Protein AF-0000000077434697 (afdb_homodimer)

Organism: Phakopsora pachyrhizi (NCBI:txid170000)

Secondary structure (DSSP, 8-state):
-EEEEEEEEEE-SS-EEEEEEEEEE------STT--S----PPEEEEEEEEEESS-GGGGTT-HHHHHHTTHHHHHHHHHHS-HHHHTT-BEEEEE-HHHHTT-HHHHHHHHHHHHHHHHHH--SBPPSS-SEEEPPHHHHHHHHHHHHHHHTT-SSS---TT----PPEEEEE-SSEEEEEE--SS-PPPSSTTEEEEEETTEEEEEEEEEEET-SHHHHHHHHHHHHHHHHHHHHT--GGGGGGGPPEE-TTSPTT-EEEEEEETTTTSS-EEEEEEE--S--HHHHHHHHHHHHTTTS--SSSSB-STT-B---HHHHSSSS-EEEEEHHHHHHGGGT--SEE-HHHHHHHHHHHHH---TTS--GGG-HHHHHHHS---TTSS--------HHHHHHHHHS-TTHHHHHHHHHIIIIIIS---TT--EEE-SEETTEEPSSHHHHHHHHHHH---S--/-EEEEEEEEEE-SS-EEEEEEEEEE----S-STT--S----PPEEEEEEEEEESS-GGGGTT-HHHHHHTTHHHHHHHHHHS-HHHHTT-BEEEEE-HHHHTT-HHHHHHHHHHHHHHHHHH--SBPPSS-SEEEPPHHHHHHHHHHHHHHHTT-SSS---TT----PPEEEEE-SSEEEEEE--SS-PPPSSTTEEEEEETTEEEEEEEEEEET-SHHHHHHHHHHHHHHHHHHHHT--GGGGGGGPPEE-TTSPTT-EEEEEEETTTTSS-EEEEEEE--S--HHHHHHHHHHHHTTTS--SSSSB-STT-B---HHHHSSSS-EEEEEHHHHHHGGGT--SEE-HHHHHHHHHHHHH---TTS--GGG-HHHHHHHS---TTSS--------HHHHHHHHHS-TTHHHHHHHHHIIIIIIS---TT--EEE-SEETTEEPSSHHHHHHHHHHH---S--

Foldseek 3Di:
DDKAWEKEWEFEQAWIKIKIWIWDFDPPPPDDPPPPDPALRFTHTDDIDMDMFDDGLLVQQVNQLVSLVSCVVVLVVNPVVDDPVRALVYEAAYEYELSLVLSDDVRSVSNQVSNVVCCVPPGRHDQDPPCRGYYDDQQLQLVLLQCQQCVLVVLPSHPPDPDDNRAGAWEWEAAQFKIKTKHQFDPDDDDDDPQFDWDQHNNDITTMGMDIGGQLHLNSLVQQLVQLQLVVVCVVVVHAPVCSQVVPDGEHLLFAAQDKDWDWHANPRSDHDTDIYIYHHHNHFLVVLLVSLLVSQAQVADQPDPDAQGPNHHDDQCCRGPNAHAYEYEDVVQVLQVLLPQAFKDFLLLLSVSLRQLSRAADPVRHGPSLPPVSVCVSRVDDPPDPPPCSVDNPSVSNCCSSVVDRSSSNSSSNVSCCQCVRSNDDRGDMHTYDQDRPPHGRTSRVSVRSVVCVVCVPPPD/DDKAWEKEWEFEQAWIKIKIWIWDFDPPPPDDVCPPDDALRFTHTDDIDMDMDDDGLLVQQVNQLVSLVSCVVVQVVNPVVDDPVRALVYEYAYEYELSLVLSDDVRSVSNQVSNVVCCVPPGRHDQDPPCRGYYDDLQLQLVLLQCQQCVLVVLPSHPPDPDDNRAGAWEWEAAQFKIKTKHQFDPDDDDDDPQFDWDQHSNDITTMGMDIGGQLHLNSLVQQLVQLQLVVVCVVVVHAPVCSQVVPDGEHLLFAAQDKDWDWHANPPSDHDTDIYIYHNHHHFLVVLLVSLLVSQAQVADQPDPDAQGPNHHDDQCCRGPNAHAYEYEDVVCVLVVLLPQAFKDFLLLLSVSLRQLSRAADPVRHGPSLPVVSVCVSNVDDPPDPPPCPVDNPSVSNCCSSVVDRSSSNSSSNVSCCQCVRSNDDRGDMHTYDQDRPPHGRTSRVSVRSVVCVVCVPPPD

Structure (mmCIF, N/CA/C/O backbone):
data_AF-0000000077434697-model_v1
#
loop_
_entity.id
_entity.type
_entity.pdbx_description
1 polymer guanosine-diphosphatase
#
loop_
_atom_site.group_PDB
_atom_site.id
_atom_site.type_symbol
_atom_site.label_atom_id
_atom_site.label_alt_id
_atom_site.label_comp_id
_atom_site.label_asym_id
_atom_site.label_entity_id
_atom_site.label_seq_id
_atom_site.pdbx_PDB_ins_code
_atom_site.Cartn_x
_atom_site.Cartn_y
_atom_site.Cartn_z
_atom_site.occupancy
_atom_site.B_iso_or_equiv
_atom_site.auth_seq_id
_atom_site.auth_comp_id
_atom_site.auth_asym_id
_atom_site.auth_atom_id
_atom_site.pdbx_PDB_model_num
ATOM 1 N N . PRO A 1 1 ? -2.486 50.625 30.953 1 56.28 1 PRO A N 1
ATOM 2 C CA . PRO A 1 1 ? -2 49.906 29.781 1 56.28 1 PRO A CA 1
ATOM 3 C C . PRO A 1 1 ? -2.637 50.375 28.484 1 56.28 1 PRO A C 1
ATOM 5 O O . PRO A 1 1 ? -3.82 50.719 28.453 1 56.28 1 PRO A O 1
ATOM 8 N N . THR A 1 2 ? -1.823 50.688 27.531 1 79.75 2 THR A N 1
ATOM 9 C CA . THR A 1 2 ? -2.326 51.031 26.203 1 79.75 2 THR A CA 1
ATOM 10 C C . THR A 1 2 ? -2.742 49.781 25.453 1 79.75 2 THR A C 1
ATOM 12 O O . THR A 1 2 ? -2.127 48.719 25.609 1 79.75 2 THR A O 1
ATOM 15 N N . HIS A 1 3 ? -4.027 49.844 24.891 1 88.19 3 HIS A N 1
ATOM 16 C CA . HIS A 1 3 ? -4.539 48.719 24.141 1 88.19 3 HIS A CA 1
ATOM 17 C C . HIS A 1 3 ? -4.34 48.906 22.641 1 88.19 3 HIS A C 1
ATOM 19 O O . HIS A 1 3 ? -4.395 50.031 22.141 1 88.19 3 HIS A O 1
ATOM 25 N N . ARG A 1 4 ? -3.992 47.781 22.016 1 90.44 4 ARG A N 1
ATOM 26 C CA . ARG A 1 4 ? -3.869 47.781 20.562 1 90.44 4 ARG A CA 1
ATOM 27 C C . ARG A 1 4 ? -4.613 46.594 19.953 1 90.44 4 ARG A C 1
ATOM 29 O O . ARG A 1 4 ? -4.656 45.5 20.547 1 90.44 4 ARG A O 1
ATOM 36 N N . TYR A 1 5 ? -5.195 46.875 18.781 1 94.62 5 TYR A N 1
ATOM 37 C CA . TYR A 1 5 ? -5.895 45.812 18.062 1 94.62 5 TYR A CA 1
ATOM 38 C C . TYR A 1 5 ? -5.074 45.344 16.859 1 94.62 5 TYR A C 1
ATOM 40 O O . TYR A 1 5 ? -4.262 46.125 16.328 1 94.62 5 TYR A O 1
ATOM 48 N N . ALA A 1 6 ? -5.238 44.188 16.516 1 96.12 6 ALA A N 1
ATOM 49 C CA . ALA A 1 6 ? -4.648 43.625 15.312 1 96.12 6 ALA A CA 1
ATOM 50 C C . ALA A 1 6 ? -5.547 42.531 14.719 1 96.12 6 ALA A C 1
ATOM 52 O O . ALA A 1 6 ? -6.148 41.75 15.445 1 96.12 6 ALA A O 1
ATOM 53 N N . LEU A 1 7 ? -5.664 42.531 13.383 1 97.62 7 LEU A N 1
ATOM 54 C CA . LEU A 1 7 ? -6.5 41.562 12.672 1 97.62 7 LEU A CA 1
ATOM 55 C C . LEU A 1 7 ? -5.648 40.625 11.812 1 97.62 7 LEU A C 1
ATOM 57 O O . LEU A 1 7 ? -4.719 41.062 11.133 1 97.62 7 LEU A O 1
ATOM 61 N N . MET A 1 8 ? -5.922 39.312 11.906 1 97.56 8 MET A N 1
ATOM 62 C CA . MET A 1 8 ? -5.273 38.312 11.062 1 97.56 8 MET A CA 1
ATOM 63 C C . MET A 1 8 ? -6.309 37.406 10.406 1 97.56 8 MET A C 1
ATOM 65 O O . MET A 1 8 ? -7.172 36.844 11.086 1 97.56 8 MET A O 1
ATOM 69 N N . ILE A 1 9 ? -6.301 37.312 9.062 1 97.06 9 ILE A N 1
ATOM 70 C CA . ILE A 1 9 ? -7.168 36.375 8.336 1 97.06 9 ILE A CA 1
ATOM 71 C C . ILE A 1 9 ? -6.359 35.188 7.844 1 97.06 9 ILE A C 1
ATOM 73 O O . ILE A 1 9 ? -5.375 35.344 7.117 1 97.06 9 ILE A O 1
ATOM 77 N N . ASP A 1 10 ? -6.711 34.062 8.32 1 95 10 ASP A N 1
ATOM 78 C CA . ASP A 1 10 ? -6.207 32.781 7.848 1 95 10 ASP A CA 1
ATOM 79 C C . ASP A 1 10 ? -7.043 32.25 6.68 1 95 10 ASP A C 1
ATOM 81 O O . ASP A 1 10 ? -8.164 31.781 6.871 1 95 10 ASP A O 1
ATOM 85 N N . ALA A 1 11 ? -6.5 32.375 5.496 1 93.12 11 ALA A N 1
ATOM 86 C CA . ALA A 1 11 ? -7.215 31.906 4.309 1 93.12 11 ALA A CA 1
ATOM 87 C C . ALA A 1 11 ? -6.742 30.516 3.898 1 93.12 11 ALA A C 1
ATOM 89 O O . ALA A 1 11 ? -5.766 30.375 3.154 1 93.12 11 ALA A O 1
ATOM 90 N N . GLY A 1 12 ? -7.48 29.516 4.246 1 82.56 12 GLY A N 1
ATOM 91 C CA . GLY A 1 12 ? -7.105 28.141 4.012 1 82.56 12 GLY A CA 1
ATOM 92 C C . GLY A 1 12 ? -7.867 27.5 2.859 1 82.56 12 GLY A C 1
ATOM 93 O O . GLY A 1 12 ? -8.594 28.188 2.139 1 82.56 12 GLY A O 1
ATOM 94 N N . SER A 1 13 ? -7.605 26.156 2.676 1 81.62 13 SER A N 1
ATOM 95 C CA . SER A 1 13 ? -8.219 25.406 1.594 1 81.62 13 SER A CA 1
ATOM 96 C C . SER A 1 13 ? -9.672 25.078 1.907 1 81.62 13 SER A C 1
ATOM 98 O O . SER A 1 13 ? -10.516 25.031 1.006 1 81.62 13 SER A O 1
ATOM 100 N N . THR A 1 14 ? -9.914 24.891 3.215 1 82.44 14 THR A N 1
ATOM 101 C CA . THR A 1 14 ? -11.25 24.422 3.582 1 82.44 14 THR A CA 1
ATOM 102 C C . THR A 1 14 ? -12.109 25.578 4.07 1 82.44 14 THR A C 1
ATOM 104 O O . THR A 1 14 ? -13.336 25.453 4.168 1 82.44 14 THR A O 1
ATOM 107 N N . GLY A 1 15 ? -11.453 26.734 4.438 1 88.69 15 GLY A N 1
ATOM 108 C CA . GLY A 1 15 ? -12.148 27.922 4.945 1 88.69 15 GLY A CA 1
ATOM 109 C C . GLY A 1 15 ? -11.219 29.078 5.254 1 88.69 15 GLY A C 1
ATOM 110 O O . GLY A 1 15 ? -10 28.938 5.172 1 88.69 15 GLY A O 1
ATOM 111 N N . SER A 1 16 ? -11.875 30.188 5.477 1 94.25 16 SER A N 1
ATOM 112 C CA . SER A 1 16 ? -11.164 31.375 5.938 1 94.25 16 SER A CA 1
ATOM 113 C C . SER A 1 16 ? -11.609 31.781 7.34 1 94.25 16 SER A C 1
ATOM 115 O O . SER A 1 16 ? -12.773 31.594 7.699 1 94.25 16 SER A O 1
ATOM 117 N N . ARG A 1 17 ? -10.625 32.25 8.07 1 95 17 ARG A N 1
ATOM 118 C CA . ARG A 1 17 ? -10.883 32.625 9.461 1 95 17 ARG A CA 1
ATOM 119 C C . ARG A 1 17 ? -10.289 34 9.766 1 95 17 ARG A C 1
ATOM 121 O O . ARG A 1 17 ? -9.211 34.344 9.266 1 95 17 ARG A O 1
ATOM 128 N N . ILE A 1 18 ? -11.055 34.75 10.617 1 96.94 18 ILE A N 1
ATOM 129 C CA . ILE A 1 18 ? -10.469 36.031 11.078 1 96.94 18 ILE A CA 1
ATOM 130 C C . ILE A 1 18 ? -10.305 35.969 12.594 1 96.94 18 ILE A C 1
ATOM 132 O O . ILE A 1 18 ? -11.148 35.438 13.305 1 96.94 18 ILE A O 1
ATOM 136 N N . HIS A 1 19 ? -9.211 36.469 13.023 1 97.5 19 HIS A N 1
ATOM 137 C CA . HIS A 1 19 ? -8.914 36.688 14.43 1 97.5 19 HIS A CA 1
ATOM 138 C C . HIS A 1 19 ? -8.805 38.188 14.711 1 97.5 19 HIS A C 1
ATOM 140 O O . HIS A 1 19 ? -7.957 38.875 14.141 1 97.5 19 HIS A O 1
ATOM 146 N N . VAL A 1 20 ? -9.68 38.656 15.555 1 97.44 20 VAL A N 1
ATOM 147 C CA . VAL A 1 20 ? -9.609 40.031 16.062 1 97.44 20 VAL A CA 1
ATOM 148 C C . VAL A 1 20 ? -8.977 40.031 17.453 1 97.44 20 VAL A C 1
ATOM 150 O O . VAL A 1 20 ? -9.617 39.656 18.438 1 97.44 20 VAL A O 1
ATOM 153 N N . TYR A 1 21 ? -7.75 40.5 17.453 1 96.69 21 TYR A N 1
ATOM 154 C CA . TYR A 1 21 ? -7.02 40.469 18.719 1 96.69 21 TYR A CA 1
ATOM 155 C C . TYR A 1 21 ? -6.984 41.844 19.359 1 96.69 21 TYR A C 1
ATOM 157 O O . TYR A 1 21 ? -6.891 42.875 18.672 1 96.69 21 TYR A O 1
ATOM 165 N N . ARG A 1 22 ? -7.062 41.875 20.719 1 95.31 22 ARG A N 1
ATOM 166 C CA . ARG A 1 22 ? -6.754 43.031 21.531 1 95.31 22 ARG A CA 1
ATOM 167 C C . ARG A 1 22 ? -5.59 42.75 22.469 1 95.31 22 ARG A C 1
ATOM 169 O O . ARG A 1 22 ? -5.613 41.781 23.219 1 95.31 22 ARG A O 1
ATOM 176 N N . PHE A 1 23 ? -4.59 43.594 22.375 1 92.88 23 PHE A N 1
ATOM 177 C CA . PHE A 1 23 ? -3.393 43.438 23.188 1 92.88 23 PHE A CA 1
ATOM 178 C C . PHE A 1 23 ? -3.238 44.594 24.156 1 92.88 23 PHE A C 1
ATOM 180 O O . PHE A 1 23 ? -3.711 45.688 23.891 1 92.88 23 PHE A O 1
ATOM 187 N N . SER A 1 24 ? -2.586 44.281 25.297 1 90.06 24 SER A N 1
ATOM 188 C CA . SER A 1 24 ? -2.162 45.312 26.219 1 90.06 24 SER A CA 1
ATOM 189 C C . SER A 1 24 ? -0.641 45.406 26.312 1 90.06 24 SER A C 1
ATOM 191 O O . SER A 1 24 ? 0.047 44.375 26.188 1 90.06 24 SER A O 1
ATOM 193 N N . PHE A 1 25 ? -0.183 46.656 26.391 1 80 25 PHE A N 1
ATOM 194 C CA . PHE A 1 25 ? 1.247 46.906 26.516 1 80 25 PHE A CA 1
ATOM 195 C C . PHE A 1 25 ? 1.562 47.594 27.844 1 80 25 PHE A C 1
ATOM 197 O O . PHE A 1 25 ? 0.788 48.438 28.312 1 80 25 PHE A O 1
ATOM 204 N N . CYS A 1 26 ? 2.367 47.062 28.734 1 67.62 26 CYS A N 1
ATOM 205 C CA . CYS A 1 26 ? 2.764 47.719 29.984 1 67.62 26 CYS A CA 1
ATOM 206 C C . CYS A 1 26 ? 3.723 48.875 29.703 1 67.62 26 CYS A C 1
ATOM 208 O O . CYS A 1 26 ? 4.656 48.719 28.922 1 67.62 26 CYS A O 1
ATOM 210 N N . ASP A 1 27 ? 3.279 50.125 29.75 1 53.78 27 ASP A N 1
ATOM 211 C CA . ASP A 1 27 ? 4.102 51.312 29.609 1 53.78 27 ASP A CA 1
ATOM 212 C C . ASP A 1 27 ? 5.312 51.25 30.547 1 53.78 27 ASP A C 1
ATOM 214 O O . ASP A 1 27 ? 5.16 51.125 31.766 1 53.78 27 ASP A O 1
ATOM 218 N N . SER A 1 28 ? 6.316 50.688 30.172 1 48.25 28 SER A N 1
ATOM 219 C CA . SER A 1 28 ? 7.523 50.844 30.984 1 48.25 28 SER A CA 1
ATOM 220 C C . SER A 1 28 ? 7.789 52.312 31.312 1 48.25 28 SER A C 1
ATOM 222 O O . SER A 1 28 ? 8.922 52.688 31.609 1 48.25 28 SER A O 1
ATOM 224 N N . HIS A 1 29 ? 6.969 53.281 31.172 1 43.44 29 HIS A N 1
ATOM 225 C CA . HIS A 1 29 ? 7.539 54.562 31.609 1 43.44 29 HIS A CA 1
ATOM 226 C C . HIS A 1 29 ? 7.895 54.5 33.094 1 43.44 29 HIS A C 1
ATOM 228 O O . HIS A 1 29 ? 7.676 55.5 33.812 1 43.44 29 HIS A O 1
ATOM 234 N N . LEU A 1 30 ? 8.094 53.469 33.844 1 42.25 30 LEU A N 1
ATOM 235 C CA . LEU A 1 30 ? 8.641 53.625 35.188 1 42.25 30 LEU A CA 1
ATOM 236 C C . LEU A 1 30 ? 9.992 54.312 35.156 1 42.25 30 LEU A C 1
ATOM 238 O O . LEU A 1 30 ? 10.734 54.188 34.156 1 42.25 30 LEU A O 1
ATOM 242 N N . PRO A 1 31 ? 10.422 55.438 36.125 1 40.5 31 PRO A N 1
ATOM 243 C CA . PRO A 1 31 ? 11.648 56.219 36.25 1 40.5 31 PRO A CA 1
ATOM 244 C C . PRO A 1 31 ? 12.906 55.375 35.969 1 40.5 31 PRO A C 1
ATOM 246 O O . PRO A 1 31 ? 12.867 54.156 36.062 1 40.5 31 PRO A O 1
ATOM 249 N N . THR A 1 32 ? 14.203 56.125 35.562 1 40.12 32 THR A N 1
ATOM 250 C CA . THR A 1 32 ? 15.555 55.781 35.125 1 40.12 32 THR A CA 1
ATOM 251 C C . THR A 1 32 ? 16.141 54.688 36.031 1 40.12 32 THR A C 1
ATOM 253 O O . THR A 1 32 ? 17.062 53.969 35.625 1 40.12 32 THR A O 1
ATOM 256 N N . SER A 1 33 ? 16.203 54.938 37.375 1 40.47 33 SER A N 1
ATOM 257 C CA . SER A 1 33 ? 17.125 54.25 38.281 1 40.47 33 SER A CA 1
ATOM 258 C C . SER A 1 33 ? 16.906 52.75 38.281 1 40.47 33 SER A C 1
ATOM 260 O O . SER A 1 33 ? 17.766 52 38.719 1 40.47 33 SER A O 1
ATOM 262 N N . GLN A 1 34 ? 15.82 52.281 38.688 1 36.34 34 GLN A N 1
ATOM 263 C CA . GLN A 1 34 ? 15.617 50.844 38.688 1 36.34 34 GLN A CA 1
ATOM 264 C C . GLN A 1 34 ? 15.25 50.344 37.281 1 36.34 34 GLN A C 1
ATOM 266 O O . GLN A 1 34 ? 14.109 49.938 37.062 1 36.34 34 GLN A O 1
ATOM 271 N N . LYS A 1 35 ? 15.734 50.906 36.312 1 41.31 35 LYS A N 1
ATOM 272 C CA . LYS A 1 35 ? 15.797 50.438 34.938 1 41.31 35 LYS A CA 1
ATOM 273 C C . LYS A 1 35 ? 16.203 48.969 34.844 1 41.31 35 LYS A C 1
ATOM 275 O O . LYS A 1 35 ? 17.391 48.688 34.688 1 41.31 35 LYS A O 1
ATOM 280 N N . SER A 1 36 ? 15.867 48.281 35.875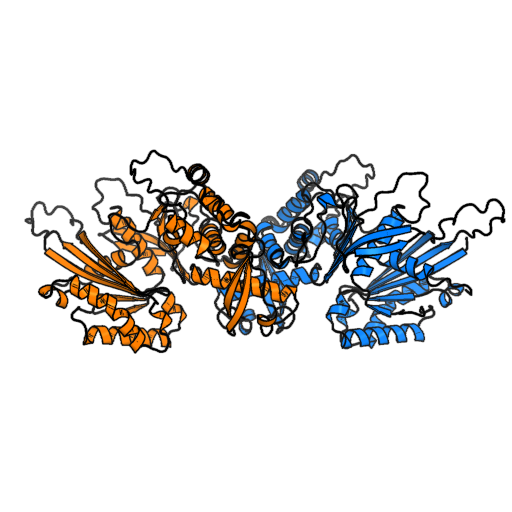 1 34.03 36 SER A N 1
ATOM 281 C CA . SER A 1 36 ? 16.172 46.875 35.562 1 34.03 36 SER A CA 1
ATOM 282 C C . SER A 1 36 ? 15.953 46.562 34.094 1 34.03 36 SER A C 1
ATOM 284 O O . SER A 1 36 ? 15.258 47.312 33.406 1 34.03 36 SER A O 1
ATOM 286 N N . LYS A 1 37 ? 16.234 45.156 33.781 1 36.75 37 LYS A N 1
ATOM 287 C CA . LYS A 1 37 ? 16.359 44.469 32.5 1 36.75 37 LYS A CA 1
ATOM 288 C C . LYS A 1 37 ? 15.164 44.75 31.578 1 36.75 37 LYS A C 1
ATOM 290 O O . LYS A 1 37 ? 14.078 45.094 32.062 1 36.75 37 LYS A O 1
ATOM 295 N N . ALA A 1 38 ? 15.477 44.906 30.328 1 38.25 38 ALA A N 1
ATOM 296 C CA . ALA A 1 38 ? 14.656 44.688 29.125 1 38.25 38 ALA A CA 1
ATOM 297 C C . ALA A 1 38 ? 13.305 44.094 29.5 1 38.25 38 ALA A C 1
ATOM 299 O O . ALA A 1 38 ? 13.195 42.875 29.734 1 38.25 38 ALA A O 1
ATOM 300 N N . ILE A 1 39 ? 12.562 44.5 30.5 1 43.19 39 ILE A N 1
ATOM 301 C CA . ILE A 1 39 ? 11.211 44 30.719 1 43.19 39 ILE A CA 1
ATOM 302 C C . ILE A 1 39 ? 10.586 43.594 29.391 1 43.19 39 ILE A C 1
ATOM 304 O O . ILE A 1 39 ? 10.727 44.312 28.391 1 43.19 39 ILE A O 1
ATOM 308 N N . ASP A 1 40 ? 10.07 42.344 29.359 1 52.66 40 ASP A N 1
ATOM 309 C CA . ASP A 1 40 ? 9.539 41.438 28.344 1 52.66 40 ASP A CA 1
ATOM 310 C C . ASP A 1 40 ? 8.453 42.125 27.516 1 52.66 40 ASP A C 1
ATOM 312 O O . ASP A 1 40 ? 7.383 42.438 28.031 1 52.66 40 ASP A O 1
ATOM 316 N N . ASN A 1 41 ? 8.766 43.125 26.75 1 63.25 41 ASN A N 1
ATOM 317 C CA . ASN A 1 41 ? 8.062 43.969 25.797 1 63.25 41 ASN A CA 1
ATOM 318 C C . ASN A 1 41 ? 7.133 43.156 24.891 1 63.25 41 ASN A C 1
ATOM 320 O O . ASN A 1 41 ? 6.797 43.625 23.797 1 63.25 41 ASN A O 1
ATOM 324 N N . LEU A 1 42 ? 6.816 42 25.234 1 77.44 42 LEU A N 1
ATOM 325 C CA . LEU A 1 42 ? 5.824 41.312 24.406 1 77.44 42 LEU A CA 1
ATOM 326 C C . LEU A 1 42 ? 4.41 41.75 24.797 1 77.44 42 LEU A C 1
ATOM 328 O O . LEU A 1 42 ? 4.109 41.875 25.984 1 77.44 42 LEU A O 1
ATOM 332 N N . PRO A 1 43 ? 3.648 42.031 23.812 1 84.06 43 PRO A N 1
ATOM 333 C CA . PRO A 1 43 ? 2.256 42.375 24.109 1 84.06 43 PRO A CA 1
ATOM 334 C C . PRO A 1 43 ? 1.526 41.219 24.828 1 84.06 43 PRO A C 1
ATOM 336 O O . PRO A 1 43 ? 1.82 40.062 24.578 1 84.06 43 PRO A O 1
ATOM 339 N N . THR A 1 44 ? 0.729 41.594 25.719 1 87.88 44 THR A N 1
ATOM 340 C CA . THR A 1 44 ? -0.124 40.625 26.391 1 87.88 44 THR A CA 1
ATOM 341 C C . THR A 1 44 ? -1.485 40.531 25.703 1 87.88 44 THR A C 1
ATOM 343 O O . THR A 1 44 ? -2.154 41.562 25.5 1 87.88 44 THR A O 1
ATOM 346 N N . LEU A 1 45 ? -1.89 39.344 25.344 1 92.25 45 LEU A N 1
ATOM 347 C CA . LEU A 1 45 ? -3.188 39.156 24.703 1 92.25 45 LEU A CA 1
ATOM 348 C C . LEU A 1 45 ? -4.32 39.312 25.719 1 92.25 45 LEU A C 1
ATOM 350 O O . LEU A 1 45 ? -4.344 38.625 26.75 1 92.25 45 LEU A O 1
ATOM 354 N N . ASP A 1 46 ? -5.246 40.188 25.391 1 92.44 46 ASP A N 1
ATOM 355 C CA . ASP A 1 46 ? -6.375 40.438 26.281 1 92.44 46 ASP A CA 1
ATOM 356 C C . ASP A 1 46 ? -7.621 39.688 25.828 1 92.44 46 ASP A C 1
ATOM 358 O O . ASP A 1 46 ? -8.367 39.156 26.656 1 92.44 46 ASP A O 1
ATOM 362 N N . HIS A 1 47 ? -7.812 39.781 24.547 1 92.5 47 HIS A N 1
ATOM 363 C CA . HIS A 1 47 ? -9.07 39.25 24.016 1 92.5 47 HIS A CA 1
ATOM 364 C C . HIS A 1 47 ? -8.906 38.781 22.578 1 92.5 47 HIS A C 1
ATOM 366 O O . HIS A 1 47 ? -8.086 39.344 21.828 1 92.5 47 HIS A O 1
ATOM 372 N N . GLU A 1 48 ? -9.695 37.812 22.188 1 94.81 48 GLU A N 1
ATOM 373 C CA . GLU A 1 48 ? -9.773 37.344 20.812 1 94.81 48 GLU A CA 1
ATOM 374 C C . GLU A 1 48 ? -11.227 37.156 20.375 1 94.81 48 GLU A C 1
ATOM 376 O O . GLU A 1 48 ? -12.016 36.531 21.109 1 94.81 48 GLU A O 1
ATOM 381 N N . LEU A 1 49 ? -11.609 37.75 19.266 1 94.12 49 LEU A N 1
ATOM 382 C CA . LEU A 1 49 ? -12.82 37.344 18.531 1 94.12 49 LEU A CA 1
ATOM 383 C C . LEU A 1 49 ? -12.469 36.5 17.328 1 94.12 49 LEU A C 1
ATOM 385 O O . LEU A 1 49 ? -11.5 36.781 16.609 1 94.12 49 LEU A O 1
ATOM 389 N N . PHE A 1 50 ? -13.234 35.469 17.141 1 93.44 50 PHE A N 1
ATOM 390 C CA . PHE A 1 50 ? -12.938 34.469 16.109 1 93.44 50 PHE A CA 1
ATOM 391 C C . PHE A 1 50 ? -14.164 34.219 15.25 1 93.44 50 PHE A C 1
ATOM 393 O O . PHE A 1 50 ? -15.242 33.938 15.766 1 93.44 50 PHE A O 1
ATOM 400 N N . PHE A 1 51 ? -14.062 34.312 13.93 1 93.38 51 PHE A N 1
ATOM 401 C CA . PHE A 1 51 ? -15.133 34 12.984 1 93.38 51 PHE A CA 1
ATOM 402 C C . PHE A 1 51 ? -14.594 33.188 11.805 1 93.38 51 PHE A C 1
ATOM 404 O O . PHE A 1 51 ? -13.438 33.375 11.406 1 93.38 51 PHE A O 1
ATOM 411 N N . LYS A 1 52 ? -15.391 32.344 11.266 1 91.81 52 LYS A N 1
ATOM 412 C CA . LYS A 1 52 ? -14.984 31.469 10.164 1 91.81 52 LYS A CA 1
ATOM 413 C C . LYS A 1 52 ? -16.031 31.469 9.055 1 91.81 52 LYS A C 1
ATOM 415 O O . LYS A 1 52 ? -17.219 31.641 9.312 1 91.81 52 LYS A O 1
ATOM 420 N N . THR A 1 53 ? -15.562 31.312 7.848 1 91.62 53 THR A N 1
ATOM 421 C CA . THR A 1 53 ? -16.422 31.141 6.684 1 91.62 53 THR A CA 1
ATOM 422 C C . THR A 1 53 ? -15.922 29.984 5.812 1 91.62 53 THR A C 1
ATOM 424 O O . THR A 1 53 ? -14.766 29.578 5.926 1 91.62 53 THR A O 1
ATOM 427 N N . GLN A 1 54 ? -16.781 29.375 5.078 1 90.44 54 GLN A N 1
ATOM 428 C CA . GLN A 1 54 ? -16.5 28.328 4.098 1 90.44 54 GLN A CA 1
ATOM 429 C C . GLN A 1 54 ? -17.203 28.609 2.777 1 90.44 54 GLN A C 1
ATOM 431 O O . GLN A 1 54 ? -18.281 29.203 2.762 1 90.44 54 GLN A O 1
ATOM 436 N N . PRO A 1 55 ? -16.562 28.359 1.625 1 89.44 55 PRO A N 1
ATOM 437 C CA . PRO A 1 55 ? -15.305 27.625 1.462 1 89.44 55 PRO A CA 1
ATOM 438 C C . PRO A 1 55 ? -14.078 28.531 1.534 1 89.44 55 PRO A C 1
ATOM 440 O O . PRO A 1 55 ? -14.203 29.719 1.823 1 89.44 55 PRO A O 1
ATOM 443 N N . GLY A 1 56 ? -12.906 28.047 1.346 1 89.31 56 GLY A N 1
ATOM 444 C CA . GLY A 1 56 ? -11.664 28.812 1.383 1 89.31 56 GLY A CA 1
ATOM 445 C C . GLY A 1 56 ? -11.383 29.562 0.094 1 89.31 56 GLY A C 1
ATOM 446 O O . GLY A 1 56 ? -12.07 29.359 -0.909 1 89.31 56 GLY A O 1
ATOM 447 N N . LEU A 1 57 ? -10.406 30.391 0.182 1 90.69 57 LEU A N 1
ATOM 448 C CA . LEU A 1 57 ? -10.07 31.266 -0.939 1 90.69 57 LEU A CA 1
ATOM 449 C C . LEU A 1 57 ? -9.703 30.453 -2.174 1 90.69 57 LEU A C 1
ATOM 451 O O . LEU A 1 57 ? -9.93 30.891 -3.303 1 90.69 57 LEU A O 1
ATOM 455 N N . SER A 1 58 ? -9.125 29.266 -1.911 1 86.75 58 SER A N 1
ATOM 456 C CA . SER A 1 58 ? -8.656 28.453 -3.025 1 86.75 58 SER A CA 1
ATOM 457 C C . SER A 1 58 ? -9.82 27.938 -3.869 1 86.75 58 SER A C 1
ATOM 459 O O . SER A 1 58 ? -9.625 27.531 -5.016 1 86.75 58 SER A O 1
ATOM 461 N N . SER A 1 59 ? -10.977 27.906 -3.32 1 88.19 59 SER A N 1
ATOM 462 C CA . SER A 1 59 ? -12.164 27.438 -4.031 1 88.19 59 SER A CA 1
ATOM 463 C C . SER A 1 59 ? -12.586 28.438 -5.109 1 88.19 59 SER A C 1
ATOM 465 O O . SER A 1 59 ? -13.477 28.141 -5.91 1 88.19 59 SER A O 1
ATOM 467 N N . TYR A 1 60 ? -11.953 29.578 -5.238 1 92.31 60 TYR A N 1
ATOM 468 C CA . TYR A 1 60 ? -12.367 30.641 -6.141 1 92.31 60 TYR A CA 1
ATOM 469 C C . TYR A 1 60 ? -11.344 30.859 -7.246 1 92.31 60 TYR A C 1
ATOM 471 O O . TYR A 1 60 ? -11.188 31.984 -7.746 1 92.31 60 TYR A O 1
ATOM 479 N N . ALA A 1 61 ? -10.617 29.844 -7.555 1 87.62 61 ALA A N 1
ATOM 480 C CA . ALA A 1 61 ? -9.664 29.922 -8.656 1 87.62 61 ALA A CA 1
ATOM 481 C C . ALA A 1 61 ? -10.312 30.5 -9.906 1 87.62 61 ALA A C 1
ATOM 483 O O . ALA A 1 61 ? -11.383 30.031 -10.328 1 87.62 61 ALA A O 1
ATOM 484 N N . GLY A 1 62 ? -9.727 31.531 -10.484 1 91.56 62 GLY A N 1
ATOM 485 C CA . GLY A 1 62 ? -10.242 32.156 -11.695 1 91.56 62 GLY A CA 1
ATOM 486 C C . GLY A 1 62 ? -11.328 33.188 -11.414 1 91.56 62 GLY A C 1
ATOM 487 O O . GLY A 1 62 ? -11.859 33.781 -12.344 1 91.56 62 GLY A O 1
ATOM 488 N N . ARG A 1 63 ? -11.695 33.312 -10.203 1 95.12 63 ARG A N 1
ATOM 489 C CA . ARG A 1 63 ? -12.734 34.25 -9.812 1 95.12 63 ARG A CA 1
ATOM 490 C C . ARG A 1 63 ? -12.266 35.156 -8.672 1 95.12 63 ARG A C 1
ATOM 492 O O . ARG A 1 63 ? -12.844 35.125 -7.578 1 95.12 63 ARG A O 1
ATOM 499 N N . PRO A 1 64 ? -11.312 36.031 -8.961 1 96.38 64 PRO A N 1
ATOM 500 C CA . PRO A 1 64 ? -10.648 36.781 -7.902 1 96.38 64 PRO A CA 1
ATOM 501 C C . PRO A 1 64 ? -11.594 37.75 -7.195 1 96.38 64 PRO A C 1
ATOM 503 O O . PRO A 1 64 ? -11.477 37.969 -5.984 1 96.38 64 PRO A O 1
ATOM 506 N N . LYS A 1 65 ? -12.5 38.344 -7.844 1 97.19 65 LYS A N 1
ATOM 507 C CA . LYS A 1 65 ? -13.43 39.281 -7.211 1 97.19 65 LYS A CA 1
ATOM 508 C C . LYS A 1 65 ? -14.344 38.562 -6.227 1 97.19 65 LYS A C 1
ATOM 510 O O . LYS A 1 65 ? -14.617 39.062 -5.137 1 97.19 65 LYS A O 1
ATOM 515 N N . GLU A 1 66 ? -14.758 37.406 -6.664 1 97.31 66 GLU A N 1
ATOM 516 C CA . GLU A 1 66 ? -15.57 36.594 -5.766 1 97.31 66 GLU A CA 1
ATOM 517 C C . GLU A 1 66 ? -14.773 36.156 -4.551 1 97.31 66 GLU A C 1
ATOM 519 O O . GLU A 1 66 ? -15.312 36.031 -3.447 1 97.31 66 GLU A O 1
ATOM 524 N N . ALA A 1 67 ? -13.562 35.844 -4.797 1 96.06 67 ALA A N 1
ATOM 525 C CA . ALA A 1 67 ? -12.672 35.438 -3.703 1 96.06 67 ALA A CA 1
ATOM 526 C C . ALA A 1 67 ? -12.602 36.531 -2.639 1 96.06 67 ALA A C 1
ATOM 528 O O . ALA A 1 67 ? -12.789 36.281 -1.45 1 96.06 67 ALA A O 1
ATOM 529 N N . ALA A 1 68 ? -12.414 37.75 -3.078 1 97.31 68 ALA A N 1
ATOM 530 C CA . ALA A 1 68 ? -12.328 38.875 -2.15 1 97.31 68 ALA A CA 1
ATOM 531 C C . ALA A 1 68 ? -13.648 39.062 -1.401 1 97.31 68 ALA A C 1
ATOM 533 O O . ALA A 1 68 ? -13.656 39.219 -0.177 1 97.31 68 ALA A O 1
ATOM 534 N N . GLU A 1 69 ? -14.68 38.969 -2.109 1 97.44 69 GLU A N 1
ATOM 535 C CA . GLU A 1 69 ? -16 39.188 -1.518 1 97.44 69 GLU A CA 1
ATOM 536 C C . GLU A 1 69 ? -16.375 38.062 -0.544 1 97.44 69 GLU A C 1
ATOM 538 O O . GLU A 1 69 ? -17.172 38.281 0.367 1 97.44 69 GLU A O 1
ATOM 543 N N . SER A 1 70 ? -15.805 36.938 -0.736 1 96.69 70 SER A N 1
ATOM 544 C CA . SER A 1 70 ? -16.078 35.812 0.152 1 96.69 70 SER A CA 1
ATOM 545 C C . SER A 1 70 ? -15.617 36.094 1.574 1 96.69 70 SER A C 1
ATOM 547 O O . SER A 1 70 ? -16.047 35.438 2.521 1 96.69 70 SER A O 1
ATOM 549 N N . LEU A 1 71 ? -14.789 37.188 1.757 1 97.62 71 LEU A N 1
ATOM 550 C CA . LEU A 1 71 ? -14.234 37.5 3.066 1 97.62 71 LEU A CA 1
ATOM 551 C C . LEU A 1 71 ? -15.102 38.531 3.775 1 97.62 71 LEU A C 1
ATOM 553 O O . LEU A 1 71 ? -14.844 38.875 4.934 1 97.62 71 LEU A O 1
ATOM 557 N N . ARG A 1 72 ? -16.125 39 3.16 1 97.56 72 ARG A N 1
ATOM 558 C CA . ARG A 1 72 ? -16.938 40.094 3.666 1 97.56 72 ARG A CA 1
ATOM 559 C C . ARG A 1 72 ? -17.5 39.781 5.043 1 97.56 72 ARG A C 1
ATOM 561 O O . ARG A 1 72 ? -17.469 40.594 5.949 1 97.56 72 ARG A O 1
ATOM 568 N N . PRO A 1 73 ? -18.031 38.562 5.191 1 97.06 73 PRO A N 1
ATOM 569 C CA . PRO A 1 73 ? -18.562 38.25 6.527 1 97.06 73 PRO A CA 1
ATOM 570 C C . PRO A 1 73 ? -17.5 38.375 7.617 1 97.06 73 PRO A C 1
ATOM 572 O O . PRO A 1 73 ? -17.812 38.781 8.742 1 97.06 73 PRO A O 1
ATOM 575 N N . LEU A 1 74 ? -16.312 38.031 7.328 1 97.94 74 LEU A N 1
ATOM 576 C CA . LEU A 1 74 ? -15.227 38.125 8.289 1 97.94 74 LEU A CA 1
ATOM 577 C C . LEU A 1 74 ? -14.914 39.562 8.625 1 97.94 74 LEU A C 1
ATOM 579 O O . LEU A 1 74 ? -14.711 39.906 9.797 1 97.94 74 LEU A O 1
ATOM 583 N N . LEU A 1 75 ? -14.906 40.469 7.625 1 98 75 LEU A N 1
ATOM 584 C CA . LEU A 1 75 ? -14.57 41.875 7.84 1 98 75 LEU A CA 1
ATOM 585 C C . LEU A 1 75 ? -15.703 42.594 8.57 1 98 75 LEU A C 1
ATOM 587 O O . LEU A 1 75 ? -15.453 43.5 9.352 1 98 75 LEU A O 1
ATOM 591 N N . ARG A 1 76 ? -16.922 42.125 8.367 1 97.38 76 ARG A N 1
ATOM 592 C CA . ARG A 1 76 ? -18.031 42.719 9.117 1 97.38 76 ARG A CA 1
ATOM 593 C C . ARG A 1 76 ? -17.906 42.375 10.609 1 97.38 76 ARG A C 1
ATOM 595 O O . ARG A 1 76 ? -18.172 43.25 11.453 1 97.38 76 ARG A O 1
ATOM 602 N N . ALA A 1 77 ? -17.5 41.188 10.836 1 96.12 77 ALA A N 1
ATOM 603 C CA . ALA A 1 77 ? -17.266 40.812 12.219 1 96.12 77 ALA A CA 1
ATOM 604 C C . ALA A 1 77 ? -16.141 41.656 12.836 1 96.12 77 ALA A C 1
ATOM 606 O O . ALA A 1 77 ? -16.203 42.031 14.008 1 96.12 77 ALA A O 1
ATOM 607 N N . ALA A 1 78 ? -15.172 41.938 12.078 1 97.5 78 ALA A N 1
ATOM 608 C CA . ALA A 1 78 ? -14.047 42.75 12.539 1 97.5 78 ALA A CA 1
ATOM 609 C C . ALA A 1 78 ? -14.5 44.156 12.867 1 97.5 78 ALA A C 1
ATOM 611 O O . ALA A 1 78 ? -14.039 44.75 13.852 1 97.5 78 ALA A O 1
ATOM 612 N N . ILE A 1 79 ? -15.344 44.719 12.062 1 97.5 79 ILE A N 1
ATOM 613 C CA . ILE A 1 79 ? -15.883 46.062 12.273 1 97.5 79 ILE A CA 1
ATOM 614 C C . ILE A 1 79 ? -16.625 46.094 13.609 1 97.5 79 ILE A C 1
ATOM 616 O O . ILE A 1 79 ? -16.484 47.094 14.359 1 97.5 79 ILE A O 1
ATOM 620 N N . ASP A 1 80 ? -17.25 45.031 13.898 1 95.69 80 ASP A N 1
ATOM 621 C CA . ASP A 1 80 ? -18.016 44.969 15.148 1 95.69 80 ASP A CA 1
ATOM 622 C C . ASP A 1 80 ? -17.078 44.812 16.344 1 95.69 80 ASP A C 1
ATOM 624 O O . ASP A 1 80 ? -17.422 45.219 17.469 1 95.69 80 ASP A O 1
ATOM 628 N N . GLY A 1 81 ? -15.961 44.312 16.141 1 95.12 81 GLY A N 1
ATOM 629 C CA . GLY A 1 81 ? -15.07 43.969 17.234 1 95.12 81 GLY A CA 1
ATOM 630 C C . GLY A 1 81 ? -14.055 45.031 17.547 1 95.12 81 GLY A C 1
ATOM 631 O O . GLY A 1 81 ? -13.461 45.031 18.625 1 95.12 81 GLY A O 1
ATOM 632 N N . VAL A 1 82 ? -13.859 45.969 16.656 1 96.94 82 VAL A N 1
ATOM 633 C CA . VAL A 1 82 ? -12.883 47.031 16.844 1 96.94 82 VAL A CA 1
ATOM 634 C C . VAL A 1 82 ? -13.594 48.375 16.969 1 96.94 82 VAL A C 1
ATOM 636 O O . VAL A 1 82 ? -14.336 48.781 16.062 1 96.94 82 VAL A O 1
ATOM 639 N N . PRO A 1 83 ? -13.305 49.094 18 1 96.19 83 PRO A N 1
ATOM 640 C CA . PRO A 1 83 ? -13.922 50.406 18.141 1 96.19 83 PRO A CA 1
ATOM 641 C C . PRO A 1 83 ? -13.609 51.344 16.953 1 96.19 83 PRO A C 1
ATOM 643 O O . PRO A 1 83 ? -12.492 51.312 16.438 1 96.19 83 PRO A O 1
ATOM 646 N N . PRO A 1 84 ? -14.609 52.156 16.578 1 96.38 84 PRO A N 1
ATOM 647 C CA . PRO A 1 84 ? -14.461 53 15.406 1 96.38 84 PRO A CA 1
ATOM 648 C C . PRO A 1 84 ? -13.211 53.875 15.461 1 96.38 84 PRO A C 1
ATOM 650 O O . PRO A 1 84 ? -12.516 54.031 14.453 1 96.38 84 PRO A O 1
ATOM 653 N N . GLN A 1 85 ? -12.875 54.375 16.578 1 94.25 85 GLN A N 1
ATOM 654 C CA . GLN A 1 85 ? -11.766 55.312 16.719 1 94.25 85 GLN A CA 1
ATOM 655 C C . GLN A 1 85 ? -10.422 54.594 16.578 1 94.25 85 GLN A C 1
ATOM 657 O O . GLN A 1 85 ? -9.391 55.25 16.344 1 94.25 85 GLN A O 1
ATOM 662 N N . GLU A 1 86 ? -10.453 53.281 16.641 1 94.38 86 GLU A N 1
ATOM 663 C CA . GLU A 1 86 ? -9.203 52.531 16.609 1 94.38 86 GLU A CA 1
ATOM 664 C C . GLU A 1 86 ? -8.992 51.844 15.258 1 94.38 86 GLU A C 1
ATOM 666 O O . GLU A 1 86 ? -7.91 51.344 14.969 1 94.38 86 GLU A O 1
ATOM 671 N N . ARG A 1 87 ? -9.953 51.812 14.391 1 96.25 87 ARG A N 1
ATOM 672 C CA . ARG A 1 87 ? -9.961 51 13.18 1 96.25 87 ARG A CA 1
ATOM 673 C C . ARG A 1 87 ? -8.859 51.438 12.219 1 96.25 87 ARG A C 1
ATOM 675 O O . ARG A 1 87 ? -8.148 50.594 11.648 1 96.25 87 ARG A O 1
ATOM 682 N N . ALA A 1 88 ? -8.664 52.688 12.109 1 93.5 88 ALA A N 1
ATOM 683 C CA . ALA A 1 88 ? -7.684 53.219 11.156 1 93.5 88 ALA A CA 1
ATOM 684 C C . ALA A 1 88 ? -6.266 52.812 11.57 1 93.5 88 ALA A C 1
ATOM 686 O O . ALA A 1 88 ? -5.371 52.719 10.719 1 93.5 88 ALA A O 1
ATOM 687 N N . CYS A 1 89 ? -6.078 52.562 12.867 1 92.31 89 CYS A N 1
ATOM 688 C CA . CYS A 1 89 ? -4.754 52.219 13.383 1 92.31 89 CYS A CA 1
ATOM 689 C C . CYS A 1 89 ? -4.602 50.719 13.555 1 92.31 89 CYS A C 1
ATOM 691 O O . CYS A 1 89 ? -3.521 50.25 13.891 1 92.31 89 CYS A O 1
ATOM 693 N N . THR A 1 90 ? -5.609 50 13.289 1 94.75 90 THR A N 1
ATOM 694 C CA . THR A 1 90 ? -5.586 48.531 13.469 1 94.75 90 THR A CA 1
ATOM 695 C C . THR A 1 90 ? -5.062 47.844 12.219 1 94.75 90 THR A C 1
ATOM 697 O O . THR A 1 90 ? -5.688 47.906 11.156 1 94.75 90 THR A O 1
ATOM 700 N N . PRO A 1 91 ? -3.936 47.188 12.344 1 95.31 91 PRO A N 1
ATOM 701 C CA . PRO A 1 91 ? -3.422 46.5 11.172 1 95.31 91 PRO A CA 1
ATOM 702 C C . PRO A 1 91 ? -4.223 45.219 10.844 1 95.31 91 PRO A C 1
ATOM 704 O O . PRO A 1 91 ? -4.699 44.531 11.758 1 95.31 91 PRO A O 1
ATOM 707 N N . ILE A 1 92 ? -4.355 44.938 9.531 1 96.38 92 ILE A N 1
ATOM 708 C CA . ILE A 1 92 ? -4.969 43.719 9.062 1 96.38 92 ILE A CA 1
ATOM 709 C C . ILE A 1 92 ? -4.043 43.031 8.062 1 96.38 92 ILE A C 1
ATOM 711 O O . ILE A 1 92 ? -3.443 43.688 7.211 1 96.38 92 ILE A O 1
ATOM 715 N N . SER A 1 93 ? -3.859 41.781 8.258 1 96.81 93 SER A N 1
ATOM 716 C CA . SER A 1 93 ? -3.102 40.969 7.316 1 96.81 93 SER A CA 1
ATOM 717 C C . SER A 1 93 ? -3.881 39.719 6.918 1 96.81 93 SER A C 1
ATOM 719 O O . SER A 1 93 ? -4.633 39.156 7.723 1 96.81 93 SER A O 1
ATOM 721 N N . VAL A 1 94 ? -3.789 39.344 5.637 1 96.94 94 VAL A N 1
ATOM 722 C CA . VAL A 1 94 ? -4.348 38.094 5.121 1 96.94 94 VAL A CA 1
ATOM 723 C C . VAL A 1 94 ? -3.215 37.156 4.695 1 96.94 94 VAL A C 1
ATOM 725 O O . VAL A 1 94 ? -2.406 37.5 3.834 1 96.94 94 VAL A O 1
ATOM 728 N N . LYS A 1 95 ? -3.166 36.125 5.367 1 95.5 95 LYS A N 1
ATOM 729 C CA . LYS A 1 95 ? -2.186 35.125 4.98 1 95.5 95 LYS A CA 1
ATOM 730 C C . LYS A 1 95 ? -2.871 33.844 4.477 1 95.5 95 LYS A C 1
ATOM 732 O O . LYS A 1 95 ? -3.658 33.219 5.199 1 95.5 95 LYS A O 1
ATOM 737 N N . ALA A 1 96 ? -2.594 33.531 3.232 1 93.44 96 ALA A N 1
ATOM 738 C CA . ALA A 1 96 ? -3.119 32.281 2.635 1 93.44 96 ALA A CA 1
ATOM 739 C C . ALA A 1 96 ? -2.168 31.125 2.857 1 93.44 96 ALA A C 1
ATOM 741 O O . ALA A 1 96 ? -0.952 31.312 2.93 1 93.44 96 ALA A O 1
ATOM 742 N N . THR A 1 97 ? -2.762 29.938 2.992 1 91 97 THR A N 1
ATOM 743 C CA . THR A 1 97 ? -1.961 28.75 3.316 1 91 97 THR A CA 1
ATOM 744 C C . THR A 1 97 ? -1.901 27.797 2.129 1 91 97 THR A C 1
ATOM 746 O O . THR A 1 97 ? -2.041 28.219 0.979 1 91 97 THR A O 1
ATOM 749 N N . ALA A 1 98 ? -1.475 26.531 2.385 1 81.75 98 ALA A N 1
ATOM 750 C CA . ALA A 1 98 ? -1.093 25.547 1.387 1 81.75 98 ALA A CA 1
ATOM 751 C C . ALA A 1 98 ? -2.188 25.359 0.338 1 81.75 98 ALA A C 1
ATOM 753 O O . ALA A 1 98 ? -1.901 25.062 -0.822 1 81.75 98 ALA A O 1
ATOM 754 N N . GLY A 1 99 ? -3.473 25.672 0.669 1 80.25 99 GLY A N 1
ATOM 755 C CA . GLY A 1 99 ? -4.551 25.531 -0.299 1 80.25 99 GLY A CA 1
ATOM 756 C C . GLY A 1 99 ? -4.371 26.422 -1.514 1 80.25 99 GLY A C 1
ATOM 757 O O . GLY A 1 99 ? -4.586 25.984 -2.646 1 80.25 99 GLY A O 1
ATOM 758 N N . LEU A 1 100 ? -3.99 27.578 -1.305 1 85.06 100 LEU A N 1
ATOM 759 C CA . LEU A 1 100 ? -3.793 28.516 -2.398 1 85.06 100 LEU A CA 1
ATOM 760 C C . LEU A 1 100 ? -2.502 28.219 -3.152 1 85.06 100 LEU A C 1
ATOM 762 O O . LEU A 1 100 ? -2.408 28.469 -4.355 1 85.06 100 LEU A O 1
ATOM 766 N N . ARG A 1 101 ? -1.526 27.641 -2.434 1 81 101 ARG A N 1
ATOM 767 C CA . ARG A 1 101 ? -0.261 27.281 -3.062 1 81 101 ARG A CA 1
ATOM 768 C C . ARG A 1 101 ? -0.471 26.234 -4.148 1 81 101 ARG A C 1
ATOM 770 O O . ARG A 1 101 ? 0.244 26.219 -5.152 1 81 101 ARG A O 1
ATOM 777 N N . LEU A 1 102 ? -1.416 25.422 -3.996 1 78.06 102 LEU A N 1
ATOM 778 C CA . LEU A 1 102 ? -1.658 24.312 -4.895 1 78.06 102 LEU A CA 1
ATOM 779 C C . LEU A 1 102 ? -2.344 24.766 -6.176 1 78.06 102 LEU A C 1
ATOM 781 O O . LEU A 1 102 ? -2.383 24.031 -7.164 1 78.06 102 LEU A O 1
ATOM 785 N N . LEU A 1 103 ? -2.977 26.047 -6.254 1 80.06 103 LEU A N 1
ATOM 786 C CA . LEU A 1 103 ? -3.664 26.578 -7.426 1 80.06 103 LEU A CA 1
ATOM 787 C C . LEU A 1 103 ? -2.668 26.984 -8.508 1 80.06 103 LEU A C 1
ATOM 789 O O . LEU A 1 103 ? -3.018 27.047 -9.688 1 80.06 103 LEU A O 1
ATOM 793 N N . GLY A 1 104 ? -1.467 27.203 -8.172 1 80.62 104 GLY A N 1
ATOM 794 C CA . GLY A 1 104 ? -0.486 27.766 -9.086 1 80.62 104 GLY A CA 1
ATOM 795 C C . GLY A 1 104 ? -0.243 29.234 -8.875 1 80.62 104 GLY A C 1
ATOM 796 O O . GLY A 1 104 ? -1.07 29.922 -8.273 1 80.62 104 GLY A O 1
ATOM 797 N N . ASP A 1 105 ? 0.76 29.719 -9.445 1 86.94 105 ASP A N 1
ATOM 798 C CA . ASP A 1 105 ? 1.241 31.062 -9.164 1 86.94 105 ASP A CA 1
ATOM 799 C C . ASP A 1 105 ? 0.305 32.125 -9.75 1 86.94 105 ASP A C 1
ATOM 801 O O . ASP A 1 105 ? -0.036 33.094 -9.078 1 86.94 105 ASP A O 1
ATOM 805 N N . ARG A 1 106 ? -0.152 31.859 -10.938 1 89.12 106 ARG A N 1
ATOM 806 C CA . ARG A 1 106 ? -0.972 32.875 -11.602 1 89.12 106 ARG A CA 1
ATOM 807 C C . ARG A 1 106 ? -2.309 33.062 -10.891 1 89.12 106 ARG A C 1
ATOM 809 O O . ARG A 1 106 ? -2.678 34.156 -10.523 1 89.12 106 ARG A O 1
ATOM 816 N N . GLU A 1 107 ? -2.939 31.953 -10.664 1 90.56 107 GLU A N 1
ATOM 817 C CA . GLU A 1 107 ? -4.258 32 -10.039 1 90.56 107 GLU A CA 1
ATOM 818 C C . GLU A 1 107 ? -4.168 32.531 -8.609 1 90.56 107 GLU A C 1
ATOM 820 O O . GLU A 1 107 ? -5.02 33.312 -8.18 1 90.56 107 GLU A O 1
ATOM 825 N N . SER A 1 108 ? -3.215 32.156 -7.941 1 92.62 108 SER A N 1
ATOM 826 C CA . SER A 1 108 ? -3.041 32.625 -6.566 1 92.62 108 SER A CA 1
ATOM 827 C C . SER A 1 108 ? -2.746 34.125 -6.508 1 92.62 108 SER A C 1
ATOM 829 O O . SER A 1 108 ? -3.303 34.844 -5.672 1 92.62 108 SER A O 1
ATOM 831 N N . ASP A 1 109 ? -1.926 34.531 -7.43 1 93.94 109 ASP A N 1
ATOM 832 C CA . ASP A 1 109 ? -1.54 35.938 -7.453 1 93.94 109 ASP A CA 1
ATOM 833 C C . ASP A 1 109 ? -2.742 36.844 -7.754 1 93.94 109 ASP A C 1
ATOM 835 O O . ASP A 1 109 ? -2.873 37.938 -7.18 1 93.94 109 ASP A O 1
ATOM 839 N N . GLU A 1 110 ? -3.523 36.375 -8.609 1 95.62 110 GLU A N 1
ATOM 840 C CA . GLU A 1 110 ? -4.711 37.156 -8.961 1 95.62 110 GLU A CA 1
ATOM 841 C C . GLU A 1 110 ? -5.637 37.312 -7.754 1 95.62 110 GLU A C 1
ATOM 843 O O . GLU A 1 110 ? -6.18 38.406 -7.52 1 95.62 110 GLU A O 1
ATOM 848 N N . ILE A 1 111 ? -5.785 36.344 -7.059 1 96 111 ILE A N 1
ATOM 849 C CA . ILE A 1 111 ? -6.652 36.344 -5.887 1 96 111 ILE A CA 1
ATOM 850 C C . ILE A 1 111 ? -6.066 37.281 -4.82 1 96 111 ILE A C 1
ATOM 852 O O . ILE A 1 111 ? -6.773 38.094 -4.258 1 96 111 ILE A O 1
ATOM 856 N N . LEU A 1 112 ? -4.793 37.188 -4.602 1 96.94 112 LEU A N 1
ATOM 857 C CA . LEU A 1 112 ? -4.137 38 -3.566 1 96.94 112 LEU A CA 1
ATOM 858 C C . LEU A 1 112 ? -4.203 39.469 -3.891 1 96.94 112 LEU A C 1
ATOM 860 O O . LEU A 1 112 ? -4.48 40.281 -3.012 1 96.94 112 LEU A O 1
ATOM 864 N N . LYS A 1 113 ? -3.986 39.75 -5.129 1 96.75 113 LYS A N 1
ATOM 865 C CA . LYS A 1 113 ? -4.027 41.156 -5.559 1 96.75 113 LYS A CA 1
ATOM 866 C C . LYS A 1 113 ? -5.43 41.719 -5.395 1 96.75 113 LYS A C 1
ATOM 868 O O . LYS A 1 113 ? -5.586 42.875 -4.945 1 96.75 113 LYS A O 1
ATOM 873 N N . GLU A 1 114 ? -6.348 40.938 -5.805 1 97.69 114 GLU A N 1
ATOM 874 C CA . GLU A 1 114 ? -7.73 41.375 -5.68 1 97.69 114 GLU A CA 1
ATOM 875 C C . GLU A 1 114 ? -8.109 41.594 -4.219 1 97.69 114 GLU A C 1
ATOM 877 O O . GLU A 1 114 ? -8.766 42.594 -3.879 1 97.69 114 GLU A O 1
ATOM 882 N N . VAL A 1 115 ? -7.727 40.719 -3.4 1 97.94 115 VAL A N 1
ATOM 883 C CA . VAL A 1 115 ? -8.023 40.812 -1.976 1 97.94 115 VAL A CA 1
ATOM 884 C C . VAL A 1 115 ? -7.359 42.062 -1.385 1 97.94 115 VAL A C 1
ATOM 886 O O . VAL A 1 115 ? -7.973 42.781 -0.601 1 97.94 115 VAL A O 1
ATOM 889 N N . GLU A 1 116 ? -6.145 42.25 -1.713 1 98 116 GLU A N 1
ATOM 890 C CA . GLU A 1 116 ? -5.414 43.406 -1.201 1 98 116 GLU A CA 1
ATOM 891 C C . GLU A 1 116 ? -6.098 44.719 -1.599 1 98 116 GLU A C 1
ATOM 893 O O . GLU A 1 116 ? -6.277 45.625 -0.767 1 98 116 GLU A O 1
ATOM 898 N N . GLY A 1 117 ? -6.379 44.812 -2.854 1 97.88 117 GLY A N 1
ATOM 899 C CA . GLY A 1 117 ? -7.086 46 -3.318 1 97.88 117 GLY A CA 1
ATOM 900 C C . GLY A 1 117 ? -8.438 46.188 -2.65 1 97.88 117 GLY A C 1
ATOM 901 O O . GLY A 1 117 ? -8.805 47.312 -2.291 1 97.88 117 GLY A O 1
ATOM 902 N N . TRP A 1 118 ? -9.133 45.125 -2.566 1 98.38 118 TRP A N 1
ATOM 903 C CA . TRP A 1 118 ? -10.445 45.125 -1.931 1 98.38 118 TRP A CA 1
ATOM 904 C C . TRP A 1 118 ? -10.344 45.594 -0.482 1 98.38 118 TRP A C 1
ATOM 906 O O . TRP A 1 118 ? -11.18 46.375 -0.019 1 98.38 118 TRP A O 1
ATOM 916 N N . LEU A 1 119 ? -9.375 45.219 0.21 1 98.19 119 LEU A N 1
ATOM 917 C CA . LEU A 1 119 ? -9.156 45.625 1.589 1 98.19 119 LEU A CA 1
ATOM 918 C C . LEU A 1 119 ? -8.812 47.125 1.66 1 98.19 119 LEU A C 1
ATOM 920 O O . LEU A 1 119 ? -9.336 47.844 2.514 1 98.19 119 LEU A O 1
ATOM 924 N N . ARG A 1 120 ? -7.957 47.5 0.831 1 97.06 120 ARG A N 1
ATOM 925 C CA . ARG A 1 120 ? -7.48 48.875 0.811 1 97.06 120 ARG A CA 1
ATOM 926 C C . ARG A 1 120 ? -8.625 49.844 0.513 1 97.06 120 ARG A C 1
ATOM 928 O O . ARG A 1 120 ? -8.727 50.906 1.137 1 97.06 120 ARG A O 1
ATOM 935 N N . ASP A 1 121 ? -9.469 49.438 -0.328 1 97.56 121 ASP A N 1
ATOM 936 C CA . ASP A 1 121 ? -10.453 50.375 -0.884 1 97.56 121 ASP A CA 1
ATOM 937 C C . ASP A 1 121 ? -11.734 50.375 -0.057 1 97.56 121 ASP A C 1
ATOM 939 O O . ASP A 1 121 ? -12.438 51.375 0.006 1 97.56 121 ASP A O 1
ATOM 943 N N . ARG A 1 122 ? -12 49.281 0.548 1 97.38 122 ARG A N 1
ATOM 944 C CA . ARG A 1 122 ? -13.367 49.156 1.035 1 97.38 122 ARG A CA 1
ATOM 945 C C . ARG A 1 122 ? -13.406 49.062 2.559 1 97.38 122 ARG A C 1
ATOM 947 O O . ARG A 1 122 ? -14.469 49.219 3.168 1 97.38 122 ARG A O 1
ATOM 954 N N . TRP A 1 123 ? -12.32 48.938 3.176 1 98.25 123 TRP A N 1
ATOM 955 C CA . TRP A 1 123 ? -12.352 48.688 4.609 1 98.25 123 TRP A CA 1
ATOM 956 C C . TRP A 1 123 ? -11.438 49.625 5.363 1 98.25 123 TRP A C 1
ATOM 958 O O . TRP A 1 123 ? -10.422 50.094 4.82 1 98.25 123 TRP A O 1
ATOM 968 N N . PRO A 1 124 ? -11.742 49.906 6.609 1 97.5 124 PRO A N 1
ATOM 969 C CA . PRO A 1 124 ? -11.086 51 7.316 1 97.5 124 PRO A CA 1
ATOM 970 C C . PRO A 1 124 ? -9.82 50.562 8.047 1 97.5 124 PRO A C 1
ATOM 972 O O . PRO A 1 124 ? -9.242 51.344 8.812 1 97.5 124 PRO A O 1
ATOM 975 N N . PHE A 1 125 ? -9.359 49.438 7.906 1 97.06 125 PHE A N 1
ATOM 976 C CA . PHE A 1 125 ? -8.211 48.906 8.641 1 97.06 125 PHE A CA 1
ATOM 977 C C . PHE A 1 125 ? -6.91 49.219 7.895 1 97.06 125 PHE A C 1
ATOM 979 O O . PHE A 1 125 ? -6.914 49.375 6.672 1 97.06 125 PHE A O 1
ATOM 986 N N . ARG A 1 126 ? -5.859 49.219 8.625 1 94.75 126 ARG A N 1
ATOM 987 C CA . ARG A 1 126 ? -4.562 49.562 8.055 1 94.75 126 ARG A CA 1
ATOM 988 C C . ARG A 1 126 ? -3.863 48.344 7.469 1 94.75 126 ARG A C 1
ATOM 990 O O . ARG A 1 126 ? -3.756 47.312 8.125 1 94.75 126 ARG A O 1
ATOM 997 N N . LEU A 1 127 ? -3.412 48.5 6.262 1 95.44 127 LEU A N 1
ATOM 998 C CA . LEU A 1 127 ? -2.59 47.438 5.668 1 95.44 127 LEU A CA 1
ATOM 999 C C . LEU A 1 127 ? -1.115 47.656 5.996 1 95.44 127 LEU A C 1
ATOM 1001 O O . LEU A 1 127 ? -0.588 48.75 5.816 1 95.44 127 LEU A O 1
ATOM 1005 N N . PRO A 1 128 ? -0.515 46.625 6.562 1 92.75 128 PRO A N 1
ATOM 1006 C CA . PRO A 1 128 ? 0.932 46.75 6.758 1 92.75 128 PRO A CA 1
ATOM 1007 C C . PRO A 1 128 ? 1.679 47.062 5.465 1 92.75 128 PRO A C 1
ATOM 1009 O O . PRO A 1 128 ? 1.193 46.75 4.375 1 92.75 128 PRO A O 1
ATOM 1012 N N . ASP A 1 129 ? 2.818 47.562 5.621 1 88.12 129 ASP A N 1
ATOM 1013 C CA . ASP A 1 129 ? 3.596 48.031 4.469 1 88.12 129 ASP A CA 1
ATOM 1014 C C . ASP A 1 129 ? 4.145 46.844 3.68 1 88.12 129 ASP A C 1
ATOM 1016 O O . ASP A 1 129 ? 4.223 46.875 2.449 1 88.12 129 ASP A O 1
ATOM 1020 N N . LYS A 1 130 ? 4.414 45.875 4.492 1 88.75 130 LYS A N 1
ATOM 1021 C CA . LYS A 1 130 ? 5.059 44.719 3.838 1 88.75 130 LYS A CA 1
ATOM 1022 C C . LYS A 1 130 ? 4.113 43.531 3.762 1 88.75 130 LYS A C 1
ATOM 1024 O O . LYS A 1 130 ? 3.682 43 4.793 1 88.75 130 LYS A O 1
ATOM 1029 N N . SER A 1 131 ? 3.814 43.125 2.621 1 90.56 131 SER A N 1
ATOM 1030 C CA . SER A 1 131 ? 3.094 41.906 2.291 1 90.56 131 SER A CA 1
ATOM 1031 C C . SER A 1 131 ? 1.838 41.75 3.145 1 90.56 131 SER A C 1
ATOM 1033 O O . SER A 1 131 ? 1.649 40.719 3.805 1 90.56 131 SER A O 1
ATOM 1035 N N . PRO A 1 132 ? 0.963 42.719 3.102 1 94.69 132 PRO A N 1
ATOM 1036 C CA . PRO A 1 132 ? -0.259 42.625 3.902 1 94.69 132 PRO A CA 1
ATOM 1037 C C . PRO A 1 132 ? -1.118 41.406 3.521 1 94.69 132 PRO A C 1
ATOM 1039 O O . PRO A 1 132 ? -1.825 40.844 4.367 1 94.69 132 PRO A O 1
ATOM 1042 N N . VAL A 1 133 ? -1.104 41.062 2.215 1 96.25 133 VAL A N 1
ATOM 1043 C CA . VAL A 1 133 ? -1.807 39.875 1.693 1 96.25 133 VAL A CA 1
ATOM 1044 C C . VAL A 1 133 ? -0.825 38.969 0.958 1 96.25 133 VAL A C 1
ATOM 1046 O O . VAL A 1 133 ? -0.247 39.375 -0.058 1 96.25 133 VAL A O 1
ATOM 1049 N N . ALA A 1 134 ? -0.636 37.812 1.525 1 94.81 134 ALA A N 1
ATOM 1050 C CA . ALA A 1 134 ? 0.402 36.969 0.951 1 94.81 134 ALA A CA 1
ATOM 1051 C C . ALA A 1 134 ? 0.141 35.5 1.266 1 94.81 134 ALA A C 1
ATOM 1053 O O . ALA A 1 134 ? -0.712 35.188 2.096 1 94.81 134 ALA A O 1
ATOM 1054 N N . ILE A 1 135 ? 0.784 34.625 0.509 1 92.94 135 ILE A N 1
ATOM 1055 C CA . ILE A 1 135 ? 0.829 33.219 0.859 1 92.94 135 ILE A CA 1
ATOM 1056 C C . ILE A 1 135 ? 1.903 32.969 1.919 1 92.94 135 ILE A C 1
ATOM 1058 O O . ILE A 1 135 ? 3.045 33.406 1.762 1 92.94 135 ILE A O 1
ATOM 1062 N N . MET A 1 136 ? 1.467 32.438 3.01 1 91.88 136 MET A N 1
ATOM 1063 C CA . MET A 1 136 ? 2.412 32.156 4.078 1 91.88 136 MET A CA 1
ATOM 1064 C C . MET A 1 136 ? 3.203 30.875 3.766 1 91.88 136 MET A C 1
ATOM 1066 O O . MET A 1 136 ? 2.637 29.891 3.309 1 91.88 136 MET A O 1
ATOM 1070 N N . ASP A 1 137 ? 4.496 30.969 3.93 1 89.56 137 ASP A N 1
ATOM 1071 C CA . ASP A 1 137 ? 5.34 29.781 3.779 1 89.56 137 ASP A CA 1
ATOM 1072 C C . ASP A 1 137 ? 5.008 28.734 4.836 1 89.56 137 ASP A C 1
ATOM 1074 O O . ASP A 1 137 ? 4.762 29.078 5.996 1 89.56 137 ASP A O 1
ATOM 1078 N N . GLY A 1 138 ? 5.02 27.516 4.441 1 88.88 138 GLY A N 1
ATOM 1079 C CA . GLY A 1 138 ? 4.711 26.438 5.363 1 88.88 138 GLY A CA 1
ATOM 1080 C C . GLY A 1 138 ? 5.586 26.438 6.602 1 88.88 138 GLY A C 1
ATOM 1081 O O . GLY A 1 138 ? 5.117 26.125 7.699 1 88.88 138 GLY A O 1
ATOM 1082 N N . ALA A 1 139 ? 6.797 26.797 6.422 1 89.94 139 ALA A N 1
ATOM 1083 C CA . ALA A 1 139 ? 7.727 26.875 7.543 1 89.94 139 ALA A CA 1
ATOM 1084 C C . ALA A 1 139 ? 7.258 27.906 8.562 1 89.94 139 ALA A C 1
ATOM 1086 O O . ALA A 1 139 ? 7.27 27.656 9.773 1 89.94 139 ALA A O 1
ATOM 1087 N N . ASP A 1 140 ? 6.852 29 8.07 1 91.88 140 ASP A N 1
ATOM 1088 C CA . ASP A 1 140 ? 6.383 30.062 8.961 1 91.88 140 ASP A CA 1
ATOM 1089 C C . ASP A 1 140 ? 5.094 29.656 9.664 1 91.88 140 ASP A C 1
ATOM 1091 O O . ASP A 1 140 ? 4.91 29.953 10.852 1 91.88 140 ASP A O 1
ATOM 1095 N N . GLU A 1 141 ? 4.27 29 8.891 1 91.75 141 GLU A N 1
ATOM 1096 C CA . GLU A 1 141 ? 3.02 28.516 9.469 1 91.75 141 GLU A CA 1
ATOM 1097 C C . GLU A 1 141 ? 3.279 27.641 10.695 1 91.75 141 GLU A C 1
ATOM 1099 O O . GLU A 1 141 ? 2.678 27.844 11.75 1 91.75 141 GLU A O 1
ATOM 1104 N N . GLY A 1 142 ? 4.109 26.75 10.539 1 95.62 142 GLY A N 1
ATOM 1105 C CA . GLY A 1 142 ? 4.449 25.859 11.633 1 95.62 142 GLY A CA 1
ATOM 1106 C C . GLY A 1 142 ? 5.086 26.578 12.812 1 95.62 142 GLY A C 1
ATOM 1107 O O . GLY A 1 142 ? 4.707 26.344 13.961 1 95.62 142 GLY A O 1
ATOM 1108 N N . VAL A 1 143 ? 5.992 27.469 12.562 1 96.12 143 VAL A N 1
ATOM 1109 C CA . VAL A 1 143 ? 6.738 28.156 13.602 1 96.12 143 VAL A CA 1
ATOM 1110 C C . VAL A 1 143 ? 5.801 29.078 14.391 1 96.12 143 VAL A C 1
ATOM 1112 O O . VAL A 1 143 ? 5.852 29.125 15.617 1 96.12 143 VAL A O 1
ATOM 1115 N N . TYR A 1 144 ? 4.941 29.797 13.711 1 95.94 144 TYR A N 1
ATOM 1116 C CA . TYR A 1 144 ? 4.023 30.688 14.406 1 95.94 144 TYR A CA 1
ATOM 1117 C C . TYR A 1 144 ? 3.025 29.906 15.25 1 95.94 144 TYR A C 1
ATOM 1119 O O . TYR A 1 144 ? 2.605 30.359 16.312 1 95.94 144 TYR A O 1
ATOM 1127 N N . ALA A 1 145 ? 2.645 28.734 14.766 1 97.31 145 ALA A N 1
ATOM 1128 C CA . ALA A 1 145 ? 1.82 27.875 15.602 1 97.31 145 ALA A CA 1
ATOM 1129 C C . ALA A 1 145 ? 2.568 27.469 16.875 1 97.31 145 ALA A C 1
ATOM 1131 O O . ALA A 1 145 ? 1.985 27.422 17.953 1 97.31 145 ALA A O 1
ATOM 1132 N N . TRP A 1 146 ? 3.844 27.188 16.719 1 97.69 146 TRP A N 1
ATOM 1133 C CA . TRP A 1 146 ? 4.703 26.859 17.844 1 97.69 146 TRP A CA 1
ATOM 1134 C C . TRP A 1 146 ? 4.785 28.031 18.812 1 97.69 146 TRP A C 1
ATOM 1136 O O . TRP A 1 146 ? 4.676 27.844 20.031 1 97.69 146 TRP A O 1
ATOM 1146 N N . VAL A 1 147 ? 4.918 29.234 18.312 1 95.25 147 VAL A N 1
ATOM 1147 C CA . VAL A 1 147 ? 4.957 30.438 19.125 1 95.25 147 VAL A CA 1
ATOM 1148 C C . VAL A 1 147 ? 3.648 30.578 19.906 1 95.25 147 VAL A C 1
ATOM 1150 O O . VAL A 1 147 ? 3.656 30.844 21.109 1 95.25 147 VAL A O 1
ATOM 1153 N N . THR A 1 148 ? 2.562 30.391 19.188 1 96.31 148 THR A N 1
ATOM 1154 C CA . THR A 1 148 ? 1.251 30.516 19.797 1 96.31 148 THR A CA 1
ATOM 1155 C C . THR A 1 148 ? 1.126 29.609 21.016 1 96.31 148 THR A C 1
ATOM 1157 O O . THR A 1 148 ? 0.804 30.062 22.125 1 96.31 148 THR A O 1
ATOM 1160 N N . VAL A 1 149 ? 1.431 28.359 20.828 1 96.75 149 VAL A N 1
ATOM 1161 C CA . VAL A 1 149 ? 1.267 27.375 21.875 1 96.75 149 VAL A CA 1
ATOM 1162 C C . VAL A 1 149 ? 2.203 27.703 23.047 1 96.75 149 VAL A C 1
ATOM 1164 O O . VAL A 1 149 ? 1.773 27.781 24.203 1 96.75 149 VAL A O 1
ATOM 1167 N N . ASN A 1 150 ? 3.434 27.969 22.766 1 95 150 ASN A N 1
ATOM 1168 C CA . ASN A 1 150 ? 4.418 28.172 23.828 1 95 150 ASN A CA 1
ATOM 1169 C C . ASN A 1 150 ? 4.262 29.531 24.5 1 95 150 ASN A C 1
ATOM 1171 O O . ASN A 1 150 ? 4.566 29.688 25.672 1 95 150 ASN A O 1
ATOM 1175 N N . TYR A 1 151 ? 3.777 30.484 23.734 1 92.38 151 TYR A N 1
ATOM 1176 C CA . TYR A 1 151 ? 3.404 31.766 24.312 1 92.38 151 TYR A CA 1
ATOM 1177 C C . TYR A 1 151 ? 2.27 31.594 25.312 1 92.38 151 TYR A C 1
ATOM 1179 O O . TYR A 1 151 ? 2.348 32.094 26.438 1 92.38 151 TYR A O 1
ATOM 1187 N N . LEU A 1 152 ? 1.251 30.922 24.953 1 92.94 152 LEU A N 1
ATOM 1188 C CA . LEU A 1 152 ? 0.072 30.75 25.797 1 92.94 152 LEU A CA 1
ATOM 1189 C C . LEU A 1 152 ? 0.388 29.875 27 1 92.94 152 LEU A C 1
ATOM 1191 O O . LEU A 1 152 ? -0.216 30.047 28.062 1 92.94 152 LEU A O 1
ATOM 1195 N N . LEU A 1 153 ? 1.373 29 26.828 1 92.19 153 LEU A N 1
ATOM 1196 C CA . LEU A 1 153 ? 1.818 28.156 27.922 1 92.19 153 LEU A CA 1
ATOM 1197 C C . LEU A 1 153 ? 2.832 28.875 28.797 1 92.19 153 LEU A C 1
ATOM 1199 O O . LEU A 1 153 ? 3.277 28.344 29.812 1 92.19 153 LEU A O 1
ATOM 1203 N N . LYS A 1 154 ? 3.283 30.078 28.375 1 88.56 154 LYS A N 1
ATOM 1204 C CA . LYS A 1 154 ? 4.246 30.922 29.078 1 88.56 154 LYS A CA 1
ATOM 1205 C C . LYS A 1 154 ? 5.621 30.266 29.125 1 88.56 154 LYS A C 1
ATOM 1207 O O . LYS A 1 154 ? 6.324 30.359 30.141 1 88.56 154 LYS A O 1
ATOM 1212 N N . GLN A 1 155 ? 5.84 29.531 28.062 1 89.5 155 GLN A N 1
ATOM 1213 C CA . GLN A 1 155 ? 7.141 28.875 27.984 1 89.5 155 GLN A CA 1
ATOM 1214 C C . GLN A 1 155 ? 8.156 29.75 27.25 1 89.5 155 GLN A C 1
ATOM 1216 O O . GLN A 1 155 ? 9.359 29.5 27.328 1 89.5 155 GLN A O 1
ATOM 1221 N N . ILE A 1 156 ? 7.617 30.75 26.547 1 86.94 156 ILE A N 1
ATOM 1222 C CA . ILE A 1 156 ? 8.516 31.672 25.859 1 86.94 156 ILE A CA 1
ATOM 1223 C C . ILE A 1 156 ? 8.125 33.125 26.203 1 86.94 156 ILE A C 1
ATOM 1225 O O . ILE A 1 156 ? 6.98 33.375 26.562 1 86.94 156 ILE A O 1
ATOM 1229 N N . GLY A 1 157 ? 8.984 34.062 26 1 72.81 157 GLY A N 1
ATOM 1230 C CA . GLY A 1 157 ? 8.727 35.5 26.172 1 72.81 157 GLY A CA 1
ATOM 1231 C C . GLY A 1 157 ? 8.953 35.969 27.594 1 72.81 157 GLY A C 1
ATOM 1232 O O . GLY A 1 157 ? 9.18 37.156 27.828 1 72.81 157 GLY A O 1
ATOM 1233 N N . SER A 1 158 ? 8.547 35.094 28.562 1 61.56 158 SER A N 1
ATOM 1234 C CA . SER A 1 158 ? 8.719 35.594 29.938 1 61.56 158 SER A CA 1
ATOM 1235 C C . SER A 1 158 ? 10.18 35.5 30.359 1 61.56 158 SER A C 1
ATOM 1237 O O . SER A 1 158 ? 10.938 34.656 29.875 1 61.56 158 SER A O 1
ATOM 1239 N N . THR A 1 159 ? 10.664 36.688 30.875 1 54.84 159 THR A N 1
ATOM 1240 C CA . THR A 1 159 ? 12.008 36.688 31.453 1 54.84 159 THR A CA 1
ATOM 1241 C C . THR A 1 159 ? 12.219 35.438 32.344 1 54.84 159 THR A C 1
ATOM 1243 O O . THR A 1 159 ? 11.422 35.188 33.25 1 54.84 159 THR A O 1
ATOM 1246 N N . PRO A 1 160 ? 13.031 34.531 31.719 1 52.56 160 PRO A N 1
ATOM 1247 C CA . PRO A 1 160 ? 13.25 33.344 32.562 1 52.56 160 PRO A CA 1
ATOM 1248 C C . PRO A 1 160 ? 13.562 33.719 34 1 52.56 160 PRO A C 1
ATOM 1250 O O . PRO A 1 160 ? 14.258 34.719 34.281 1 52.56 160 PRO A O 1
ATOM 1253 N N . SER A 1 161 ? 12.641 33.594 34.875 1 45.34 161 SER A N 1
ATOM 1254 C CA . SER A 1 161 ? 13.281 33.625 36.188 1 45.34 161 SER A CA 1
ATOM 1255 C C . SER A 1 161 ? 14.586 32.844 36.188 1 45.34 161 SER A C 1
ATOM 1257 O O . SER A 1 161 ? 14.828 32.031 35.312 1 45.34 161 SER A O 1
ATOM 1259 N N . LYS A 1 162 ? 15.289 32.938 37.219 1 43.34 162 LYS A N 1
ATOM 1260 C CA . LYS A 1 162 ? 16.547 32.281 37.562 1 43.34 162 LYS A CA 1
ATOM 1261 C C . LYS A 1 162 ? 16.5 30.797 37.25 1 43.34 162 LYS A C 1
ATOM 1263 O O . LYS A 1 162 ? 15.742 30.062 37.875 1 43.34 162 LYS A O 1
ATOM 1268 N N . GLY A 1 163 ? 17.203 30.312 36.125 1 50.41 163 GLY A N 1
ATOM 1269 C CA . GLY A 1 163 ? 17.906 29.047 35.969 1 50.41 163 GLY A CA 1
ATOM 1270 C C . GLY A 1 163 ? 17.125 28.031 35.156 1 50.41 163 GLY A C 1
ATOM 1271 O O . GLY A 1 163 ? 17.672 27.016 34.75 1 50.41 163 GLY A O 1
ATOM 1272 N N . ASN A 1 164 ? 15.766 27.875 35.281 1 53.91 164 ASN A N 1
ATOM 1273 C CA . ASN A 1 164 ? 15.102 26.703 34.688 1 53.91 164 ASN A CA 1
ATOM 1274 C C . ASN A 1 164 ? 14.625 26.984 33.25 1 53.91 164 ASN A C 1
ATOM 1276 O O . ASN A 1 164 ? 13.875 27.938 33.031 1 53.91 164 ASN A O 1
ATOM 1280 N N . HIS A 1 165 ? 15.438 26.609 32.312 1 61.06 165 HIS A N 1
ATOM 1281 C CA . HIS A 1 165 ? 15 26.703 30.922 1 61.06 165 HIS A CA 1
ATOM 1282 C C . HIS A 1 165 ? 13.703 25.922 30.703 1 61.06 165 HIS A C 1
ATOM 1284 O O . HIS A 1 165 ? 13.68 24.703 30.844 1 61.06 165 HIS A O 1
ATOM 1290 N N . PRO A 1 166 ? 12.625 26.656 30.5 1 72.88 166 PRO A N 1
ATOM 1291 C CA . PRO A 1 166 ? 11.359 25.938 30.328 1 72.88 166 PRO A CA 1
ATOM 1292 C C . PRO A 1 166 ? 11.367 25.031 29.109 1 72.88 166 PRO A C 1
ATOM 1294 O O . PRO A 1 166 ? 12.039 25.328 28.109 1 72.88 166 PRO A O 1
ATOM 1297 N N . VAL A 1 167 ? 10.906 23.844 29.312 1 85.81 167 VAL A N 1
ATOM 1298 C CA . VAL A 1 167 ? 10.758 22.891 28.219 1 85.81 167 VAL A CA 1
ATOM 1299 C C . VAL A 1 167 ? 9.594 23.281 27.328 1 85.81 167 VAL A C 1
ATOM 1301 O O . VAL A 1 167 ? 8.453 23.375 27.797 1 85.81 167 VAL A O 1
ATOM 1304 N N . THR A 1 168 ? 9.898 23.703 26.109 1 94.31 168 THR A N 1
ATOM 1305 C CA . THR A 1 168 ? 8.852 24.094 25.156 1 94.31 168 THR A CA 1
ATOM 1306 C C . THR A 1 168 ? 8.086 22.875 24.656 1 94.31 168 THR A C 1
ATOM 1308 O O . THR A 1 168 ? 8.555 21.75 24.781 1 94.31 168 THR A O 1
ATOM 1311 N N . ALA A 1 169 ? 6.949 23.141 24.203 1 97.06 169 ALA A N 1
ATOM 1312 C CA . ALA A 1 169 ? 6.125 22.109 23.594 1 97.06 169 ALA A CA 1
ATOM 1313 C C . ALA A 1 169 ? 6.477 21.922 22.125 1 97.06 169 ALA A C 1
ATOM 1315 O O . ALA A 1 169 ? 6.891 22.875 21.453 1 97.06 169 ALA A O 1
ATOM 1316 N N . ALA A 1 170 ? 6.395 20.703 21.672 1 97.94 170 ALA A N 1
ATOM 1317 C CA . ALA A 1 170 ? 6.34 20.453 20.234 1 97.94 170 ALA A CA 1
ATOM 1318 C C . ALA A 1 170 ? 4.934 20.672 19.688 1 97.94 170 ALA A C 1
ATOM 1320 O O . ALA A 1 170 ? 3.945 20.469 20.391 1 97.94 170 ALA A O 1
ATOM 1321 N N . VAL A 1 171 ? 4.879 21.141 18.453 1 98.25 171 VAL A N 1
ATOM 1322 C CA . VAL A 1 171 ? 3.576 21.406 17.844 1 98.25 171 VAL A CA 1
ATOM 1323 C C . VAL A 1 171 ? 3.455 20.672 16.516 1 98.25 171 VAL A C 1
ATOM 1325 O O . VAL A 1 171 ? 4.355 20.734 15.68 1 98.25 171 VAL A O 1
ATOM 1328 N N . MET A 1 172 ? 2.385 19.969 16.375 1 98.19 172 MET A N 1
ATOM 1329 C CA . MET A 1 172 ? 1.991 19.328 15.117 1 98.19 172 MET A CA 1
ATOM 1330 C C . MET A 1 172 ? 0.661 19.891 14.617 1 98.19 172 MET A C 1
ATOM 1332 O O . MET A 1 172 ? -0.319 19.922 15.367 1 98.19 172 MET A O 1
ATOM 1336 N N . ASP A 1 173 ? 0.674 20.344 13.438 1 96.81 173 ASP A N 1
ATOM 1337 C CA . ASP A 1 173 ? -0.52 20.938 12.844 1 96.81 173 ASP A CA 1
ATOM 1338 C C . ASP A 1 173 ? -0.945 20.188 11.586 1 96.81 173 ASP A C 1
ATOM 1340 O O . ASP A 1 173 ? -0.167 20.062 10.641 1 96.81 173 ASP A O 1
ATOM 1344 N N . LEU A 1 174 ? -2.201 19.688 11.578 1 96.88 174 LEU A N 1
ATOM 1345 C CA . LEU A 1 174 ? -2.711 18.953 10.43 1 96.88 174 LEU A CA 1
ATOM 1346 C C . LEU A 1 174 ? -3.793 19.734 9.703 1 96.88 174 LEU A C 1
ATOM 1348 O O . LEU A 1 174 ? -4.926 19.844 10.188 1 96.88 174 LEU A O 1
ATOM 1352 N N . GLY A 1 175 ? -3.445 20.328 8.562 1 92.88 175 GLY A N 1
ATOM 1353 C CA . GLY A 1 175 ? -4.414 21 7.715 1 92.88 175 GLY A CA 1
ATOM 1354 C C . GLY A 1 175 ? -4.988 20.094 6.641 1 92.88 175 GLY A C 1
ATOM 1355 O O . GLY A 1 175 ? -4.906 18.859 6.738 1 92.88 175 GLY A O 1
ATOM 1356 N N . GLY A 1 176 ? -5.613 20.719 5.688 1 90.94 176 GLY A N 1
ATOM 1357 C CA . GLY A 1 176 ? -6.176 19.953 4.586 1 90.94 176 GLY A CA 1
ATOM 1358 C C . GLY A 1 176 ? -5.145 19.562 3.543 1 90.94 176 GLY A C 1
ATOM 1359 O O . GLY A 1 176 ? -5.203 18.469 2.982 1 90.94 176 GLY A O 1
ATOM 1360 N N . ALA A 1 177 ? -4.199 20.5 3.359 1 90.19 177 ALA A N 1
ATOM 1361 C CA . ALA A 1 177 ? -3.275 20.281 2.248 1 90.19 177 ALA A CA 1
ATOM 1362 C C . ALA A 1 177 ? -1.884 19.922 2.756 1 90.19 177 ALA A C 1
ATOM 1364 O O . ALA A 1 177 ? -1.088 19.328 2.025 1 90.19 177 ALA A O 1
ATOM 1365 N N . SER A 1 178 ? -1.572 20.281 3.996 1 93.25 178 SER A N 1
ATOM 1366 C CA . SER A 1 178 ? -0.236 20.047 4.535 1 93.25 178 SER A CA 1
ATOM 1367 C C . SER A 1 178 ? -0.287 19.734 6.027 1 93.25 178 SER A C 1
ATOM 1369 O O . SER A 1 178 ? -1.328 19.906 6.664 1 93.25 178 SER A O 1
ATOM 1371 N N . THR A 1 179 ? 0.758 19.188 6.5 1 96.19 179 THR A N 1
ATOM 1372 C CA . THR A 1 179 ? 0.974 19 7.93 1 96.19 179 THR A CA 1
ATOM 1373 C C . THR A 1 179 ? 2.332 19.562 8.352 1 96.19 179 THR A C 1
ATOM 1375 O O . THR A 1 179 ? 3.281 19.547 7.562 1 96.19 179 THR A O 1
ATOM 1378 N N . GLN A 1 180 ? 2.414 20.172 9.492 1 96.69 180 GLN A N 1
ATOM 1379 C CA . GLN A 1 180 ? 3.641 20.766 10 1 96.69 180 GLN A CA 1
ATOM 1380 C C . GLN A 1 180 ? 4.07 20.109 11.312 1 96.69 180 GLN A C 1
ATOM 1382 O O . GLN A 1 180 ? 3.232 19.641 12.086 1 96.69 180 GLN A O 1
ATOM 1387 N N . ILE A 1 181 ? 5.355 20.094 11.531 1 98 181 ILE A N 1
ATOM 1388 C CA . ILE A 1 181 ? 5.922 19.734 12.828 1 98 181 ILE A CA 1
ATOM 1389 C C . ILE A 1 181 ? 7 20.734 13.219 1 98 181 ILE A C 1
ATOM 1391 O O . ILE A 1 181 ? 7.801 21.156 12.383 1 98 181 ILE A O 1
ATOM 1395 N N . VAL A 1 182 ? 6.965 21.219 14.438 1 98 182 VAL A N 1
ATOM 1396 C CA . VAL A 1 182 ? 7.957 22.156 14.969 1 98 182 VAL A CA 1
ATOM 1397 C C . VAL A 1 182 ? 8.305 21.781 16.406 1 98 182 VAL A C 1
ATOM 1399 O O . VAL A 1 182 ? 7.414 21.531 17.219 1 98 182 VAL A O 1
ATOM 1402 N N . PHE A 1 183 ? 9.57 21.703 16.719 1 97.25 183 PHE A N 1
ATOM 1403 C CA . PHE A 1 183 ? 10.016 21.484 18.094 1 97.25 183 PHE A CA 1
ATOM 1404 C C . PHE A 1 183 ? 11.43 22 18.297 1 97.25 183 PHE A C 1
ATOM 1406 O O . PHE A 1 183 ? 12.156 22.234 17.312 1 97.25 183 PHE A O 1
ATOM 1413 N N . GLU A 1 184 ? 11.75 22.312 19.469 1 95.5 184 GLU A N 1
ATOM 1414 C CA . GLU A 1 184 ? 13.102 22.703 19.875 1 95.5 184 GLU A CA 1
ATOM 1415 C C . GLU A 1 184 ? 13.906 21.5 20.359 1 95.5 184 GLU A C 1
ATOM 1417 O O . GLU A 1 184 ? 13.688 21 21.453 1 95.5 184 GLU A O 1
ATOM 1422 N N . PRO A 1 185 ? 14.844 21.031 19.469 1 94.69 185 PRO A N 1
ATOM 1423 C CA . PRO A 1 185 ? 15.602 19.828 19.828 1 94.69 185 PRO A CA 1
ATOM 1424 C C . PRO A 1 185 ? 16.531 20.062 21.031 1 94.69 185 PRO A C 1
ATOM 1426 O O . PRO A 1 185 ? 17.047 21.172 21.203 1 94.69 185 PRO A O 1
ATOM 1429 N N . THR A 1 186 ? 16.625 19.031 21.797 1 89.81 186 THR A N 1
ATOM 1430 C CA . THR A 1 186 ? 17.578 19.047 22.906 1 89.81 186 THR A CA 1
ATOM 1431 C C . THR A 1 186 ? 18.625 17.953 22.734 1 89.81 186 THR A C 1
ATOM 1433 O O . THR A 1 186 ? 18.297 16.812 22.406 1 89.81 186 THR A O 1
ATOM 1436 N N . GLY A 1 187 ? 19.812 18.297 22.875 1 86.44 187 GLY A N 1
ATOM 1437 C CA . GLY A 1 187 ? 20.891 17.312 22.906 1 86.44 187 GLY A CA 1
ATOM 1438 C C . GLY A 1 187 ? 21.312 16.844 21.531 1 86.44 187 GLY A C 1
ATOM 1439 O O . GLY A 1 187 ? 22.078 15.891 21.391 1 86.44 187 GLY A O 1
ATOM 1440 N N . VAL A 1 188 ? 20.703 17.344 20.469 1 89.12 188 VAL A N 1
ATOM 1441 C CA . VAL A 1 188 ? 21.047 16.953 19.109 1 89.12 188 VAL A CA 1
ATOM 1442 C C . VAL A 1 188 ? 21.359 18.188 18.266 1 89.12 188 VAL A C 1
ATOM 1444 O O . VAL A 1 188 ? 20.719 19.234 18.438 1 89.12 188 VAL A O 1
ATOM 1447 N N . ARG A 1 189 ? 22.328 18.031 17.438 1 88.12 189 ARG A N 1
ATOM 1448 C CA . ARG A 1 189 ? 22.625 19.109 16.484 1 88.12 189 ARG A CA 1
ATOM 1449 C C . ARG A 1 189 ? 21.875 18.891 15.172 1 88.12 189 ARG A C 1
ATOM 1451 O O . ARG A 1 189 ? 21.906 17.797 14.602 1 88.12 189 ARG A O 1
ATOM 1458 N N . LEU A 1 190 ? 21.203 19.906 14.75 1 91.94 190 LEU A N 1
ATOM 1459 C CA . LEU A 1 190 ? 20.422 19.828 13.523 1 91.94 190 LEU A CA 1
ATOM 1460 C C . LEU A 1 190 ? 21.312 19.938 12.297 1 91.94 190 LEU A C 1
ATOM 1462 O O . LEU A 1 190 ? 22.281 20.703 12.297 1 91.94 190 LEU A O 1
ATOM 1466 N N . GLU A 1 191 ? 20.969 19.188 11.305 1 89.38 191 GLU A N 1
ATOM 1467 C CA . GLU A 1 191 ? 21.641 19.344 10.016 1 89.38 191 GLU A CA 1
ATOM 1468 C C . GLU A 1 191 ? 21.328 20.703 9.391 1 89.38 191 GLU A C 1
ATOM 1470 O O . GLU A 1 191 ? 20.234 21.234 9.578 1 89.38 191 GLU A O 1
ATOM 1475 N N . PRO A 1 192 ? 22.344 21.203 8.742 1 83.69 192 PRO A N 1
ATOM 1476 C CA . PRO A 1 192 ? 22.062 22.469 8.062 1 83.69 192 PRO A CA 1
ATOM 1477 C C . PRO A 1 192 ? 20.984 22.328 6.98 1 83.69 192 PRO A C 1
ATOM 1479 O O . PRO A 1 192 ? 20.844 21.266 6.379 1 83.69 192 PRO A O 1
ATOM 1482 N N . GLY A 1 193 ? 20.203 23.312 6.859 1 82.38 193 GLY A N 1
ATOM 1483 C CA . GLY A 1 193 ? 19.172 23.312 5.836 1 82.38 193 GLY A CA 1
ATOM 1484 C C . GLY A 1 193 ? 17.938 24.094 6.23 1 82.38 193 GLY A C 1
ATOM 1485 O O . GLY A 1 193 ? 17.906 24.75 7.27 1 82.38 193 GLY A O 1
ATOM 1486 N N . SER A 1 194 ? 16.969 24 5.438 1 74.31 194 SER A N 1
ATOM 1487 C CA . SER A 1 194 ? 15.766 24.797 5.598 1 74.31 194 SER A CA 1
ATOM 1488 C C . SER A 1 194 ? 14.938 24.312 6.781 1 74.31 194 SER A C 1
ATOM 1490 O O . SER A 1 194 ? 14.047 25.031 7.258 1 74.31 194 SER A O 1
ATOM 1492 N N . ASP A 1 195 ? 15.242 23.172 7.281 1 85.88 195 ASP A N 1
ATOM 1493 C CA . ASP A 1 195 ? 14.477 22.625 8.398 1 85.88 195 ASP A CA 1
ATOM 1494 C C . ASP A 1 195 ? 15.008 23.141 9.734 1 85.88 195 ASP A C 1
ATOM 1496 O O . ASP A 1 195 ? 14.367 22.984 10.773 1 85.88 195 ASP A O 1
ATOM 1500 N N . ASN A 1 196 ? 16.172 23.719 9.656 1 86.81 196 ASN A N 1
ATOM 1501 C CA . ASN A 1 196 ? 16.766 24.422 10.789 1 86.81 196 ASN A CA 1
ATOM 1502 C C . ASN A 1 196 ? 16.344 25.891 10.82 1 86.81 196 ASN A C 1
ATOM 1504 O O . ASN A 1 196 ? 16.797 26.672 9.984 1 86.81 196 ASN A O 1
ATOM 1508 N N . TYR A 1 197 ? 15.516 26.266 11.828 1 91.12 197 TYR A N 1
ATOM 1509 C CA . TYR A 1 197 ? 14.898 27.594 11.891 1 91.12 197 TYR A CA 1
ATOM 1510 C C . TYR A 1 197 ? 15.359 28.344 13.133 1 91.12 197 TYR A C 1
ATOM 1512 O O . TYR A 1 197 ? 15.156 27.875 14.258 1 91.12 197 TYR A O 1
ATOM 1520 N N . GLN A 1 198 ? 15.93 29.484 12.93 1 90.38 198 GLN A N 1
ATOM 1521 C CA . GLN A 1 198 ? 16.297 30.359 14.031 1 90.38 198 GLN A CA 1
ATOM 1522 C C . GLN A 1 198 ? 15.227 31.422 14.281 1 90.38 198 GLN A C 1
ATOM 1524 O O . GLN A 1 198 ? 14.969 32.281 13.43 1 90.38 198 GLN A O 1
ATOM 1529 N N . LEU A 1 199 ? 14.648 31.328 15.406 1 89.25 199 LEU A N 1
ATOM 1530 C CA . LEU A 1 199 ? 13.578 32.25 15.773 1 89.25 199 LEU A CA 1
ATOM 1531 C C . LEU A 1 199 ? 14.023 33.188 16.906 1 89.25 199 LEU A C 1
ATOM 1533 O O . LEU A 1 199 ? 14.391 32.719 17.984 1 89.25 199 LEU A O 1
ATOM 1537 N N . SER A 1 200 ? 14.055 34.406 16.641 1 84.56 200 SER A N 1
ATOM 1538 C CA . SER A 1 200 ? 14.234 35.375 17.703 1 84.56 200 SER A CA 1
ATOM 1539 C C . SER A 1 200 ? 12.891 35.844 18.266 1 84.56 200 SER A C 1
ATOM 1541 O O . SER A 1 200 ? 12.07 36.406 17.531 1 84.56 200 SER A O 1
ATOM 1543 N N . PHE A 1 201 ? 12.648 35.531 19.469 1 81.25 201 PHE A N 1
ATOM 1544 C CA . PHE A 1 201 ? 11.383 35.875 20.094 1 81.25 201 PHE A CA 1
ATOM 1545 C C . PHE A 1 201 ? 11.594 36.219 21.562 1 81.25 201 PHE A C 1
ATOM 1547 O O . PHE A 1 201 ? 12.195 35.438 22.312 1 81.25 201 PHE A O 1
ATOM 1554 N N . GLY A 1 202 ? 11.023 37.312 22.109 1 74.56 202 GLY A N 1
ATOM 1555 C CA . GLY A 1 202 ? 11.164 37.719 23.5 1 74.56 202 GLY A CA 1
ATOM 1556 C C . GLY A 1 202 ? 12.609 37.875 23.922 1 74.56 202 GLY A C 1
ATOM 1557 O O . GLY A 1 202 ? 12.992 37.406 25 1 74.56 202 GLY A O 1
ATOM 1558 N N . ASN A 1 203 ? 13.461 38.281 23.062 1 73.94 203 ASN A N 1
ATOM 1559 C CA . ASN A 1 203 ? 14.867 38.562 23.312 1 73.94 203 ASN A CA 1
ATOM 1560 C C . ASN A 1 203 ? 15.68 37.281 23.438 1 73.94 203 ASN A C 1
ATOM 1562 O O . ASN A 1 203 ? 16.734 37.281 24.062 1 73.94 203 ASN A O 1
ATOM 1566 N N . ARG A 1 204 ? 15.07 36.25 23.047 1 82.56 204 ARG A N 1
ATOM 1567 C CA . ARG A 1 204 ? 15.766 34.969 23.016 1 82.56 204 ARG A CA 1
ATOM 1568 C C . ARG A 1 204 ? 15.758 34.375 21.609 1 82.56 204 ARG A C 1
ATOM 1570 O O . ARG A 1 204 ? 14.828 34.625 20.828 1 82.56 204 ARG A O 1
ATOM 1577 N N . THR A 1 205 ? 16.781 33.656 21.453 1 87.38 205 THR A N 1
ATOM 1578 C CA . THR A 1 205 ? 16.859 32.969 20.188 1 87.38 205 THR A CA 1
ATOM 1579 C C . THR A 1 205 ? 16.578 31.469 20.375 1 87.38 205 THR A C 1
ATOM 1581 O O . THR A 1 205 ? 17.156 30.844 21.266 1 87.38 205 THR A O 1
ATOM 1584 N N . HIS A 1 206 ? 15.688 30.969 19.625 1 90.62 206 HIS A N 1
ATOM 1585 C CA . HIS A 1 206 ? 15.328 29.562 19.625 1 90.62 206 HIS A CA 1
ATOM 1586 C C . HIS A 1 206 ? 15.75 28.875 18.328 1 90.62 206 HIS A C 1
ATOM 1588 O O . HIS A 1 206 ? 15.5 29.391 17.234 1 90.62 206 HIS A O 1
ATOM 1594 N N . THR A 1 207 ? 16.422 27.75 18.516 1 93.31 207 THR A N 1
ATOM 1595 C CA . THR A 1 207 ? 16.719 26.906 17.359 1 93.31 207 THR A CA 1
ATOM 1596 C C . THR A 1 207 ? 15.688 25.797 17.234 1 93.31 207 THR A C 1
ATOM 1598 O O . THR A 1 207 ? 15.625 24.891 18.078 1 93.31 207 THR A O 1
ATOM 1601 N N . LEU A 1 208 ? 14.961 25.906 16.125 1 96.25 208 LEU A N 1
ATOM 1602 C CA . LEU A 1 208 ? 13.844 24.984 15.961 1 96.25 208 LEU A CA 1
ATOM 1603 C C . LEU A 1 208 ? 14.062 24.062 14.766 1 96.25 208 LEU A C 1
ATOM 1605 O O . LEU A 1 208 ? 14.609 24.484 13.742 1 96.25 208 LEU A O 1
ATOM 1609 N N . TYR A 1 209 ? 13.68 22.828 14.938 1 97.12 209 TYR A N 1
ATOM 1610 C CA . TYR A 1 209 ? 13.383 22.031 13.758 1 97.12 209 TYR A CA 1
ATOM 1611 C C . TYR A 1 209 ? 11.969 22.297 13.258 1 97.12 209 TYR A C 1
ATOM 1613 O O . TYR A 1 209 ? 11.008 22.281 14.031 1 97.12 209 TYR A O 1
ATOM 1621 N N . GLN A 1 210 ? 11.836 22.594 12.055 1 96.88 210 GLN A N 1
ATOM 1622 C CA . GLN A 1 210 ? 10.523 22.844 11.461 1 96.88 210 GLN A CA 1
ATOM 1623 C C . GLN A 1 210 ? 10.445 22.266 10.047 1 96.88 210 GLN A C 1
ATOM 1625 O O . GLN A 1 210 ? 11.414 22.328 9.289 1 96.88 210 GLN A O 1
ATOM 1630 N N . HIS A 1 211 ? 9.312 21.625 9.773 1 96.5 211 HIS A N 1
ATOM 1631 C CA . HIS A 1 211 ? 9.07 21.25 8.391 1 96.5 211 HIS A CA 1
ATOM 1632 C C . HIS A 1 211 ? 7.574 21.234 8.078 1 96.5 211 HIS A C 1
ATOM 1634 O O . HIS A 1 211 ? 6.77 20.797 8.906 1 96.5 211 HIS A O 1
ATOM 1640 N N . SER A 1 212 ? 7.246 21.75 6.938 1 95 212 SER A N 1
ATOM 1641 C CA . SER A 1 212 ? 5.898 21.656 6.387 1 95 212 SER A CA 1
ATOM 1642 C C . SER A 1 212 ? 5.832 20.625 5.266 1 95 212 SER A C 1
ATOM 1644 O O . SER A 1 212 ? 6.441 20.797 4.211 1 95 212 SER A O 1
ATOM 1646 N N . HIS A 1 213 ? 5.129 19.594 5.5 1 93.75 213 HIS A N 1
ATOM 1647 C CA . HIS A 1 213 ? 4.965 18.547 4.492 1 93.75 213 HIS A CA 1
ATOM 1648 C C . HIS A 1 213 ? 3.76 18.828 3.6 1 93.75 213 HIS A C 1
ATOM 1650 O O . HIS A 1 213 ? 2.641 18.406 3.914 1 93.75 213 HIS A O 1
ATOM 1656 N N . LEU A 1 214 ? 4.074 19.5 2.527 1 90.69 214 LEU A N 1
ATOM 1657 C CA . LEU A 1 214 ? 3.02 19.766 1.559 1 90.69 214 LEU A CA 1
ATOM 1658 C C . LEU A 1 214 ? 2.498 18.469 0.948 1 90.69 214 LEU A C 1
ATOM 1660 O O . LEU A 1 214 ? 3.281 17.594 0.604 1 90.69 214 LEU A O 1
ATOM 1664 N N . GLY A 1 215 ? 1.181 18.312 0.843 1 89.56 215 GLY A N 1
ATOM 1665 C CA . GLY A 1 215 ? 0.571 17.125 0.256 1 89.56 215 GLY A CA 1
ATOM 1666 C C . GLY A 1 215 ? 0.211 16.062 1.282 1 89.56 215 GLY A C 1
ATOM 1667 O O . GLY A 1 215 ? -0.356 15.023 0.938 1 89.56 215 GLY A O 1
ATOM 1668 N N . TYR A 1 216 ? 0.448 16.359 2.5 1 94.31 216 TYR A N 1
ATOM 1669 C CA . TYR A 1 216 ? 0.2 15.383 3.549 1 94.31 216 TYR A CA 1
ATOM 1670 C C . TYR A 1 216 ? -0.834 15.898 4.543 1 94.31 216 TYR A C 1
ATOM 1672 O O . TYR A 1 216 ? -0.869 15.461 5.695 1 94.31 216 TYR A O 1
ATOM 1680 N N . GLY A 1 217 ? -1.633 16.859 4.094 1 94.81 217 GLY A N 1
ATOM 1681 C CA . GLY A 1 217 ? -2.812 17.219 4.859 1 94.81 217 GLY A CA 1
ATOM 1682 C C . GLY A 1 217 ? -3.918 16.188 4.781 1 94.81 217 GLY A C 1
ATOM 1683 O O . GLY A 1 217 ? -3.832 15.234 4 1 94.81 217 GLY A O 1
ATOM 1684 N N . LEU A 1 218 ? -4.918 16.359 5.52 1 96.44 218 LEU A N 1
ATOM 1685 C CA . LEU A 1 218 ? -5.965 15.359 5.66 1 96.44 218 LEU A CA 1
ATOM 1686 C C . LEU A 1 218 ? -6.73 15.188 4.352 1 96.44 218 LEU A C 1
ATOM 1688 O O . LEU A 1 218 ? -7.023 14.062 3.945 1 96.44 218 LEU A O 1
ATOM 1692 N N . MET A 1 219 ? -7.074 16.281 3.67 1 92.25 219 MET A N 1
ATOM 1693 C CA . MET A 1 219 ? -7.82 16.188 2.418 1 92.25 219 MET A CA 1
ATOM 1694 C C . MET A 1 219 ? -6.957 15.578 1.316 1 92.25 219 MET A C 1
ATOM 1696 O O . MET A 1 219 ? -7.453 14.812 0.489 1 92.25 219 MET A O 1
ATOM 1700 N N . GLU A 1 220 ? -5.723 15.938 1.343 1 91.56 220 GLU A N 1
ATOM 1701 C CA . GLU A 1 220 ? -4.797 15.352 0.379 1 91.56 220 GLU A CA 1
ATOM 1702 C C . GLU A 1 220 ? -4.629 13.852 0.62 1 91.56 220 GLU A C 1
ATOM 1704 O O . GLU A 1 220 ? -4.484 13.078 -0.329 1 91.56 220 GLU A O 1
ATOM 1709 N N . ALA A 1 221 ? -4.578 13.445 1.829 1 94.5 221 ALA A N 1
ATOM 1710 C CA . ALA A 1 221 ? -4.488 12.031 2.176 1 94.5 221 ALA A CA 1
ATOM 1711 C C . ALA A 1 221 ? -5.695 11.258 1.648 1 94.5 221 ALA A C 1
ATOM 1713 O O . ALA A 1 221 ? -5.555 10.141 1.154 1 94.5 221 ALA A O 1
ATOM 1714 N N . ARG A 1 222 ? -6.891 11.859 1.796 1 95.38 222 ARG A N 1
ATOM 1715 C CA . ARG A 1 222 ? -8.094 11.242 1.25 1 95.38 222 ARG A CA 1
ATOM 1716 C C . ARG A 1 222 ? -7.953 11 -0.25 1 95.38 222 ARG A C 1
ATOM 1718 O O . ARG A 1 222 ? -8.203 9.898 -0.734 1 95.38 222 ARG A O 1
ATOM 1725 N N . LYS A 1 223 ? -7.512 12.047 -0.907 1 92.94 223 LYS A N 1
ATOM 1726 C CA . LYS A 1 223 ? -7.328 11.93 -2.352 1 92.94 223 LYS A CA 1
ATOM 1727 C C . LYS A 1 223 ? -6.332 10.828 -2.693 1 92.94 223 LYS A C 1
ATOM 1729 O O . LYS A 1 223 ? -6.574 10.023 -3.594 1 92.94 223 LYS A O 1
ATOM 1734 N N . ALA A 1 224 ? -5.277 10.852 -1.98 1 93.62 224 ALA A N 1
ATOM 1735 C CA . ALA A 1 224 ? -4.199 9.898 -2.238 1 93.62 224 ALA A CA 1
ATOM 1736 C C . ALA A 1 224 ? -4.688 8.461 -2.084 1 93.62 224 ALA A C 1
ATOM 1738 O O . ALA A 1 224 ? -4.402 7.609 -2.928 1 93.62 224 ALA A O 1
ATOM 1739 N N . VAL A 1 225 ? -5.387 8.18 -1.051 1 95 225 VAL A N 1
ATOM 1740 C CA . VAL A 1 225 ? -5.844 6.824 -0.752 1 95 225 VAL A CA 1
ATOM 1741 C C . VAL A 1 225 ? -6.863 6.383 -1.799 1 95 225 VAL A C 1
ATOM 1743 O O . VAL A 1 225 ? -6.793 5.266 -2.312 1 95 225 VAL A O 1
ATOM 1746 N N . HIS A 1 226 ? -7.84 7.246 -2.145 1 94.75 226 HIS A N 1
ATOM 1747 C CA . HIS A 1 226 ? -8.828 6.918 -3.17 1 94.75 226 HIS A CA 1
ATOM 1748 C C . HIS A 1 226 ? -8.156 6.637 -4.508 1 94.75 226 HIS A C 1
ATOM 1750 O O . HIS A 1 226 ? -8.547 5.719 -5.227 1 94.75 226 HIS A O 1
ATOM 1756 N N . GLN A 1 227 ? -7.199 7.43 -4.789 1 93 227 GLN A N 1
ATOM 1757 C CA . GLN A 1 227 ? -6.48 7.25 -6.047 1 93 227 GLN A CA 1
ATOM 1758 C C . GLN A 1 227 ? -5.688 5.945 -6.043 1 93 227 GLN A C 1
ATOM 1760 O O . GLN A 1 227 ? -5.633 5.246 -7.055 1 93 227 GLN A O 1
ATOM 1765 N N . LEU A 1 228 ? -5.055 5.672 -4.945 1 92.88 228 LEU A N 1
ATOM 1766 C CA . LEU A 1 228 ? -4.273 4.441 -4.836 1 92.88 228 LEU A CA 1
ATOM 1767 C C . LEU A 1 228 ? -5.168 3.217 -5.004 1 92.88 228 LEU A C 1
ATOM 1769 O O . LEU A 1 228 ? -4.797 2.262 -5.691 1 92.88 228 LEU A O 1
ATOM 1773 N N . VAL A 1 229 ? -6.316 3.219 -4.336 1 93 229 VAL A N 1
ATOM 1774 C CA . VAL A 1 229 ? -7.285 2.133 -4.461 1 93 229 VAL A CA 1
ATOM 1775 C C . VAL A 1 229 ? -7.684 1.96 -5.926 1 93 229 VAL A C 1
ATOM 1777 O O . VAL A 1 229 ? -7.773 0.834 -6.422 1 93 229 VAL A O 1
ATOM 1780 N N . SER A 1 230 ? -7.918 3.031 -6.602 1 91.44 230 SER A N 1
ATOM 1781 C CA . SER A 1 230 ? -8.289 3.004 -8.008 1 91.44 230 SER A CA 1
ATOM 1782 C C . SER A 1 230 ? -7.164 2.43 -8.867 1 91.44 230 SER A C 1
ATOM 1784 O O . SER A 1 230 ? -7.41 1.612 -9.758 1 91.44 230 SER A O 1
ATOM 1786 N N . TYR A 1 231 ? -5.984 2.891 -8.578 1 89.69 231 TYR A N 1
ATOM 1787 C CA . TYR A 1 231 ? -4.832 2.416 -9.336 1 89.69 231 TYR A CA 1
ATOM 1788 C C . TYR A 1 231 ? -4.652 0.911 -9.172 1 89.69 231 TYR A C 1
ATOM 1790 O O . TYR A 1 231 ? -4.387 0.201 -10.141 1 89.69 231 TYR A O 1
ATOM 1798 N N . SER A 1 232 ? -4.707 0.456 -7.918 1 89.56 232 SER A N 1
ATOM 1799 C CA . SER A 1 232 ? -4.57 -0.972 -7.652 1 89.56 232 SER A CA 1
ATOM 1800 C C . SER A 1 232 ? -5.637 -1.778 -8.383 1 89.56 232 SER A C 1
ATOM 1802 O O . SER A 1 232 ? -5.375 -2.893 -8.844 1 89.56 232 SER A O 1
ATOM 1804 N N . ASP A 1 233 ? -6.832 -1.22 -8.469 1 89.69 233 ASP A N 1
ATOM 1805 C CA . ASP A 1 233 ? -7.918 -1.898 -9.172 1 89.69 233 ASP A CA 1
ATOM 1806 C C . ASP A 1 233 ? -7.648 -1.955 -10.672 1 89.69 233 ASP A C 1
ATOM 1808 O O . ASP A 1 233 ? -7.996 -2.936 -11.336 1 89.69 233 ASP A O 1
ATOM 1812 N N . LEU A 1 234 ? -7.105 -0.909 -11.227 1 86.94 234 LEU A N 1
ATOM 1813 C CA . LEU A 1 234 ? -6.734 -0.897 -12.641 1 86.94 234 LEU A CA 1
ATOM 1814 C C . LEU A 1 234 ? -5.762 -2.031 -12.953 1 86.94 234 LEU A C 1
ATOM 1816 O O . LEU A 1 234 ? -5.887 -2.689 -13.992 1 86.94 234 LEU A O 1
ATOM 1820 N N . TRP A 1 235 ? -4.828 -2.148 -12.078 1 84.19 235 TRP A N 1
ATOM 1821 C CA . TRP A 1 235 ? -3.834 -3.197 -12.273 1 84.19 235 TRP A CA 1
ATOM 1822 C C . TRP A 1 235 ? -4.477 -4.578 -12.203 1 84.19 235 TRP A C 1
ATOM 1824 O O . TRP A 1 235 ? -4.207 -5.438 -13.047 1 84.19 235 TRP A O 1
ATOM 1834 N N . ARG A 1 236 ? -5.273 -4.777 -11.242 1 84.75 236 ARG A N 1
ATOM 1835 C CA . ARG A 1 236 ? -5.93 -6.066 -11.047 1 84.75 236 ARG A CA 1
ATOM 1836 C C . ARG A 1 236 ? -6.762 -6.445 -12.266 1 84.75 236 ARG A C 1
ATOM 1838 O O . ARG A 1 236 ? -6.73 -7.598 -12.703 1 84.75 236 ARG A O 1
ATOM 1845 N N . ARG A 1 237 ? -7.473 -5.5 -12.781 1 85.88 237 ARG A N 1
ATOM 1846 C CA . ARG A 1 237 ? -8.398 -5.746 -13.883 1 85.88 237 ARG A CA 1
ATOM 1847 C C . ARG A 1 237 ? -7.688 -5.656 -15.227 1 85.88 237 ARG A C 1
ATOM 1849 O O . ARG A 1 237 ? -8.281 -5.957 -16.266 1 85.88 237 ARG A O 1
ATOM 1856 N N . LYS A 1 238 ? -6.457 -5.242 -15.211 1 82.12 238 LYS A N 1
ATOM 1857 C CA . LYS A 1 238 ? -5.68 -5.055 -16.438 1 82.12 238 LYS A CA 1
ATOM 1858 C C . LYS A 1 238 ? -6.383 -4.102 -17.391 1 82.12 238 LYS A C 1
ATOM 1860 O O . LYS A 1 238 ? -6.578 -4.422 -18.562 1 82.12 238 LYS A O 1
ATOM 1865 N N . THR A 1 239 ? -6.812 -2.986 -16.812 1 83.75 239 THR A N 1
ATOM 1866 C CA . THR A 1 239 ? -7.488 -1.961 -17.594 1 83.75 239 THR A CA 1
ATOM 1867 C C . THR A 1 239 ? -6.75 -0.629 -17.5 1 83.75 239 THR A C 1
ATOM 1869 O O . THR A 1 239 ? -5.594 -0.584 -17.078 1 83.75 239 THR A O 1
ATOM 1872 N N . VAL A 1 240 ? -7.375 0.457 -18.125 1 83.19 240 VAL A N 1
ATOM 1873 C CA . VAL A 1 240 ? -6.73 1.763 -18.203 1 83.19 240 VAL A CA 1
ATOM 1874 C C . VAL A 1 240 ? -7.574 2.803 -17.469 1 83.19 240 VAL A C 1
ATOM 1876 O O . VAL A 1 240 ? -8.758 2.576 -17.203 1 83.19 240 VAL A O 1
ATOM 1879 N N . TRP A 1 241 ? -7.008 3.947 -17.172 1 84.88 241 TRP A N 1
ATOM 1880 C CA . TRP A 1 241 ? -7.648 5.004 -16.391 1 84.88 241 TRP A CA 1
ATOM 1881 C C . TRP A 1 241 ? -8.93 5.477 -17.078 1 84.88 241 TRP A C 1
ATOM 1883 O O . TRP A 1 241 ? -9.906 5.828 -16.406 1 84.88 241 TRP A O 1
ATOM 1893 N N . SER A 1 242 ? -8.938 5.504 -18.391 1 84.38 242 SER A N 1
ATOM 1894 C CA . SER A 1 242 ? -10.094 6.02 -19.125 1 84.38 242 SER A CA 1
ATOM 1895 C C . SER A 1 242 ? -11.328 5.152 -18.891 1 84.38 242 SER A C 1
ATOM 1897 O O . SER A 1 242 ? -12.453 5.605 -19.094 1 84.38 242 SER A O 1
ATOM 1899 N N . SER A 1 243 ? -11.133 3.951 -18.422 1 86.31 243 SER A N 1
ATOM 1900 C CA . SER A 1 243 ? -12.25 3.025 -18.25 1 86.31 243 SER A CA 1
ATOM 1901 C C . SER A 1 243 ? -12.609 2.859 -16.781 1 86.31 243 SER A C 1
ATOM 1903 O O . SER A 1 243 ? -13.469 2.045 -16.438 1 86.31 243 SER A O 1
ATOM 1905 N N . ILE A 1 244 ? -12.008 3.625 -15.922 1 87.75 244 ILE A N 1
ATOM 1906 C CA . ILE A 1 244 ? -12.094 3.367 -14.492 1 87.75 244 ILE A CA 1
ATOM 1907 C C . ILE A 1 244 ? -13.523 3.609 -14.008 1 87.75 244 ILE A C 1
ATOM 1909 O O . ILE A 1 244 ? -14.023 2.898 -13.133 1 87.75 244 ILE A O 1
ATOM 1913 N N . SER A 1 245 ? -14.234 4.59 -14.609 1 88.5 245 SER A N 1
ATOM 1914 C CA . SER A 1 245 ? -15.578 4.934 -14.18 1 88.5 245 SER A CA 1
ATOM 1915 C C . SER A 1 245 ? -16.562 3.812 -14.484 1 88.5 245 SER A C 1
ATOM 1917 O O . SER A 1 245 ? -17.562 3.637 -13.773 1 88.5 245 SER A O 1
ATOM 1919 N N . ASP A 1 246 ? -16.219 3.037 -15.461 1 89.5 246 ASP A N 1
ATOM 1920 C CA . ASP A 1 246 ? -17.078 1.941 -15.883 1 89.5 246 ASP A CA 1
ATOM 1921 C C . ASP A 1 246 ? -16.922 0.731 -14.969 1 89.5 246 ASP A C 1
ATOM 1923 O O . ASP A 1 246 ? -17.734 -0.198 -15.016 1 89.5 246 ASP A O 1
ATOM 1927 N N . GLN A 1 247 ? -15.953 0.806 -14.188 1 84.88 247 GLN A N 1
ATOM 1928 C CA . GLN A 1 247 ? -15.656 -0.331 -13.32 1 84.88 247 GLN A CA 1
ATOM 1929 C C . GLN A 1 247 ? -16.25 -0.134 -11.93 1 84.88 247 GLN A C 1
ATOM 1931 O O . GLN A 1 247 ? -16.047 -0.961 -11.039 1 84.88 247 GLN A O 1
ATOM 1936 N N . SER A 1 248 ? -17.016 0.774 -11.719 1 86.62 248 SER A N 1
ATOM 1937 C CA . SER A 1 248 ? -17.625 1.101 -10.43 1 86.62 248 SER A CA 1
ATOM 1938 C C . SER A 1 248 ? -18.75 0.126 -10.086 1 86.62 248 SER A C 1
ATOM 1940 O O . SER A 1 248 ? -19.438 -0.368 -10.977 1 86.62 248 SER A O 1
ATOM 1942 N N . PRO A 1 249 ? -18.891 -0.12 -8.805 1 92.81 249 PRO A N 1
ATOM 1943 C CA . PRO A 1 249 ? -18.141 0.413 -7.664 1 92.81 249 PRO A CA 1
ATOM 1944 C C . PRO A 1 249 ? -16.828 -0.334 -7.418 1 92.81 249 PRO A C 1
ATOM 1946 O O . PRO A 1 249 ? -16.719 -1.511 -7.773 1 92.81 249 PRO A O 1
ATOM 1949 N N . ILE A 1 250 ? -15.875 0.315 -6.961 1 93.56 250 ILE A N 1
ATOM 1950 C CA . ILE A 1 250 ? -14.594 -0.245 -6.547 1 93.56 250 ILE A CA 1
ATOM 1951 C C . ILE A 1 250 ? -14.555 -0.384 -5.027 1 93.56 250 ILE A C 1
ATOM 1953 O O . ILE A 1 250 ? -14.938 0.54 -4.305 1 93.56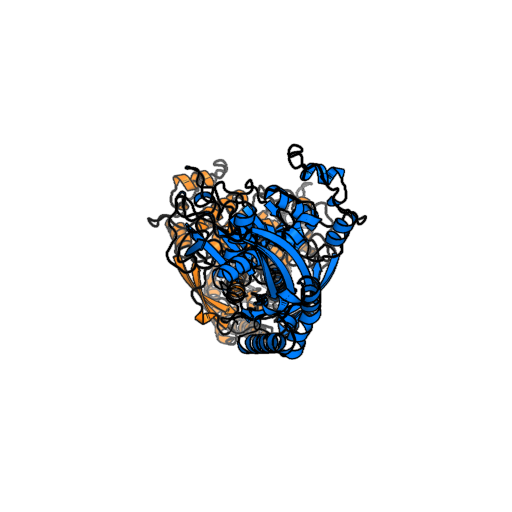 250 ILE A O 1
ATOM 1957 N N . GLY A 1 251 ? -14.227 -1.541 -4.582 1 93.38 251 GLY A N 1
ATOM 1958 C CA . GLY A 1 251 ? -14.086 -1.723 -3.146 1 93.38 251 GLY A CA 1
ATOM 1959 C C . GLY A 1 251 ? -13.008 -0.848 -2.537 1 93.38 251 GLY A C 1
ATOM 1960 O O . GLY A 1 251 ? -11.93 -0.697 -3.109 1 93.38 251 GLY A O 1
ATOM 1961 N N . ASN A 1 252 ? -13.305 -0.223 -1.422 1 94.94 252 ASN A N 1
ATOM 1962 C CA . ASN A 1 252 ? -12.383 0.643 -0.695 1 94.94 252 ASN A CA 1
ATOM 1963 C C . ASN A 1 252 ? -12.398 0.353 0.803 1 94.94 252 ASN A C 1
ATOM 1965 O O . ASN A 1 252 ? -13.375 0.679 1.488 1 94.94 252 ASN A O 1
ATOM 1969 N N . PRO A 1 253 ? -11.344 -0.212 1.301 1 93.75 253 PRO A N 1
ATOM 1970 C CA . PRO A 1 253 ? -11.344 -0.613 2.709 1 93.75 253 PRO A CA 1
ATOM 1971 C C . PRO A 1 253 ? -11.266 0.578 3.662 1 93.75 253 PRO A C 1
ATOM 1973 O O . PRO A 1 253 ? -11.414 0.414 4.875 1 93.75 253 PRO A O 1
ATOM 1976 N N . CYS A 1 254 ? -11.102 1.779 3.168 1 96.31 254 CYS A N 1
ATOM 1977 C CA . CYS A 1 254 ? -10.961 2.959 4.016 1 96.31 254 CYS A CA 1
ATOM 1978 C C . CYS A 1 254 ? -12.289 3.701 4.137 1 96.31 254 CYS A C 1
ATOM 1980 O O . CYS A 1 254 ? -12.383 4.695 4.859 1 96.31 254 CYS A O 1
ATOM 1982 N N . LEU A 1 255 ? -13.258 3.238 3.4 1 95.06 255 LEU A N 1
ATOM 1983 C CA . LEU A 1 255 ? -14.617 3.754 3.553 1 95.06 255 LEU A CA 1
ATOM 1984 C C . LEU A 1 255 ? -15.406 2.912 4.547 1 95.06 255 LEU A C 1
ATOM 1986 O O . LEU A 1 255 ? -15.164 1.71 4.68 1 95.06 255 LEU A O 1
ATOM 1990 N N . GLN A 1 256 ? -16.344 3.543 5.184 1 91.38 256 GLN A N 1
ATOM 1991 C CA . GLN A 1 256 ? -17.188 2.822 6.133 1 91.38 256 GLN A CA 1
ATOM 1992 C C . GLN A 1 256 ? -17.922 1.68 5.445 1 91.38 256 GLN A C 1
ATOM 1994 O O . GLN A 1 256 ? -18.344 1.806 4.293 1 91.38 256 GLN A O 1
ATOM 1999 N N . ARG A 1 257 ? -18.125 0.69 6.223 1 87.31 257 ARG A N 1
ATOM 2000 C CA . ARG A 1 257 ? -18.75 -0.524 5.707 1 87.31 257 ARG A CA 1
ATOM 2001 C C . ARG A 1 257 ? -20.109 -0.224 5.109 1 87.31 257 ARG A C 1
ATOM 2003 O O . ARG A 1 257 ? -20.922 0.471 5.723 1 87.31 257 ARG A O 1
ATOM 2010 N N . GLN A 1 258 ? -20.359 -0.615 3.879 1 87.25 258 GLN A N 1
ATOM 2011 C CA . GLN A 1 258 ? -21.609 -0.596 3.148 1 87.25 258 GLN A CA 1
ATOM 2012 C C . GLN A 1 258 ? -21.984 0.823 2.727 1 87.25 258 GLN A C 1
ATOM 2014 O O . GLN A 1 258 ? -23.125 1.084 2.338 1 87.25 258 GLN A O 1
ATOM 2019 N N . ILE A 1 259 ? -21.062 1.747 2.893 1 91 259 ILE A N 1
ATOM 2020 C CA . ILE A 1 259 ? -21.297 3.109 2.424 1 91 259 ILE A CA 1
ATOM 2021 C C . ILE A 1 259 ? -20.688 3.283 1.03 1 91 259 ILE A C 1
ATOM 2023 O O . ILE A 1 259 ? -19.578 2.822 0.767 1 91 259 ILE A O 1
ATOM 2027 N N . SER A 1 260 ? -21.453 3.816 0.175 1 93.38 260 SER A N 1
ATOM 2028 C CA . SER A 1 260 ? -20.969 4.16 -1.159 1 93.38 260 SER A CA 1
ATOM 2029 C C . SER A 1 260 ? -20.734 5.66 -1.291 1 93.38 260 SER A C 1
ATOM 2031 O O . SER A 1 260 ? -21.453 6.461 -0.688 1 93.38 260 SER A O 1
ATOM 2033 N N . LYS A 1 261 ? -19.766 6.031 -2.033 1 94.81 261 LYS A N 1
ATOM 2034 C CA . LYS A 1 261 ? -19.438 7.441 -2.238 1 94.81 261 LYS A CA 1
ATOM 2035 C C . LYS A 1 261 ? -18.812 7.668 -3.613 1 94.81 261 LYS A C 1
ATOM 2037 O O . LYS A 1 261 ? -17.953 6.902 -4.047 1 94.81 261 LYS A O 1
ATOM 2042 N N . ASN A 1 262 ? -19.359 8.656 -4.289 1 96.06 262 ASN A N 1
ATOM 2043 C CA . ASN A 1 262 ? -18.719 9.117 -5.516 1 96.06 262 ASN A CA 1
ATOM 2044 C C . ASN A 1 262 ? -17.594 10.102 -5.227 1 96.06 262 ASN A C 1
ATOM 2046 O O . ASN A 1 262 ? -17.781 11.07 -4.488 1 96.06 262 ASN A O 1
ATOM 2050 N N . VAL A 1 263 ? -16.438 9.781 -5.746 1 94.94 263 VAL A N 1
ATOM 2051 C CA . VAL A 1 263 ? -15.281 10.648 -5.543 1 94.94 263 VAL A CA 1
ATOM 2052 C C . VAL A 1 263 ? -14.648 10.992 -6.887 1 94.94 263 VAL A C 1
ATOM 2054 O O . VAL A 1 263 ? -14.461 10.117 -7.734 1 94.94 263 VAL A O 1
ATOM 2057 N N . THR A 1 264 ? -14.359 12.25 -7.059 1 92.25 264 THR A N 1
ATOM 2058 C CA . THR A 1 264 ? -13.602 12.664 -8.234 1 92.25 264 THR A CA 1
ATOM 2059 C C . THR A 1 264 ? -12.102 12.578 -7.973 1 92.25 264 THR A C 1
ATOM 2061 O O . THR A 1 264 ? -11.602 13.172 -7.02 1 92.25 264 THR A O 1
ATOM 2064 N N . ILE A 1 265 ? -11.414 11.75 -8.836 1 90.19 265 ILE A N 1
ATOM 2065 C CA . ILE A 1 265 ? -9.977 11.547 -8.648 1 90.19 265 ILE A CA 1
ATOM 2066 C C . ILE A 1 265 ? -9.227 11.984 -9.898 1 90.19 265 ILE A C 1
ATOM 2068 O O . ILE A 1 265 ? -9.812 12.102 -10.977 1 90.19 265 ILE A O 1
ATOM 2072 N N . SER A 1 266 ? -7.965 12.234 -9.719 1 85.5 266 SER A N 1
ATOM 2073 C CA . SER A 1 266 ? -7.066 12.5 -10.836 1 85.5 266 SER A CA 1
ATOM 2074 C C . SER A 1 266 ? -6.297 11.25 -11.242 1 85.5 266 SER A C 1
ATOM 2076 O O . SER A 1 266 ? -5.77 10.531 -10.383 1 85.5 266 SER A O 1
ATOM 2078 N N . THR A 1 267 ? -6.207 10.75 -12.539 1 76.56 267 THR A N 1
ATOM 2079 C CA . THR A 1 267 ? -5.66 9.492 -13.031 1 76.56 267 THR A CA 1
ATOM 2080 C C . THR A 1 267 ? -4.137 9.492 -12.953 1 76.56 267 THR A C 1
ATOM 2082 O O . THR A 1 267 ? -3.51 8.43 -12.914 1 76.56 267 THR A O 1
ATOM 2085 N N . ASP A 1 268 ? -3.445 10.508 -13.039 1 72.38 268 ASP A N 1
ATOM 2086 C CA . ASP A 1 268 ? -1.989 10.594 -13.078 1 72.38 268 ASP A CA 1
ATOM 2087 C C . ASP A 1 268 ? -1.451 11.445 -11.93 1 72.38 268 ASP A C 1
ATOM 2089 O O . ASP A 1 268 ? -0.692 12.391 -12.156 1 72.38 268 ASP A O 1
ATOM 2093 N N . GLY A 1 269 ? -1.833 10.875 -10.812 1 65.75 269 GLY A N 1
ATOM 2094 C CA . GLY A 1 269 ? -1.373 11.68 -9.695 1 65.75 269 GLY A CA 1
ATOM 2095 C C . GLY A 1 269 ? -2.096 13.008 -9.586 1 65.75 269 GLY A C 1
ATOM 2096 O O . GLY A 1 269 ? -3.326 13.055 -9.523 1 65.75 269 GLY A O 1
ATOM 2097 N N . SER A 1 270 ? -1.326 14.133 -9.695 1 63.69 270 SER A N 1
ATOM 2098 C CA . SER A 1 270 ? -1.905 15.461 -9.508 1 63.69 270 SER A CA 1
ATOM 2099 C C . SER A 1 270 ? -2.186 16.125 -10.844 1 63.69 270 SER A C 1
ATOM 2101 O O . SER A 1 270 ? -2.91 17.125 -10.906 1 63.69 270 SER A O 1
ATOM 2103 N N . GLY A 1 271 ? -1.826 15.5 -11.852 1 64.88 271 GLY A N 1
ATOM 2104 C CA . GLY A 1 271 ? -1.966 16.266 -13.078 1 64.88 271 GLY A CA 1
ATOM 2105 C C . GLY A 1 271 ? -2.752 15.539 -14.148 1 64.88 271 GLY A C 1
ATOM 2106 O O . GLY A 1 271 ? -2.805 15.977 -15.305 1 64.88 271 GLY A O 1
ATOM 2107 N N . GLY A 1 272 ? -3.375 14.562 -13.797 1 75.06 272 GLY A N 1
ATOM 2108 C CA . GLY A 1 272 ? -4.074 13.828 -14.836 1 75.06 272 GLY A CA 1
ATOM 2109 C C . GLY A 1 272 ? -5.512 14.281 -15.023 1 75.06 272 GLY A C 1
ATOM 2110 O O . GLY A 1 272 ? -5.891 15.359 -14.578 1 75.06 272 GLY A O 1
ATOM 2111 N N . GLU A 1 273 ? -6.238 13.492 -15.859 1 83.88 273 GLU A N 1
ATOM 2112 C CA . GLU A 1 273 ? -7.652 13.75 -16.109 1 83.88 273 GLU A CA 1
ATOM 2113 C C . GLU A 1 273 ? -8.5 13.422 -14.875 1 83.88 273 GLU A C 1
ATOM 2115 O O . GLU A 1 273 ? -8.148 12.531 -14.102 1 83.88 273 GLU A O 1
ATOM 2120 N N . LEU A 1 274 ? -9.523 14.211 -14.695 1 87.94 274 LEU A N 1
ATOM 2121 C CA . LEU A 1 274 ? -10.438 13.953 -13.578 1 87.94 274 LEU A CA 1
ATOM 2122 C C . LEU A 1 274 ? -11.469 12.898 -13.953 1 87.94 274 LEU A C 1
ATOM 2124 O O . LEU A 1 274 ? -11.977 12.891 -15.078 1 87.94 274 LEU A O 1
ATOM 2128 N N . ARG A 1 275 ? -11.633 11.945 -13.117 1 91.19 275 ARG A N 1
ATOM 2129 C CA . ARG A 1 275 ? -12.641 10.898 -13.273 1 91.19 275 ARG A CA 1
ATOM 2130 C C . ARG A 1 275 ? -13.414 10.68 -11.977 1 91.19 275 ARG A C 1
ATOM 2132 O O . ARG A 1 275 ? -12.836 10.75 -10.883 1 91.19 275 ARG A O 1
ATOM 2139 N N . THR A 1 276 ? -14.688 10.453 -12.164 1 93.94 276 THR A N 1
ATOM 2140 C CA . THR A 1 276 ? -15.484 10.141 -10.984 1 93.94 276 THR A CA 1
ATOM 2141 C C . THR A 1 276 ? -15.617 8.625 -10.805 1 93.94 276 THR A C 1
ATOM 2143 O O . THR A 1 276 ? -15.969 7.914 -11.742 1 93.94 276 THR A O 1
ATOM 2146 N N . VAL A 1 277 ? -15.305 8.164 -9.656 1 94.5 277 VAL A N 1
ATOM 2147 C CA . VAL A 1 277 ? -15.344 6.742 -9.328 1 94.5 277 VAL A CA 1
ATOM 2148 C C . VAL A 1 277 ? -16.266 6.512 -8.133 1 94.5 277 VAL A C 1
ATOM 2150 O O . VAL A 1 277 ? -16.25 7.285 -7.172 1 94.5 277 VAL A O 1
ATOM 2153 N N . GLU A 1 278 ? -17.125 5.574 -8.219 1 96.19 278 GLU A N 1
ATOM 2154 C CA . GLU A 1 278 ? -17.922 5.152 -7.07 1 96.19 278 GLU A CA 1
ATOM 2155 C C . GLU A 1 278 ? -17.172 4.125 -6.227 1 96.19 278 GLU A C 1
ATOM 2157 O O . GLU A 1 278 ? -16.766 3.076 -6.734 1 96.19 278 GLU A O 1
ATOM 2162 N N . PHE A 1 279 ? -16.969 4.434 -5.004 1 95.56 279 PHE A N 1
ATOM 2163 C CA . PHE A 1 279 ? -16.344 3.506 -4.07 1 95.56 279 PHE A CA 1
ATOM 2164 C C . PHE A 1 279 ? -17.391 2.891 -3.143 1 95.56 279 PHE A C 1
ATOM 2166 O O . PHE A 1 279 ? -18.406 3.518 -2.836 1 95.56 279 PHE A O 1
ATOM 2173 N N . LEU A 1 280 ? -17.203 1.7 -2.795 1 95.06 280 LEU A N 1
ATOM 2174 C CA . LEU A 1 280 ? -18.031 0.995 -1.814 1 95.06 280 LEU A CA 1
ATOM 2175 C C . LEU A 1 280 ? -17.172 0.482 -0.661 1 95.06 280 LEU A C 1
ATOM 2177 O O . LEU A 1 280 ? -16.156 -0.17 -0.882 1 95.06 280 LEU A O 1
ATOM 2181 N N . GLY A 1 281 ? -17.516 0.885 0.539 1 91.88 281 GLY A N 1
ATOM 2182 C CA . GLY A 1 281 ? -16.859 0.288 1.694 1 91.88 281 GLY A CA 1
ATOM 2183 C C . GLY A 1 281 ? -17.234 -1.17 1.897 1 91.88 281 GLY A C 1
ATOM 2184 O O . GLY A 1 281 ? -18.297 -1.479 2.414 1 91.88 281 GLY A O 1
ATOM 2185 N N . ASP A 1 282 ? -16.422 -2.09 1.263 1 79.12 282 ASP A N 1
ATOM 2186 C CA . ASP A 1 282 ? -16.656 -3.523 1.402 1 79.12 282 ASP A CA 1
ATOM 2187 C C . ASP A 1 282 ? -15.633 -4.168 2.328 1 79.12 282 ASP A C 1
ATOM 2189 O O . ASP A 1 282 ? -14.594 -4.648 1.872 1 79.12 282 ASP A O 1
ATOM 2193 N N . GLY A 1 283 ? -15.891 -4.176 3.629 1 72.75 283 GLY A N 1
ATOM 2194 C CA . GLY A 1 283 ? -14.961 -4.832 4.535 1 72.75 283 GLY A CA 1
ATOM 2195 C C . GLY A 1 283 ? -13.883 -3.908 5.055 1 72.75 283 GLY A C 1
ATOM 2196 O O . GLY A 1 283 ? -12.695 -4.246 5.012 1 72.75 283 GLY A O 1
ATOM 2197 N N . SER A 1 284 ? -14.25 -2.891 5.473 1 70.06 284 SER A N 1
ATOM 2198 C CA . SER A 1 284 ? -13.359 -1.889 6.051 1 70.06 284 SER A CA 1
ATOM 2199 C C . SER A 1 284 ? -12.625 -2.439 7.27 1 70.06 284 SER A C 1
ATOM 2201 O O . SER A 1 284 ? -13.211 -3.152 8.086 1 70.06 284 SER A O 1
ATOM 2203 N N . SER A 1 285 ? -11.406 -2.314 7.281 1 88.06 285 SER A N 1
ATOM 2204 C CA . SER A 1 285 ? -10.617 -2.623 8.469 1 88.06 285 SER A CA 1
ATOM 2205 C C . SER A 1 285 ? -9.469 -1.64 8.641 1 88.06 285 SER A C 1
ATOM 2207 O O . SER A 1 285 ? -8.906 -1.15 7.66 1 88.06 285 SER A O 1
ATOM 2209 N N . PHE A 1 286 ? -9.273 -1.342 9.906 1 94.94 286 PHE A N 1
ATOM 2210 C CA . PHE A 1 286 ? -8.172 -0.457 10.266 1 94.94 286 PHE A CA 1
ATOM 2211 C C . PHE A 1 286 ? -6.859 -0.956 9.664 1 94.94 286 PHE A C 1
ATOM 2213 O O . PHE A 1 286 ? -6.086 -0.172 9.117 1 94.94 286 PHE A O 1
ATOM 2220 N N . GLU A 1 287 ? -6.641 -2.215 9.688 1 93.12 287 GLU A N 1
ATOM 2221 C CA . GLU A 1 287 ? -5.406 -2.805 9.18 1 93.12 287 GLU A CA 1
ATOM 2222 C C . GLU A 1 287 ? -5.281 -2.611 7.668 1 93.12 287 GLU A C 1
ATOM 2224 O O . GLU A 1 287 ? -4.223 -2.215 7.176 1 93.12 287 GLU A O 1
ATOM 2229 N N . ASP A 1 288 ? -6.367 -2.883 6.949 1 92.62 288 ASP A N 1
ATOM 2230 C CA . ASP A 1 288 ? -6.355 -2.764 5.496 1 92.62 288 ASP A CA 1
ATOM 2231 C C . ASP A 1 288 ? -6.16 -1.311 5.066 1 92.62 288 ASP A C 1
ATOM 2233 O O . ASP A 1 288 ? -5.387 -1.026 4.148 1 92.62 288 ASP A O 1
ATOM 2237 N N . CYS A 1 289 ? -6.879 -0.442 5.711 1 96 289 CYS A N 1
ATOM 2238 C CA . CYS A 1 289 ? -6.758 0.974 5.383 1 96 289 CYS A CA 1
ATOM 2239 C C . CYS A 1 289 ? -5.367 1.494 5.727 1 96 289 CYS A C 1
ATOM 2241 O O . CYS A 1 289 ? -4.793 2.287 4.98 1 96 289 CYS A O 1
ATOM 2243 N N . SER A 1 290 ? -4.84 1.083 6.887 1 96 290 SER A N 1
ATOM 2244 C CA . SER A 1 290 ? -3.516 1.514 7.32 1 96 290 SER A CA 1
ATOM 2245 C C . SER A 1 290 ? -2.447 1.129 6.305 1 96 290 SER A C 1
ATOM 2247 O O . SER A 1 290 ? -1.495 1.879 6.082 1 96 290 SER A O 1
ATOM 2249 N N . ARG A 1 291 ? -2.572 0.022 5.648 1 93.19 291 ARG A N 1
ATOM 2250 C CA . ARG A 1 291 ? -1.62 -0.41 4.633 1 93.19 291 ARG A CA 1
ATOM 2251 C C . ARG A 1 291 ? -1.585 0.57 3.463 1 93.19 291 ARG A C 1
ATOM 2253 O O . ARG A 1 291 ? -0.511 0.912 2.965 1 93.19 291 ARG A O 1
ATOM 2260 N N . LEU A 1 292 ? -2.771 0.962 3.025 1 94.69 292 LEU A N 1
ATOM 2261 C CA . LEU A 1 292 ? -2.867 1.92 1.93 1 94.69 292 LEU A CA 1
ATOM 2262 C C . LEU A 1 292 ? -2.258 3.262 2.326 1 94.69 292 LEU A C 1
ATOM 2264 O O . LEU A 1 292 ? -1.48 3.844 1.567 1 94.69 292 LEU A O 1
ATOM 2268 N N . VAL A 1 293 ? -2.568 3.67 3.531 1 96.44 293 VAL A N 1
ATOM 2269 C CA . VAL A 1 293 ? -2.096 4.953 4.043 1 96.44 293 VAL A CA 1
ATOM 2270 C C . VAL A 1 293 ? -0.57 4.949 4.117 1 96.44 293 VAL A C 1
ATOM 2272 O O . VAL A 1 293 ? 0.08 5.914 3.715 1 96.44 293 VAL A O 1
ATOM 2275 N N . GLU A 1 294 ? -0.026 3.922 4.629 1 95 294 GLU A N 1
ATOM 2276 C CA . GLU A 1 294 ? 1.418 3.859 4.832 1 95 294 GLU A CA 1
ATOM 2277 C C . GLU A 1 294 ? 2.162 3.875 3.5 1 95 294 GLU A C 1
ATOM 2279 O O . GLU A 1 294 ? 3.26 4.43 3.402 1 95 294 GLU A O 1
ATOM 2284 N N . VAL A 1 295 ? 1.576 3.283 2.447 1 93.5 295 VAL A N 1
ATOM 2285 C CA . VAL A 1 295 ? 2.18 3.352 1.121 1 93.5 295 VAL A CA 1
ATOM 2286 C C . VAL A 1 295 ? 2.246 4.805 0.657 1 93.5 295 VAL A C 1
ATOM 2288 O O . VAL A 1 295 ? 3.264 5.246 0.12 1 93.5 295 VAL A O 1
ATOM 2291 N N . MET A 1 296 ? 1.26 5.551 0.973 1 93.06 296 MET A N 1
ATOM 2292 C CA . MET A 1 296 ? 1.177 6.922 0.475 1 93.06 296 MET A CA 1
ATOM 2293 C C . MET A 1 296 ? 2.033 7.859 1.319 1 93.06 296 MET A C 1
ATOM 2295 O O . MET A 1 296 ? 2.4 8.945 0.868 1 93.06 296 MET A O 1
ATOM 2299 N N . ILE A 1 297 ? 2.281 7.492 2.6 1 93.56 297 ILE A N 1
ATOM 2300 C CA . ILE A 1 297 ? 3.182 8.281 3.432 1 93.56 297 ILE A CA 1
ATOM 2301 C C . ILE A 1 297 ? 4.598 8.219 2.863 1 93.56 297 ILE A C 1
ATOM 2303 O O . ILE A 1 297 ? 5.383 9.156 3.031 1 93.56 297 ILE A O 1
ATOM 2307 N N . SER A 1 298 ? 4.973 7.195 2.025 1 87.25 298 SER A N 1
ATOM 2308 C CA . SER A 1 298 ? 6.141 7.125 1.151 1 87.25 298 SER A CA 1
ATOM 2309 C C . SER A 1 298 ? 7.438 7.145 1.955 1 87.25 298 SER A C 1
ATOM 2311 O O . SER A 1 298 ? 8.336 7.941 1.678 1 87.25 298 SER A O 1
ATOM 2313 N N . LYS A 1 299 ? 7.535 6.406 2.977 1 86.88 299 LYS A N 1
ATOM 2314 C CA . LYS A 1 299 ? 8.773 6.289 3.738 1 86.88 299 LYS A CA 1
ATOM 2315 C C . LYS A 1 299 ? 9.859 5.59 2.924 1 86.88 299 LYS A C 1
ATOM 2317 O O . LYS A 1 299 ? 11.031 5.609 3.299 1 86.88 299 LYS A O 1
ATOM 2322 N N . GLN A 1 300 ? 9.523 5.043 1.781 1 80.38 300 GLN A N 1
ATOM 2323 C CA . GLN A 1 300 ? 10.453 4.32 0.92 1 80.38 300 GLN A CA 1
ATOM 2324 C C . GLN A 1 300 ? 11.273 5.285 0.07 1 80.38 300 GLN A C 1
ATOM 2326 O O . GLN A 1 300 ? 12.227 4.871 -0.602 1 80.38 300 GLN A O 1
ATOM 2331 N N . THR A 1 301 ? 10.93 6.512 0.137 1 85.69 301 THR A N 1
ATOM 2332 C CA . THR A 1 301 ? 11.664 7.523 -0.611 1 85.69 301 THR A CA 1
ATOM 2333 C C . THR A 1 301 ? 13.117 7.594 -0.144 1 85.69 301 THR A C 1
ATOM 2335 O O . THR A 1 301 ? 13.398 7.41 1.042 1 85.69 301 THR A O 1
ATOM 2338 N N . ILE A 1 302 ? 13.969 7.898 -1.062 1 88.44 302 ILE A N 1
ATOM 2339 C CA . ILE A 1 302 ? 15.391 7.977 -0.762 1 88.44 302 ILE A CA 1
ATOM 2340 C C . ILE A 1 302 ? 15.641 9.031 0.313 1 88.44 302 ILE A C 1
ATOM 2342 O O . ILE A 1 302 ? 15.156 10.164 0.203 1 88.44 302 ILE A O 1
ATOM 2346 N N . CYS A 1 303 ? 16.297 8.57 1.379 1 88.38 303 CYS A N 1
ATOM 2347 C CA . CYS A 1 303 ? 16.672 9.438 2.494 1 88.38 303 CYS A CA 1
ATOM 2348 C C . CYS A 1 303 ? 18.125 9.867 2.395 1 88.38 303 CYS A C 1
ATOM 2350 O O . CYS A 1 303 ? 19.016 9.164 2.867 1 88.38 303 CYS A O 1
ATOM 2352 N N . LYS A 1 304 ? 18.359 11.039 1.855 1 86.75 304 LYS A N 1
ATOM 2353 C CA . LYS A 1 304 ? 19.719 11.508 1.599 1 86.75 304 LYS A CA 1
ATOM 2354 C C . LYS A 1 304 ? 20.406 11.898 2.896 1 86.75 304 LYS A C 1
ATOM 2356 O O . LYS A 1 304 ? 21.594 11.578 3.096 1 86.75 304 LYS A O 1
ATOM 2361 N N . ILE A 1 305 ? 19.688 12.633 3.717 1 89.69 305 ILE A N 1
ATOM 2362 C CA . ILE A 1 305 ? 20.188 13.016 5.031 1 89.69 305 ILE A CA 1
ATOM 2363 C C . ILE A 1 305 ? 19.422 12.273 6.117 1 89.69 305 ILE A C 1
ATOM 2365 O O . ILE A 1 305 ? 18.219 12.508 6.32 1 89.69 305 ILE A O 1
ATOM 2369 N N . LYS A 1 306 ? 20.094 11.367 6.75 1 87.62 306 LYS A N 1
ATOM 2370 C CA . LYS A 1 306 ? 19.453 10.547 7.773 1 87.62 306 LYS A CA 1
ATOM 2371 C C . LYS A 1 306 ? 19.562 11.195 9.156 1 87.62 306 LYS A C 1
ATOM 2373 O O . LYS A 1 306 ? 20.547 11.883 9.438 1 87.62 306 LYS A O 1
ATOM 2378 N N . PRO A 1 307 ? 18.578 11.062 10.016 1 91.56 307 PRO A N 1
ATOM 2379 C CA . PRO A 1 307 ? 17.359 10.273 9.844 1 91.56 307 PRO A CA 1
ATOM 2380 C C . PRO A 1 307 ? 16.266 11.031 9.094 1 91.56 307 PRO A C 1
ATOM 2382 O O . PRO A 1 307 ? 16.297 12.266 9.047 1 91.56 307 PRO A O 1
ATOM 2385 N N . CYS A 1 308 ? 15.312 10.227 8.523 1 91.19 308 CYS A N 1
ATOM 2386 C CA . CYS A 1 308 ? 14.18 10.836 7.836 1 91.19 308 CYS A CA 1
ATOM 2387 C C . CYS A 1 308 ? 12.867 10.461 8.516 1 91.19 308 CYS A C 1
ATOM 2389 O O . CYS A 1 308 ? 12.719 9.352 9.016 1 91.19 308 CYS A O 1
ATOM 2391 N N . ALA A 1 309 ? 11.93 11.391 8.578 1 91.94 309 ALA A N 1
ATOM 2392 C CA . ALA A 1 309 ? 10.555 11.078 8.953 1 91.94 309 ALA A CA 1
ATOM 2393 C C . ALA A 1 309 ? 9.844 10.289 7.855 1 91.94 309 ALA A C 1
ATOM 2395 O O . ALA A 1 309 ? 9.664 9.078 7.965 1 91.94 309 ALA A O 1
ATOM 2396 N N . PHE A 1 310 ? 9.422 10.961 6.781 1 92.06 310 PHE A N 1
ATOM 2397 C CA . PHE A 1 310 ? 8.82 10.383 5.582 1 92.06 310 PHE A CA 1
ATOM 2398 C C . PHE A 1 310 ? 9.023 11.305 4.383 1 92.06 310 PHE A C 1
ATOM 2400 O O . PHE A 1 310 ? 9.508 12.43 4.531 1 92.06 310 PHE A O 1
ATOM 2407 N N . ALA A 1 311 ? 8.875 10.758 3.197 1 90.69 311 ALA A N 1
ATOM 2408 C CA . ALA A 1 311 ? 9.023 11.484 1.937 1 90.69 311 ALA A CA 1
ATOM 2409 C C . ALA A 1 311 ? 10.453 11.977 1.753 1 90.69 311 ALA A C 1
ATOM 2411 O O . ALA A 1 311 ? 10.688 13.023 1.138 1 90.69 311 ALA A O 1
ATOM 2412 N N . GLY A 1 312 ? 11.406 11.367 2.471 1 89.62 312 GLY A N 1
ATOM 2413 C CA . GLY A 1 312 ? 12.812 11.68 2.314 1 89.62 312 GLY A CA 1
ATOM 2414 C C . GLY A 1 312 ? 13.234 12.938 3.053 1 89.62 312 GLY A C 1
ATOM 2415 O O . GLY A 1 312 ? 14.281 13.516 2.758 1 89.62 312 GLY A O 1
ATOM 2416 N N . VAL A 1 313 ? 12.438 13.352 3.967 1 93.25 313 VAL A N 1
ATOM 2417 C CA . VAL A 1 313 ? 12.695 14.602 4.668 1 93.25 313 VAL A CA 1
ATOM 2418 C C . VAL A 1 313 ? 13.43 14.32 5.977 1 93.25 313 VAL A C 1
ATOM 2420 O O . VAL A 1 313 ? 12.969 13.516 6.793 1 93.25 313 VAL A O 1
ATOM 2423 N N . TYR A 1 314 ? 14.484 15.008 6.121 1 94.5 314 TYR A N 1
ATOM 2424 C CA . TYR A 1 314 ? 15.258 14.906 7.355 1 94.5 314 TYR A CA 1
ATOM 2425 C C . TYR A 1 314 ? 14.414 15.32 8.562 1 94.5 314 TYR A C 1
ATOM 2427 O O . TYR A 1 314 ? 13.711 16.328 8.516 1 94.5 314 TYR A O 1
ATOM 2435 N N . GLN A 1 315 ? 14.445 14.562 9.562 1 95.31 315 GLN A N 1
ATOM 2436 C CA . GLN A 1 315 ? 13.898 14.859 10.875 1 95.31 315 GLN A CA 1
ATOM 2437 C C . GLN A 1 315 ? 14.672 14.141 11.977 1 95.31 315 GLN A C 1
ATOM 2439 O O . GLN A 1 315 ? 14.789 12.914 11.961 1 95.31 315 GLN A O 1
ATOM 2444 N N . PRO A 1 316 ? 15.281 14.961 12.914 1 95 316 PRO A N 1
ATOM 2445 C CA . PRO A 1 316 ? 15.867 14.234 14.039 1 95 316 PRO A CA 1
ATOM 2446 C C . PRO A 1 316 ? 14.852 13.336 14.75 1 95 316 PRO A C 1
ATOM 2448 O O . PRO A 1 316 ? 13.68 13.703 14.883 1 95 316 PRO A O 1
ATOM 2451 N N . ARG A 1 317 ? 15.328 12.156 15.18 1 93.12 317 ARG A N 1
ATOM 2452 C CA . ARG A 1 317 ? 14.438 11.242 15.883 1 93.12 317 ARG A CA 1
ATOM 2453 C C . ARG A 1 317 ? 13.812 11.914 17.109 1 93.12 317 ARG A C 1
ATOM 2455 O O . ARG A 1 317 ? 14.531 12.391 17.984 1 93.12 317 ARG A O 1
ATOM 2462 N N . LEU A 1 318 ? 12.531 11.922 17.156 1 94.06 318 LEU A N 1
ATOM 2463 C CA . LEU A 1 318 ? 11.828 12.586 18.25 1 94.06 318 LEU A CA 1
ATOM 2464 C C . LEU A 1 318 ? 12.227 11.977 19.594 1 94.06 318 LEU A C 1
ATOM 2466 O O . LEU A 1 318 ? 12.352 12.695 20.594 1 94.06 318 LEU A O 1
ATOM 2470 N N . SER A 1 319 ? 12.43 10.672 19.594 1 93.19 319 SER A N 1
ATOM 2471 C CA . SER A 1 319 ? 12.773 9.969 20.828 1 93.19 319 SER A CA 1
ATOM 2472 C C . SER A 1 319 ? 14.102 10.445 21.375 1 93.19 319 SER A C 1
ATOM 2474 O O . SER A 1 319 ? 14.344 10.352 22.594 1 93.19 319 SER A O 1
ATOM 2476 N N . GLU A 1 320 ? 14.906 11.016 20.547 1 94.25 320 GLU A N 1
ATOM 2477 C CA . GLU A 1 320 ? 16.219 11.492 20.953 1 94.25 320 GLU A CA 1
ATOM 2478 C C . GLU A 1 320 ? 16.234 13.008 21.109 1 94.25 320 GLU A C 1
ATOM 2480 O O . GLU A 1 320 ? 16.719 13.523 22.125 1 94.25 320 GLU A O 1
ATOM 2485 N N . ALA A 1 321 ? 15.648 13.656 20.156 1 94.81 321 ALA A N 1
ATOM 2486 C CA . ALA A 1 321 ? 15.773 15.109 20.078 1 94.81 321 ALA A CA 1
ATOM 2487 C C . ALA A 1 321 ? 14.703 15.797 20.922 1 94.81 321 ALA A C 1
ATOM 2489 O O . ALA A 1 321 ? 14.828 16.984 21.25 1 94.81 321 ALA A O 1
ATOM 2490 N N . PHE A 1 322 ? 13.695 15.102 21.234 1 95.56 322 PHE A N 1
ATOM 2491 C CA . PHE A 1 322 ? 12.57 15.625 22 1 95.56 322 PHE A CA 1
ATOM 2492 C C . PHE A 1 322 ? 11.93 14.523 22.844 1 95.56 322 PHE A C 1
ATOM 2494 O O . PHE A 1 322 ? 10.75 14.211 22.672 1 95.56 322 PHE A O 1
ATOM 2501 N N . PRO A 1 323 ? 12.562 14.055 23.797 1 91.25 323 PRO A N 1
ATOM 2502 C CA . PRO A 1 323 ? 12.164 12.828 24.484 1 91.25 323 PRO A CA 1
ATOM 2503 C C . PRO A 1 323 ? 11.008 13.055 25.469 1 91.25 323 PRO A C 1
ATOM 2505 O O . PRO A 1 323 ? 10.234 12.133 25.734 1 91.25 323 PRO A O 1
ATOM 2508 N N . SER A 1 324 ? 10.883 14.336 26.078 1 89.06 324 SER A N 1
ATOM 2509 C CA . SER A 1 324 ? 9.953 14.383 27.203 1 89.06 324 SER A CA 1
ATOM 2510 C C . SER A 1 324 ? 9.039 15.602 27.109 1 89.06 324 SER A C 1
ATOM 2512 O O . SER A 1 324 ? 8.078 15.719 27.875 1 89.06 324 SER A O 1
ATOM 2514 N N . GLY A 1 325 ? 9.242 16.578 26.359 1 92.5 325 GLY A N 1
ATOM 2515 C CA . GLY A 1 325 ? 8.383 17.75 26.281 1 92.5 325 GLY A CA 1
ATOM 2516 C C . GLY A 1 325 ? 6.988 17.422 25.781 1 92.5 325 GLY A C 1
ATOM 2517 O O . GLY A 1 325 ? 6.77 16.391 25.156 1 92.5 325 GLY A O 1
ATOM 2518 N N . PRO A 1 326 ? 6 18.219 26.141 1 95.75 326 PRO A N 1
ATOM 2519 C CA . PRO A 1 326 ? 4.637 17.969 25.656 1 95.75 326 PRO A CA 1
ATOM 2520 C C . PRO A 1 326 ? 4.496 18.125 24.156 1 95.75 326 PRO A C 1
ATOM 2522 O O . PRO A 1 326 ? 5.168 18.969 23.547 1 95.75 326 PRO A O 1
ATOM 2525 N N . ILE A 1 327 ? 3.691 17.328 23.562 1 97.44 327 ILE A N 1
ATOM 2526 C CA . ILE A 1 327 ? 3.395 17.406 22.141 1 97.44 327 ILE A CA 1
ATOM 2527 C C . ILE A 1 327 ? 1.945 17.844 21.938 1 97.44 327 ILE A C 1
ATOM 2529 O O . ILE A 1 327 ? 1.019 17.172 22.391 1 97.44 327 ILE A O 1
ATOM 2533 N N . TYR A 1 328 ? 1.76 18.984 21.312 1 97.5 328 TYR A N 1
ATOM 2534 C CA . TYR A 1 328 ? 0.431 19.484 20.984 1 97.5 328 TYR A CA 1
ATOM 2535 C C . TYR A 1 328 ? 0.089 19.203 19.516 1 97.5 328 TYR A C 1
ATOM 2537 O O . TYR A 1 328 ? 0.867 19.531 18.625 1 97.5 328 TYR A O 1
ATOM 2545 N N . ALA A 1 329 ? -1.019 18.578 19.297 1 97.56 329 ALA A N 1
ATOM 2546 C CA . ALA A 1 329 ? -1.551 18.328 17.969 1 97.56 329 ALA A CA 1
ATOM 2547 C C . ALA A 1 329 ? -2.793 19.172 17.688 1 97.56 329 ALA A C 1
ATOM 2549 O O . ALA A 1 329 ? -3.787 19.078 18.406 1 97.56 329 ALA A O 1
ATOM 2550 N N . LEU A 1 330 ? -2.758 19.922 16.656 1 96.75 330 LEU A N 1
ATOM 2551 C CA . LEU A 1 330 ? -3.76 20.969 16.438 1 96.75 330 LEU A CA 1
ATOM 2552 C C . LEU A 1 330 ? -4.586 20.672 15.188 1 96.75 330 LEU A C 1
ATOM 2554 O O . LEU A 1 330 ? -4.262 19.75 14.422 1 96.75 330 LEU A O 1
ATOM 2558 N N . SER A 1 331 ? -5.668 21.453 14.961 1 94.19 331 SER A N 1
ATOM 2559 C CA . SER A 1 331 ? -6.488 21.484 13.75 1 94.19 331 SER A CA 1
ATOM 2560 C C . SER A 1 331 ? -7.188 20.156 13.523 1 94.19 331 SER A C 1
ATOM 2562 O O . SER A 1 331 ? -7.883 19.656 14.414 1 94.19 331 SER A O 1
ATOM 2564 N N . TYR A 1 332 ? -6.941 19.453 12.438 1 95.81 332 TYR A N 1
ATOM 2565 C CA . TYR A 1 332 ? -7.727 18.266 12.109 1 95.81 332 TYR A CA 1
ATOM 2566 C C . TYR A 1 332 ? -7.441 17.125 13.094 1 95.81 332 TYR A C 1
ATOM 2568 O O . TYR A 1 332 ? -8.234 16.188 13.211 1 95.81 332 TYR A O 1
ATOM 2576 N N . PHE A 1 333 ? -6.27 17.156 13.789 1 97.69 333 PHE A N 1
ATOM 2577 C CA . PHE A 1 333 ? -6.102 16.203 14.875 1 97.69 333 PHE A CA 1
ATOM 2578 C C . PHE A 1 333 ? -7.227 16.344 15.898 1 97.69 333 PHE A C 1
ATOM 2580 O O . PHE A 1 333 ? -7.867 15.344 16.25 1 97.69 333 PHE A O 1
ATOM 2587 N N . TYR A 1 334 ? -7.445 17.547 16.312 1 95.38 334 TYR A N 1
ATOM 2588 C CA . TYR A 1 334 ? -8.508 17.812 17.266 1 95.38 334 TYR A CA 1
ATOM 2589 C C . TYR A 1 334 ? -9.875 17.531 16.656 1 95.38 334 TYR A C 1
ATOM 2591 O O . TYR A 1 334 ? -10.703 16.844 17.266 1 95.38 334 TYR A O 1
ATOM 2599 N N . ASP A 1 335 ? -10.102 18.016 15.492 1 93.25 335 ASP A N 1
ATOM 2600 C CA . ASP A 1 335 ? -11.422 17.984 14.875 1 93.25 335 ASP A CA 1
ATOM 2601 C C . ASP A 1 335 ? -11.906 16.562 14.656 1 93.25 335 ASP A C 1
ATOM 2603 O O . ASP A 1 335 ? -13.109 16.297 14.695 1 93.25 335 ASP A O 1
ATOM 2607 N N . ARG A 1 336 ? -10.992 15.641 14.422 1 95.5 336 ARG A N 1
ATOM 2608 C CA . ARG A 1 336 ? -11.375 14.266 14.109 1 95.5 336 ARG A CA 1
ATOM 2609 C C . ARG A 1 336 ? -11.352 13.391 15.352 1 95.5 336 ARG A C 1
ATOM 2611 O O . ARG A 1 336 ? -12.125 12.438 15.461 1 95.5 336 ARG A O 1
ATOM 2618 N N . LEU A 1 337 ? -10.555 13.742 16.297 1 94.56 337 LEU A N 1
ATOM 2619 C CA . LEU A 1 337 ? -10.352 12.852 17.438 1 94.56 337 LEU A CA 1
ATOM 2620 C C . LEU A 1 337 ? -11.25 13.25 18.609 1 94.56 337 LEU A C 1
ATOM 2622 O O . LEU A 1 337 ? -11.852 12.391 19.25 1 94.56 337 LEU A O 1
ATOM 2626 N N . ASN A 1 338 ? -11.398 14.516 18.812 1 91.88 338 ASN A N 1
ATOM 2627 C CA . ASN A 1 338 ? -12.117 15.008 19.984 1 91.88 338 ASN A CA 1
ATOM 2628 C C . ASN A 1 338 ? -13.578 14.57 19.969 1 91.88 338 ASN A C 1
ATOM 2630 O O . ASN A 1 338 ? -14.102 14.109 20.969 1 91.88 338 ASN A O 1
ATOM 2634 N N . PRO A 1 339 ? -14.266 14.672 18.828 1 90.06 339 PRO A N 1
ATOM 2635 C CA . PRO A 1 339 ? -15.672 14.258 18.812 1 90.06 339 PRO A CA 1
ATOM 2636 C C . PRO A 1 339 ? -15.859 12.773 19.094 1 90.06 339 PRO A C 1
ATOM 2638 O O . PRO A 1 339 ? -16.953 12.344 19.469 1 90.06 339 PRO A O 1
ATOM 2641 N N . LEU A 1 340 ? -14.812 12.047 18.859 1 90.25 340 LEU A N 1
ATOM 2642 C CA . LEU A 1 340 ? -14.914 10.602 19.031 1 90.25 340 LEU A CA 1
ATOM 2643 C C . LEU A 1 340 ? -14.492 10.188 20.438 1 90.25 340 LEU A C 1
ATOM 2645 O O . LEU A 1 340 ? -14.469 9 20.766 1 90.25 340 LEU A O 1
ATOM 2649 N N . GLY A 1 341 ? -14.07 11.164 21.25 1 84.12 341 GLY A N 1
ATOM 2650 C CA . GLY A 1 341 ? -13.875 10.883 22.656 1 84.12 341 GLY A CA 1
ATOM 2651 C C . GLY A 1 341 ? -12.422 10.953 23.078 1 84.12 341 GLY A C 1
ATOM 2652 O O . GLY A 1 341 ? -12.109 10.82 24.266 1 84.12 341 GLY A O 1
ATOM 2653 N N . LEU A 1 342 ? -11.531 11.141 22.109 1 85.81 342 LEU A N 1
ATOM 2654 C CA . LEU A 1 342 ? -10.141 11.336 22.484 1 85.81 342 LEU A CA 1
ATOM 2655 C C . LEU A 1 342 ? -9.875 12.805 22.828 1 85.81 342 LEU A C 1
ATOM 2657 O O . LEU A 1 342 ? -9.531 13.594 21.938 1 85.81 342 LEU A O 1
ATOM 2661 N N . ARG A 1 343 ? -10.094 13.375 23.875 1 72.25 343 ARG A N 1
ATOM 2662 C CA . ARG A 1 343 ? -10.258 14.797 24.141 1 72.25 343 ARG A CA 1
ATOM 2663 C C . ARG A 1 343 ? -8.953 15.406 24.656 1 72.25 343 ARG A C 1
ATOM 2665 O O . ARG A 1 343 ? -8.641 16.562 24.359 1 72.25 343 ARG A O 1
ATOM 2672 N N . SER A 1 344 ? -8.289 14.891 25.578 1 79.19 344 SER A N 1
ATOM 2673 C CA . SER A 1 344 ? -7.188 15.688 26.109 1 79.19 344 SER A CA 1
ATOM 2674 C C . SER A 1 344 ? -5.844 15.023 25.828 1 79.19 344 SER A C 1
ATOM 2676 O O . SER A 1 344 ? -5.117 15.422 24.922 1 79.19 344 SER A O 1
ATOM 2678 N N . ARG A 1 345 ? -5.57 14.219 26.469 1 91.94 345 ARG A N 1
ATOM 2679 C CA . ARG A 1 345 ? -4.32 13.477 26.344 1 91.94 345 ARG A CA 1
ATOM 2680 C C . ARG A 1 345 ? -4.586 12.031 25.938 1 91.94 345 ARG A C 1
ATOM 2682 O O . ARG A 1 345 ? -5.52 11.398 26.453 1 91.94 345 ARG A O 1
ATOM 2689 N N . PHE A 1 346 ? -3.871 11.602 24.953 1 93.25 346 PHE A N 1
ATOM 2690 C CA . PHE A 1 346 ? -4.043 10.219 24.516 1 93.25 346 PHE A CA 1
ATOM 2691 C C . PHE A 1 346 ? -2.713 9.625 24.062 1 93.25 346 PHE A C 1
ATOM 2693 O O . PHE A 1 346 ? -1.746 10.352 23.844 1 93.25 346 PHE A O 1
ATOM 2700 N N . THR A 1 347 ? -2.672 8.336 24.047 1 94.81 347 THR A N 1
ATOM 2701 C CA . THR A 1 347 ? -1.541 7.605 23.484 1 94.81 347 THR A CA 1
ATOM 2702 C C . THR A 1 347 ? -1.892 7.031 22.125 1 94.81 347 THR A C 1
ATOM 2704 O O . THR A 1 347 ? -3.066 6.953 21.766 1 94.81 347 THR A O 1
ATOM 2707 N N . LEU A 1 348 ? -0.926 6.613 21.375 1 95.75 348 LEU A N 1
ATOM 2708 C CA . LEU A 1 348 ? -1.167 6.043 20.062 1 95.75 348 LEU A CA 1
ATOM 2709 C C . LEU A 1 348 ? -1.838 4.68 20.172 1 95.75 348 LEU A C 1
ATOM 2711 O O . LEU A 1 348 ? -2.547 4.254 19.25 1 95.75 348 LEU A O 1
ATOM 2715 N N . LYS A 1 349 ? -1.623 4.027 21.266 1 94.5 349 LYS A N 1
ATOM 2716 C CA . LYS A 1 349 ? -2.342 2.779 21.516 1 94.5 349 LYS A CA 1
ATOM 2717 C C . LYS A 1 349 ? -3.848 3.018 21.594 1 94.5 349 LYS A C 1
ATOM 2719 O O . LYS A 1 349 ? -4.629 2.246 21.031 1 94.5 349 LYS A O 1
ATOM 2724 N N . GLN A 1 350 ? -4.211 4.051 22.266 1 92.38 350 GLN A N 1
ATOM 2725 C CA . GLN A 1 350 ? -5.621 4.41 22.375 1 92.38 350 GLN A CA 1
ATOM 2726 C C . GLN A 1 350 ? -6.191 4.816 21.016 1 92.38 350 GLN A C 1
ATOM 2728 O O . GLN A 1 350 ? -7.324 4.469 20.672 1 92.38 350 GLN A O 1
ATOM 2733 N N . LEU A 1 351 ? -5.41 5.535 20.281 1 95.75 351 LEU A N 1
ATOM 2734 C CA . LEU A 1 351 ? -5.848 5.953 18.953 1 95.75 351 LEU A CA 1
ATOM 2735 C C . LEU A 1 351 ? -6.055 4.746 18.047 1 95.75 351 LEU A C 1
ATOM 2737 O O . LEU A 1 351 ? -7.023 4.695 17.281 1 95.75 351 LEU A O 1
ATOM 2741 N N . ALA A 1 352 ? -5.145 3.818 18.109 1 95.88 352 ALA A N 1
ATOM 2742 C CA . ALA A 1 352 ? -5.273 2.602 17.312 1 95.88 352 ALA A CA 1
ATOM 2743 C C . ALA A 1 352 ? -6.559 1.854 17.656 1 95.88 352 ALA A C 1
ATOM 2745 O O . ALA A 1 352 ? -7.273 1.391 16.766 1 95.88 352 ALA A O 1
ATOM 2746 N N . ARG A 1 353 ? -6.871 1.712 18.906 1 92.94 353 ARG A N 1
ATOM 2747 C CA . ARG A 1 353 ? -8.086 1.031 19.344 1 92.94 353 ARG A CA 1
ATOM 2748 C C . ARG A 1 353 ? -9.328 1.756 18.844 1 92.94 353 ARG A C 1
ATOM 2750 O O . ARG A 1 353 ? -10.289 1.119 18.422 1 92.94 353 ARG A O 1
ATOM 2757 N N . LEU A 1 354 ? -9.281 3.057 18.969 1 92.75 354 LEU A N 1
ATOM 2758 C CA . LEU A 1 354 ? -10.391 3.861 18.469 1 92.75 354 LEU A CA 1
ATOM 2759 C C . LEU A 1 354 ? -10.594 3.639 16.969 1 92.75 354 LEU A C 1
ATOM 2761 O O . LEU A 1 354 ? -11.719 3.436 16.516 1 92.75 354 LEU A O 1
ATOM 2765 N N . ALA A 1 355 ? -9.469 3.709 16.219 1 95.44 355 ALA A N 1
ATOM 2766 C CA . ALA A 1 355 ? -9.539 3.525 14.773 1 95.44 355 ALA A CA 1
ATOM 2767 C C . ALA A 1 355 ? -10.086 2.145 14.422 1 95.44 355 ALA A C 1
ATOM 2769 O O . ALA A 1 355 ? -10.891 2.006 13.492 1 95.44 355 ALA A O 1
ATOM 2770 N N . GLU A 1 356 ? -9.648 1.15 15.164 1 94.56 356 GLU A N 1
ATOM 2771 C CA . GLU A 1 356 ? -10.133 -0.209 14.938 1 94.56 356 GLU A CA 1
ATOM 2772 C C . GLU A 1 356 ? -11.648 -0.294 15.109 1 94.56 356 GLU A C 1
ATOM 2774 O O . GLU A 1 356 ? -12.336 -0.919 14.305 1 94.56 356 GLU A O 1
ATOM 2779 N N . ARG A 1 357 ? -12.148 0.305 16.109 1 91.38 357 ARG A N 1
ATOM 2780 C CA . ARG A 1 357 ? -13.578 0.271 16.406 1 91.38 357 ARG A CA 1
ATOM 2781 C C . ARG A 1 357 ? -14.375 1.023 15.336 1 91.38 357 ARG A C 1
ATOM 2783 O O . ARG A 1 357 ? -15.43 0.561 14.898 1 91.38 357 ARG A O 1
ATOM 2790 N N . VAL A 1 358 ? -13.867 2.164 15.008 1 93 358 VAL A N 1
ATOM 2791 C CA . VAL A 1 358 ? -14.57 2.986 14.023 1 93 358 VAL A CA 1
ATOM 2792 C C . VAL A 1 358 ? -14.555 2.289 12.664 1 93 358 VAL A C 1
ATOM 2794 O O . VAL A 1 358 ? -15.578 2.24 11.977 1 93 358 VAL A O 1
ATOM 2797 N N . CYS A 1 359 ? -13.445 1.686 12.266 1 94.25 359 CYS A N 1
ATOM 2798 C CA . CYS A 1 359 ? -13.312 1.054 10.961 1 94.25 359 CYS A CA 1
ATOM 2799 C C . CYS A 1 359 ? -14.133 -0.225 10.883 1 94.25 359 CYS A C 1
ATOM 2801 O O . CYS A 1 359 ? -14.562 -0.631 9.805 1 94.25 359 CYS A O 1
ATOM 2803 N N . LYS A 1 360 ? -14.367 -0.836 12 1 91.06 360 LYS A N 1
ATOM 2804 C CA . LYS A 1 360 ? -15.195 -2.037 12.047 1 91.06 360 LYS A CA 1
ATOM 2805 C C . LYS A 1 360 ? -16.641 -1.724 11.656 1 91.06 360 LYS A C 1
ATOM 2807 O O . LYS A 1 360 ? -17.359 -2.594 11.156 1 91.06 360 LYS A O 1
ATOM 2812 N N . GLY A 1 361 ? -17.062 -0.487 11.875 1 89.06 361 GLY A N 1
ATOM 2813 C CA . GLY A 1 361 ? -18.406 -0.075 11.523 1 89.06 361 GLY A CA 1
ATOM 2814 C C . GLY A 1 361 ? -19.453 -0.462 12.555 1 89.06 361 GLY A C 1
ATOM 2815 O O . GLY A 1 361 ? -19.109 -1.043 13.594 1 89.06 361 GLY A O 1
ATOM 2816 N N . PRO A 1 362 ? -20.625 -0.086 12.273 1 87.94 362 PRO A N 1
ATOM 2817 C CA . PRO A 1 362 ? -21.719 -0.42 13.203 1 87.94 362 PRO A CA 1
ATOM 2818 C C . PRO A 1 362 ? -22.094 -1.899 13.156 1 87.94 362 PRO A C 1
ATOM 2820 O O . PRO A 1 362 ? -21.828 -2.578 12.164 1 87.94 362 PRO A O 1
ATOM 2823 N N . LYS A 1 363 ? -22.656 -2.318 14.195 1 85.88 363 LYS A N 1
ATOM 2824 C CA . LYS A 1 363 ? -23.219 -3.668 14.234 1 85.88 363 LYS A CA 1
ATOM 2825 C C . LYS A 1 363 ? -24.406 -3.801 13.297 1 85.88 363 LYS A C 1
ATOM 2827 O O . LYS A 1 363 ? -24.812 -2.828 12.656 1 85.88 363 LYS A O 1
ATOM 2832 N N . SER A 1 364 ? -24.828 -5.02 13.195 1 84.06 364 SER A N 1
ATOM 2833 C CA . SER A 1 364 ? -25.938 -5.316 12.289 1 84.06 364 SER A CA 1
ATOM 2834 C C . SER A 1 364 ? -27.172 -4.496 12.633 1 84.06 364 SER A C 1
ATOM 2836 O O . SER A 1 364 ? -28 -4.211 11.766 1 84.06 364 SER A O 1
ATOM 2838 N N . ASP A 1 365 ? -27.312 -4.055 13.875 1 84.5 365 ASP A N 1
ATOM 2839 C CA . ASP A 1 365 ? -28.469 -3.283 14.305 1 84.5 365 ASP A CA 1
ATOM 2840 C C . ASP A 1 365 ? -28.25 -1.788 14.086 1 84.5 365 ASP A C 1
ATOM 2842 O O . ASP A 1 365 ? -29.094 -0.969 14.477 1 84.5 365 ASP A O 1
ATOM 2846 N N . GLY A 1 366 ? -27.094 -1.505 13.562 1 82.75 366 GLY A N 1
ATOM 2847 C CA . GLY A 1 366 ? -26.812 -0.118 13.234 1 82.75 366 GLY A CA 1
ATOM 2848 C C . GLY A 1 366 ? -26.109 0.636 14.352 1 82.75 366 GLY A C 1
ATOM 2849 O O . GLY A 1 366 ? -25.734 1.797 14.18 1 82.75 366 GLY A O 1
ATOM 2850 N N . LYS A 1 367 ? -25.938 -0.062 15.43 1 85.56 367 LYS A N 1
ATOM 2851 C CA . LYS A 1 367 ? -25.344 0.602 16.594 1 85.56 367 LYS A CA 1
ATOM 2852 C C . LYS A 1 367 ? -23.828 0.464 16.578 1 85.56 367 LYS A C 1
ATOM 2854 O O . LYS A 1 367 ? -23.297 -0.589 16.219 1 85.56 367 LYS A O 1
ATOM 2859 N N . TRP A 1 368 ? -23.156 1.585 16.922 1 88 368 TRP A N 1
ATOM 2860 C CA . TRP A 1 368 ? -21.703 1.586 17.016 1 88 368 TRP A CA 1
ATOM 2861 C C . TRP A 1 368 ? -21.234 1.093 18.375 1 88 368 TRP A C 1
ATOM 2863 O O . TRP A 1 368 ? -21.859 1.395 19.406 1 88 368 TRP A O 1
ATOM 2873 N N . GLU A 1 369 ? -20.125 0.399 18.375 1 82.38 369 GLU A N 1
ATOM 2874 C CA . GLU A 1 369 ? -19.531 -0.021 19.641 1 82.38 369 GLU A CA 1
ATOM 2875 C C . GLU A 1 369 ? -19.203 1.181 20.516 1 82.38 369 GLU A C 1
ATOM 2877 O O . GLU A 1 369 ? -19.312 1.109 21.75 1 82.38 369 GLU A O 1
ATOM 2882 N N . LEU A 1 370 ? -18.859 2.229 19.891 1 80 370 LEU A N 1
ATOM 2883 C CA . LEU A 1 370 ? -18.453 3.447 20.594 1 80 370 LEU A CA 1
ATOM 2884 C C . LEU A 1 370 ? -19.656 4.109 21.25 1 80 370 LEU A C 1
ATOM 2886 O O . LEU A 1 370 ? -19.484 4.957 22.141 1 80 370 LEU A O 1
ATOM 2890 N N . SER A 1 371 ? -20.766 3.74 20.719 1 73.75 371 SER A N 1
ATOM 2891 C CA . SER A 1 371 ? -21.969 4.344 21.281 1 73.75 371 SER A CA 1
ATOM 2892 C C . SER A 1 371 ? -22.344 3.723 22.625 1 73.75 371 SER A C 1
ATOM 2894 O O . SER A 1 371 ? -23.141 4.277 23.375 1 73.75 371 SER A O 1
ATOM 2896 N N . ASP A 1 372 ? -21.734 2.559 22.734 1 70.31 372 ASP A N 1
ATOM 2897 C CA . ASP A 1 372 ? -21.938 1.967 24.047 1 70.31 372 ASP A CA 1
ATOM 2898 C C . ASP A 1 372 ? -21.016 2.613 25.094 1 70.31 372 ASP A C 1
ATOM 2900 O O . ASP A 1 372 ? -19.797 2.449 25.031 1 70.31 372 ASP A O 1
ATOM 2904 N N . ARG A 1 373 ? -21.641 3.439 25.891 1 58.12 373 ARG A N 1
ATOM 2905 C CA . ARG A 1 373 ? -20.938 4.285 26.859 1 58.12 373 ARG A CA 1
ATOM 2906 C C . ARG A 1 373 ? -19.984 3.467 27.719 1 58.12 373 ARG A C 1
ATOM 2908 O O . ARG A 1 373 ? -18.875 3.912 28.016 1 58.12 373 ARG A O 1
ATOM 2915 N N . LYS A 1 374 ? -20.562 2.373 28.25 1 57.69 374 LYS A N 1
ATOM 2916 C CA . LYS A 1 374 ? -19.766 1.541 29.156 1 57.69 374 LYS A CA 1
ATOM 2917 C C . LYS A 1 374 ? -18.469 1.075 28.484 1 57.69 374 LYS A C 1
ATOM 2919 O O . LYS A 1 374 ? -17.406 1.134 29.078 1 57.69 374 LYS A O 1
ATOM 2924 N N . SER A 1 375 ? -18.562 0.666 27.219 1 56.94 375 SER A N 1
ATOM 2925 C CA . SER A 1 375 ? -17.422 0.148 26.469 1 56.94 375 SER A CA 1
ATOM 2926 C C . SER A 1 375 ? -16.422 1.257 26.156 1 56.94 375 SER A C 1
ATOM 2928 O O . SER A 1 375 ? -15.211 1.066 26.281 1 56.94 375 SER A O 1
ATOM 2930 N N . PHE A 1 376 ? -17 2.326 25.844 1 58.91 376 PHE A N 1
ATOM 2931 C CA . PHE A 1 376 ? -16.156 3.457 25.453 1 58.91 376 PHE A CA 1
ATOM 2932 C C . PHE A 1 376 ? -15.367 3.986 26.641 1 58.91 376 PHE A C 1
ATOM 2934 O O . PHE A 1 376 ? -14.172 4.262 26.531 1 58.91 376 PHE A O 1
ATOM 2941 N N . LEU A 1 377 ? -16.031 4.105 27.766 1 58.59 377 LEU A N 1
ATOM 2942 C CA . LEU A 1 377 ? -15.391 4.613 28.984 1 58.59 377 LEU A CA 1
ATOM 2943 C C . LEU A 1 377 ? -14.266 3.682 29.422 1 58.59 377 LEU A C 1
ATOM 2945 O O . LEU A 1 377 ? -13.266 4.133 29.984 1 58.59 377 LEU A O 1
ATOM 2949 N N . GLU A 1 378 ? -14.461 2.438 29.219 1 57.22 378 GLU A N 1
ATOM 2950 C CA . GLU A 1 378 ? -13.438 1.478 29.625 1 57.22 378 GLU A CA 1
ATOM 2951 C C . GLU A 1 378 ? -12.164 1.654 28.797 1 57.22 378 GLU A C 1
ATOM 2953 O O . GLU A 1 378 ? -11.055 1.513 29.312 1 57.22 378 GLU A O 1
ATOM 2958 N N . ASP A 1 379 ? -12.359 1.922 27.578 1 58.06 379 ASP A N 1
ATOM 2959 C CA . ASP A 1 379 ? -11.211 1.968 26.672 1 58.06 379 ASP A CA 1
ATOM 2960 C C . ASP A 1 379 ? -10.492 3.312 26.766 1 58.06 379 ASP A C 1
ATOM 2962 O O . ASP A 1 379 ? -9.289 3.395 26.531 1 58.06 379 ASP A O 1
ATOM 2966 N N . PHE A 1 380 ? -11.25 4.293 27.125 1 59.84 380 PHE A N 1
ATOM 2967 C CA . PHE A 1 380 ? -10.688 5.637 27.047 1 59.84 380 PHE A CA 1
ATOM 2968 C C . PHE A 1 380 ? -10.648 6.289 28.422 1 59.84 380 PHE A C 1
ATOM 2970 O O . PHE A 1 380 ? -10.625 7.52 28.531 1 59.84 380 PHE A O 1
ATOM 2977 N N . ARG A 1 381 ? -10.789 5.387 29.609 1 51.84 381 ARG A N 1
ATOM 2978 C CA . ARG A 1 381 ? -10.68 5.902 30.969 1 51.84 381 ARG A CA 1
ATOM 2979 C C . ARG A 1 381 ? -9.414 6.73 31.141 1 51.84 381 ARG A C 1
ATOM 2981 O O . ARG A 1 381 ? -8.305 6.203 31.062 1 51.84 381 ARG A O 1
ATOM 2988 N N . GLY A 1 382 ? -9.234 7.691 30.438 1 45.91 382 GLY A N 1
ATOM 2989 C CA . GLY A 1 382 ? -8.148 8.508 30.938 1 45.91 382 GLY A CA 1
ATOM 2990 C C . GLY A 1 382 ? -8.117 8.594 32.469 1 45.91 382 GLY A C 1
ATOM 2991 O O . GLY A 1 382 ? -9.094 8.227 33.125 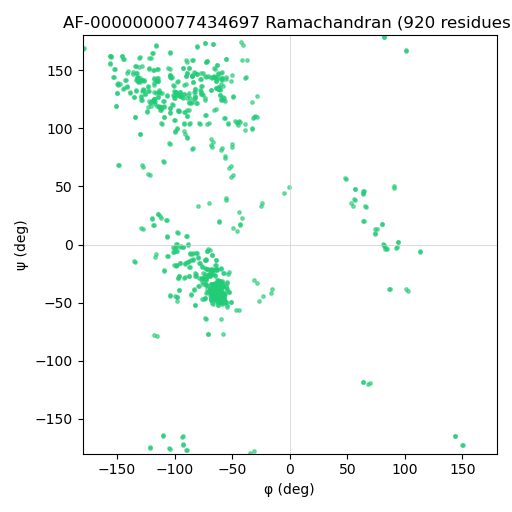1 45.91 382 GLY A O 1
ATOM 2992 N N . ASP A 1 383 ? -6.926 8.633 33.062 1 40.78 383 ASP A N 1
ATOM 2993 C CA . ASP A 1 383 ? -6.73 8.867 34.5 1 40.78 383 ASP A CA 1
ATOM 2994 C C . ASP A 1 383 ? -7.805 9.797 35.062 1 40.78 383 ASP A C 1
ATOM 2996 O O . ASP A 1 383 ? -8.008 10.898 34.531 1 40.78 383 ASP A O 1
ATOM 3000 N N . GLU A 1 384 ? -8.805 9.32 35.688 1 37.28 384 GLU A N 1
ATOM 3001 C CA . GLU A 1 384 ? -9.727 10.078 36.562 1 37.28 384 GLU A CA 1
ATOM 3002 C C . GLU A 1 384 ? -9.031 11.266 37.188 1 37.28 384 GLU A C 1
ATOM 3004 O O . GLU A 1 384 ? -9.672 12.086 37.844 1 37.28 384 GLU A O 1
ATOM 3009 N N . SER A 1 385 ? -7.723 11.117 37.469 1 34.91 385 SER A N 1
ATOM 3010 C CA . SER A 1 385 ? -7.172 12.039 38.438 1 34.91 385 SER A CA 1
ATOM 3011 C C . SER A 1 385 ? -7.266 13.484 37.938 1 34.91 385 SER A C 1
ATOM 3013 O O . SER A 1 385 ? -6.965 14.422 38.688 1 34.91 385 SER A O 1
ATOM 3015 N N . ASN A 1 386 ? -6.801 13.867 36.719 1 33.81 386 ASN A N 1
ATOM 3016 C CA . ASN A 1 386 ? -6.801 15.328 36.656 1 33.81 386 ASN A CA 1
ATOM 3017 C C . ASN A 1 386 ? -8.211 15.891 36.75 1 33.81 386 ASN A C 1
ATOM 3019 O O . ASN A 1 386 ? -9.156 15.297 36.219 1 33.81 386 ASN A O 1
ATOM 3023 N N . GLY A 1 387 ? -8.594 16.656 37.75 1 32.09 387 GLY A N 1
ATOM 3024 C CA . GLY A 1 387 ? -9.688 17.469 38.281 1 32.09 387 GLY A CA 1
ATOM 3025 C C . GLY A 1 387 ? -10.594 18.016 37.188 1 32.09 387 GLY A C 1
ATOM 3026 O O . GLY A 1 387 ? -11.547 18.734 37.469 1 32.09 387 GLY A O 1
ATOM 3027 N N . ASP A 1 388 ? -9.961 18.578 36.188 1 33.66 388 ASP A N 1
ATOM 3028 C CA . ASP A 1 388 ? -11.031 19.203 35.406 1 33.66 388 ASP A CA 1
ATOM 3029 C C . ASP A 1 388 ? -12.086 18.172 35 1 33.66 388 ASP A C 1
ATOM 3031 O O . ASP A 1 388 ? -11.789 17.219 34.281 1 33.66 388 ASP A O 1
ATOM 3035 N N . GLY A 1 389 ? -12.922 17.734 35.875 1 35.78 389 GLY A N 1
ATOM 3036 C CA . GLY A 1 389 ? -14.227 17.109 35.938 1 35.78 389 GLY A CA 1
ATOM 3037 C C . GLY A 1 389 ? -15.016 17.203 34.625 1 35.78 389 GLY A C 1
ATOM 3038 O O . GLY A 1 389 ? -16.172 16.797 34.562 1 35.78 389 GLY A O 1
ATOM 3039 N N . ASP A 1 390 ? -14.922 18.344 33.938 1 33.91 390 ASP A N 1
ATOM 3040 C CA . ASP A 1 390 ? -15.859 18.297 32.812 1 33.91 390 ASP A CA 1
ATOM 3041 C C . ASP A 1 390 ? -15.609 17.062 31.953 1 33.91 390 ASP A C 1
ATOM 3043 O O . ASP A 1 390 ? -14.781 17.094 31.031 1 33.91 390 ASP A O 1
ATOM 3047 N N . ARG A 1 391 ? -15.305 15.992 32.5 1 42.38 391 ARG A N 1
ATOM 3048 C CA . ARG A 1 391 ? -15.625 14.766 31.781 1 42.38 391 ARG A CA 1
ATOM 3049 C C . ARG A 1 391 ? -16.781 14.984 30.812 1 42.38 391 ARG A C 1
ATOM 3051 O O . ARG A 1 391 ? -17.938 14.805 31.172 1 42.38 391 ARG A O 1
ATOM 3058 N N . GLY A 1 392 ? -16.875 16.078 30.297 1 43.97 392 GLY A N 1
ATOM 3059 C CA . GLY A 1 392 ? -18.016 16.266 29.422 1 43.97 392 GLY A CA 1
ATOM 3060 C C . GLY A 1 392 ? -18.328 15.039 28.578 1 43.97 392 GLY A C 1
ATOM 3061 O O . GLY A 1 392 ? -17.422 14.336 28.141 1 43.97 392 GLY A O 1
ATOM 3062 N N . LEU A 1 393 ? -19.328 14.414 29.016 1 55.97 393 LEU A N 1
ATOM 3063 C CA . LEU A 1 393 ? -20.016 13.359 28.297 1 55.97 393 LEU A CA 1
ATOM 3064 C C . LEU A 1 393 ? -19.922 13.57 26.797 1 55.97 393 LEU A C 1
ATOM 3066 O O . LEU A 1 393 ? -20.031 14.703 26.312 1 55.97 393 LEU A O 1
ATOM 3070 N N . ILE A 1 394 ? -19.094 12.594 26.188 1 68.06 394 ILE A N 1
ATOM 3071 C CA . ILE A 1 394 ? -19.188 12.602 24.719 1 68.06 394 ILE A CA 1
ATOM 3072 C C . ILE A 1 394 ? -20.594 13.039 24.297 1 68.06 394 ILE A C 1
ATOM 3074 O O . ILE A 1 394 ? -21.578 12.562 24.859 1 68.06 394 ILE A O 1
ATOM 3078 N N . ASP A 1 395 ? -20.625 14.148 23.781 1 76.94 395 ASP A N 1
ATOM 3079 C CA . ASP A 1 395 ? -21.875 14.516 23.141 1 76.94 395 ASP A CA 1
ATOM 3080 C C . ASP A 1 395 ? -22.312 13.469 22.125 1 76.94 395 ASP A C 1
ATOM 3082 O O . ASP A 1 395 ? -21.703 13.344 21.062 1 76.94 395 ASP A O 1
ATOM 3086 N N . LEU A 1 396 ? -23.281 12.703 22.547 1 80.12 396 LEU A N 1
ATOM 3087 C CA . LEU A 1 396 ? -23.703 11.57 21.719 1 80.12 396 LEU A CA 1
ATOM 3088 C C . LEU A 1 396 ? -24.156 12.047 20.344 1 80.12 396 LEU A C 1
ATOM 3090 O O . LEU A 1 396 ? -23.969 11.336 19.344 1 80.12 396 LEU A O 1
ATOM 3094 N N . ASP A 1 397 ? -24.688 13.211 20.297 1 83.69 397 ASP A N 1
ATOM 3095 C CA . ASP A 1 397 ? -25.094 13.742 19 1 83.69 397 ASP A CA 1
ATOM 3096 C C . ASP A 1 397 ? -23.891 14.039 18.109 1 83.69 397 ASP A C 1
ATOM 3098 O O . ASP A 1 397 ? -23.906 13.75 16.922 1 83.69 397 ASP A O 1
ATOM 3102 N N . VAL A 1 398 ? -22.891 14.602 18.766 1 85.5 398 VAL A N 1
ATOM 3103 C CA . VAL A 1 398 ? -21.672 14.914 18.047 1 85.5 398 VAL A CA 1
ATOM 3104 C C . VAL A 1 398 ? -20.984 13.617 17.594 1 85.5 398 VAL A C 1
ATOM 3106 O O . VAL A 1 398 ? -20.5 13.523 16.469 1 85.5 398 VAL A O 1
ATOM 3109 N N . LEU A 1 399 ? -21 12.703 18.469 1 87.62 399 LEU A N 1
ATOM 3110 C CA . LEU A 1 399 ? -20.438 11.391 18.172 1 87.62 399 LEU A CA 1
ATOM 3111 C C . LEU A 1 399 ? -21.172 10.75 16.984 1 87.62 399 LEU A C 1
ATOM 3113 O O . LEU A 1 399 ? -20.547 10.234 16.062 1 87.62 399 LEU A O 1
ATOM 3117 N N . ASP A 1 400 ? -22.469 10.773 17.031 1 87 400 ASP A N 1
ATOM 3118 C CA . ASP A 1 400 ? -23.281 10.188 15.977 1 87 400 ASP A CA 1
ATOM 3119 C C . ASP A 1 400 ? -23.047 10.875 14.633 1 87 400 ASP A C 1
ATOM 3121 O O . ASP A 1 400 ? -22.953 10.219 13.594 1 87 400 ASP A O 1
ATOM 3125 N N . ASP A 1 401 ? -22.922 12.141 14.695 1 88.94 401 ASP A N 1
ATOM 3126 C CA . ASP A 1 401 ? -22.656 12.906 13.484 1 88.94 401 ASP A CA 1
ATOM 3127 C C . ASP A 1 401 ? -21.312 12.531 12.883 1 88.94 401 ASP A C 1
ATOM 3129 O O . ASP A 1 401 ? -21.172 12.43 11.664 1 88.94 401 ASP A O 1
ATOM 3133 N N . GLU A 1 402 ? -20.328 12.406 13.766 1 89.56 402 GLU A N 1
ATOM 3134 C CA . GLU A 1 402 ? -18.984 12.07 13.312 1 89.56 402 GLU A CA 1
ATOM 3135 C C . GLU A 1 402 ? -18.938 10.664 12.719 1 89.56 402 GLU A C 1
ATOM 3137 O O . GLU A 1 402 ? -18.25 10.43 11.719 1 89.56 402 GLU A O 1
ATOM 3142 N N . LEU A 1 403 ? -19.672 9.789 13.266 1 89 403 LEU A N 1
ATOM 3143 C CA . LEU A 1 403 ? -19.625 8.391 12.859 1 89 403 LEU A CA 1
ATOM 3144 C C . LEU A 1 403 ? -20.5 8.156 11.633 1 89 403 LEU A C 1
ATOM 3146 O O . LEU A 1 403 ? -20.125 7.395 10.734 1 89 403 LEU A O 1
ATOM 3150 N N . ASN A 1 404 ? -21.641 8.789 11.586 1 89.31 404 ASN A N 1
ATOM 3151 C CA . ASN A 1 404 ? -22.594 8.508 10.516 1 89.31 404 ASN A CA 1
ATOM 3152 C C . ASN A 1 404 ? -22.5 9.531 9.391 1 89.31 404 ASN A C 1
ATOM 3154 O O . ASN A 1 404 ? -22.938 9.273 8.266 1 89.31 404 ASN A O 1
ATOM 3158 N N . GLY A 1 405 ? -21.906 10.609 9.727 1 90.25 405 GLY A N 1
ATOM 3159 C CA . GLY A 1 405 ? -21.875 11.68 8.742 1 90.25 405 GLY A CA 1
ATOM 3160 C C . GLY A 1 405 ? -20.562 11.734 7.973 1 90.25 405 GLY A C 1
ATOM 3161 O O . GLY A 1 405 ? -20.406 12.555 7.07 1 90.25 405 GLY A O 1
ATOM 3162 N N . ARG A 1 406 ? -19.688 10.844 8.281 1 92.56 406 ARG A N 1
ATOM 3163 C CA . ARG A 1 406 ? -18.375 10.922 7.664 1 92.56 406 ARG A CA 1
ATOM 3164 C C . ARG A 1 406 ? -17.969 9.578 7.066 1 92.56 406 ARG A C 1
ATOM 3166 O O . ARG A 1 406 ? -17.328 8.758 7.73 1 92.56 406 ARG A O 1
ATOM 3173 N N . PRO A 1 407 ? -18.203 9.383 5.773 1 93.69 407 PRO A N 1
ATOM 3174 C CA . PRO A 1 407 ? -17.891 8.102 5.133 1 93.69 407 PRO A CA 1
ATOM 3175 C C . PRO A 1 407 ? -16.406 7.746 5.238 1 93.69 407 PRO A C 1
ATOM 3177 O O . PRO A 1 407 ? -16.047 6.57 5.18 1 93.69 407 PRO A O 1
ATOM 3180 N N . GLU A 1 408 ? -15.547 8.758 5.477 1 95.88 408 GLU A N 1
ATOM 3181 C CA . GLU A 1 408 ? -14.102 8.539 5.469 1 95.88 408 GLU A CA 1
ATOM 3182 C C . GLU A 1 408 ? -13.531 8.555 6.883 1 95.88 408 GLU A C 1
ATOM 3184 O O . GLU A 1 408 ? -12.328 8.773 7.07 1 95.88 408 GLU A O 1
ATOM 3189 N N . ALA A 1 409 ? -14.391 8.312 7.891 1 95.25 409 ALA A N 1
ATOM 3190 C CA . ALA A 1 409 ? -13.914 8.336 9.273 1 95.25 409 ALA A CA 1
ATOM 3191 C C . ALA A 1 409 ? -12.781 7.336 9.469 1 95.25 409 ALA A C 1
ATOM 3193 O O . ALA A 1 409 ? -11.766 7.652 10.102 1 95.25 409 ALA A O 1
ATOM 3194 N N . CYS A 1 410 ? -12.961 6.141 8.883 1 96.06 410 CYS A N 1
ATOM 3195 C CA . CYS A 1 410 ? -11.906 5.137 8.969 1 96.06 410 CYS A CA 1
ATOM 3196 C C . CYS A 1 410 ? -10.625 5.629 8.305 1 96.06 410 CYS A C 1
ATOM 3198 O O . CYS A 1 410 ? -9.539 5.469 8.859 1 96.06 410 CYS A O 1
ATOM 3200 N N . LEU A 1 411 ? -10.742 6.238 7.152 1 97.62 411 LEU A N 1
ATOM 3201 C CA . LEU A 1 411 ? -9.602 6.773 6.422 1 97.62 411 LEU A CA 1
ATOM 3202 C C . LEU A 1 411 ? -8.898 7.855 7.234 1 97.62 411 LEU A C 1
ATOM 3204 O O . LEU A 1 411 ? -7.676 7.824 7.387 1 97.62 411 LEU A O 1
ATOM 3208 N N . ASP A 1 412 ? -9.672 8.742 7.797 1 98 412 ASP A N 1
ATOM 3209 C CA . ASP A 1 412 ? -9.117 9.859 8.555 1 98 412 ASP A CA 1
ATOM 3210 C C . ASP A 1 412 ? -8.312 9.359 9.75 1 98 412 ASP A C 1
ATOM 3212 O O . ASP A 1 412 ? -7.18 9.797 9.977 1 98 412 ASP A O 1
ATOM 3216 N N . LEU A 1 413 ? -8.906 8.453 10.492 1 97.81 413 LEU A N 1
ATOM 3217 C CA . LEU A 1 413 ? -8.258 7.953 11.703 1 97.81 413 LEU A CA 1
ATOM 3218 C C . LEU A 1 413 ? -7.02 7.137 11.359 1 97.81 413 LEU A C 1
ATOM 3220 O O . LEU A 1 413 ? -6 7.223 12.047 1 97.81 413 LEU A O 1
ATOM 3224 N N . SER A 1 414 ? -7.125 6.355 10.266 1 98 414 SER A N 1
ATOM 3225 C CA . SER A 1 414 ? -5.973 5.566 9.844 1 98 414 SER A CA 1
ATOM 3226 C C . SER A 1 414 ? -4.82 6.461 9.398 1 98 414 SER A C 1
ATOM 3228 O O . SER A 1 414 ? -3.658 6.172 9.688 1 98 414 SER A O 1
ATOM 3230 N N . PHE A 1 415 ? -5.168 7.516 8.766 1 98.56 415 PHE A N 1
ATOM 3231 C CA . PHE A 1 415 ? -4.141 8.453 8.32 1 98.56 415 PHE A CA 1
ATOM 3232 C C . PH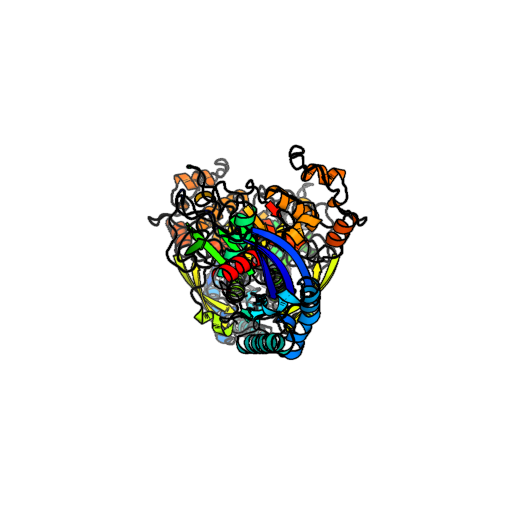E A 1 415 ? -3.498 9.148 9.516 1 98.56 415 PHE A C 1
ATOM 3234 O O . PHE A 1 415 ? -2.273 9.266 9.586 1 98.56 415 PHE A O 1
ATOM 3241 N N . ILE A 1 416 ? -4.277 9.633 10.398 1 98.69 416 ILE A N 1
ATOM 3242 C CA . ILE A 1 416 ? -3.758 10.312 11.586 1 98.69 416 ILE A CA 1
ATOM 3243 C C . ILE A 1 416 ? -2.836 9.375 12.359 1 98.69 416 ILE A C 1
ATOM 3245 O O . ILE A 1 416 ? -1.729 9.758 12.742 1 98.69 416 ILE A O 1
ATOM 3249 N N . TYR A 1 417 ? -3.287 8.172 12.547 1 98.31 417 TYR A N 1
ATOM 3250 C CA . TYR A 1 417 ? -2.457 7.188 13.227 1 98.31 417 TYR A CA 1
ATOM 3251 C C . TYR A 1 417 ? -1.158 6.949 12.469 1 98.31 417 TYR A C 1
ATOM 3253 O O . TYR A 1 417 ? -0.074 6.965 13.055 1 98.31 417 TYR A O 1
ATOM 3261 N N . GLY A 1 418 ? -1.306 6.707 11.172 1 97.69 418 GLY A N 1
ATOM 3262 C CA . GLY A 1 418 ? -0.133 6.461 10.352 1 97.69 418 GLY A CA 1
ATOM 3263 C C . GLY A 1 418 ? 0.853 7.613 10.352 1 97.69 418 GLY A C 1
ATOM 3264 O O . GLY A 1 418 ? 2.066 7.398 10.398 1 97.69 418 GLY A O 1
ATOM 3265 N N . LEU A 1 419 ? 0.361 8.797 10.25 1 98.12 419 LEU A N 1
ATOM 3266 C CA . LEU A 1 419 ? 1.201 9.992 10.25 1 98.12 419 LEU A CA 1
ATOM 3267 C C . LEU A 1 419 ? 1.994 10.094 11.547 1 98.12 419 LEU A C 1
ATOM 3269 O O . LEU A 1 419 ? 3.201 10.344 11.523 1 98.12 419 LEU A O 1
ATOM 3273 N N . LEU A 1 420 ? 1.352 9.859 12.672 1 98 420 LEU A N 1
ATOM 3274 C CA . LEU A 1 420 ? 1.975 10.023 13.984 1 98 420 LEU A CA 1
ATOM 3275 C C . LEU A 1 420 ? 2.924 8.867 14.281 1 98 420 LEU A C 1
ATOM 3277 O O . LEU A 1 420 ? 4.07 9.086 14.68 1 98 420 LEU A O 1
ATOM 3281 N N . ARG A 1 421 ? 2.451 7.641 14.031 1 96.69 421 ARG A N 1
ATOM 3282 C CA . ARG A 1 421 ? 3.207 6.449 14.406 1 96.69 421 ARG A CA 1
ATOM 3283 C C . ARG A 1 421 ? 4.273 6.125 13.367 1 96.69 421 ARG A C 1
ATOM 3285 O O . ARG A 1 421 ? 5.434 5.902 13.711 1 96.69 421 ARG A O 1
ATOM 3292 N N . PHE A 1 422 ? 3.805 6.059 12.164 1 95.06 422 PHE A N 1
ATOM 3293 C CA . PHE A 1 422 ? 4.664 5.613 11.07 1 95.06 422 PHE A CA 1
ATOM 3294 C C . PHE A 1 422 ? 5.457 6.781 10.5 1 95.06 422 PHE A C 1
ATOM 3296 O O . PHE A 1 422 ? 6.664 6.664 10.266 1 95.06 422 PHE A O 1
ATOM 3303 N N . GLY A 1 423 ? 4.879 7.902 10.297 1 95.75 423 GLY A N 1
ATOM 3304 C CA . GLY A 1 423 ? 5.516 9.078 9.727 1 95.75 423 GLY A CA 1
ATOM 3305 C C . GLY A 1 423 ? 6.484 9.75 10.68 1 95.75 423 GLY A C 1
ATOM 3306 O O . GLY A 1 423 ? 7.703 9.664 10.492 1 95.75 423 GLY A O 1
ATOM 3307 N N . TYR A 1 424 ? 5.953 10.258 11.781 1 96.31 424 TYR A N 1
ATOM 3308 C CA . TYR A 1 424 ? 6.75 11.031 12.734 1 96.31 424 TYR A CA 1
ATOM 3309 C C . TYR A 1 424 ? 7.473 10.109 13.703 1 96.31 424 TYR A C 1
ATOM 3311 O O . TYR A 1 424 ? 8.328 10.555 14.477 1 96.31 424 TYR A O 1
ATOM 3319 N N . GLU A 1 425 ? 7.09 8.852 13.727 1 94.69 425 GLU A N 1
ATOM 3320 C CA . GLU A 1 425 ? 7.723 7.816 14.547 1 94.69 425 GLU A CA 1
ATOM 3321 C C . GLU A 1 425 ? 7.562 8.117 16.031 1 94.69 425 GLU A C 1
ATOM 3323 O O . GLU A 1 425 ? 8.523 8.016 16.797 1 94.69 425 GLU A O 1
ATOM 3328 N N . ILE A 1 426 ? 6.402 8.484 16.359 1 96.5 426 ILE A N 1
ATOM 3329 C CA . ILE A 1 426 ? 6.078 8.664 17.781 1 96.5 426 ILE A CA 1
ATOM 3330 C C . ILE A 1 426 ? 5.859 7.305 18.438 1 96.5 426 ILE A C 1
ATOM 3332 O O . ILE A 1 426 ? 5.184 6.441 17.875 1 96.5 426 ILE A O 1
ATOM 3336 N N . ASP A 1 427 ? 6.402 7.199 19.547 1 94.81 427 ASP A N 1
ATOM 3337 C CA . ASP A 1 427 ? 6.25 5.949 20.281 1 94.81 427 ASP A CA 1
ATOM 3338 C C . ASP A 1 427 ? 4.797 5.719 20.688 1 94.81 427 ASP A C 1
ATOM 3340 O O . ASP A 1 427 ? 4.078 6.668 21 1 94.81 427 ASP A O 1
ATOM 3344 N N . GLU A 1 428 ? 4.379 4.492 20.828 1 93.19 428 GLU A N 1
ATOM 3345 C CA . GLU A 1 428 ? 2.984 4.137 21.062 1 93.19 428 GLU A CA 1
ATOM 3346 C C . GLU A 1 428 ? 2.521 4.586 22.453 1 93.19 428 GLU A C 1
ATOM 3348 O O . GLU A 1 428 ? 1.331 4.824 22.656 1 93.19 428 GLU A O 1
ATOM 3353 N N . ASN A 1 429 ? 3.482 4.797 23.375 1 92.12 429 ASN A N 1
ATOM 3354 C CA . ASN A 1 429 ? 3.115 5.16 24.75 1 92.12 429 ASN A CA 1
ATOM 3355 C C . ASN A 1 429 ? 3.289 6.656 25 1 92.12 429 ASN A C 1
ATOM 3357 O O . ASN A 1 429 ? 2.938 7.16 26.062 1 92.12 429 ASN A O 1
ATOM 3361 N N . ARG A 1 430 ? 3.832 7.309 24.047 1 93.81 430 ARG A N 1
ATOM 3362 C CA . ARG A 1 430 ? 4.023 8.75 24.172 1 93.81 430 ARG A CA 1
ATOM 3363 C C . ARG A 1 430 ? 2.686 9.484 24.156 1 93.81 430 ARG A C 1
ATOM 3365 O O . ARG A 1 430 ? 1.833 9.203 23.297 1 93.81 430 ARG A O 1
ATOM 3372 N N . GLU A 1 431 ? 2.506 10.391 25.078 1 94.5 431 GLU A N 1
ATOM 3373 C CA . GLU A 1 431 ? 1.245 11.117 25.156 1 94.5 431 GLU A CA 1
ATOM 3374 C C . GLU A 1 431 ? 1.235 12.312 24.203 1 94.5 431 GLU A C 1
ATOM 3376 O O . GLU A 1 431 ? 2.244 13.008 24.062 1 94.5 431 GLU A O 1
ATOM 3381 N N . ILE A 1 432 ? 0.116 12.516 23.578 1 96.44 432 ILE A N 1
ATOM 3382 C CA . ILE A 1 432 ? -0.128 13.648 22.688 1 96.44 432 ILE A CA 1
ATOM 3383 C C . ILE A 1 432 ? -1.345 14.43 23.172 1 96.44 432 ILE A C 1
ATOM 3385 O O . ILE A 1 432 ? -2.328 13.844 23.625 1 96.44 432 ILE A O 1
ATOM 3389 N N . ILE A 1 433 ? -1.256 15.719 23.188 1 96.06 433 ILE A N 1
ATOM 3390 C CA . ILE A 1 433 ? -2.342 16.594 23.625 1 96.06 433 ILE A CA 1
ATOM 3391 C C . ILE A 1 433 ? -3.047 17.188 22.406 1 96.06 433 ILE A C 1
ATOM 3393 O O . ILE A 1 433 ? -2.414 17.828 21.562 1 96.06 433 ILE A O 1
ATOM 3397 N N . VAL A 1 434 ? -4.312 16.906 22.297 1 95.25 434 VAL A N 1
ATOM 3398 C CA . VAL A 1 434 ? -5.109 17.578 21.266 1 95.25 434 VAL A CA 1
ATOM 3399 C C . VAL A 1 434 ? -5.895 18.734 21.906 1 95.25 434 VAL A C 1
ATOM 3401 O O . VAL A 1 434 ? -6.5 18.562 22.969 1 95.25 434 VAL A O 1
ATOM 3404 N N . SER A 1 435 ? -5.801 19.875 21.25 1 92.31 435 SER A N 1
ATOM 3405 C CA . SER A 1 435 ? -6.496 21.031 21.781 1 92.31 435 SER A CA 1
ATOM 3406 C C . SER A 1 435 ? -6.852 22.016 20.672 1 92.31 435 SER A C 1
ATOM 3408 O O . SER A 1 435 ? -6.098 22.172 19.703 1 92.31 435 SER A O 1
ATOM 3410 N N . LYS A 1 436 ? -7.973 22.594 20.859 1 92.88 436 LYS A N 1
ATOM 3411 C CA . LYS A 1 436 ? -8.398 23.656 19.953 1 92.88 436 LYS A CA 1
ATOM 3412 C C . LYS A 1 436 ? -8.086 25.031 20.531 1 92.88 436 LYS A C 1
ATOM 3414 O O . LYS A 1 436 ? -7.887 26 19.797 1 92.88 436 LYS A O 1
ATOM 3419 N N . LYS A 1 437 ? -8.062 25.125 21.844 1 93.25 437 LYS A N 1
ATOM 3420 C CA . LYS A 1 437 ? -7.848 26.391 22.531 1 93.25 437 LYS A CA 1
ATOM 3421 C C . LYS A 1 437 ? -6.965 26.203 23.766 1 93.25 437 LYS A C 1
ATOM 3423 O O . LYS A 1 437 ? -6.934 25.109 24.344 1 93.25 437 LYS A O 1
ATOM 3428 N N . ILE A 1 438 ? -6.246 27.125 24.062 1 91.94 438 ILE A N 1
ATOM 3429 C CA . ILE A 1 438 ? -5.602 27.281 25.359 1 91.94 438 ILE A CA 1
ATOM 3430 C C . ILE A 1 438 ? -6.039 28.594 26 1 91.94 438 ILE A C 1
ATOM 3432 O O . ILE A 1 438 ? -5.891 29.656 25.406 1 91.94 438 ILE A O 1
ATOM 3436 N N . ASN A 1 439 ? -6.656 28.531 27.125 1 88.62 439 ASN A N 1
ATOM 3437 C CA . ASN A 1 439 ? -7.16 29.688 27.844 1 88.62 439 ASN A CA 1
ATOM 3438 C C . ASN A 1 439 ? -8.109 30.516 26.969 1 88.62 439 ASN A C 1
ATOM 3440 O O . ASN A 1 439 ? -7.969 31.734 26.875 1 88.62 439 ASN A O 1
ATOM 3444 N N . GLY A 1 440 ? -8.938 29.797 26.188 1 89.88 440 GLY A N 1
ATOM 3445 C CA . GLY A 1 440 ? -9.977 30.438 25.391 1 89.88 440 GLY A CA 1
ATOM 3446 C C . GLY A 1 440 ? -9.469 30.969 24.062 1 89.88 440 GLY A C 1
ATOM 3447 O O . GLY A 1 440 ? -10.242 31.484 23.25 1 89.88 440 GLY A O 1
ATOM 3448 N N . VAL A 1 441 ? -8.188 30.828 23.859 1 92.19 441 VAL A N 1
ATOM 3449 C CA . VAL A 1 441 ? -7.59 31.359 22.625 1 92.19 441 VAL A CA 1
ATOM 3450 C C . VAL A 1 441 ? -7.422 30.234 21.609 1 92.19 441 VAL A C 1
ATOM 3452 O O . VAL A 1 441 ? -6.918 29.156 21.938 1 92.19 441 VAL A O 1
ATOM 3455 N N . GLU A 1 442 ? -7.883 30.531 20.375 1 93.31 442 GLU A N 1
ATOM 3456 C CA . GLU A 1 442 ? -7.77 29.547 19.297 1 93.31 442 GLU A CA 1
ATOM 3457 C C . GLU A 1 442 ? -6.309 29.219 19.016 1 93.31 442 GLU A C 1
ATOM 3459 O O . GLU A 1 442 ? -5.465 30.125 18.938 1 93.31 442 GLU A O 1
ATOM 3464 N N . LEU A 1 443 ? -6.062 27.953 18.875 1 94 443 LEU A N 1
ATOM 3465 C CA . LEU A 1 443 ? -4.703 27.531 18.547 1 94 443 LEU A CA 1
ATOM 3466 C C . LEU A 1 443 ? -4.488 27.531 17.031 1 94 443 LEU A C 1
ATOM 3468 O O . LEU A 1 443 ? -5.438 27.375 16.266 1 94 443 LEU A O 1
ATOM 3472 N N . GLY A 1 444 ? -3.27 27.734 16.609 1 93.88 444 GLY A N 1
ATOM 3473 C CA . GLY A 1 444 ? -2.836 27.891 15.234 1 93.88 444 GLY A CA 1
ATOM 3474 C C . GLY A 1 444 ? -1.721 28.906 15.07 1 93.88 444 GLY A C 1
ATOM 3475 O O . GLY A 1 444 ? -1.084 29.297 16.047 1 93.88 444 GLY A O 1
ATOM 3476 N N . TRP A 1 445 ? -1.523 29.297 13.883 1 95.75 445 TRP A N 1
ATOM 3477 C CA . TRP A 1 445 ? -0.367 30.141 13.594 1 95.75 445 TRP A CA 1
ATOM 3478 C C . TRP A 1 445 ? -0.715 31.609 13.766 1 95.75 445 TRP A C 1
ATOM 3480 O O . TRP A 1 445 ? 0.176 32.469 13.867 1 95.75 445 TRP A O 1
ATOM 3490 N N . THR A 1 446 ? -1.936 32 13.836 1 96.06 446 THR A N 1
ATOM 3491 C CA . THR A 1 446 ? -2.375 33.375 13.656 1 96.06 446 THR A CA 1
ATOM 3492 C C . THR A 1 446 ? -1.898 34.25 14.812 1 96.06 446 THR A C 1
ATOM 3494 O O . THR A 1 446 ? -1.432 35.375 14.602 1 96.06 446 THR A O 1
ATOM 3497 N N . LEU A 1 447 ? -2.047 33.781 16.047 1 95.44 447 LEU A N 1
ATOM 3498 C CA . LEU A 1 447 ? -1.607 34.594 17.172 1 95.44 447 LEU A CA 1
ATOM 3499 C C . LEU A 1 447 ? -0.108 34.844 17.109 1 95.44 447 LEU A C 1
ATOM 3501 O O . LEU A 1 447 ? 0.331 36 17.266 1 95.44 447 LEU A O 1
ATOM 3505 N N . GLY A 1 448 ? 0.627 33.812 16.828 1 94.06 448 GLY A N 1
ATOM 3506 C CA . GLY A 1 448 ? 2.064 34 16.703 1 94.06 448 GLY A CA 1
ATOM 3507 C C . GLY A 1 448 ? 2.451 34.969 15.602 1 94.06 448 GLY A C 1
ATOM 3508 O O . GLY A 1 448 ? 3.32 35.812 15.797 1 94.06 448 GLY A O 1
ATOM 3509 N N . ALA A 1 449 ? 1.84 34.875 14.523 1 93.75 449 ALA A N 1
ATOM 3510 C CA . ALA A 1 449 ? 2.1 35.781 13.406 1 93.75 449 ALA A CA 1
ATOM 3511 C C . ALA A 1 449 ? 1.723 37.219 13.75 1 93.75 449 ALA A C 1
ATOM 3513 O O . ALA A 1 449 ? 2.387 38.156 13.32 1 93.75 449 ALA A O 1
ATOM 3514 N N . THR A 1 450 ? 0.655 37.344 14.508 1 94.38 450 THR A N 1
ATOM 3515 C CA . THR A 1 450 ? 0.185 38.656 14.867 1 94.38 450 THR A CA 1
ATOM 3516 C C . THR A 1 450 ? 1.157 39.344 15.836 1 94.38 450 THR A C 1
ATOM 3518 O O . THR A 1 450 ? 1.422 40.531 15.727 1 94.38 450 THR A O 1
ATOM 3521 N N . ILE A 1 451 ? 1.624 38.562 16.734 1 90.5 451 ILE A N 1
ATOM 3522 C CA . ILE A 1 451 ? 2.613 39.094 17.656 1 90.5 451 ILE A CA 1
ATOM 3523 C C . ILE A 1 451 ? 3.85 39.562 16.891 1 90.5 451 ILE A C 1
ATOM 3525 O O . ILE A 1 451 ? 4.387 40.625 17.141 1 90.5 451 ILE A O 1
ATOM 3529 N N . ASP A 1 452 ? 4.254 38.75 15.984 1 86.56 452 ASP A N 1
ATOM 3530 C CA . ASP A 1 452 ? 5.387 39.094 15.133 1 86.56 452 ASP A CA 1
ATOM 3531 C C . ASP A 1 452 ? 5.102 40.375 14.352 1 86.56 452 ASP A C 1
ATOM 3533 O O . ASP A 1 452 ? 5.98 41.219 14.203 1 86.56 452 ASP A O 1
ATOM 3537 N N . LEU A 1 453 ? 3.93 40.5 13.812 1 86.88 453 LEU A N 1
ATOM 3538 C CA . LEU A 1 453 ? 3.488 41.656 13.062 1 86.88 453 LEU A CA 1
ATOM 3539 C C . LEU A 1 453 ? 3.562 42.938 13.922 1 86.88 453 LEU A C 1
ATOM 3541 O O . LEU A 1 453 ? 4.023 43.969 13.461 1 86.88 453 LEU A O 1
ATOM 3545 N N . LEU A 1 454 ? 3.146 42.812 15.148 1 86.31 454 LEU A N 1
ATOM 3546 C CA . LEU A 1 454 ? 3.125 43.969 16.062 1 86.31 454 LEU A CA 1
ATOM 3547 C C . LEU A 1 454 ? 4.539 44.344 16.469 1 86.31 454 LEU A C 1
ATOM 3549 O O . LEU A 1 454 ? 4.824 45.531 16.672 1 86.31 454 LEU A O 1
ATOM 3553 N N . GLU A 1 455 ? 5.316 43.344 16.594 1 79 455 GLU A N 1
ATOM 3554 C CA . GLU A 1 455 ? 6.703 43.625 16.953 1 79 455 GLU A CA 1
ATOM 3555 C C . GLU A 1 455 ? 7.438 44.344 15.836 1 79 455 GLU A C 1
ATOM 3557 O O . GLU A 1 455 ? 8.289 45.188 16.094 1 79 455 GLU A O 1
ATOM 3562 N N . LYS A 1 456 ? 7.113 44.031 14.734 1 76.38 456 LYS A N 1
ATOM 3563 C CA . LYS A 1 456 ? 7.816 44.594 13.586 1 76.38 456 LYS A CA 1
ATOM 3564 C C . LYS A 1 456 ? 7.195 45.906 13.156 1 76.38 456 LYS A C 1
ATOM 3566 O O . LYS A 1 456 ? 7.824 46.688 12.445 1 76.38 456 LYS A O 1
ATOM 3571 N N . ASN A 1 457 ? 5.969 46.062 13.414 1 71.75 457 ASN A N 1
ATOM 3572 C CA . ASN A 1 457 ? 5.281 47.312 13.055 1 71.75 457 ASN A CA 1
ATOM 3573 C C . ASN A 1 457 ? 4.941 48.125 14.289 1 71.75 457 ASN A C 1
ATOM 3575 O O . ASN A 1 457 ? 3.777 48.219 14.695 1 71.75 457 ASN A O 1
ATOM 3579 N N . LYS A 1 458 ? 6.004 48.75 14.984 1 64.62 458 LYS A N 1
ATOM 3580 C CA . LYS A 1 458 ? 5.77 49.625 16.141 1 64.62 458 LYS A CA 1
ATOM 3581 C C . LYS A 1 458 ? 5.07 50.906 15.719 1 64.62 458 LYS A C 1
ATOM 3583 O O . LYS A 1 458 ? 5.559 51.625 14.852 1 64.62 458 LYS A O 1
ATOM 3588 N N . VAL A 1 459 ? 3.711 50.781 15.625 1 57 459 VAL A N 1
ATOM 3589 C CA . VAL A 1 459 ? 2.949 51.969 15.188 1 57 459 VAL A CA 1
ATOM 3590 C C . VAL A 1 459 ? 3.203 53.125 16.141 1 57 459 VAL A C 1
ATOM 3592 O O . VAL A 1 459 ? 2.854 53.062 17.312 1 57 459 VAL A O 1
ATOM 3595 N N . GLU A 1 460 ? 4.273 53.906 16.031 1 53.47 460 GLU A N 1
ATOM 3596 C CA . GLU A 1 460 ? 4.555 55.094 16.812 1 53.47 460 GLU A CA 1
ATOM 3597 C C . GLU A 1 460 ? 3.404 56.094 16.734 1 53.47 460 GLU A C 1
ATOM 3599 O O . GLU A 1 460 ? 3.176 56.875 17.672 1 53.47 460 GLU A O 1
ATOM 3604 N N . ASN A 1 461 ? 2.664 56.219 15.641 1 53.25 461 ASN A N 1
ATOM 3605 C CA . ASN A 1 461 ? 1.813 57.406 15.445 1 53.25 461 ASN A CA 1
ATOM 3606 C C . ASN A 1 461 ? 0.333 57.031 15.516 1 53.25 461 ASN A C 1
ATOM 3608 O O . ASN A 1 461 ? -0.506 57.719 14.922 1 53.25 461 ASN A O 1
ATOM 3612 N N . CYS A 1 462 ? 0.066 55.969 16.141 1 60.66 462 CYS A N 1
ATOM 3613 C CA . CYS A 1 462 ? -1.355 55.75 16.391 1 60.66 462 CYS A CA 1
ATOM 3614 C C . CYS A 1 462 ? -1.659 55.781 17.891 1 60.66 462 CYS A C 1
ATOM 3616 O O . CYS A 1 462 ? -0.864 55.281 18.688 1 60.66 462 CYS A O 1
ATOM 3618 N N . PRO B 1 1 ? 4.305 -56.188 -20.047 1 56.75 1 PRO B N 1
ATOM 3619 C CA . PRO B 1 1 ? 3.676 -54.875 -20.094 1 56.75 1 PRO B CA 1
ATOM 3620 C C . PRO B 1 1 ? 3.982 -54.125 -21.391 1 56.75 1 PRO B C 1
ATOM 3622 O O . PRO B 1 1 ? 5.094 -54.219 -21.922 1 56.75 1 PRO B O 1
ATOM 3625 N N . THR B 1 2 ? 2.949 -53.688 -22.062 1 79.69 2 THR B N 1
ATOM 3626 C CA . THR B 1 2 ? 3.137 -52.875 -23.234 1 79.69 2 THR B CA 1
ATOM 3627 C C . THR B 1 2 ? 3.506 -51.438 -22.828 1 79.69 2 THR B C 1
ATOM 3629 O O . THR B 1 2 ? 3.045 -50.938 -21.812 1 79.69 2 THR B O 1
ATOM 3632 N N . HIS B 1 3 ? 4.641 -50.938 -23.516 1 88.19 3 HIS B N 1
ATOM 3633 C CA . HIS B 1 3 ? 5.094 -49.562 -23.219 1 88.19 3 HIS B CA 1
ATOM 3634 C C . HIS B 1 3 ? 4.574 -48.562 -24.25 1 88.19 3 HIS B C 1
ATOM 3636 O O . HIS B 1 3 ? 4.426 -48.906 -25.422 1 88.19 3 HIS B O 1
ATOM 3642 N N . ARG B 1 4 ? 4.195 -47.438 -23.719 1 90.38 4 ARG B N 1
ATOM 3643 C CA . ARG B 1 4 ? 3.775 -46.344 -24.594 1 90.38 4 ARG B CA 1
ATOM 3644 C C . ARG B 1 4 ? 4.484 -45.031 -24.219 1 90.38 4 ARG B C 1
ATOM 3646 O O . ARG B 1 4 ? 4.738 -44.781 -23.031 1 90.38 4 ARG B O 1
ATOM 3653 N N . TYR B 1 5 ? 4.801 -44.281 -25.281 1 94.56 5 TYR B N 1
ATOM 3654 C CA . TYR B 1 5 ? 5.426 -42.969 -25.062 1 94.56 5 TYR B CA 1
ATOM 3655 C C . TYR B 1 5 ? 4.422 -41.844 -25.281 1 94.56 5 TYR B C 1
ATOM 3657 O O . TYR B 1 5 ? 3.447 -42 -26.016 1 94.56 5 TYR B O 1
ATOM 3665 N N . ALA B 1 6 ? 4.613 -40.812 -24.625 1 96.06 6 ALA B N 1
ATOM 3666 C CA . ALA B 1 6 ? 3.842 -39.594 -24.812 1 96.06 6 ALA B CA 1
ATOM 3667 C C . ALA B 1 6 ? 4.695 -38.344 -24.547 1 96.06 6 ALA B C 1
ATOM 3669 O O . ALA B 1 6 ? 5.512 -38.344 -23.625 1 96.06 6 ALA B O 1
ATOM 3670 N N . LEU B 1 7 ? 4.547 -37.312 -25.391 1 97.62 7 LEU B N 1
ATOM 3671 C CA . LEU B 1 7 ? 5.305 -36.062 -25.281 1 97.62 7 LEU B CA 1
ATOM 3672 C C . LEU B 1 7 ? 4.387 -34.906 -24.922 1 97.62 7 LEU B C 1
ATOM 3674 O O . LEU B 1 7 ? 3.301 -34.781 -25.484 1 97.62 7 LEU B O 1
ATOM 3678 N N . MET B 1 8 ? 4.793 -34.125 -23.922 1 97.5 8 MET B N 1
ATOM 3679 C CA . MET B 1 8 ? 4.086 -32.906 -23.562 1 97.5 8 MET B CA 1
ATOM 3680 C C . MET B 1 8 ? 5.043 -31.719 -23.484 1 97.5 8 MET B C 1
ATOM 3682 O O . MET B 1 8 ? 6.078 -31.781 -22.828 1 97.5 8 MET B O 1
ATOM 3686 N N . ILE B 1 9 ? 4.77 -30.625 -24.25 1 97.06 9 ILE B N 1
ATOM 3687 C CA . ILE B 1 9 ? 5.551 -29.391 -24.172 1 97.06 9 ILE B CA 1
ATOM 3688 C C . ILE B 1 9 ? 4.777 -28.328 -23.391 1 97.06 9 ILE B C 1
ATOM 3690 O O . ILE B 1 9 ? 3.65 -27.984 -23.766 1 97.06 9 ILE B O 1
ATOM 3694 N N . ASP B 1 10 ? 5.324 -27.938 -22.328 1 95 10 ASP B N 1
ATOM 3695 C CA . ASP B 1 10 ? 4.863 -26.797 -21.547 1 95 10 ASP B CA 1
ATOM 3696 C C . ASP B 1 10 ? 5.48 -25.484 -22.047 1 95 10 ASP B C 1
ATOM 3698 O O . ASP B 1 10 ? 6.66 -25.219 -21.797 1 95 10 ASP B O 1
ATOM 3702 N N . ALA B 1 11 ? 4.703 -24.719 -22.734 1 93.19 11 ALA B N 1
ATOM 3703 C CA . ALA B 1 11 ? 5.199 -23.438 -23.266 1 93.19 11 ALA B CA 1
ATOM 3704 C C . ALA B 1 11 ? 4.789 -22.281 -22.359 1 93.19 11 ALA B C 1
ATOM 3706 O O . ALA B 1 11 ? 3.695 -21.734 -22.516 1 93.19 11 ALA B O 1
ATOM 3707 N N . GLY B 1 12 ? 5.668 -21.844 -21.547 1 82.69 12 GLY B N 1
ATOM 3708 C CA . GLY B 1 12 ? 5.391 -20.812 -20.562 1 82.69 12 GLY B CA 1
ATOM 3709 C C . GLY B 1 12 ? 5.953 -19.453 -20.953 1 82.69 12 GLY B C 1
ATOM 3710 O O . GLY B 1 12 ? 6.457 -19.281 -22.062 1 82.69 12 GLY B O 1
ATOM 3711 N N . SER B 1 13 ? 5.785 -18.469 -20 1 81.44 13 SER B N 1
ATOM 3712 C CA . SER B 1 13 ? 6.238 -17.109 -20.203 1 81.44 13 SER B CA 1
ATOM 3713 C C . SER B 1 13 ? 7.754 -17 -20.062 1 81.44 13 SER B C 1
ATOM 3715 O O . SER B 1 13 ? 8.398 -16.219 -20.781 1 81.44 13 SER B O 1
ATOM 3717 N N . THR B 1 14 ? 8.273 -17.828 -19.156 1 82.94 14 THR B N 1
ATOM 3718 C CA . THR B 1 14 ? 9.688 -17.688 -18.844 1 82.94 14 THR B CA 1
ATOM 3719 C C . THR B 1 14 ? 10.523 -18.719 -19.609 1 82.94 14 THR B C 1
ATOM 3721 O O . THR B 1 14 ? 11.742 -18.594 -19.703 1 82.94 14 THR B O 1
ATOM 3724 N N . GLY B 1 15 ? 9.844 -19.797 -20.125 1 88.94 15 GLY B N 1
ATOM 3725 C CA . GLY B 1 15 ? 10.508 -20.875 -20.859 1 88.94 15 GLY B CA 1
ATOM 3726 C C . GLY B 1 15 ? 9.555 -21.938 -21.344 1 88.94 15 GLY B C 1
ATOM 3727 O O . GLY B 1 15 ? 8.367 -21.906 -21.031 1 88.94 15 GLY B O 1
ATOM 3728 N N . SER B 1 16 ? 10.133 -22.766 -22.219 1 94.31 16 SER B N 1
ATOM 3729 C CA . SER B 1 16 ? 9.422 -23.938 -22.688 1 94.31 16 SER B CA 1
ATOM 3730 C C . SER B 1 16 ? 10.109 -25.219 -22.219 1 94.31 16 SER B C 1
ATOM 3732 O O . SER B 1 16 ? 11.336 -25.266 -22.109 1 94.31 16 SER B O 1
ATOM 3734 N N . ARG B 1 17 ? 9.266 -26.188 -21.906 1 95.06 17 ARG B N 1
ATOM 3735 C CA . ARG B 1 17 ? 9.766 -27.453 -21.406 1 95.06 17 ARG B CA 1
ATOM 3736 C C . ARG B 1 17 ? 9.117 -28.625 -22.125 1 95.06 17 ARG B C 1
ATOM 3738 O O . ARG B 1 17 ? 7.934 -28.578 -22.469 1 95.06 17 ARG B O 1
ATOM 3745 N N . ILE B 1 18 ? 9.961 -29.688 -22.328 1 96.94 18 ILE B N 1
ATOM 3746 C CA . ILE B 1 18 ? 9.375 -30.906 -22.891 1 96.94 18 ILE B CA 1
ATOM 3747 C C . ILE B 1 18 ? 9.531 -32.031 -21.891 1 96.94 18 ILE B C 1
ATOM 3749 O O . ILE B 1 18 ? 10.555 -32.156 -21.203 1 96.94 18 ILE B O 1
ATOM 3753 N N . HIS B 1 19 ? 8.5 -32.781 -21.75 1 97.44 19 HIS B N 1
ATOM 3754 C CA . HIS B 1 19 ? 8.484 -34.031 -21 1 97.44 19 HIS B CA 1
ATOM 3755 C C . HIS B 1 19 ? 8.289 -35.219 -21.938 1 97.44 19 HIS B C 1
ATOM 3757 O O . HIS B 1 19 ? 7.273 -35.312 -22.625 1 97.44 19 HIS B O 1
ATOM 3763 N N . VAL B 1 20 ? 9.273 -36.094 -21.953 1 97.38 20 VAL B N 1
ATOM 3764 C CA . VAL B 1 20 ? 9.18 -37.344 -22.656 1 97.38 20 VAL B CA 1
ATOM 3765 C C . VAL B 1 20 ? 8.852 -38.469 -21.672 1 97.38 20 VAL B C 1
ATOM 3767 O O . VAL B 1 20 ? 9.719 -38.906 -20.922 1 97.38 20 VAL B O 1
ATOM 3770 N N . TYR B 1 21 ? 7.605 -38.906 -21.781 1 96.56 21 TYR B N 1
ATOM 3771 C CA . TYR B 1 21 ? 7.156 -39.906 -20.828 1 96.56 21 TYR B CA 1
ATOM 3772 C C . TYR B 1 21 ? 7.125 -41.312 -21.469 1 96.56 21 TYR B C 1
ATOM 3774 O O . TYR B 1 21 ? 6.785 -41.438 -22.641 1 96.56 21 TYR B O 1
ATOM 3782 N N . ARG B 1 22 ? 7.484 -42.312 -20.656 1 95.25 22 ARG B N 1
ATOM 3783 C CA . ARG B 1 22 ? 7.238 -43.719 -20.984 1 95.25 22 ARG B CA 1
ATOM 3784 C C . ARG B 1 22 ? 6.332 -44.375 -19.953 1 95.25 22 ARG B C 1
ATOM 3786 O O . ARG B 1 22 ? 6.602 -44.312 -18.75 1 95.25 22 ARG B O 1
ATOM 3793 N N . PHE B 1 23 ? 5.254 -44.938 -20.438 1 92.75 23 PHE B N 1
ATOM 3794 C CA . PHE B 1 23 ? 4.273 -45.562 -19.562 1 92.75 23 PHE B CA 1
ATOM 3795 C C . PHE B 1 23 ? 4.211 -47.062 -19.812 1 92.75 23 PHE B C 1
ATOM 3797 O O . PHE B 1 23 ? 4.504 -47.531 -20.922 1 92.75 23 PHE B O 1
ATOM 3804 N N . SER B 1 24 ? 3.857 -47.781 -18.719 1 90.06 24 SER B N 1
ATOM 3805 C CA . SER B 1 24 ? 3.537 -49.188 -18.859 1 90.06 24 SER B CA 1
ATOM 3806 C C . SER B 1 24 ? 2.066 -49.469 -18.547 1 90.06 24 SER B C 1
ATOM 3808 O O . SER B 1 24 ? 1.471 -48.781 -17.703 1 90.06 24 SER B O 1
ATOM 3810 N N . PHE B 1 25 ? 1.508 -50.375 -19.375 1 80 25 PHE B N 1
ATOM 3811 C CA . PHE B 1 25 ? 0.117 -50.781 -19.188 1 80 25 PHE B CA 1
ATOM 3812 C C . PHE B 1 25 ? 0.023 -52.25 -18.812 1 80 25 PHE B C 1
ATOM 3814 O O . PHE B 1 25 ? 0.791 -53.062 -19.328 1 80 25 PHE B O 1
ATOM 3821 N N . CYS B 1 26 ? -0.516 -52.656 -17.656 1 67.88 26 CYS B N 1
ATOM 3822 C CA . CYS B 1 26 ? -0.706 -54.062 -17.312 1 67.88 26 CYS B CA 1
ATOM 3823 C C . CYS B 1 26 ? -1.806 -54.688 -18.156 1 67.88 26 CYS B C 1
ATOM 3825 O O . CYS B 1 26 ? -2.867 -54.094 -18.344 1 67.88 26 CYS B O 1
ATOM 3827 N N . ASP B 1 27 ? -1.496 -55.469 -19.125 1 53.91 27 ASP B N 1
ATOM 3828 C CA . ASP B 1 27 ? -2.441 -56.219 -19.938 1 53.91 27 ASP B CA 1
ATOM 3829 C C . ASP B 1 27 ? -3.424 -57 -19.078 1 53.91 27 ASP B C 1
ATOM 3831 O O . ASP B 1 27 ? -3.016 -57.844 -18.25 1 53.91 27 ASP B O 1
ATOM 3835 N N . SER B 1 28 ? -4.438 -56.438 -18.625 1 48.28 28 SER B N 1
ATOM 3836 C CA . SER B 1 28 ? -5.477 -57.25 -18 1 48.28 28 SER B CA 1
ATOM 3837 C C . SER B 1 28 ? -5.809 -58.5 -18.844 1 48.28 28 SER B C 1
ATOM 3839 O O . SER B 1 28 ? -6.867 -59.094 -18.672 1 48.28 28 SER B O 1
ATOM 3841 N N . HIS B 1 29 ? -5.156 -58.938 -19.812 1 43.47 29 HIS B N 1
ATOM 3842 C CA . HIS B 1 29 ? -5.742 -60.156 -20.359 1 43.47 29 HIS B CA 1
ATOM 3843 C C . HIS B 1 29 ? -5.77 -61.281 -19.328 1 43.47 29 HIS B C 1
ATOM 3845 O O . HIS B 1 29 ? -5.566 -62.438 -19.656 1 43.47 29 HIS B O 1
ATOM 3851 N N . LEU B 1 30 ? -5.68 -61.125 -18.047 1 42.25 30 LEU B N 1
ATOM 3852 C CA . LEU B 1 30 ? -5.945 -62.281 -17.188 1 42.25 30 LEU B CA 1
ATOM 3853 C C . LEU B 1 30 ? -7.367 -62.812 -17.391 1 42.25 30 LEU B C 1
ATOM 3855 O O . LEU B 1 30 ? -8.266 -62.031 -17.719 1 42.25 30 LEU B O 1
ATOM 3859 N N . PRO B 1 31 ? -7.746 -64.312 -17.469 1 41.81 31 PRO B N 1
ATOM 3860 C CA . PRO B 1 31 ? -9.039 -65 -17.688 1 41.81 31 PRO B CA 1
ATOM 3861 C C . PRO B 1 31 ? -10.172 -64.312 -16.906 1 41.81 31 PRO B C 1
ATOM 3863 O O . PRO B 1 31 ? -9.922 -63.594 -15.938 1 41.81 31 PRO B O 1
ATOM 3866 N N . THR B 1 32 ? -11.633 -64.562 -17.406 1 40.62 32 THR B N 1
ATOM 3867 C CA . THR B 1 32 ? -12.969 -64.125 -17.078 1 40.62 32 THR B CA 1
ATOM 3868 C C . THR B 1 32 ? -13.195 -64.125 -15.57 1 40.62 32 THR B C 1
ATOM 3870 O O . THR B 1 32 ? -14.094 -63.469 -15.062 1 40.62 32 THR B O 1
ATOM 3873 N N . SER B 1 33 ? -12.969 -65.312 -14.945 1 41.53 33 SER B N 1
ATOM 3874 C CA . SER B 1 33 ? -13.602 -65.688 -13.672 1 41.53 33 SER B CA 1
ATOM 3875 C C . SER B 1 33 ? -13.25 -64.625 -12.594 1 41.53 33 SER B C 1
ATOM 3877 O O . SER B 1 33 ? -13.938 -64.562 -11.578 1 41.53 33 SER B O 1
ATOM 3879 N N . GLN B 1 34 ? -12.133 -64.688 -12.125 1 33.84 34 GLN B N 1
ATOM 3880 C CA . GLN B 1 34 ? -11.945 -63.656 -11.102 1 33.84 34 GLN B CA 1
ATOM 3881 C C . GLN B 1 34 ? -11.891 -62.281 -11.711 1 33.84 34 GLN B C 1
ATOM 3883 O O . GLN B 1 34 ? -10.828 -61.656 -11.742 1 33.84 34 GLN B O 1
ATOM 3888 N N . LYS B 1 35 ? -12.648 -62.031 -12.734 1 43.94 35 LYS B N 1
ATOM 3889 C CA . LYS B 1 35 ? -12.93 -60.656 -13.172 1 43.94 35 LYS B CA 1
ATOM 3890 C C . LYS B 1 35 ? -13.172 -59.75 -11.977 1 43.94 35 LYS B C 1
ATOM 3892 O O . LYS B 1 35 ? -14.312 -59.469 -11.609 1 43.94 35 LYS B O 1
ATOM 3897 N N . SER B 1 36 ? -12.57 -60.312 -10.812 1 34.81 36 SER B N 1
ATOM 3898 C CA . SER B 1 36 ? -12.906 -59.188 -9.961 1 34.81 36 SER B CA 1
ATOM 3899 C C . SER B 1 36 ? -12.93 -57.875 -10.75 1 34.81 36 SER B C 1
ATOM 3901 O O . SER B 1 36 ? -12.352 -57.781 -11.836 1 34.81 36 SER B O 1
ATOM 3903 N N . LYS B 1 37 ? -13.227 -56.688 -9.898 1 41.78 37 LYS B N 1
ATOM 3904 C CA . LYS B 1 37 ? -13.523 -55.312 -10.234 1 41.78 37 LYS B CA 1
ATOM 3905 C C . LYS B 1 37 ? -12.484 -54.75 -11.203 1 41.78 37 LYS B C 1
ATOM 3907 O O . LYS B 1 37 ? -11.336 -55.188 -11.227 1 41.78 37 LYS B O 1
ATOM 3912 N N . ALA B 1 38 ? -12.867 -53.938 -12.047 1 40.06 38 ALA B N 1
ATOM 3913 C CA . ALA B 1 38 ? -12.328 -52.812 -12.805 1 40.06 38 ALA B CA 1
ATOM 3914 C C . ALA B 1 38 ? -10.867 -52.562 -12.43 1 40.06 38 ALA B C 1
ATOM 3916 O O . ALA B 1 38 ? -10.586 -51.906 -11.414 1 40.06 38 ALA B O 1
ATOM 3917 N N . ILE B 1 39 ? -9.906 -53.406 -12.359 1 43.69 39 ILE B N 1
ATOM 3918 C CA . ILE B 1 39 ? -8.492 -53.125 -12.156 1 43.69 39 ILE B CA 1
ATOM 3919 C C . ILE B 1 39 ? -8.133 -51.781 -12.82 1 43.69 39 ILE B C 1
ATOM 3921 O O . ILE B 1 39 ? -8.555 -51.531 -13.945 1 43.69 39 ILE B O 1
ATOM 3925 N N . ASP B 1 40 ? -7.602 -50.844 -12.023 1 52.84 40 ASP B N 1
ATOM 3926 C CA . ASP B 1 40 ? -7.238 -49.438 -12.102 1 52.84 40 ASP B CA 1
ATOM 3927 C C . ASP B 1 40 ? -6.375 -49.156 -13.328 1 52.84 40 ASP B C 1
ATOM 3929 O O . ASP B 1 40 ? -5.242 -49.625 -13.414 1 52.84 40 ASP B O 1
ATOM 3933 N N . ASN B 1 41 ? -6.867 -49.25 -14.539 1 63.38 41 ASN B N 1
ATOM 3934 C CA . ASN B 1 41 ? -6.434 -49.031 -15.914 1 63.38 41 ASN B CA 1
ATOM 3935 C C . ASN B 1 41 ? -5.633 -47.75 -16.062 1 63.38 41 ASN B C 1
ATOM 3937 O O . ASN B 1 41 ? -5.574 -47.156 -17.156 1 63.38 41 ASN B O 1
ATOM 3941 N N . LEU B 1 42 ? -5.121 -47.188 -15.078 1 77.69 42 LEU B N 1
ATOM 3942 C CA . LEU B 1 42 ? -4.258 -46.031 -15.273 1 77.69 42 LEU B CA 1
ATOM 3943 C C . LEU B 1 42 ? -2.844 -46.469 -15.641 1 77.69 42 LEU B C 1
ATOM 3945 O O . LEU B 1 42 ? -2.32 -47.438 -15.094 1 77.69 42 LEU B O 1
ATOM 3949 N N . PRO B 1 43 ? -2.32 -45.812 -16.656 1 84 43 PRO B N 1
ATOM 3950 C CA . PRO B 1 43 ? -0.931 -46.125 -17 1 84 43 PRO B CA 1
ATOM 3951 C C . PRO B 1 43 ? 0.037 -45.875 -15.859 1 84 43 PRO B C 1
ATOM 3953 O O . PRO B 1 43 ? -0.184 -44.969 -15.055 1 84 43 PRO B O 1
ATOM 3956 N N . THR B 1 44 ? 0.962 -46.719 -15.75 1 87.56 44 THR B N 1
ATOM 3957 C CA . THR B 1 44 ? 2.029 -46.531 -14.773 1 87.56 44 THR B CA 1
ATOM 3958 C C . THR B 1 44 ? 3.219 -45.812 -15.414 1 87.56 44 THR B C 1
ATOM 3960 O O . THR B 1 44 ? 3.723 -46.25 -16.453 1 87.56 44 THR B O 1
ATOM 3963 N N . LEU B 1 45 ? 3.66 -44.719 -14.812 1 92.06 45 LEU B N 1
ATOM 3964 C CA . LEU B 1 45 ? 4.805 -43.969 -15.336 1 92.06 45 LEU B CA 1
ATOM 3965 C C . LEU B 1 45 ? 6.105 -44.719 -15.078 1 92.06 45 LEU B C 1
ATOM 3967 O O . LEU B 1 45 ? 6.41 -45.062 -13.93 1 92.06 45 LEU B O 1
ATOM 3971 N N . ASP B 1 46 ? 6.855 -44.969 -16.141 1 92.31 46 ASP B N 1
ATOM 3972 C CA . ASP B 1 46 ? 8.117 -45.719 -16.031 1 92.31 46 ASP B CA 1
ATOM 3973 C C . ASP B 1 46 ? 9.305 -44.75 -15.984 1 92.31 46 ASP B C 1
ATOM 3975 O O . ASP B 1 46 ? 10.25 -44.969 -15.227 1 92.31 46 ASP B O 1
ATOM 3979 N N . HIS B 1 47 ? 9.219 -43.812 -16.875 1 92.38 47 HIS B N 1
ATOM 3980 C CA . HIS B 1 47 ? 10.375 -42.938 -17.062 1 92.38 47 HIS B CA 1
ATOM 3981 C C . HIS B 1 47 ? 9.969 -41.562 -17.578 1 92.38 47 HIS B C 1
ATOM 3983 O O . HIS B 1 47 ? 8.961 -41.438 -18.281 1 92.38 47 HIS B O 1
ATOM 3989 N N . GLU B 1 48 ? 10.742 -40.594 -17.234 1 94.62 48 GLU B N 1
ATOM 3990 C CA . GLU B 1 48 ? 10.578 -39.219 -17.75 1 94.62 48 GLU B CA 1
ATOM 3991 C C . GLU B 1 48 ? 11.922 -38.625 -18.156 1 94.62 48 GLU B C 1
ATOM 3993 O O . GLU B 1 48 ? 12.898 -38.719 -17.422 1 94.62 48 GLU B O 1
ATOM 3998 N N . LEU B 1 49 ? 12.016 -38.125 -19.375 1 94 49 LEU B N 1
ATOM 3999 C CA . LEU B 1 49 ? 13.07 -37.188 -19.781 1 94 49 LEU B CA 1
ATOM 4000 C C . LEU B 1 49 ? 12.562 -35.75 -19.797 1 94 49 LEU B C 1
ATOM 4002 O O . LEU B 1 49 ? 11.445 -35.5 -20.25 1 94 49 LEU B O 1
ATOM 4006 N N . PHE B 1 50 ? 13.367 -34.875 -19.281 1 93.31 50 PHE B N 1
ATOM 4007 C CA . PHE B 1 50 ? 12.953 -33.5 -19.109 1 93.31 50 PHE B CA 1
ATOM 4008 C C . PHE B 1 50 ? 14 -32.531 -19.703 1 93.31 50 PHE B C 1
ATOM 4010 O O . PHE B 1 50 ? 15.188 -32.656 -19.391 1 93.31 50 PHE B O 1
ATOM 4017 N N . PHE B 1 51 ? 13.617 -31.625 -20.562 1 93.38 51 PHE B N 1
ATOM 4018 C CA . PHE B 1 51 ? 14.492 -30.609 -21.141 1 93.38 51 PHE B CA 1
ATOM 4019 C C . PHE B 1 51 ? 13.805 -29.25 -21.141 1 93.38 51 PHE B C 1
ATOM 4021 O O . PHE B 1 51 ? 12.578 -29.156 -21.281 1 93.38 51 PHE B O 1
ATOM 4028 N N . LYS B 1 52 ? 14.555 -28.203 -20.984 1 91.88 52 LYS B N 1
ATOM 4029 C CA . LYS B 1 52 ? 14.016 -26.844 -20.922 1 91.88 52 LYS B CA 1
ATOM 4030 C C . LYS B 1 52 ? 14.805 -25.891 -21.828 1 91.88 52 LYS B C 1
ATOM 4032 O O . LYS B 1 52 ? 16 -26.078 -22.031 1 91.88 52 LYS B O 1
ATOM 4037 N N . THR B 1 53 ? 14.102 -24.922 -22.359 1 91.75 53 THR B N 1
ATOM 4038 C CA . THR B 1 53 ? 14.719 -23.844 -23.125 1 91.75 53 THR B CA 1
ATOM 4039 C C . THR B 1 53 ? 14.156 -22.5 -22.688 1 91.75 53 THR B C 1
ATOM 4041 O O . THR B 1 53 ? 13.094 -22.422 -22.062 1 91.75 53 THR B O 1
ATOM 4044 N N . GLN B 1 54 ? 14.898 -21.469 -22.844 1 90.56 54 GLN B N 1
ATOM 4045 C CA . GLN B 1 54 ? 14.523 -20.078 -22.594 1 90.56 54 GLN B CA 1
ATOM 4046 C C . GLN B 1 54 ? 14.914 -19.188 -23.766 1 90.56 54 GLN B C 1
ATOM 4048 O O . GLN B 1 54 ? 15.906 -19.453 -24.453 1 90.56 54 GLN B O 1
ATOM 4053 N N . PRO B 1 55 ? 14.078 -18.203 -24.141 1 89.44 55 PRO B N 1
ATOM 4054 C CA . PRO B 1 55 ? 12.891 -17.734 -23.422 1 89.44 55 PRO B CA 1
ATOM 4055 C C . PRO B 1 55 ? 11.625 -18.484 -23.812 1 89.44 55 PRO B C 1
ATOM 4057 O O . PRO B 1 55 ? 11.688 -19.453 -24.578 1 89.44 55 PRO B O 1
ATOM 4060 N N . GLY B 1 56 ? 10.484 -18.156 -23.328 1 89.44 56 GLY B N 1
ATOM 4061 C CA . GLY B 1 56 ? 9.211 -18.797 -23.625 1 89.44 56 GLY B CA 1
ATOM 4062 C C . GLY B 1 56 ? 8.602 -18.328 -24.938 1 89.44 56 GLY B C 1
ATOM 4063 O O . GLY B 1 56 ? 9.086 -17.359 -25.547 1 89.44 56 GLY B O 1
ATOM 4064 N N . LEU B 1 57 ? 7.582 -19.016 -25.312 1 90.88 57 LEU B N 1
ATOM 4065 C CA . LEU B 1 57 ? 6.945 -18.75 -26.594 1 90.88 57 LEU B CA 1
ATOM 4066 C C . LEU B 1 57 ? 6.41 -17.328 -26.672 1 90.88 57 LEU B C 1
ATOM 4068 O O . LEU B 1 57 ? 6.359 -16.719 -27.75 1 90.88 57 LEU B O 1
ATOM 4072 N N . SER B 1 58 ? 6.012 -16.828 -25.5 1 86.88 58 SER B N 1
ATOM 4073 C CA . SER B 1 58 ? 5.402 -15.5 -25.469 1 86.88 58 SER B CA 1
ATOM 4074 C C . SER B 1 58 ? 6.41 -14.422 -25.844 1 86.88 58 SER B C 1
ATOM 4076 O O . SER B 1 58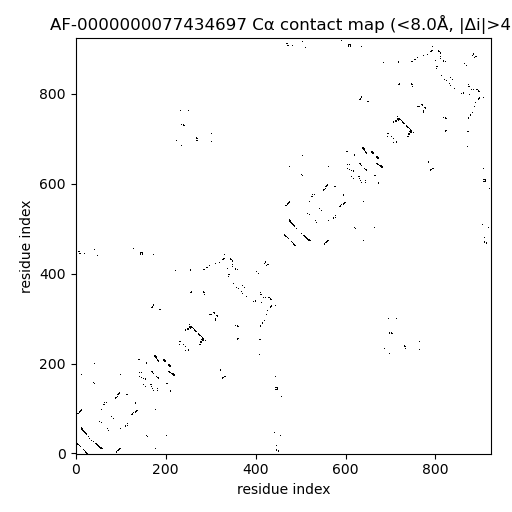 ? 6.027 -13.305 -26.203 1 86.88 58 SER B O 1
ATOM 4078 N N . SER B 1 59 ? 7.66 -14.703 -25.703 1 88.19 59 SER B N 1
ATOM 4079 C CA . SER B 1 59 ? 8.719 -13.75 -26.031 1 88.19 59 SER B CA 1
ATOM 4080 C C . SER B 1 59 ? 8.805 -13.531 -27.547 1 88.19 59 SER B C 1
ATOM 4082 O O . SER B 1 59 ? 9.531 -12.648 -28 1 88.19 59 SER B O 1
ATOM 4084 N N . TYR B 1 60 ? 8.055 -14.234 -28.375 1 92.25 60 TYR B N 1
ATOM 4085 C CA . TYR B 1 60 ? 8.172 -14.195 -29.828 1 92.25 60 TYR B CA 1
ATOM 4086 C C . TYR B 1 60 ? 6.918 -13.594 -30.453 1 92.25 60 TYR B C 1
ATOM 4088 O O . TYR B 1 60 ? 6.547 -13.953 -31.578 1 92.25 60 TYR B O 1
ATOM 4096 N N . ALA B 1 61 ? 6.246 -12.773 -29.703 1 87.75 61 ALA B N 1
ATOM 4097 C CA . ALA B 1 61 ? 5.078 -12.086 -30.25 1 87.75 61 ALA B CA 1
ATOM 4098 C C . ALA B 1 61 ? 5.395 -11.438 -31.594 1 87.75 61 ALA B C 1
ATOM 4100 O O . ALA B 1 61 ? 6.391 -10.719 -31.719 1 87.75 61 ALA B O 1
ATOM 4101 N N . GLY B 1 62 ? 4.594 -11.711 -32.594 1 91.56 62 GLY B N 1
ATOM 4102 C CA . GLY B 1 62 ? 4.777 -11.156 -33.938 1 91.56 62 GLY B CA 1
ATOM 4103 C C . GLY B 1 62 ? 5.789 -11.914 -34.781 1 91.56 62 GLY B C 1
ATOM 4104 O O . GLY B 1 62 ? 6.051 -11.555 -35.906 1 91.56 62 GLY B O 1
ATOM 4105 N N . ARG B 1 63 ? 6.398 -12.891 -34.188 1 95 63 ARG B N 1
ATOM 4106 C CA . ARG B 1 63 ? 7.402 -13.688 -34.875 1 95 63 ARG B CA 1
ATOM 4107 C C . ARG B 1 63 ? 7.098 -15.18 -34.781 1 95 63 ARG B C 1
ATOM 4109 O O . ARG B 1 63 ? 7.891 -15.938 -34.219 1 95 63 ARG B O 1
ATOM 4116 N N . PRO B 1 64 ? 6.016 -15.625 -35.406 1 96.44 64 PRO B N 1
ATOM 4117 C CA . PRO B 1 64 ? 5.516 -16.984 -35.219 1 96.44 64 PRO B CA 1
ATOM 4118 C C . PRO B 1 64 ? 6.488 -18.047 -35.719 1 96.44 64 PRO B C 1
ATOM 4120 O O . PRO B 1 64 ? 6.609 -19.109 -35.094 1 96.44 64 PRO B O 1
ATOM 4123 N N . LYS B 1 65 ? 7.176 -17.844 -36.75 1 97.25 65 LYS B N 1
ATOM 4124 C CA . LYS B 1 65 ? 8.125 -18.828 -37.25 1 97.25 65 LYS B CA 1
ATOM 4125 C C . LYS B 1 65 ? 9.289 -19.016 -36.281 1 97.25 65 LYS B C 1
ATOM 4127 O O . LYS B 1 65 ? 9.727 -20.156 -36.062 1 97.25 65 LYS B O 1
ATOM 4132 N N . GLU B 1 66 ? 9.719 -17.922 -35.781 1 97.31 66 GLU B N 1
ATOM 4133 C CA . GLU B 1 66 ? 10.781 -18.016 -34.781 1 97.31 66 GLU B CA 1
ATOM 4134 C C . GLU B 1 66 ? 10.297 -18.719 -33.5 1 97.31 66 GLU B C 1
ATOM 4136 O O . GLU B 1 66 ? 11.062 -19.422 -32.844 1 97.31 66 GLU B O 1
ATOM 4141 N N . ALA B 1 67 ? 9.102 -18.438 -33.188 1 96.12 67 ALA B N 1
ATOM 4142 C CA . ALA B 1 67 ? 8.5 -19.109 -32.031 1 96.12 67 ALA B CA 1
ATOM 4143 C C . ALA B 1 67 ? 8.547 -20.625 -32.188 1 96.12 67 ALA B C 1
ATOM 4145 O O . ALA B 1 67 ? 9.016 -21.344 -31.281 1 96.12 67 ALA B O 1
ATOM 4146 N N . ALA B 1 68 ? 8.156 -21.094 -33.312 1 97.31 68 ALA B N 1
ATOM 4147 C CA . ALA B 1 68 ? 8.156 -22.531 -33.594 1 97.31 68 ALA B CA 1
ATOM 4148 C C . ALA B 1 68 ? 9.57 -23.094 -33.562 1 97.31 68 ALA B C 1
ATOM 4150 O O . ALA B 1 68 ? 9.82 -24.109 -32.906 1 97.31 68 ALA B O 1
ATOM 4151 N N . GLU B 1 69 ? 10.445 -22.375 -34.125 1 97.44 69 GLU B N 1
ATOM 4152 C CA . GLU B 1 69 ? 11.828 -22.844 -34.219 1 97.44 69 GLU B CA 1
ATOM 4153 C C . GLU B 1 69 ? 12.5 -22.844 -32.844 1 97.44 69 GLU B C 1
ATOM 4155 O O . GLU B 1 69 ? 13.453 -23.594 -32.625 1 97.44 69 GLU B O 1
ATOM 4160 N N . SER B 1 70 ? 12.008 -22.016 -31.984 1 96.69 70 SER B N 1
ATOM 4161 C CA . SER B 1 70 ? 12.578 -21.938 -30.641 1 96.69 70 SER B CA 1
ATOM 4162 C C . SER B 1 70 ? 12.391 -23.25 -29.891 1 96.69 70 SER B C 1
ATOM 4164 O O . SER B 1 70 ? 13.078 -23.516 -28.891 1 96.69 70 SER B O 1
ATOM 4166 N N . LEU B 1 71 ? 11.516 -24.156 -30.422 1 97.69 71 LEU B N 1
ATOM 4167 C CA . LEU B 1 71 ? 11.219 -25.422 -29.734 1 97.69 71 LEU B CA 1
ATOM 4168 C C . LEU B 1 71 ? 12.109 -26.531 -30.266 1 97.69 71 LEU B C 1
ATOM 4170 O O . LEU B 1 71 ? 12.07 -27.656 -29.766 1 97.69 71 LEU B O 1
ATOM 4174 N N . ARG B 1 72 ? 12.93 -26.266 -31.203 1 97.62 72 ARG B N 1
ATOM 4175 C CA . ARG B 1 72 ? 13.711 -27.281 -31.906 1 97.62 72 ARG B CA 1
ATOM 4176 C C . ARG B 1 72 ? 14.594 -28.062 -30.922 1 97.62 72 ARG B C 1
ATOM 4178 O O . ARG B 1 72 ? 14.664 -29.281 -30.984 1 97.62 72 ARG B O 1
ATOM 4185 N N . PRO B 1 73 ? 15.266 -27.328 -30 1 97.12 73 PRO B N 1
ATOM 4186 C CA . PRO B 1 73 ? 16.078 -28.109 -29.078 1 97.12 73 PRO B CA 1
ATOM 4187 C C . PRO B 1 73 ? 15.266 -29.109 -28.266 1 97.12 73 PRO B C 1
ATOM 4189 O O . PRO B 1 73 ? 15.758 -30.203 -27.938 1 97.12 73 PRO B O 1
ATOM 4192 N N . LEU B 1 74 ? 14.086 -28.781 -27.938 1 98 74 LEU B N 1
ATOM 4193 C CA . LEU B 1 74 ? 13.219 -29.672 -27.172 1 98 74 LEU B CA 1
ATOM 4194 C C . LEU B 1 74 ? 12.844 -30.891 -28 1 98 74 LEU B C 1
ATOM 4196 O O . LEU B 1 74 ? 12.852 -32.031 -27.5 1 98 74 LEU B O 1
ATOM 4200 N N . LEU B 1 75 ? 12.539 -30.719 -29.297 1 98 75 LEU B N 1
ATOM 4201 C CA . LEU B 1 75 ? 12.125 -31.812 -30.156 1 98 75 LEU B CA 1
ATOM 4202 C C . LEU B 1 75 ? 13.305 -32.719 -30.484 1 98 75 LEU B C 1
ATOM 4204 O O . LEU B 1 75 ? 13.141 -33.938 -30.656 1 98 75 LEU B O 1
ATOM 4208 N N . ARG B 1 76 ? 14.484 -32.156 -30.531 1 97.38 76 ARG B N 1
ATOM 4209 C CA . ARG B 1 76 ? 15.672 -33 -30.719 1 97.38 76 ARG B CA 1
ATOM 4210 C C . ARG B 1 76 ? 15.891 -33.906 -29.531 1 97.38 76 ARG B C 1
ATOM 4212 O O . ARG B 1 76 ? 16.25 -35.094 -29.719 1 97.38 76 ARG B O 1
ATOM 4219 N N . ALA B 1 77 ? 15.656 -33.344 -28.406 1 96.19 77 ALA B N 1
ATOM 4220 C CA . ALA B 1 77 ? 15.75 -34.188 -27.219 1 96.19 77 ALA B CA 1
ATOM 4221 C C . ALA B 1 77 ? 14.703 -35.312 -27.25 1 96.19 77 ALA B C 1
ATOM 4223 O O . ALA B 1 77 ? 14.977 -36.438 -26.828 1 96.19 77 ALA B O 1
ATOM 4224 N N . ALA B 1 78 ? 13.57 -35.031 -27.719 1 97.5 78 ALA B N 1
ATOM 4225 C CA . ALA B 1 78 ? 12.5 -36 -27.828 1 97.5 78 ALA B CA 1
ATOM 4226 C C . ALA B 1 78 ? 12.867 -37.125 -28.797 1 97.5 78 ALA B C 1
ATOM 4228 O O . ALA B 1 78 ? 12.57 -38.281 -28.547 1 97.5 78 ALA B O 1
ATOM 4229 N N . ILE B 1 79 ? 13.477 -36.75 -29.891 1 97.5 79 ILE B N 1
ATOM 4230 C CA . ILE B 1 79 ? 13.922 -37.719 -30.875 1 97.5 79 ILE B CA 1
ATOM 4231 C C . ILE B 1 79 ? 14.906 -38.719 -30.25 1 97.5 79 ILE B C 1
ATOM 4233 O O . ILE B 1 79 ? 14.844 -39.906 -30.5 1 97.5 79 ILE B O 1
ATOM 4237 N N . ASP B 1 80 ? 15.688 -38.188 -29.391 1 95.75 80 ASP B N 1
ATOM 4238 C CA . ASP B 1 80 ? 16.688 -39 -28.719 1 95.75 80 ASP B CA 1
ATOM 4239 C C . ASP B 1 80 ? 16.047 -39.906 -27.672 1 95.75 80 ASP B C 1
ATOM 4241 O O . ASP B 1 80 ? 16.578 -40.969 -27.359 1 95.75 80 ASP B O 1
ATOM 4245 N N . GLY B 1 81 ? 14.969 -39.531 -27.188 1 95.19 81 GLY B N 1
ATOM 4246 C CA . GLY B 1 81 ? 14.359 -40.219 -26.062 1 95.19 81 GLY B CA 1
ATOM 4247 C C . GLY B 1 81 ? 13.328 -41.25 -26.484 1 95.19 81 GLY B C 1
ATOM 4248 O O . GLY B 1 81 ? 12.977 -42.125 -25.688 1 95.19 81 GLY B O 1
ATOM 4249 N N . VAL B 1 82 ? 12.859 -41.219 -27.688 1 96.88 82 VAL B N 1
ATOM 4250 C CA . VAL B 1 82 ? 11.844 -42.125 -28.172 1 96.88 82 VAL B CA 1
ATOM 4251 C C . VAL B 1 82 ? 12.438 -43.031 -29.266 1 96.88 82 VAL B C 1
ATOM 4253 O O . VAL B 1 82 ? 12.93 -42.531 -30.281 1 96.88 82 VAL B O 1
ATOM 4256 N N . PRO B 1 83 ? 12.297 -44.281 -29.125 1 96.12 83 PRO B N 1
ATOM 4257 C CA . PRO B 1 83 ? 12.805 -45.188 -30.156 1 96.12 83 PRO B CA 1
ATOM 4258 C C . PRO B 1 83 ? 12.164 -44.906 -31.531 1 96.12 83 PRO B C 1
ATOM 4260 O O . PRO B 1 83 ? 10.969 -44.625 -31.609 1 96.12 83 PRO B O 1
ATOM 4263 N N . PRO B 1 84 ? 12.984 -45.062 -32.562 1 96.38 84 PRO B N 1
ATOM 4264 C CA . PRO B 1 84 ? 12.516 -44.719 -33.938 1 96.38 84 PRO B CA 1
ATOM 4265 C C . PRO B 1 84 ? 11.227 -45.469 -34.281 1 96.38 84 PRO B C 1
ATOM 4267 O O . PRO B 1 84 ? 10.32 -44.844 -34.875 1 96.38 84 PRO B O 1
ATOM 4270 N N . GLN B 1 85 ? 11.086 -46.656 -33.906 1 94.25 85 GLN B N 1
ATOM 4271 C CA . GLN B 1 85 ? 9.953 -47.5 -34.312 1 94.25 85 GLN B CA 1
ATOM 4272 C C . GLN B 1 85 ? 8.68 -47.062 -33.562 1 94.25 85 GLN B C 1
ATOM 4274 O O . GLN B 1 85 ? 7.574 -47.406 -34 1 94.25 85 GLN B O 1
ATOM 4279 N N . GLU B 1 86 ? 8.844 -46.25 -32.531 1 94.38 86 GLU B N 1
ATOM 4280 C CA . GLU B 1 86 ? 7.691 -45.875 -31.719 1 94.38 86 GLU B CA 1
ATOM 4281 C C . GLU B 1 86 ? 7.273 -44.406 -32 1 94.38 86 GLU B C 1
ATOM 4283 O O . GLU B 1 86 ? 6.203 -43.969 -31.578 1 94.38 86 GLU B O 1
ATOM 4288 N N . ARG B 1 87 ? 8.031 -43.625 -32.719 1 96.25 87 ARG B N 1
ATOM 4289 C CA . ARG B 1 87 ? 7.863 -42.188 -32.844 1 96.25 87 ARG B CA 1
ATOM 4290 C C . ARG B 1 87 ? 6.547 -41.844 -33.531 1 96.25 87 ARG B C 1
ATOM 4292 O O . ARG B 1 87 ? 5.824 -40.938 -33.094 1 96.25 87 ARG B O 1
ATOM 4299 N N . ALA B 1 88 ? 6.215 -42.594 -34.5 1 93.56 88 ALA B N 1
ATOM 4300 C CA . ALA B 1 88 ? 5.016 -42.312 -35.281 1 93.56 88 ALA B CA 1
ATOM 4301 C C . ALA B 1 88 ? 3.756 -42.531 -34.469 1 93.56 88 ALA B C 1
ATOM 4303 O O . ALA B 1 88 ? 2.719 -41.906 -34.719 1 93.56 88 ALA B O 1
ATOM 4304 N N . CYS B 1 89 ? 3.865 -43.344 -33.406 1 92.38 89 CYS B N 1
ATOM 4305 C CA . CYS B 1 89 ? 2.721 -43.656 -32.562 1 92.38 89 CYS B CA 1
ATOM 4306 C C . CYS B 1 89 ? 2.754 -42.844 -31.281 1 92.38 89 CYS B C 1
ATOM 4308 O O . CYS B 1 89 ? 1.82 -42.906 -30.484 1 92.38 89 CYS B O 1
ATOM 4310 N N . THR B 1 90 ? 3.75 -42.062 -31.109 1 94.75 90 THR B N 1
ATOM 4311 C CA . THR B 1 90 ? 3.904 -41.281 -29.891 1 94.75 90 THR B CA 1
ATOM 4312 C C . THR B 1 90 ? 3.197 -39.938 -30.031 1 94.75 90 THR B C 1
ATOM 4314 O O . THR B 1 90 ? 3.574 -39.094 -30.859 1 94.75 90 THR B O 1
ATOM 4317 N N . PRO B 1 91 ? 2.182 -39.719 -29.219 1 95.31 91 PRO B N 1
ATOM 4318 C CA . PRO B 1 91 ? 1.507 -38.406 -29.297 1 95.31 91 PRO B CA 1
ATOM 4319 C C . PRO B 1 91 ? 2.342 -37.281 -28.703 1 95.31 91 PRO B C 1
ATOM 4321 O O . PRO B 1 91 ? 3.062 -37.5 -27.719 1 95.31 91 PRO B O 1
ATOM 4324 N N . ILE B 1 92 ? 2.236 -36.094 -29.344 1 96.38 92 ILE B N 1
ATOM 4325 C CA . ILE B 1 92 ? 2.855 -34.875 -28.828 1 96.38 92 ILE B CA 1
ATOM 4326 C C . ILE B 1 92 ? 1.812 -33.781 -28.719 1 96.38 92 ILE B C 1
ATOM 4328 O O . ILE B 1 92 ? 0.993 -33.594 -29.625 1 96.38 92 ILE B O 1
ATOM 4332 N N . SER B 1 93 ? 1.791 -33.125 -27.641 1 96.81 93 SER B N 1
ATOM 4333 C CA . SER B 1 93 ? 0.938 -31.969 -27.438 1 96.81 93 SER B CA 1
ATOM 4334 C C . SER B 1 93 ? 1.733 -30.781 -26.891 1 96.81 93 SER B C 1
ATOM 4336 O O . SER B 1 93 ? 2.688 -30.969 -26.141 1 96.81 93 SER B O 1
ATOM 4338 N N . VAL B 1 94 ? 1.423 -29.578 -27.391 1 96.94 94 VAL B N 1
ATOM 4339 C CA . VAL B 1 94 ? 1.977 -28.328 -26.875 1 96.94 94 VAL B CA 1
ATOM 4340 C C . VAL B 1 94 ? 0.878 -27.516 -26.188 1 96.94 94 VAL B C 1
ATOM 4342 O O . VAL B 1 94 ? -0.123 -27.156 -26.812 1 96.94 94 VAL B O 1
ATOM 4345 N N . LYS B 1 95 ? 1.065 -27.359 -24.969 1 95.44 95 LYS B N 1
ATOM 4346 C CA . LYS B 1 95 ? 0.129 -26.516 -24.234 1 95.44 95 LYS B CA 1
ATOM 4347 C C . LYS B 1 95 ? 0.813 -25.25 -23.719 1 95.44 95 LYS B C 1
ATOM 4349 O O . LYS B 1 95 ? 1.795 -25.328 -22.984 1 95.44 95 LYS B O 1
ATOM 4354 N N . ALA B 1 96 ? 0.321 -24.109 -24.188 1 93.44 96 ALA B N 1
ATOM 4355 C CA . ALA B 1 96 ? 0.829 -22.812 -23.734 1 93.44 96 ALA B CA 1
ATOM 4356 C C . ALA B 1 96 ? 0.063 -22.328 -22.516 1 93.44 96 ALA B C 1
ATOM 4358 O O . ALA B 1 96 ? -1.125 -22.625 -22.359 1 93.44 96 ALA B O 1
ATOM 4359 N N . THR B 1 97 ? 0.776 -21.609 -21.656 1 91.06 97 THR B N 1
ATOM 4360 C CA . THR B 1 97 ? 0.181 -21.172 -20.391 1 91.06 97 THR B CA 1
ATOM 4361 C C . THR B 1 97 ? -0.036 -19.656 -20.391 1 91.06 97 THR B C 1
ATOM 4363 O O . THR B 1 97 ? -0.185 -19.047 -21.438 1 91.06 97 THR B O 1
ATOM 4366 N N . ALA B 1 98 ? -0.265 -19.078 -19.188 1 81.56 98 ALA B N 1
ATOM 4367 C CA . ALA B 1 98 ? -0.75 -17.719 -18.969 1 81.56 98 ALA B CA 1
ATOM 4368 C C . ALA B 1 98 ? 0.111 -16.703 -19.703 1 81.56 98 ALA B C 1
ATOM 4370 O O . ALA B 1 98 ? -0.382 -15.656 -20.141 1 81.56 98 ALA B O 1
ATOM 4371 N N . GLY B 1 99 ? 1.402 -17.016 -19.984 1 80.25 99 GLY B N 1
ATOM 4372 C CA . GLY B 1 99 ? 2.26 -16.078 -20.703 1 80.25 99 GLY B CA 1
ATOM 4373 C C . GLY B 1 99 ? 1.751 -15.758 -22.094 1 80.25 99 GLY B C 1
ATOM 4374 O O . GLY B 1 99 ? 1.768 -14.602 -22.516 1 80.25 99 GLY B O 1
ATOM 4375 N N . LEU B 1 100 ? 1.316 -16.703 -22.766 1 85.25 100 LEU B N 1
ATOM 4376 C CA . LEU B 1 100 ? 0.806 -16.5 -24.109 1 85.25 100 LEU B CA 1
ATOM 4377 C C . LEU B 1 100 ? -0.578 -15.867 -24.078 1 85.25 100 LEU B C 1
ATOM 4379 O O . LEU B 1 100 ? -0.942 -15.117 -25 1 85.25 100 LEU B O 1
ATOM 4383 N N . ARG B 1 101 ? -1.33 -16.141 -23 1 81.19 101 ARG B N 1
ATOM 4384 C CA . ARG B 1 101 ? -2.656 -15.547 -22.844 1 81.19 101 ARG B CA 1
ATOM 4385 C C . ARG B 1 101 ? -2.574 -14.031 -22.766 1 81.19 101 ARG B C 1
ATOM 4387 O O . ARG B 1 101 ? -3.475 -13.328 -23.234 1 81.19 101 ARG B O 1
ATOM 4394 N N . LEU B 1 102 ? -1.552 -13.547 -22.266 1 78.25 102 LEU B N 1
ATOM 4395 C CA . LEU B 1 102 ? -1.393 -12.117 -22.016 1 78.25 102 LEU B CA 1
ATOM 4396 C C . LEU B 1 102 ? -1.035 -11.375 -23.297 1 78.25 102 LEU B C 1
ATOM 4398 O O . LEU B 1 102 ? -1.13 -10.148 -23.359 1 78.25 102 LEU B O 1
ATOM 4402 N N . LEU B 1 103 ? -0.559 -12.07 -24.453 1 80.19 103 LEU B N 1
ATOM 4403 C CA . LEU B 1 103 ? -0.181 -11.453 -25.719 1 80.19 103 LEU B CA 1
ATOM 4404 C C . LEU B 1 103 ? -1.414 -10.984 -26.484 1 80.19 103 LEU B C 1
ATOM 4406 O O . LEU B 1 103 ? -1.323 -10.086 -27.328 1 80.19 103 LEU B O 1
ATOM 4410 N N . GLY B 1 104 ? -2.539 -11.492 -26.203 1 80.5 104 GLY B N 1
ATOM 4411 C CA . GLY B 1 104 ? -3.736 -11.25 -26.984 1 80.5 104 GLY B CA 1
ATOM 4412 C C . GLY B 1 104 ? -4.074 -12.391 -27.922 1 80.5 104 GLY B C 1
ATOM 4413 O O . GLY B 1 104 ? -3.209 -13.211 -28.25 1 80.5 104 GLY B O 1
ATOM 4414 N N . ASP B 1 105 ? -5.215 -12.367 -28.438 1 86.94 105 ASP B N 1
ATOM 4415 C CA . ASP B 1 105 ? -5.758 -13.5 -29.188 1 86.94 105 ASP B CA 1
ATOM 4416 C C . ASP B 1 105 ? -5.07 -13.641 -30.547 1 86.94 105 ASP B C 1
ATOM 4418 O O . ASP B 1 105 ? -4.691 -14.742 -30.938 1 86.94 105 ASP B O 1
ATOM 4422 N N . ARG B 1 106 ? -4.852 -12.531 -31.188 1 89 106 ARG B N 1
ATOM 4423 C CA . ARG B 1 106 ? -4.289 -12.594 -32.531 1 89 106 ARG B CA 1
ATOM 4424 C C . ARG B 1 106 ? -2.859 -13.125 -32.5 1 89 106 ARG B C 1
ATOM 4426 O O . ARG B 1 106 ? -2.533 -14.086 -33.188 1 89 106 ARG B O 1
ATOM 4433 N N . GLU B 1 107 ? -2.09 -12.516 -31.656 1 90.69 107 GLU B N 1
ATOM 4434 C CA . GLU B 1 107 ? -0.681 -12.898 -31.578 1 90.69 107 GLU B CA 1
ATOM 4435 C C . GLU B 1 107 ? -0.522 -14.328 -31.078 1 90.69 107 GLU B C 1
ATOM 4437 O O . GLU B 1 107 ? 0.318 -15.078 -31.578 1 90.69 107 GLU B O 1
ATOM 4442 N N . SER B 1 108 ? -1.284 -14.703 -30.188 1 92.69 108 SER B N 1
ATOM 4443 C CA . SER B 1 108 ? -1.21 -16.047 -29.641 1 92.69 108 SER B CA 1
ATOM 4444 C C . SER B 1 108 ? -1.631 -17.094 -30.688 1 92.69 108 SER B C 1
ATOM 4446 O O . SER B 1 108 ? -0.984 -18.125 -30.828 1 92.69 108 SER B O 1
ATOM 4448 N N . ASP B 1 109 ? -2.654 -16.75 -31.406 1 93.94 109 ASP B N 1
ATOM 4449 C CA . ASP B 1 109 ? -3.172 -17.672 -32.406 1 93.94 109 ASP B CA 1
ATOM 4450 C C . ASP B 1 109 ? -2.15 -17.906 -33.531 1 93.94 109 ASP B C 1
ATOM 4452 O O . ASP B 1 109 ? -2.006 -19.031 -34 1 93.94 109 ASP B O 1
ATOM 4456 N N . GLU B 1 110 ? -1.524 -16.875 -33.875 1 95.62 110 GLU B N 1
ATOM 4457 C CA . GLU B 1 110 ? -0.515 -17 -34.906 1 95.62 110 GLU B CA 1
ATOM 4458 C C . GLU B 1 110 ? 0.621 -17.922 -34.469 1 95.62 110 GLU B C 1
ATOM 4460 O O . GLU B 1 110 ? 1.091 -18.75 -35.281 1 95.62 110 GLU B O 1
ATOM 4465 N N . ILE B 1 111 ? 1.002 -17.797 -33.344 1 96.06 111 ILE B N 1
ATOM 4466 C CA . ILE B 1 111 ? 2.09 -18.609 -32.812 1 96.06 111 ILE B CA 1
ATOM 4467 C C . ILE B 1 111 ? 1.649 -20.078 -32.719 1 96.06 111 ILE B C 1
ATOM 4469 O O . ILE B 1 111 ? 2.375 -20.969 -33.156 1 96.06 111 ILE B O 1
ATOM 4473 N N . LEU B 1 112 ? 0.469 -20.312 -32.25 1 96.94 112 LEU B N 1
ATOM 4474 C CA . LEU B 1 112 ? -0.034 -21.672 -32.094 1 96.94 112 LEU B CA 1
ATOM 4475 C C . LEU B 1 112 ? -0.179 -22.391 -33.438 1 96.94 112 LEU B C 1
ATOM 4477 O O . LEU B 1 112 ? 0.193 -23.547 -33.562 1 96.94 112 LEU B O 1
ATOM 4481 N N . LYS B 1 113 ? -0.682 -21.641 -34.375 1 96.75 113 LYS B N 1
ATOM 4482 C CA . LYS B 1 113 ? -0.865 -22.219 -35.688 1 96.75 113 LYS B CA 1
ATOM 4483 C C . LYS B 1 113 ? 0.476 -22.578 -36.312 1 96.75 113 LYS B C 1
ATOM 4485 O O . LYS B 1 113 ? 0.611 -23.641 -36.938 1 96.75 113 LYS B O 1
ATOM 4490 N N . GLU B 1 114 ? 1.363 -21.672 -36.156 1 97.69 114 GLU B N 1
ATOM 4491 C CA . GLU B 1 114 ? 2.691 -21.922 -36.719 1 97.69 114 GLU B CA 1
ATOM 4492 C C . GLU B 1 114 ? 3.346 -23.125 -36.062 1 97.69 114 GLU B C 1
ATOM 4494 O O . GLU B 1 114 ? 3.961 -23.953 -36.75 1 97.69 114 GLU B O 1
ATOM 4499 N N . VAL B 1 115 ? 3.229 -23.219 -34.812 1 98 115 VAL B N 1
ATOM 4500 C CA . VAL B 1 115 ? 3.812 -24.328 -34.062 1 98 115 VAL B CA 1
ATOM 4501 C C . VAL B 1 115 ? 3.168 -25.641 -34.5 1 98 115 VAL B C 1
ATOM 4503 O O . VAL B 1 115 ? 3.859 -26.641 -34.688 1 98 115 VAL B O 1
ATOM 4506 N N . GLU B 1 116 ? 1.891 -25.641 -34.594 1 98.06 116 GLU B N 1
ATOM 4507 C CA . GLU B 1 116 ? 1.177 -26.844 -35 1 98.06 116 GLU B CA 1
ATOM 4508 C C . GLU B 1 116 ? 1.633 -27.312 -36.375 1 98.06 116 GLU B C 1
ATOM 4510 O O . GLU B 1 116 ? 1.896 -28.5 -36.594 1 98.06 116 GLU B O 1
ATOM 4515 N N . GLY B 1 117 ? 1.629 -26.406 -37.312 1 97.94 117 GLY B N 1
ATOM 4516 C CA . GLY B 1 117 ? 2.107 -26.734 -38.625 1 97.94 117 GLY B CA 1
ATOM 4517 C C . GLY B 1 117 ? 3.541 -27.234 -38.656 1 97.94 117 GLY B C 1
ATOM 4518 O O . GLY B 1 117 ? 3.865 -28.203 -39.344 1 97.94 117 GLY B O 1
ATOM 4519 N N . TRP B 1 118 ? 4.348 -26.531 -37.906 1 98.44 118 TRP B N 1
ATOM 4520 C CA . TRP B 1 118 ? 5.758 -26.891 -37.812 1 98.44 118 TRP B CA 1
ATOM 4521 C C . TRP B 1 118 ? 5.918 -28.297 -37.25 1 98.44 118 TRP B C 1
ATOM 4523 O O . TRP B 1 118 ? 6.746 -29.078 -37.719 1 98.44 118 TRP B O 1
ATOM 4533 N N . LEU B 1 119 ? 5.156 -28.688 -36.312 1 98.25 119 LEU B N 1
ATOM 4534 C CA . LEU B 1 119 ? 5.18 -30.016 -35.75 1 98.25 119 LEU B CA 1
ATOM 4535 C C . LEU B 1 119 ? 4.723 -31.062 -36.75 1 98.25 119 LEU B C 1
ATOM 4537 O O . LEU B 1 119 ? 5.336 -32.125 -36.875 1 98.25 119 LEU B O 1
ATOM 4541 N N . ARG B 1 120 ? 3.682 -30.766 -37.375 1 97.06 120 ARG B N 1
ATOM 4542 C CA . ARG B 1 120 ? 3.082 -31.688 -38.344 1 97.06 120 ARG B CA 1
ATOM 4543 C C . ARG B 1 120 ? 4.035 -31.969 -39.5 1 97.06 120 ARG B C 1
ATOM 4545 O O . ARG B 1 120 ? 4.16 -33.125 -39.938 1 97.06 120 ARG B O 1
ATOM 4552 N N . ASP B 1 121 ? 4.719 -30.984 -39.906 1 97.56 121 ASP B N 1
ATOM 4553 C CA . ASP B 1 121 ? 5.465 -31.062 -41.156 1 97.56 121 ASP B CA 1
ATOM 4554 C C . ASP B 1 121 ? 6.887 -31.562 -40.906 1 97.56 121 ASP B C 1
ATOM 4556 O O . ASP B 1 121 ? 7.48 -32.188 -41.781 1 97.56 121 ASP B O 1
ATOM 4560 N N . ARG B 1 122 ? 7.383 -31.312 -39.75 1 97.44 122 ARG B N 1
ATOM 4561 C CA . ARG B 1 122 ? 8.828 -31.453 -39.656 1 97.44 122 ARG B CA 1
ATOM 4562 C C . ARG B 1 122 ? 9.188 -32.562 -38.656 1 97.44 122 ARG B C 1
ATOM 4564 O O . ARG B 1 122 ? 10.336 -33 -38.594 1 97.44 122 ARG B O 1
ATOM 4571 N N . TRP B 1 123 ? 8.266 -33.031 -37.938 1 98.25 123 TRP B N 1
ATOM 4572 C CA . TRP B 1 123 ? 8.625 -33.969 -36.875 1 98.25 123 TRP B CA 1
ATOM 4573 C C . TRP B 1 123 ? 7.793 -35.25 -36.938 1 98.25 123 TRP B C 1
ATOM 4575 O O . TRP B 1 123 ? 6.648 -35.219 -37.406 1 98.25 123 TRP B O 1
ATOM 4585 N N . PRO B 1 124 ? 8.336 -36.312 -36.438 1 97.5 124 PRO B N 1
ATOM 4586 C CA . PRO B 1 124 ? 7.738 -37.625 -36.688 1 97.5 124 PRO B CA 1
ATOM 4587 C C . PRO B 1 124 ? 6.703 -38.031 -35.656 1 97.5 124 PRO B C 1
ATOM 4589 O O . PRO B 1 124 ? 6.227 -39.188 -35.656 1 97.5 124 PRO B O 1
ATOM 4592 N N . PHE B 1 125 ? 6.324 -37.25 -34.781 1 97.12 125 PHE B N 1
ATOM 4593 C CA . PHE B 1 125 ? 5.41 -37.594 -33.688 1 97.12 125 PHE B CA 1
ATOM 4594 C C . PHE B 1 125 ? 3.965 -37.344 -34.125 1 97.12 125 PHE B C 1
ATOM 4596 O O . PHE B 1 125 ? 3.697 -36.531 -35 1 97.12 125 PHE B O 1
ATOM 4603 N N . ARG B 1 126 ? 3.092 -38 -33.438 1 94.75 126 ARG B N 1
ATOM 4604 C CA . ARG B 1 126 ? 1.678 -37.938 -33.781 1 94.75 126 ARG B CA 1
ATOM 4605 C C . ARG B 1 126 ? 0.994 -36.781 -33.094 1 94.75 126 ARG B C 1
ATOM 4607 O O . ARG B 1 126 ? 1.127 -36.625 -31.875 1 94.75 126 ARG B O 1
ATOM 4614 N N . LEU B 1 127 ? 0.293 -35.969 -33.844 1 95.44 127 LEU B N 1
ATOM 4615 C CA . LEU B 1 127 ? -0.528 -34.938 -33.25 1 95.44 127 LEU B CA 1
ATOM 4616 C C . LEU B 1 127 ? -1.917 -35.469 -32.906 1 95.44 127 LEU B C 1
ATOM 4618 O O . LEU B 1 127 ? -2.576 -36.094 -33.75 1 95.44 127 LEU B O 1
ATOM 4622 N N . PRO B 1 128 ? -2.283 -35.281 -31.656 1 92.81 128 PRO B N 1
ATOM 4623 C CA . PRO B 1 128 ? -3.664 -35.656 -31.328 1 92.81 128 PRO B CA 1
ATOM 4624 C C . PRO B 1 128 ? -4.688 -34.969 -32.219 1 92.81 128 PRO B C 1
ATOM 4626 O O . PRO B 1 128 ? -4.406 -33.875 -32.75 1 92.81 128 PRO B O 1
ATOM 4629 N N . ASP B 1 129 ? -5.812 -35.5 -32.281 1 88.31 129 ASP B N 1
ATOM 4630 C CA . ASP B 1 129 ? -6.848 -35 -33.156 1 88.31 129 ASP B CA 1
ATOM 4631 C C . ASP B 1 129 ? -7.434 -33.688 -32.656 1 88.31 129 ASP B C 1
ATOM 4633 O O . ASP B 1 129 ? -7.766 -32.812 -33.438 1 88.31 129 ASP B O 1
ATOM 4637 N N . LYS B 1 130 ? -7.441 -33.719 -31.328 1 88.88 130 LYS B N 1
ATOM 4638 C CA . LYS B 1 130 ? -8.094 -32.531 -30.75 1 88.88 130 LYS B CA 1
ATOM 4639 C C . LYS B 1 130 ? -7.07 -31.625 -30.078 1 88.88 130 LYS B C 1
ATOM 4641 O O . LYS B 1 130 ? -6.387 -32.031 -29.141 1 88.88 130 LYS B O 1
ATOM 4646 N N . SER B 1 131 ? -6.977 -30.469 -30.547 1 90.62 131 SER B N 1
ATOM 4647 C CA . SER B 1 131 ? -6.223 -29.359 -29.969 1 90.62 131 SER B CA 1
ATOM 4648 C C . SER B 1 131 ? -4.812 -29.781 -29.594 1 90.62 131 SER B C 1
ATOM 4650 O O . SER B 1 131 ? -4.391 -29.609 -28.438 1 90.62 131 SER B O 1
ATOM 4652 N N . PRO B 1 132 ? -4.062 -30.281 -30.516 1 94.75 132 PRO B N 1
ATOM 4653 C CA . PRO B 1 132 ? -2.699 -30.719 -30.203 1 94.75 132 PRO B CA 1
ATOM 4654 C C . PRO B 1 132 ? -1.825 -29.562 -29.703 1 94.75 132 PRO B C 1
ATOM 4656 O O . PRO B 1 132 ? -0.908 -29.781 -28.906 1 94.75 132 PRO B O 1
ATOM 4659 N N . VAL B 1 133 ? -2.068 -28.344 -30.234 1 96.25 133 VAL B N 1
ATOM 4660 C CA . VAL B 1 133 ? -1.383 -27.125 -29.812 1 96.25 133 VAL B CA 1
ATOM 4661 C C . VAL B 1 133 ? -2.406 -26.094 -29.375 1 96.25 133 VAL B C 1
ATOM 4663 O O . VAL B 1 133 ? -3.221 -25.625 -30.188 1 96.25 133 VAL B O 1
ATOM 4666 N N . ALA B 1 134 ? -2.361 -25.781 -28.094 1 94.81 134 ALA B N 1
ATOM 4667 C CA . ALA B 1 134 ? -3.408 -24.906 -27.594 1 94.81 134 ALA B CA 1
ATOM 4668 C C . ALA B 1 134 ? -2.947 -24.172 -26.344 1 94.81 134 ALA B C 1
ATOM 4670 O O . ALA B 1 134 ? -1.916 -24.516 -25.75 1 94.81 134 ALA B O 1
ATOM 4671 N N . ILE B 1 135 ? -3.648 -23.109 -26.016 1 92.94 135 ILE B N 1
ATOM 4672 C CA . ILE B 1 135 ? -3.482 -22.469 -24.719 1 92.94 135 ILE B CA 1
ATOM 4673 C C . ILE B 1 135 ? -4.285 -23.219 -23.656 1 92.94 135 ILE B C 1
ATOM 4675 O O . ILE B 1 135 ? -5.469 -23.5 -23.859 1 92.94 135 ILE B O 1
ATOM 4679 N N . MET B 1 136 ? -3.576 -23.656 -22.672 1 91.81 136 MET B N 1
ATOM 4680 C CA . MET B 1 136 ? -4.246 -24.359 -21.578 1 91.81 136 MET B CA 1
ATOM 4681 C C . MET B 1 136 ? -4.953 -23.391 -20.656 1 91.81 136 MET B C 1
ATOM 4683 O O . MET B 1 136 ? -4.395 -22.344 -20.297 1 91.81 136 MET B O 1
ATOM 4687 N N . ASP B 1 137 ? -6.191 -23.688 -20.344 1 89.31 137 ASP B N 1
ATOM 4688 C CA . ASP B 1 137 ? -6.926 -22.891 -19.359 1 89.31 137 ASP B CA 1
ATOM 4689 C C . ASP B 1 137 ? -6.277 -23 -17.984 1 89.31 137 ASP B C 1
ATOM 4691 O O . ASP B 1 137 ? -5.832 -24.062 -17.578 1 89.31 137 ASP B O 1
ATOM 4695 N N . GLY B 1 138 ? -6.25 -21.922 -17.297 1 88.75 138 GLY B N 1
ATOM 4696 C CA . GLY B 1 138 ? -5.648 -21.891 -15.977 1 88.75 138 GLY B CA 1
ATOM 4697 C C . GLY B 1 138 ? -6.246 -22.922 -15.039 1 88.75 138 GLY B C 1
ATOM 4698 O O . GLY B 1 138 ? -5.531 -23.516 -14.219 1 88.75 138 GLY B O 1
ATOM 4699 N N . ALA B 1 139 ? -7.496 -23.125 -15.172 1 89.88 139 ALA B N 1
ATOM 4700 C CA . ALA B 1 139 ? -8.18 -24.125 -14.352 1 89.88 139 ALA B CA 1
ATOM 4701 C C . ALA B 1 139 ? -7.617 -25.516 -14.602 1 89.88 139 ALA B C 1
ATOM 4703 O O . ALA B 1 139 ? -7.352 -26.266 -13.664 1 89.88 139 ALA B O 1
ATOM 4704 N N . ASP B 1 140 ? -7.426 -25.812 -15.812 1 91.94 140 ASP B N 1
ATOM 4705 C CA . ASP B 1 140 ? -6.895 -27.125 -16.156 1 91.94 140 ASP B CA 1
ATOM 4706 C C . ASP B 1 140 ? -5.449 -27.281 -15.688 1 91.94 140 ASP B C 1
ATOM 4708 O O . ASP B 1 140 ? -5.059 -28.344 -15.219 1 91.94 140 ASP B O 1
ATOM 4712 N N . GLU B 1 141 ? -4.75 -26.172 -15.852 1 91.75 141 GLU B N 1
ATOM 4713 C CA . GLU B 1 141 ? -3.363 -26.188 -15.383 1 91.75 141 GLU B CA 1
ATOM 4714 C C . GLU B 1 141 ? -3.275 -26.578 -13.914 1 91.75 141 GLU B C 1
ATOM 4716 O O . GLU B 1 141 ? -2.492 -27.453 -13.547 1 91.75 141 GLU B O 1
ATOM 4721 N N . GLY B 1 142 ? -4.023 -25.969 -13.164 1 95.62 142 GLY B N 1
ATOM 4722 C CA . GLY B 1 142 ? -4.039 -26.25 -11.734 1 95.62 142 GLY B CA 1
ATOM 4723 C C . GLY B 1 142 ? -4.488 -27.672 -11.422 1 95.62 142 GLY B C 1
ATOM 4724 O O . GLY B 1 142 ? -3.859 -28.359 -10.617 1 95.62 142 GLY B O 1
ATOM 4725 N N . VAL B 1 143 ? -5.504 -28.141 -12.055 1 96.06 143 VAL B N 1
ATOM 4726 C CA . VAL B 1 143 ? -6.082 -29.453 -11.789 1 96.06 143 VAL B CA 1
ATOM 4727 C C . VAL B 1 143 ? -5.098 -30.547 -12.195 1 96.06 143 VAL B C 1
ATOM 4729 O O . VAL B 1 143 ? -4.891 -31.516 -11.453 1 96.06 143 VAL B O 1
ATOM 4732 N N . TYR B 1 144 ? -4.48 -30.406 -13.328 1 95.88 144 TYR B N 1
ATOM 4733 C CA . TYR B 1 144 ? -3.527 -31.406 -13.773 1 95.88 144 TYR B CA 1
ATOM 4734 C C . TYR B 1 144 ? -2.307 -31.453 -12.867 1 95.88 144 TYR B C 1
ATOM 4736 O O . TYR B 1 144 ? -1.719 -32.5 -12.648 1 95.88 144 TYR B O 1
ATOM 4744 N N . ALA B 1 145 ? -1.919 -30.297 -12.359 1 97.31 145 ALA B N 1
ATOM 4745 C CA . ALA B 1 145 ? -0.856 -30.297 -11.359 1 97.31 145 ALA B CA 1
ATOM 4746 C C . ALA B 1 145 ? -1.28 -31.062 -10.109 1 97.31 145 ALA B C 1
ATOM 4748 O O . ALA B 1 145 ? -0.486 -31.812 -9.531 1 97.31 145 ALA B O 1
ATOM 4749 N N . TRP B 1 146 ? -2.533 -30.891 -9.727 1 97.69 146 TRP B N 1
ATOM 4750 C CA . TRP B 1 146 ? -3.104 -31.625 -8.602 1 97.69 146 TRP B CA 1
ATOM 4751 C C . TRP B 1 146 ? -3.096 -33.125 -8.875 1 97.69 146 TRP B C 1
ATOM 4753 O O . TRP B 1 146 ? -2.713 -33.906 -8.016 1 97.69 146 TRP B O 1
ATOM 4763 N N . VAL B 1 147 ? -3.439 -33.531 -10.07 1 95.19 147 VAL B N 1
ATOM 4764 C CA . VAL B 1 147 ? -3.428 -34.938 -10.469 1 95.19 147 VAL B CA 1
ATOM 4765 C C . VAL B 1 147 ? -2.006 -35.5 -10.375 1 95.19 147 VAL B C 1
ATOM 4767 O O . VAL B 1 147 ? -1.786 -36.562 -9.82 1 95.19 147 VAL B O 1
ATOM 4770 N N . THR B 1 148 ? -1.085 -34.719 -10.891 1 96.31 148 THR B N 1
ATOM 4771 C CA . THR B 1 148 ? 0.308 -35.125 -10.891 1 96.31 148 THR B CA 1
ATOM 4772 C C . THR B 1 148 ? 0.773 -35.469 -9.469 1 96.31 148 THR B C 1
ATOM 4774 O O . THR B 1 148 ? 1.271 -36.562 -9.203 1 96.31 148 THR B O 1
ATOM 4777 N N . VAL B 1 149 ? 0.56 -34.531 -8.594 1 96.75 149 VAL B N 1
ATOM 4778 C CA . VAL B 1 149 ? 1.038 -34.688 -7.219 1 96.75 149 VAL B CA 1
ATOM 4779 C C . VAL B 1 149 ? 0.338 -35.875 -6.555 1 96.75 149 VAL B C 1
ATOM 4781 O O . VAL B 1 149 ? 0.993 -36.75 -5.988 1 96.75 149 VAL B O 1
ATOM 4784 N N . ASN B 1 150 ? -0.941 -35.938 -6.672 1 95 150 ASN B N 1
ATOM 4785 C CA . ASN B 1 150 ? -1.692 -36.969 -5.957 1 95 150 ASN B CA 1
ATOM 4786 C C . ASN B 1 150 ? -1.536 -38.344 -6.613 1 95 150 ASN B C 1
ATOM 4788 O O . ASN B 1 150 ? -1.598 -39.375 -5.938 1 95 150 ASN B O 1
ATOM 4792 N N . TYR B 1 151 ? -1.316 -38.344 -7.91 1 92.19 151 TYR B N 1
ATOM 4793 C CA . TYR B 1 151 ? -0.959 -39.562 -8.602 1 92.19 151 TYR B CA 1
ATOM 4794 C C . TYR B 1 151 ? 0.37 -40.125 -8.094 1 92.19 151 TYR B C 1
ATOM 4796 O O . TYR B 1 151 ? 0.476 -41.312 -7.758 1 92.19 151 TYR B O 1
ATOM 4804 N N . LEU B 1 152 ? 1.348 -39.312 -8.016 1 92.81 152 LEU B N 1
ATOM 4805 C CA . LEU B 1 152 ? 2.688 -39.719 -7.613 1 92.81 152 LEU B CA 1
ATOM 4806 C C . LEU B 1 152 ? 2.719 -40.094 -6.137 1 92.81 152 LEU B C 1
ATOM 4808 O O . LEU B 1 152 ? 3.512 -40.938 -5.73 1 92.81 152 LEU B O 1
ATOM 4812 N N . LEU B 1 153 ? 1.803 -39.5 -5.383 1 92.12 153 LEU B N 1
ATOM 4813 C CA . LEU B 1 153 ? 1.684 -39.812 -3.965 1 92.12 153 LEU B CA 1
ATOM 4814 C C . LEU B 1 153 ? 0.809 -41.062 -3.766 1 92.12 153 LEU B C 1
ATOM 4816 O O . LEU B 1 153 ? 0.643 -41.531 -2.639 1 92.12 153 LEU B O 1
ATOM 4820 N N . LYS B 1 154 ? 0.166 -41.562 -4.84 1 88.56 154 LYS B N 1
ATOM 4821 C CA . LYS B 1 154 ? -0.708 -42.719 -4.848 1 88.56 154 LYS B CA 1
ATOM 4822 C C . LYS B 1 154 ? -1.968 -42.469 -4.023 1 88.56 154 LYS B C 1
ATOM 4824 O O . LYS B 1 154 ? -2.443 -43.375 -3.32 1 88.56 154 LYS B O 1
ATOM 4829 N N . GLN B 1 155 ? -2.334 -41.219 -4.09 1 89.5 155 GLN B N 1
ATOM 4830 C CA . GLN B 1 155 ? -3.551 -40.844 -3.365 1 89.5 155 GLN B CA 1
ATOM 4831 C C . GLN B 1 155 ? -4.777 -40.969 -4.266 1 89.5 155 GLN B C 1
ATOM 4833 O O . GLN B 1 155 ? -5.914 -40.969 -3.779 1 89.5 155 GLN B O 1
ATOM 4838 N N . ILE B 1 156 ? -4.5 -41.031 -5.574 1 87.12 156 ILE B N 1
ATOM 4839 C CA . ILE B 1 156 ? -5.609 -41.188 -6.504 1 87.12 156 ILE B CA 1
ATOM 4840 C C . ILE B 1 156 ? -5.301 -42.312 -7.477 1 87.12 156 ILE B C 1
ATOM 4842 O O . ILE B 1 156 ? -4.137 -42.656 -7.699 1 87.12 156 ILE B O 1
ATOM 4846 N N . GLY B 1 157 ? -6.27 -42.875 -8.141 1 72.56 157 GLY B N 1
ATOM 4847 C CA . GLY B 1 157 ? -6.121 -43.875 -9.164 1 72.56 157 GLY B CA 1
ATOM 4848 C C . GLY B 1 157 ? -6.066 -45.281 -8.609 1 72.56 157 GLY B C 1
ATOM 4849 O O . GLY B 1 157 ? -6.352 -46.25 -9.32 1 72.56 157 GLY B O 1
ATOM 4850 N N . SER B 1 158 ? -5.383 -45.438 -7.453 1 61.75 158 SER B N 1
ATOM 4851 C CA . SER B 1 158 ? -5.293 -46.781 -6.949 1 61.75 158 SER B CA 1
ATOM 4852 C C . SER B 1 158 ? -6.609 -47.25 -6.309 1 61.75 158 SER B C 1
ATOM 4854 O O . SER B 1 158 ? -7.371 -46.406 -5.816 1 61.75 158 SER B O 1
ATOM 4856 N N . THR B 1 159 ? -7.078 -48.438 -6.758 1 55.25 159 THR B N 1
ATOM 4857 C CA . THR B 1 159 ? -8.25 -49.031 -6.113 1 55.25 159 THR B CA 1
ATOM 4858 C C . THR B 1 159 ? -8.141 -48.906 -4.594 1 55.25 159 THR B C 1
ATOM 4860 O O . THR B 1 159 ? -7.145 -49.312 -4.008 1 55.25 159 THR B O 1
ATOM 4863 N N . PRO B 1 160 ? -8.984 -47.938 -4.117 1 52.62 160 PRO B N 1
ATOM 4864 C CA . PRO B 1 160 ? -8.898 -47.812 -2.658 1 52.62 160 PRO B CA 1
ATOM 4865 C C . PRO B 1 160 ? -8.922 -49.188 -1.96 1 52.62 160 PRO B C 1
ATOM 4867 O O . PRO B 1 160 ? -9.625 -50.094 -2.398 1 52.62 160 PRO B O 1
ATOM 4870 N N . SER B 1 161 ? -7.824 -49.625 -1.514 1 45.5 161 SER B N 1
ATOM 4871 C CA . SER B 1 161 ? -8.156 -50.719 -0.611 1 45.5 161 SER B CA 1
ATOM 4872 C C . SER B 1 161 ? -9.352 -50.375 0.269 1 45.5 161 SER B C 1
ATOM 4874 O O . SER B 1 161 ? -9.711 -49.219 0.401 1 45.5 161 SER B O 1
ATOM 4876 N N . LYS B 1 162 ? -9.797 -51.312 1.017 1 43.97 162 LYS B N 1
ATOM 4877 C CA . LYS B 1 162 ? -10.891 -51.281 1.983 1 43.97 162 LYS B CA 1
ATOM 4878 C C . LYS B 1 162 ? -10.773 -50.062 2.896 1 43.97 162 LYS B C 1
ATOM 4880 O O . LYS B 1 162 ? -9.82 -49.938 3.668 1 43.97 162 LYS B O 1
ATOM 4885 N N . GLY B 1 163 ? -11.664 -49 2.691 1 50.59 163 GLY B N 1
ATOM 4886 C CA . GLY B 1 163 ? -12.273 -48.125 3.697 1 50.59 163 GLY B CA 1
ATOM 4887 C C . GLY B 1 163 ? -11.602 -46.781 3.809 1 50.59 163 GLY B C 1
ATOM 4888 O O . GLY B 1 163 ? -12.141 -45.875 4.438 1 50.59 163 GLY B O 1
ATOM 4889 N N . ASN B 1 164 ? -10.25 -46.594 3.721 1 54 164 ASN B N 1
ATOM 4890 C CA . ASN B 1 164 ? -9.641 -45.312 4.102 1 54 164 ASN B CA 1
ATOM 4891 C C . ASN B 1 164 ? -9.523 -44.375 2.91 1 54 164 ASN B C 1
ATOM 4893 O O . ASN B 1 164 ? -8.938 -44.719 1.885 1 54 164 ASN B O 1
ATOM 4897 N N . HIS B 1 165 ? -10.477 -43.5 2.809 1 60.88 165 HIS B N 1
ATOM 4898 C CA . HIS B 1 165 ? -10.367 -42.469 1.789 1 60.88 165 HIS B CA 1
ATOM 4899 C C . HIS B 1 165 ? -9.078 -41.656 1.953 1 60.88 165 HIS B C 1
ATOM 4901 O O . HIS B 1 165 ? -8.891 -40.969 2.961 1 60.88 165 HIS B O 1
ATOM 4907 N N . PRO B 1 166 ? -8.164 -41.875 1.025 1 73.12 166 PRO B N 1
ATOM 4908 C CA . PRO B 1 166 ? -6.898 -41.156 1.178 1 73.12 166 PRO B CA 1
ATOM 4909 C C . PRO B 1 166 ? -7.066 -39.656 1.125 1 73.12 166 PRO B C 1
ATOM 4911 O O . PRO B 1 166 ? -7.961 -39.156 0.439 1 73.12 166 PRO B O 1
ATOM 4914 N N . VAL B 1 167 ? -6.438 -39 2.059 1 85.88 167 VAL B N 1
ATOM 4915 C CA . VAL B 1 167 ? -6.43 -37.531 2.088 1 85.88 167 VAL B CA 1
ATOM 4916 C C . VAL B 1 167 ? -5.52 -37 0.983 1 85.88 167 VAL B C 1
ATOM 4918 O O . VAL B 1 167 ? -4.324 -37.312 0.956 1 85.88 167 VAL B O 1
ATOM 4921 N N . THR B 1 168 ? -6.117 -36.375 -0.026 1 94.31 168 THR B N 1
ATOM 4922 C CA . THR B 1 168 ? -5.344 -35.812 -1.127 1 94.31 168 THR B CA 1
ATOM 4923 C C . THR B 1 168 ? -4.582 -34.562 -0.675 1 94.31 168 THR B C 1
ATOM 4925 O O . THR B 1 168 ? -4.898 -33.969 0.363 1 94.31 168 THR B O 1
ATOM 4928 N N . ALA B 1 169 ? -3.596 -34.281 -1.39 1 97 169 ALA B N 1
ATOM 4929 C CA . ALA B 1 169 ? -2.82 -33.062 -1.152 1 97 169 ALA B CA 1
ATOM 4930 C C . ALA B 1 169 ? -3.455 -31.875 -1.849 1 97 169 ALA B C 1
ATOM 4932 O O . ALA B 1 169 ? -4.082 -32 -2.898 1 97 169 ALA B O 1
ATOM 4933 N N . ALA B 1 170 ? -3.344 -30.734 -1.225 1 97.94 170 ALA B N 1
ATOM 4934 C CA . ALA B 1 170 ? -3.57 -29.469 -1.934 1 97.94 170 ALA B CA 1
ATOM 4935 C C . ALA B 1 170 ? -2.336 -29.062 -2.734 1 97.94 170 ALA B C 1
ATOM 4937 O O . ALA B 1 170 ? -1.207 -29.375 -2.344 1 97.94 170 ALA B O 1
ATOM 4938 N N . VAL B 1 171 ? -2.588 -28.422 -3.852 1 98.25 171 VAL B N 1
ATOM 4939 C CA . VAL B 1 171 ? -1.473 -28.016 -4.699 1 98.25 171 VAL B CA 1
ATOM 4940 C C . VAL B 1 171 ? -1.559 -26.516 -4.984 1 98.25 171 VAL B C 1
ATOM 4942 O O . VAL B 1 171 ? -2.617 -26.016 -5.367 1 98.25 171 VAL B O 1
ATOM 4945 N N . MET B 1 172 ? -0.485 -25.844 -4.762 1 98.19 172 MET B N 1
ATOM 4946 C CA . MET B 1 172 ? -0.3 -24.453 -5.137 1 98.19 172 MET B CA 1
ATOM 4947 C C . MET B 1 172 ? 0.837 -24.297 -6.141 1 98.19 172 MET B C 1
ATOM 4949 O O . MET B 1 172 ? 1.947 -24.781 -5.902 1 98.19 172 MET B O 1
ATOM 4953 N N . ASP B 1 173 ? 0.536 -23.703 -7.219 1 96.81 173 ASP B N 1
ATOM 4954 C CA . ASP B 1 173 ? 1.518 -23.516 -8.281 1 96.81 173 ASP B CA 1
ATOM 4955 C C . ASP B 1 173 ? 1.745 -22.031 -8.578 1 96.81 173 ASP B C 1
ATOM 4957 O O . ASP B 1 173 ? 0.801 -21.312 -8.891 1 96.81 173 ASP B O 1
ATOM 4961 N N . LEU B 1 174 ? 3.014 -21.594 -8.484 1 96.88 174 LEU B N 1
ATOM 4962 C CA . LEU B 1 174 ? 3.348 -20.188 -8.727 1 96.88 174 LEU B CA 1
ATOM 4963 C C . LEU B 1 174 ? 4.172 -20.047 -10 1 96.88 174 LEU B C 1
ATOM 4965 O O . LEU B 1 174 ? 5.363 -20.359 -10.016 1 96.88 174 LEU B O 1
ATOM 4969 N N . GLY B 1 175 ? 3.539 -19.578 -11.078 1 93 175 GLY B N 1
ATOM 4970 C CA . GLY B 1 175 ? 4.238 -19.281 -12.312 1 93 175 GLY B CA 1
ATOM 4971 C C . GLY B 1 175 ? 4.664 -17.828 -12.414 1 93 175 GLY B C 1
ATOM 4972 O O . GLY B 1 175 ? 4.723 -17.125 -11.406 1 93 175 GLY B O 1
ATOM 4973 N N . GLY B 1 176 ? 5.016 -17.453 -13.609 1 91.06 176 GLY B N 1
ATOM 4974 C CA . GLY B 1 176 ? 5.406 -16.078 -13.836 1 91.06 176 GLY B CA 1
ATOM 4975 C C . GLY B 1 176 ? 4.227 -15.133 -13.961 1 91.06 176 GLY B C 1
ATOM 4976 O O . GLY B 1 176 ? 4.277 -14 -13.484 1 91.06 176 GLY B O 1
ATOM 4977 N N . ALA B 1 177 ? 3.178 -15.68 -14.578 1 90.19 177 ALA B N 1
ATOM 4978 C CA . ALA B 1 177 ? 2.066 -14.789 -14.914 1 90.19 177 ALA B CA 1
ATOM 4979 C C . ALA B 1 177 ? 0.852 -15.07 -14.031 1 90.19 177 ALA B C 1
ATOM 4981 O O . ALA B 1 177 ? -0.022 -14.219 -13.875 1 90.19 177 ALA B O 1
ATOM 4982 N N . SER B 1 178 ? 0.778 -16.281 -13.477 1 93.25 178 SER B N 1
ATOM 4983 C CA . SER B 1 178 ? -0.388 -16.672 -12.688 1 93.25 178 SER B CA 1
ATOM 4984 C C . SER B 1 178 ? 0.001 -17.594 -11.539 1 93.25 178 SER B C 1
ATOM 4986 O O . SER B 1 178 ? 1.131 -18.094 -11.484 1 93.25 178 SER B O 1
ATOM 4988 N N . THR B 1 179 ? -0.864 -17.703 -10.617 1 96.25 179 THR B N 1
ATOM 4989 C CA . THR B 1 179 ? -0.758 -18.703 -9.547 1 96.25 179 THR B CA 1
ATOM 4990 C C . THR B 1 179 ? -2.049 -19.5 -9.43 1 96.25 179 THR B C 1
ATOM 4992 O O . THR B 1 179 ? -3.135 -18.984 -9.703 1 96.25 179 THR B O 1
ATOM 4995 N N . GLN B 1 180 ? -1.946 -20.766 -9.172 1 96.75 180 GLN B N 1
ATOM 4996 C CA . GLN B 1 180 ? -3.094 -21.656 -9.055 1 96.75 180 GLN B CA 1
ATOM 4997 C C . GLN B 1 180 ? -3.178 -22.266 -7.66 1 96.75 180 GLN B C 1
ATOM 4999 O O . GLN B 1 180 ? -2.154 -22.469 -7 1 96.75 180 GLN B O 1
ATOM 5004 N N . ILE B 1 181 ? -4.387 -22.547 -7.234 1 98 181 ILE B N 1
ATOM 5005 C CA . ILE B 1 181 ? -4.633 -23.344 -6.039 1 98 181 ILE B CA 1
ATOM 5006 C C . ILE B 1 181 ? -5.699 -24.391 -6.34 1 98 181 ILE B C 1
ATOM 5008 O O . ILE B 1 181 ? -6.699 -24.109 -7 1 98 181 ILE B O 1
ATOM 5012 N N . VAL B 1 182 ? -5.453 -25.625 -5.965 1 98.06 182 VAL B N 1
ATOM 5013 C CA . VAL B 1 182 ? -6.398 -26.734 -6.145 1 98.06 182 VAL B CA 1
ATOM 5014 C C . VAL B 1 182 ? -6.402 -27.609 -4.898 1 98.06 182 VAL B C 1
ATOM 5016 O O . VAL B 1 182 ? -5.34 -27.984 -4.395 1 98.06 182 VAL B O 1
ATOM 5019 N N . PHE B 1 183 ? -7.57 -27.922 -4.371 1 97.25 183 PHE B N 1
ATOM 5020 C CA . PHE B 1 183 ? -7.691 -28.875 -3.273 1 97.25 183 PHE B CA 1
ATOM 5021 C C . PHE B 1 183 ? -9.078 -29.5 -3.248 1 97.25 183 PHE B C 1
ATOM 5023 O O . PHE B 1 183 ? -10.008 -28.984 -3.869 1 97.25 183 PHE B O 1
ATOM 5030 N N . GLU B 1 184 ? -9.164 -30.625 -2.68 1 95.56 184 GLU B N 1
ATOM 5031 C CA . GLU B 1 184 ? -10.43 -31.328 -2.453 1 95.56 184 GLU B CA 1
ATOM 5032 C C . GLU B 1 184 ? -11.008 -30.984 -1.079 1 95.56 184 GLU B C 1
ATOM 5034 O O . GLU B 1 184 ? -10.516 -31.484 -0.06 1 95.56 184 GLU B O 1
ATOM 5039 N N . PRO B 1 185 ? -12.07 -30.109 -1.082 1 94.69 185 PRO B N 1
ATOM 5040 C CA . PRO B 1 185 ? -12.609 -29.688 0.213 1 94.69 185 PRO B CA 1
ATOM 5041 C C . PRO B 1 185 ? -13.289 -30.828 0.965 1 94.69 185 PRO B C 1
ATOM 5043 O O . PRO B 1 185 ? -13.875 -31.734 0.344 1 94.69 185 PRO B O 1
ATOM 5046 N N . THR B 1 186 ? -13.109 -30.781 2.25 1 89.75 186 THR B N 1
ATOM 5047 C CA . THR B 1 186 ? -13.805 -31.719 3.119 1 89.75 186 THR B CA 1
ATOM 5048 C C . THR B 1 186 ? -14.758 -31 4.059 1 89.75 186 THR B C 1
ATOM 5050 O O . THR B 1 186 ? -14.398 -29.984 4.66 1 89.75 186 THR B O 1
ATOM 5053 N N . GLY B 1 187 ? -15.922 -31.422 4.129 1 86.38 187 GLY B N 1
ATOM 5054 C CA . GLY B 1 187 ? -16.859 -30.922 5.117 1 86.38 187 GLY B CA 1
ATOM 5055 C C . GLY B 1 187 ? -17.516 -29.609 4.707 1 86.38 187 GLY B C 1
ATOM 5056 O O . GLY B 1 187 ? -18.188 -28.969 5.516 1 86.38 187 GLY B O 1
ATOM 5057 N N . VAL B 1 188 ? -17.188 -29.062 3.537 1 89.56 188 VAL B N 1
ATOM 5058 C CA . VAL B 1 188 ? -17.766 -27.797 3.074 1 89.56 188 VAL B CA 1
ATOM 5059 C C . VAL B 1 188 ? -18.359 -27.984 1.678 1 89.56 188 VAL B C 1
ATOM 5061 O O . VAL B 1 188 ? -17.797 -28.719 0.853 1 89.56 188 VAL B O 1
ATOM 5064 N N . ARG B 1 189 ? -19.484 -27.344 1.5 1 88.12 189 ARG B N 1
ATOM 5065 C CA . ARG B 1 189 ? -20.062 -27.344 0.165 1 88.12 189 ARG B CA 1
ATOM 5066 C C . ARG B 1 189 ? -19.594 -26.141 -0.641 1 88.12 189 ARG B C 1
ATOM 5068 O O . ARG B 1 189 ? -19.609 -25.016 -0.156 1 88.12 189 ARG B O 1
ATOM 5075 N N . LEU B 1 190 ? -19.125 -26.422 -1.808 1 92.12 190 LEU B N 1
ATOM 5076 C CA . LEU B 1 190 ? -18.609 -25.359 -2.666 1 92.12 190 LEU B CA 1
ATOM 5077 C C . LEU B 1 190 ? -19.75 -24.578 -3.316 1 92.12 190 LEU B C 1
ATOM 5079 O O . LEU B 1 190 ? -20.766 -25.156 -3.701 1 92.12 190 LEU B O 1
ATOM 5083 N N . GLU B 1 191 ? -19.547 -23.312 -3.424 1 89.38 191 GLU B N 1
ATOM 5084 C CA . GLU B 1 191 ? -20.469 -22.5 -4.199 1 89.38 191 GLU B CA 1
ATOM 5085 C C . GLU B 1 191 ? -20.438 -22.875 -5.676 1 89.38 191 GLU B C 1
ATOM 5087 O O . GLU B 1 191 ? -19.391 -23.25 -6.199 1 89.38 191 GLU B O 1
ATOM 5092 N N . PRO B 1 192 ? -21.594 -22.797 -6.262 1 83.81 192 PRO B N 1
ATOM 5093 C CA . PRO B 1 192 ? -21.594 -23.078 -7.699 1 83.81 192 PRO B CA 1
ATOM 5094 C C . PRO B 1 192 ? -20.766 -22.062 -8.492 1 83.81 192 PRO B C 1
ATOM 5096 O O . PRO B 1 192 ? -20.641 -20.906 -8.086 1 83.81 192 PRO B O 1
ATOM 5099 N N . GLY B 1 193 ? -20.109 -22.547 -9.477 1 82.81 193 GLY B N 1
ATOM 5100 C CA . GLY B 1 193 ? -19.312 -21.672 -10.32 1 82.81 193 GLY B CA 1
ATOM 5101 C C . GLY B 1 193 ? -18.109 -22.344 -10.93 1 82.81 193 GLY B C 1
ATOM 5102 O O . GLY B 1 193 ? -17.922 -23.547 -10.781 1 82.81 193 GLY B O 1
ATOM 5103 N N . SER B 1 194 ? -17.328 -21.578 -11.539 1 74.5 194 SER B N 1
ATOM 5104 C CA . SER B 1 194 ? -16.188 -22.094 -12.297 1 74.5 194 SER B CA 1
ATOM 5105 C C . SER B 1 194 ? -15.086 -22.594 -11.367 1 74.5 194 SER B C 1
ATOM 5107 O O . SER B 1 194 ? -14.195 -23.328 -11.797 1 74.5 194 SER B O 1
ATOM 5109 N N . ASP B 1 195 ? -15.188 -22.281 -10.125 1 86.12 195 ASP B N 1
ATOM 5110 C CA . ASP B 1 195 ? -14.156 -22.703 -9.18 1 86.12 195 ASP B CA 1
ATOM 5111 C C . ASP B 1 195 ? -14.453 -24.094 -8.633 1 86.12 195 ASP B C 1
ATOM 5113 O O . ASP B 1 195 ? -13.594 -24.719 -8 1 86.12 195 ASP B O 1
ATOM 5117 N N . ASN B 1 196 ? -15.664 -24.5 -8.875 1 87 196 ASN B N 1
ATOM 5118 C CA . ASN B 1 196 ? -16.062 -25.875 -8.586 1 87 196 ASN B CA 1
ATOM 5119 C C . ASN B 1 196 ? -15.805 -26.812 -9.766 1 87 196 ASN B C 1
ATOM 5121 O O . ASN B 1 196 ? -16.484 -26.734 -10.789 1 87 196 ASN B O 1
ATOM 5125 N N . TYR B 1 197 ? -14.82 -27.719 -9.602 1 91.31 197 TYR B N 1
ATOM 5126 C CA . TYR B 1 197 ? -14.344 -28.562 -10.695 1 91.31 197 TYR B CA 1
ATOM 5127 C C . TYR B 1 197 ? -14.602 -30.031 -10.406 1 91.31 197 TYR B C 1
ATOM 5129 O O . TYR B 1 197 ? -14.117 -30.578 -9.406 1 91.31 197 TYR B O 1
ATOM 5137 N N . GLN B 1 198 ? -15.305 -30.672 -11.289 1 90.5 198 GLN B N 1
ATOM 5138 C CA . GLN B 1 198 ? -15.523 -32.125 -11.195 1 90.5 198 GLN B CA 1
ATOM 5139 C C . GLN B 1 198 ? -14.531 -32.875 -12.062 1 90.5 198 GLN B C 1
ATOM 5141 O O . GLN B 1 198 ? -14.555 -32.75 -13.289 1 90.5 198 GLN B O 1
ATOM 5146 N N . LEU B 1 199 ? -13.719 -33.625 -11.43 1 89.38 199 LEU B N 1
ATOM 5147 C CA . LEU B 1 199 ? -12.703 -34.375 -12.125 1 89.38 199 LEU B CA 1
ATOM 5148 C C . LEU B 1 199 ? -12.992 -35.875 -12.039 1 89.38 199 LEU B C 1
ATOM 5150 O O . LEU B 1 199 ? -13.086 -36.438 -10.945 1 89.38 199 LEU B O 1
ATOM 5154 N N . SER B 1 200 ? -13.18 -36.469 -13.125 1 84.56 200 SER B N 1
ATOM 5155 C CA . SER B 1 200 ? -13.227 -37.906 -13.188 1 84.56 200 SER B CA 1
ATOM 5156 C C . SER B 1 200 ? -11.852 -38.5 -13.477 1 84.56 200 SER B C 1
ATOM 5158 O O . SER B 1 200 ? -11.258 -38.219 -14.516 1 84.56 200 SER B O 1
ATOM 5160 N N . PHE B 1 201 ? -11.336 -39.188 -12.547 1 81.44 201 PHE B N 1
ATOM 5161 C CA . PHE B 1 201 ? -10.008 -39.781 -12.68 1 81.44 201 PHE B CA 1
ATOM 5162 C C . PHE B 1 201 ? -9.945 -41.125 -12.008 1 81.44 201 PHE B C 1
ATOM 5164 O O . PHE B 1 201 ? -10.305 -41.281 -10.836 1 81.44 201 PHE B O 1
ATOM 5171 N N . GLY B 1 202 ? -9.375 -42.188 -12.594 1 74.62 202 GLY B N 1
ATOM 5172 C CA . GLY B 1 202 ? -9.273 -43.531 -12.039 1 74.62 202 GLY B CA 1
ATOM 5173 C C . GLY B 1 202 ? -10.609 -44.094 -11.594 1 74.62 202 GLY B C 1
ATOM 5174 O O . GLY B 1 202 ? -10.727 -44.594 -10.484 1 74.62 202 GLY B O 1
ATOM 5175 N N . ASN B 1 203 ? -11.656 -43.812 -12.273 1 73.88 203 ASN B N 1
ATOM 5176 C CA . ASN B 1 203 ? -13.008 -44.312 -12.031 1 73.88 203 ASN B CA 1
ATOM 5177 C C . ASN B 1 203 ? -13.648 -43.656 -10.812 1 73.88 203 ASN B C 1
ATOM 5179 O O . ASN B 1 203 ? -14.555 -44.219 -10.203 1 73.88 203 ASN B O 1
ATOM 5183 N N . ARG B 1 204 ? -13.031 -42.656 -10.414 1 82.69 204 ARG B N 1
ATOM 5184 C CA . ARG B 1 204 ? -13.586 -41.875 -9.312 1 82.69 204 ARG B CA 1
ATOM 5185 C C . ARG B 1 204 ? -13.812 -40.406 -9.734 1 82.69 204 ARG B C 1
ATOM 5187 O O . ARG B 1 204 ? -13.094 -39.875 -10.586 1 82.69 204 ARG B O 1
ATOM 5194 N N . THR B 1 205 ? -14.766 -39.938 -9.055 1 87.44 205 THR B N 1
ATOM 5195 C CA . THR B 1 205 ? -15.039 -38.531 -9.281 1 87.44 205 THR B CA 1
ATOM 5196 C C . THR B 1 205 ? -14.578 -37.688 -8.086 1 87.44 205 THR B C 1
ATOM 5198 O O . THR B 1 205 ? -14.875 -38 -6.938 1 87.44 205 THR B O 1
ATOM 5201 N N . HIS B 1 206 ? -13.828 -36.688 -8.344 1 90.62 206 HIS B N 1
ATOM 5202 C CA . HIS B 1 206 ? -13.336 -35.75 -7.34 1 90.62 206 HIS B CA 1
ATOM 5203 C C . HIS B 1 206 ? -13.945 -34.375 -7.527 1 90.62 206 HIS B C 1
ATOM 5205 O O . HIS B 1 206 ? -13.969 -33.844 -8.641 1 90.62 206 HIS B O 1
ATOM 5211 N N . THR B 1 207 ? -14.461 -33.844 -6.441 1 93.31 207 THR B N 1
ATOM 5212 C CA . THR B 1 207 ? -14.906 -32.469 -6.445 1 93.31 207 THR B CA 1
ATOM 5213 C C . THR B 1 207 ? -13.812 -31.547 -5.895 1 93.31 207 THR B C 1
ATOM 5215 O O . THR B 1 207 ? -13.484 -31.609 -4.707 1 93.31 207 THR B O 1
ATOM 5218 N N . LEU B 1 208 ? -13.352 -30.703 -6.797 1 96.31 208 LEU B N 1
ATOM 5219 C CA . LEU B 1 208 ? -12.203 -29.875 -6.434 1 96.31 208 LEU B CA 1
ATOM 5220 C C . LEU B 1 208 ? -12.578 -28.406 -6.426 1 96.31 208 LEU B C 1
ATOM 5222 O O . LEU B 1 208 ? -13.359 -27.953 -7.266 1 96.31 208 LEU B O 1
ATOM 5226 N N . TYR B 1 209 ? -12.055 -27.703 -5.48 1 97.06 209 TYR B N 1
ATOM 5227 C CA . TYR B 1 209 ? -11.93 -26.266 -5.66 1 97.06 209 TYR B CA 1
ATOM 5228 C C . TYR B 1 209 ? -10.688 -25.906 -6.469 1 97.06 209 TYR B C 1
ATOM 5230 O O . TYR B 1 209 ? -9.586 -26.391 -6.168 1 97.06 209 TYR B O 1
ATOM 5238 N N . GLN B 1 210 ? -10.836 -25.172 -7.465 1 96.88 210 GLN B N 1
ATOM 5239 C CA . GLN B 1 210 ? -9.711 -24.75 -8.297 1 96.88 210 GLN B CA 1
ATOM 5240 C C . GLN B 1 210 ? -9.867 -23.312 -8.742 1 96.88 210 GLN B C 1
ATOM 5242 O O . GLN B 1 210 ? -10.977 -22.859 -9.047 1 96.88 210 GLN B O 1
ATOM 5247 N N . HIS B 1 211 ? -8.758 -22.578 -8.648 1 96.44 211 HIS B N 1
ATOM 5248 C CA . HIS B 1 211 ? -8.773 -21.266 -9.266 1 96.44 211 HIS B CA 1
ATOM 5249 C C . HIS B 1 211 ? -7.383 -20.875 -9.766 1 96.44 211 HIS B C 1
ATOM 5251 O O . HIS B 1 211 ? -6.383 -21.141 -9.086 1 96.44 211 HIS B O 1
ATOM 5257 N N . SER B 1 212 ? -7.348 -20.312 -10.93 1 95.06 212 SER B N 1
ATOM 5258 C CA . SER B 1 212 ? -6.141 -19.703 -11.484 1 95.06 212 SER B CA 1
ATOM 5259 C C . SER B 1 212 ? -6.203 -18.172 -11.406 1 95.06 212 SER B C 1
ATOM 5261 O O . SER B 1 212 ? -7.031 -17.547 -12.07 1 95.06 212 SER B O 1
ATOM 5263 N N . HIS B 1 213 ? -5.371 -17.625 -10.625 1 93.75 213 HIS B N 1
ATOM 5264 C CA . HIS B 1 213 ? -5.32 -16.172 -10.484 1 93.75 213 HIS B CA 1
ATOM 5265 C C . HIS B 1 213 ? -4.359 -15.562 -11.5 1 93.75 213 HIS B C 1
ATOM 5267 O O . HIS B 1 213 ? -3.166 -15.43 -11.227 1 93.75 213 HIS B O 1
ATOM 5273 N N . LEU B 1 214 ? -4.953 -15.219 -12.609 1 90.69 214 LEU B N 1
ATOM 5274 C CA . LEU B 1 214 ? -4.152 -14.555 -13.633 1 90.69 214 LEU B CA 1
ATOM 5275 C C . LEU B 1 214 ? -3.645 -13.203 -13.133 1 90.69 214 LEU B C 1
ATOM 5277 O O . LEU B 1 214 ? -4.391 -12.445 -12.516 1 90.69 214 LEU B O 1
ATOM 5281 N N . GLY B 1 215 ? -2.373 -12.891 -13.352 1 89.5 215 GLY B N 1
ATOM 5282 C CA . GLY B 1 215 ? -1.787 -11.617 -12.945 1 89.5 215 GLY B CA 1
ATOM 5283 C C . GLY B 1 215 ? -1.119 -11.68 -11.578 1 89.5 215 GLY B C 1
ATOM 5284 O O . GLY B 1 215 ? -0.538 -10.695 -11.125 1 89.5 215 GLY B O 1
ATOM 5285 N N . TYR B 1 216 ? -1.126 -12.828 -11.008 1 94.38 216 TYR B N 1
ATOM 5286 C CA . TYR B 1 216 ? -0.568 -12.969 -9.672 1 94.38 216 TYR B CA 1
ATOM 5287 C C . TYR B 1 216 ? 0.596 -13.953 -9.664 1 94.38 216 TYR B C 1
ATOM 5289 O O . TYR B 1 216 ? 0.909 -14.547 -8.633 1 94.38 216 TYR B O 1
ATOM 5297 N N . GLY B 1 217 ? 1.184 -14.133 -10.828 1 94.88 217 GLY B N 1
ATOM 5298 C CA . GLY B 1 217 ? 2.457 -14.836 -10.883 1 94.88 217 GLY B CA 1
ATOM 5299 C C . GLY B 1 217 ? 3.619 -14.008 -10.375 1 94.88 217 GLY B C 1
ATOM 5300 O O . GLY B 1 217 ? 3.467 -12.812 -10.117 1 94.88 217 GLY B O 1
ATOM 5301 N N . LEU B 1 218 ? 4.73 -14.594 -10.266 1 96.5 218 LEU B N 1
ATOM 5302 C CA . LEU B 1 218 ? 5.879 -13.953 -9.633 1 96.5 218 LEU B CA 1
ATOM 5303 C C . LEU B 1 218 ? 6.367 -12.773 -10.469 1 96.5 218 LEU B C 1
ATOM 5305 O O . LEU B 1 218 ? 6.68 -11.711 -9.922 1 96.5 218 LEU B O 1
ATOM 5309 N N . MET B 1 219 ? 6.453 -12.922 -11.789 1 92.31 219 MET B N 1
ATOM 5310 C CA . MET B 1 219 ? 6.926 -11.844 -12.648 1 92.31 219 MET B CA 1
ATOM 5311 C C . MET B 1 219 ? 5.918 -10.695 -12.688 1 92.31 219 MET B C 1
ATOM 5313 O O . MET B 1 219 ? 6.305 -9.523 -12.719 1 92.31 219 MET B O 1
ATOM 5317 N N . GLU B 1 220 ? 4.688 -11.062 -12.688 1 91.56 220 GLU B N 1
ATOM 5318 C CA . GLU B 1 220 ? 3.645 -10.039 -12.641 1 91.56 220 GLU B CA 1
ATOM 5319 C C . GLU B 1 220 ? 3.676 -9.281 -11.32 1 91.56 220 GLU B C 1
ATOM 5321 O O . GLU B 1 220 ? 3.418 -8.07 -11.289 1 91.56 220 GLU B O 1
ATOM 5326 N N . ALA B 1 221 ? 3.934 -9.953 -10.25 1 94.56 221 ALA B N 1
ATOM 5327 C CA . ALA B 1 221 ? 4.055 -9.32 -8.945 1 94.56 221 ALA B CA 1
ATOM 5328 C C . ALA B 1 221 ? 5.195 -8.305 -8.93 1 94.56 221 ALA B C 1
ATOM 5330 O O . ALA B 1 221 ? 5.066 -7.219 -8.359 1 94.56 221 ALA B O 1
ATOM 5331 N N . ARG B 1 222 ? 6.32 -8.68 -9.555 1 95.38 222 ARG B N 1
ATOM 5332 C CA . ARG B 1 222 ? 7.441 -7.746 -9.672 1 95.38 222 ARG B CA 1
ATOM 5333 C C . ARG B 1 222 ? 7.02 -6.469 -10.383 1 95.38 222 ARG B C 1
ATOM 5335 O O . ARG B 1 222 ? 7.273 -5.363 -9.898 1 95.38 222 ARG B O 1
ATOM 5342 N N . LYS B 1 223 ? 6.352 -6.68 -11.484 1 92.94 223 LYS B N 1
ATOM 5343 C CA . LYS B 1 223 ? 5.887 -5.527 -12.258 1 92.94 223 LYS B CA 1
ATOM 5344 C C . LYS B 1 223 ? 4.953 -4.656 -11.422 1 92.94 223 LYS B C 1
ATOM 5346 O O . LYS B 1 223 ? 5.082 -3.428 -11.414 1 92.94 223 LYS B O 1
ATOM 5351 N N . ALA B 1 224 ? 4.082 -5.32 -10.781 1 93.75 224 ALA B N 1
ATOM 5352 C CA . ALA B 1 224 ? 3.072 -4.617 -9.992 1 93.75 224 ALA B CA 1
ATOM 5353 C C . ALA B 1 224 ? 3.721 -3.758 -8.906 1 93.75 224 ALA B C 1
ATOM 5355 O O . ALA B 1 224 ? 3.352 -2.596 -8.727 1 93.75 224 ALA B O 1
ATOM 5356 N N . VAL B 1 225 ? 4.641 -4.285 -8.203 1 95.06 225 VAL B N 1
ATOM 5357 C CA . VAL B 1 225 ? 5.281 -3.596 -7.086 1 95.06 225 VAL B CA 1
ATOM 5358 C C . VAL B 1 225 ? 6.105 -2.42 -7.609 1 95.06 225 VAL B C 1
ATOM 5360 O O . VAL B 1 225 ? 6.035 -1.316 -7.062 1 95.06 225 VAL B O 1
ATOM 5363 N N . HIS B 1 226 ? 6.891 -2.617 -8.68 1 94.75 226 HIS B N 1
ATOM 5364 C CA . HIS B 1 226 ? 7.668 -1.533 -9.266 1 94.75 226 HIS B CA 1
ATOM 5365 C C . HIS B 1 226 ? 6.762 -0.402 -9.742 1 94.75 226 HIS B C 1
ATOM 5367 O O . HIS B 1 226 ? 7.09 0.775 -9.57 1 94.75 226 HIS B O 1
ATOM 5373 N N . GLN B 1 227 ? 5.699 -0.783 -10.32 1 93.06 227 GLN B N 1
ATOM 5374 C CA . GLN B 1 227 ? 4.758 0.218 -10.812 1 93.06 227 GLN B CA 1
ATOM 5375 C C . GLN B 1 227 ? 4.105 0.976 -9.664 1 93.06 227 GLN B C 1
ATOM 5377 O O . GLN B 1 227 ? 3.902 2.189 -9.75 1 93.06 227 GLN B O 1
ATOM 5382 N N . LEU B 1 228 ? 3.754 0.247 -8.633 1 92.81 228 LEU B N 1
ATOM 5383 C CA . LEU B 1 228 ? 3.139 0.882 -7.477 1 92.81 228 LEU B CA 1
ATOM 5384 C C . LEU B 1 228 ? 4.094 1.885 -6.836 1 92.81 228 LEU B C 1
ATOM 5386 O O . LEU B 1 228 ? 3.684 2.984 -6.457 1 92.81 228 LEU B O 1
ATOM 5390 N N . VAL B 1 229 ? 5.344 1.491 -6.668 1 93 229 VAL B N 1
ATOM 5391 C CA . VAL B 1 229 ? 6.367 2.377 -6.121 1 93 229 VAL B CA 1
ATOM 5392 C C . VAL B 1 229 ? 6.469 3.639 -6.977 1 93 229 VAL B C 1
ATOM 5394 O O . VAL B 1 229 ? 6.562 4.75 -6.445 1 93 229 VAL B O 1
ATOM 5397 N N . SER B 1 230 ? 6.445 3.49 -8.25 1 91.38 230 SER B N 1
ATOM 5398 C CA . 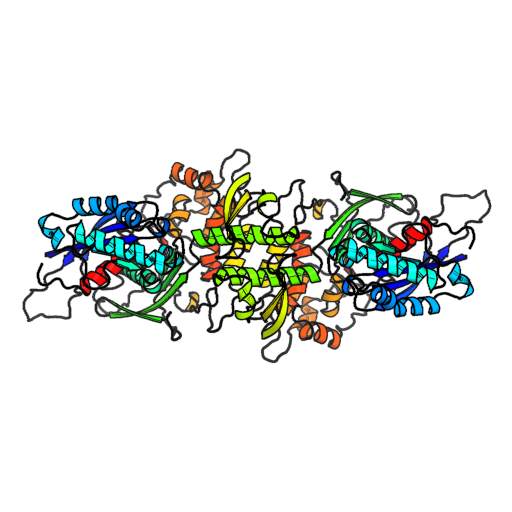SER B 1 230 ? 6.516 4.617 -9.18 1 91.38 230 SER B CA 1
ATOM 5399 C C . SER B 1 230 ? 5.301 5.523 -9.039 1 91.38 230 SER B C 1
ATOM 5401 O O . SER B 1 230 ? 5.434 6.75 -9.008 1 91.38 230 SER B O 1
ATOM 5403 N N . TYR B 1 231 ? 4.164 4.891 -8.969 1 89.62 231 TYR B N 1
ATOM 5404 C CA . TYR B 1 231 ? 2.93 5.656 -8.836 1 89.62 231 TYR B CA 1
ATOM 5405 C C . TYR B 1 231 ? 2.936 6.477 -7.551 1 89.62 231 TYR B C 1
ATOM 5407 O O . TYR B 1 231 ? 2.537 7.645 -7.551 1 89.62 231 TYR B O 1
ATOM 5415 N N . SER B 1 232 ? 3.303 5.828 -6.453 1 89.5 232 SER B N 1
ATOM 5416 C CA . SER B 1 232 ? 3.363 6.527 -5.172 1 89.5 232 SER B CA 1
ATOM 5417 C C . SER B 1 232 ? 4.324 7.711 -5.234 1 89.5 232 SER B C 1
ATOM 5419 O O . SER B 1 232 ? 4.086 8.742 -4.609 1 89.5 232 SER B O 1
ATOM 5421 N N . ASP B 1 233 ? 5.41 7.539 -5.961 1 89.62 233 ASP B N 1
ATOM 5422 C CA . ASP B 1 233 ? 6.383 8.617 -6.098 1 89.62 233 ASP B CA 1
ATOM 5423 C C . ASP B 1 233 ? 5.816 9.766 -6.922 1 89.62 233 ASP B C 1
ATOM 5425 O O . ASP B 1 233 ? 6.117 10.938 -6.656 1 89.62 233 ASP B O 1
ATOM 5429 N N . LEU B 1 234 ? 5.055 9.469 -7.941 1 86.94 234 LEU B N 1
ATOM 5430 C CA . LEU B 1 234 ? 4.395 10.5 -8.734 1 86.94 234 LEU B CA 1
ATOM 5431 C C . LEU B 1 234 ? 3.508 11.375 -7.855 1 86.94 234 LEU B C 1
ATOM 5433 O O . LEU B 1 234 ? 3.48 12.602 -8.016 1 86.94 234 LEU B O 1
ATOM 5437 N N . TRP B 1 235 ? 2.807 10.68 -7.031 1 83.88 235 TRP B N 1
ATOM 5438 C CA . TRP B 1 235 ? 1.906 11.398 -6.137 1 83.88 235 TRP B CA 1
ATOM 5439 C C . TRP B 1 235 ? 2.689 12.297 -5.184 1 83.88 235 TRP B C 1
ATOM 5441 O O . TRP B 1 235 ? 2.328 13.461 -4.977 1 83.88 235 TRP B O 1
ATOM 5451 N N . ARG B 1 236 ? 3.674 11.781 -4.613 1 84.62 236 ARG B N 1
ATOM 5452 C CA . ARG B 1 236 ? 4.484 12.516 -3.652 1 84.62 236 ARG B CA 1
ATOM 5453 C C . ARG B 1 236 ? 5.082 13.766 -4.285 1 84.62 236 ARG B C 1
ATOM 5455 O O . ARG B 1 236 ? 5.078 14.836 -3.676 1 84.62 236 ARG B O 1
ATOM 5462 N N . ARG B 1 237 ? 5.57 13.617 -5.469 1 85.94 237 ARG B N 1
ATOM 5463 C CA . ARG B 1 237 ? 6.27 14.703 -6.152 1 85.94 237 ARG B CA 1
ATOM 5464 C C . ARG B 1 237 ? 5.289 15.602 -6.902 1 85.94 237 ARG B C 1
ATOM 5466 O O . ARG B 1 237 ? 5.676 16.641 -7.438 1 85.94 237 ARG B O 1
ATOM 5473 N N . LYS B 1 238 ? 4.059 15.195 -6.957 1 82 238 LYS B N 1
ATOM 5474 C CA . LYS B 1 238 ? 3.029 15.93 -7.688 1 82 238 LYS B CA 1
ATOM 5475 C C . LYS B 1 238 ? 3.422 16.109 -9.156 1 82 238 LYS B C 1
ATOM 5477 O O . LYS B 1 238 ? 3.402 17.234 -9.672 1 82 238 LYS B O 1
ATOM 5482 N N . THR B 1 239 ? 3.846 15.008 -9.727 1 83.81 239 THR B N 1
ATOM 5483 C CA . THR B 1 239 ? 4.242 15.008 -11.133 1 83.81 239 THR B CA 1
ATOM 5484 C C . THR B 1 239 ? 3.414 14.008 -11.93 1 83.81 239 THR B C 1
ATOM 5486 O O . THR B 1 239 ? 2.371 13.547 -11.461 1 83.81 239 THR B O 1
ATOM 5489 N N . VAL B 1 240 ? 3.789 13.836 -13.266 1 83.12 240 VAL B N 1
ATOM 5490 C CA . VAL B 1 240 ? 3.016 13 -14.172 1 83.12 240 VAL B CA 1
ATOM 5491 C C . VAL B 1 240 ? 3.887 11.859 -14.695 1 83.12 240 VAL B C 1
ATOM 5493 O O . VAL B 1 240 ? 5.117 11.914 -14.594 1 83.12 240 VAL B O 1
ATOM 5496 N N . TRP B 1 241 ? 3.295 10.844 -15.266 1 84.81 241 TRP B N 1
ATOM 5497 C CA . TRP B 1 241 ? 3.977 9.633 -15.727 1 84.81 241 TRP B CA 1
ATOM 5498 C C . TRP B 1 241 ? 5.031 9.977 -16.781 1 84.81 241 TRP B C 1
ATOM 5500 O O . TRP B 1 241 ? 6.086 9.336 -16.828 1 84.81 241 TRP B O 1
ATOM 5510 N N . SER B 1 242 ? 4.762 10.969 -17.594 1 84.31 242 SER B N 1
ATOM 5511 C CA . SER B 1 242 ? 5.676 11.312 -18.688 1 84.31 242 SER B CA 1
ATOM 5512 C C . SER B 1 242 ? 7.012 11.812 -18.141 1 84.31 242 SER B C 1
ATOM 5514 O O . SER B 1 242 ? 8.023 11.789 -18.844 1 84.31 242 SER B O 1
ATOM 5516 N N . SER B 1 243 ? 7.051 12.203 -16.906 1 86.25 243 SER B N 1
ATOM 5517 C CA . SER B 1 243 ? 8.266 12.773 -16.328 1 86.25 243 SER B CA 1
ATOM 5518 C C . SER B 1 243 ? 8.93 11.789 -15.367 1 86.25 243 SER B C 1
ATOM 5520 O O . SER B 1 243 ? 9.922 12.133 -14.711 1 86.25 243 SER B O 1
ATOM 5522 N N . ILE B 1 244 ? 8.453 10.586 -15.297 1 87.75 244 ILE B N 1
ATOM 5523 C CA . ILE B 1 244 ? 8.859 9.672 -14.234 1 87.75 244 ILE B CA 1
ATOM 5524 C C . ILE B 1 244 ? 10.328 9.289 -14.422 1 87.75 244 ILE B C 1
ATOM 5526 O O . ILE B 1 244 ? 11.062 9.125 -13.445 1 87.75 244 ILE B O 1
ATOM 5530 N N . SER B 1 245 ? 10.789 9.188 -15.68 1 88.44 245 SER B N 1
ATOM 5531 C CA . SER B 1 245 ? 12.156 8.766 -15.961 1 88.44 245 SER B CA 1
ATOM 5532 C C . SER B 1 245 ? 13.156 9.82 -15.5 1 88.44 245 SER B C 1
ATOM 5534 O O . SER B 1 245 ? 14.289 9.492 -15.141 1 88.44 245 SER B O 1
ATOM 5536 N N . ASP B 1 246 ? 12.695 11.031 -15.445 1 89.38 246 ASP B N 1
ATOM 5537 C CA . ASP B 1 246 ? 13.562 12.141 -15.055 1 89.38 246 ASP B CA 1
ATOM 5538 C C . ASP B 1 246 ? 13.719 12.203 -13.539 1 89.38 246 ASP B C 1
ATOM 5540 O O . ASP B 1 246 ? 14.586 12.914 -13.023 1 89.38 246 ASP B O 1
ATOM 5544 N N . GLN B 1 247 ? 12.93 11.461 -12.906 1 84.75 247 GLN B N 1
ATOM 5545 C CA . GLN B 1 247 ? 12.93 11.508 -11.445 1 84.75 247 GLN B CA 1
ATOM 5546 C C . GLN B 1 247 ? 13.781 10.375 -10.867 1 84.75 247 GLN B C 1
ATOM 5548 O O . GLN B 1 247 ? 13.844 10.211 -9.641 1 84.75 247 GLN B O 1
ATOM 5553 N N . SER B 1 248 ? 14.492 9.727 -11.578 1 86.62 248 SER B N 1
ATOM 5554 C CA . SER B 1 248 ? 15.312 8.594 -11.156 1 86.62 248 SER B CA 1
ATOM 5555 C C . SER B 1 248 ? 16.578 9.07 -10.43 1 86.62 248 SER B C 1
ATOM 5557 O O . SER B 1 248 ? 17.109 10.133 -10.742 1 86.62 248 SER B O 1
ATOM 5559 N N . PRO B 1 249 ? 17 8.266 -9.477 1 92.75 249 PRO B N 1
ATOM 5560 C CA . PRO B 1 249 ? 16.438 6.984 -9.031 1 92.75 249 PRO B CA 1
ATOM 5561 C C . PRO B 1 249 ? 15.289 7.152 -8.047 1 92.75 249 PRO B C 1
ATOM 5563 O O . PRO B 1 249 ? 15.219 8.172 -7.348 1 92.75 249 PRO B O 1
ATOM 5566 N N . ILE B 1 250 ? 14.391 6.281 -8.062 1 93.44 250 ILE B N 1
ATOM 5567 C CA . ILE B 1 250 ? 13.289 6.207 -7.117 1 93.44 250 ILE B CA 1
ATOM 5568 C C . ILE B 1 250 ? 13.578 5.137 -6.066 1 93.44 250 ILE B C 1
ATOM 5570 O O . ILE B 1 250 ? 14.008 4.027 -6.402 1 93.44 250 ILE B O 1
ATOM 5574 N N . GLY B 1 251 ? 13.461 5.516 -4.84 1 93.25 251 GLY B N 1
ATOM 5575 C CA . GLY B 1 251 ? 13.648 4.527 -3.787 1 93.25 251 GLY B CA 1
ATOM 5576 C C . GLY B 1 251 ? 12.633 3.4 -3.848 1 93.25 251 GLY B C 1
ATOM 5577 O O . GLY B 1 251 ? 11.445 3.635 -4.086 1 93.25 251 GLY B O 1
ATOM 5578 N N . ASN B 1 252 ? 13.094 2.17 -3.703 1 94.88 252 ASN B N 1
ATOM 5579 C CA . ASN B 1 252 ? 12.258 0.975 -3.717 1 94.88 252 ASN B CA 1
ATOM 5580 C C . ASN B 1 252 ? 12.617 0.025 -2.578 1 94.88 252 ASN B C 1
ATOM 5582 O O . ASN B 1 252 ? 13.672 -0.615 -2.607 1 94.88 252 ASN B O 1
ATOM 5586 N N . PRO B 1 253 ? 11.742 -0.089 -1.617 1 93.69 253 PRO B N 1
ATOM 5587 C CA . PRO B 1 253 ? 12.078 -0.902 -0.446 1 93.69 253 PRO B CA 1
ATOM 5588 C C . PRO B 1 253 ? 12.078 -2.398 -0.749 1 93.69 253 PRO B C 1
ATOM 5590 O O . PRO B 1 253 ? 12.492 -3.203 0.091 1 93.69 253 PRO B O 1
ATOM 5593 N N . CYS B 1 254 ? 11.695 -2.809 -1.923 1 96.31 254 CYS B N 1
ATOM 5594 C CA . CYS B 1 254 ? 11.625 -4.223 -2.268 1 96.31 254 CYS B CA 1
ATOM 5595 C C . CYS B 1 254 ? 12.859 -4.664 -3.033 1 96.31 254 CYS B C 1
ATOM 5597 O O . CYS B 1 254 ? 13.008 -5.844 -3.359 1 96.31 254 CYS B O 1
ATOM 5599 N N . LEU B 1 255 ? 13.703 -3.717 -3.344 1 95.06 255 LEU B N 1
ATOM 5600 C CA . LEU B 1 255 ? 15 -4.035 -3.924 1 95.06 255 LEU B CA 1
ATOM 5601 C C . LEU B 1 255 ? 16.062 -4.172 -2.836 1 95.06 255 LEU B C 1
ATOM 5603 O O . LEU B 1 255 ? 15.977 -3.52 -1.793 1 95.06 255 LEU B O 1
ATOM 5607 N N . GLN B 1 256 ? 17.047 -4.977 -3.117 1 91.5 256 GLN B N 1
ATOM 5608 C CA . GLN B 1 256 ? 18.125 -5.152 -2.16 1 91.5 256 GLN B CA 1
ATOM 5609 C C . GLN B 1 256 ? 18.828 -3.824 -1.874 1 91.5 256 GLN B C 1
ATOM 5611 O O . GLN B 1 256 ? 18.984 -2.992 -2.77 1 91.5 256 GLN B O 1
ATOM 5616 N N . ARG B 1 257 ? 19.266 -3.754 -0.686 1 87.31 257 ARG B N 1
ATOM 5617 C CA . ARG B 1 257 ? 19.891 -2.52 -0.214 1 87.31 257 ARG B CA 1
ATOM 5618 C C . ARG B 1 257 ? 21.078 -2.125 -1.096 1 87.31 257 ARG B C 1
ATOM 5620 O O . ARG B 1 257 ? 21.922 -2.959 -1.414 1 87.31 257 ARG B O 1
ATOM 5627 N N . GLN B 1 258 ? 21.094 -0.913 -1.605 1 87.25 258 GLN B N 1
ATOM 5628 C CA . GLN B 1 258 ? 22.172 -0.249 -2.334 1 87.25 258 GLN B CA 1
ATOM 5629 C C . GLN B 1 258 ? 22.297 -0.809 -3.748 1 87.25 258 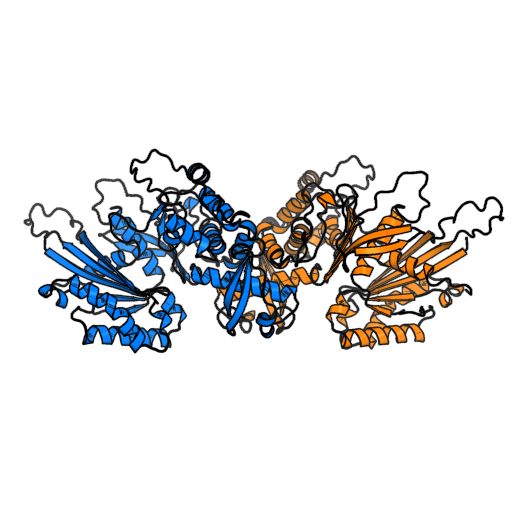GLN B C 1
ATOM 5631 O O . GLN B 1 258 ? 23.312 -0.575 -4.422 1 87.25 258 GLN B O 1
ATOM 5636 N N . ILE B 1 259 ? 21.344 -1.624 -4.156 1 91.06 259 ILE B N 1
ATOM 5637 C CA . ILE B 1 259 ? 21.344 -2.125 -5.527 1 91.06 259 ILE B CA 1
ATOM 5638 C C . ILE B 1 259 ? 20.453 -1.24 -6.395 1 91.06 259 ILE B C 1
ATOM 5640 O O . ILE B 1 259 ? 19.359 -0.853 -5.977 1 91.06 259 ILE B O 1
ATOM 5644 N N . SER B 1 260 ? 20.969 -0.864 -7.488 1 93.38 260 SER B N 1
ATOM 5645 C CA . SER B 1 260 ? 20.172 -0.12 -8.469 1 93.38 260 SER B CA 1
ATOM 5646 C C . SER B 1 260 ? 19.766 -1.009 -9.641 1 93.38 260 SER B C 1
ATOM 5648 O O . SER B 1 260 ? 20.516 -1.917 -10.023 1 93.38 260 SER B O 1
ATOM 5650 N N . LYS B 1 261 ? 18.625 -0.773 -10.172 1 94.75 261 LYS B N 1
ATOM 5651 C CA . LYS B 1 261 ? 18.125 -1.556 -11.297 1 94.75 261 LYS B CA 1
ATOM 5652 C C . LYS B 1 261 ? 17.219 -0.715 -12.188 1 94.75 261 LYS B C 1
ATOM 5654 O O . LYS B 1 261 ? 16.359 0.024 -11.695 1 94.75 261 LYS B O 1
ATOM 5659 N N . ASN B 1 262 ? 17.531 -0.797 -13.461 1 96.06 262 ASN B N 1
ATOM 5660 C CA . ASN B 1 262 ? 16.609 -0.219 -14.438 1 96.06 262 ASN B CA 1
ATOM 5661 C C . ASN B 1 262 ? 15.461 -1.179 -14.766 1 96.06 262 ASN B C 1
ATOM 5663 O O . ASN B 1 262 ? 15.703 -2.344 -15.086 1 96.06 262 ASN B O 1
ATOM 5667 N N . VAL B 1 263 ? 14.266 -0.686 -14.609 1 94.88 263 VAL B N 1
ATOM 5668 C CA . VAL B 1 263 ? 13.094 -1.509 -14.898 1 94.88 263 VAL B CA 1
ATOM 5669 C C . VAL B 1 263 ? 12.164 -0.769 -15.859 1 94.88 263 VAL B C 1
ATOM 5671 O O . VAL B 1 263 ? 11.898 0.423 -15.68 1 94.88 263 VAL B O 1
ATOM 5674 N N . THR B 1 264 ? 11.727 -1.475 -16.859 1 92.19 264 THR B N 1
ATOM 5675 C CA . THR B 1 264 ? 10.711 -0.922 -17.75 1 92.19 264 THR B CA 1
ATOM 5676 C C . THR B 1 264 ? 9.312 -1.209 -17.203 1 92.19 264 THR B C 1
ATOM 5678 O O . THR B 1 264 ? 8.961 -2.365 -16.969 1 92.19 264 THR B O 1
ATOM 5681 N N . ILE B 1 265 ? 8.539 -0.091 -16.984 1 90.12 265 ILE B N 1
ATOM 5682 C CA . ILE B 1 265 ? 7.207 -0.24 -16.406 1 90.12 265 ILE B CA 1
ATOM 5683 C C . ILE B 1 265 ? 6.172 0.361 -17.359 1 90.12 265 ILE B C 1
ATOM 5685 O O . ILE B 1 265 ? 6.516 1.16 -18.234 1 90.12 265 ILE B O 1
ATOM 5689 N N . SER B 1 266 ? 4.965 -0.052 -17.172 1 85.38 266 SER B N 1
ATOM 5690 C CA . SER B 1 266 ? 3.834 0.538 -17.875 1 85.38 266 SER B CA 1
ATOM 5691 C C . SER B 1 266 ? 3.125 1.58 -17.016 1 85.38 266 SER B C 1
ATOM 5693 O O . SER B 1 266 ? 2.846 1.338 -15.844 1 85.38 266 SER B O 1
ATOM 5695 N N . THR B 1 267 ? 2.828 2.877 -17.422 1 76.38 267 THR B N 1
ATOM 5696 C CA . THR B 1 267 ? 2.326 4.012 -16.656 1 76.38 267 THR B CA 1
ATOM 5697 C C . THR B 1 267 ? 0.854 3.816 -16.312 1 76.38 267 THR B C 1
ATOM 5699 O O . THR B 1 267 ? 0.353 4.426 -15.359 1 76.38 267 THR B O 1
ATOM 5702 N N . ASP B 1 268 ? 0.069 3.133 -17 1 72.19 268 ASP B N 1
ATOM 5703 C CA . ASP B 1 268 ? -1.368 2.982 -16.797 1 72.19 268 ASP B CA 1
ATOM 5704 C C . ASP B 1 268 ? -1.748 1.514 -16.625 1 72.19 268 ASP B C 1
ATOM 5706 O O . ASP B 1 268 ? -2.617 1.004 -17.328 1 72.19 268 ASP B O 1
ATOM 5710 N N . GLY B 1 269 ? -1.112 1.066 -15.547 1 65.62 269 GLY B N 1
ATOM 5711 C CA . GLY B 1 269 ? -1.414 -0.346 -15.383 1 65.62 269 GLY B CA 1
ATOM 5712 C C . GLY B 1 269 ? -0.818 -1.215 -16.469 1 65.62 269 GLY B C 1
ATOM 5713 O O . GLY B 1 269 ? 0.388 -1.168 -16.719 1 65.62 269 GLY B O 1
ATOM 5714 N N . SER B 1 270 ? -1.689 -1.945 -17.219 1 63.56 270 SER B N 1
ATOM 5715 C CA . SER B 1 270 ? -1.214 -2.885 -18.234 1 63.56 270 SER B CA 1
ATOM 5716 C C . SER B 1 270 ? -1.288 -2.277 -19.641 1 63.56 270 SER B C 1
ATOM 5718 O O . SER B 1 270 ? -0.698 -2.807 -20.578 1 63.56 270 SER B O 1
ATOM 5720 N N . GLY B 1 271 ? -1.762 -1.121 -19.688 1 64.88 271 GLY B N 1
ATOM 5721 C CA . GLY B 1 271 ? -1.954 -0.668 -21.062 1 64.88 271 GLY B CA 1
ATOM 5722 C C . GLY B 1 271 ? -1.338 0.69 -21.328 1 64.88 271 GLY B C 1
ATOM 5723 O O . GLY B 1 271 ? -1.57 1.284 -22.391 1 64.88 271 GLY B O 1
ATOM 5724 N N . GLY B 1 272 ? -0.571 1.106 -20.516 1 75.06 272 GLY B N 1
ATOM 5725 C CA . GLY B 1 272 ? -0.034 2.438 -20.734 1 75.06 272 GLY B CA 1
ATOM 5726 C C . GLY B 1 272 ? 1.283 2.428 -21.5 1 75.06 272 GLY B C 1
ATOM 5727 O O . GLY B 1 272 ? 1.644 1.423 -22.109 1 75.06 272 GLY B O 1
ATOM 5728 N N . GLU B 1 273 ? 1.883 3.635 -21.578 1 83.75 273 GLU B N 1
ATOM 5729 C CA . GLU B 1 273 ? 3.188 3.797 -22.203 1 83.75 273 GLU B CA 1
ATOM 5730 C C . GLU B 1 273 ? 4.293 3.154 -21.375 1 83.75 273 GLU B C 1
ATOM 5732 O O . GLU B 1 273 ? 4.203 3.107 -20.141 1 83.75 273 GLU B O 1
ATOM 5737 N N . LEU B 1 274 ? 5.258 2.594 -22.078 1 88 274 LEU B N 1
ATOM 5738 C CA . LEU B 1 274 ? 6.398 2.004 -21.391 1 88 274 LEU B CA 1
ATOM 5739 C C . LEU B 1 274 ? 7.426 3.068 -21.031 1 88 274 LEU B C 1
ATOM 5741 O O . LEU B 1 274 ? 7.699 3.971 -21.828 1 88 274 LEU B O 1
ATOM 5745 N N . ARG B 1 275 ? 7.867 3.064 -19.812 1 91.12 275 ARG B N 1
ATOM 5746 C CA . ARG B 1 275 ? 8.914 3.953 -19.328 1 91.12 275 ARG B CA 1
ATOM 5747 C C . ARG B 1 275 ? 9.953 3.184 -18.516 1 91.12 275 ARG B C 1
ATOM 5749 O O . ARG B 1 275 ? 9.609 2.26 -17.781 1 91.12 275 ARG B O 1
ATOM 5756 N N . THR B 1 276 ? 11.172 3.592 -18.719 1 93.94 276 THR B N 1
ATOM 5757 C CA . THR B 1 276 ? 12.227 2.973 -17.922 1 93.94 276 THR B CA 1
ATOM 5758 C C . THR B 1 276 ? 12.539 3.82 -16.688 1 93.94 276 THR B C 1
ATOM 5760 O O . THR B 1 276 ? 12.758 5.027 -16.797 1 93.94 276 THR B O 1
ATOM 5763 N N . VAL B 1 277 ? 12.516 3.225 -15.562 1 94.5 277 VAL B N 1
ATOM 5764 C CA . VAL B 1 277 ? 12.766 3.895 -14.289 1 94.5 277 VAL B CA 1
ATOM 5765 C C . VAL B 1 277 ? 13.93 3.221 -13.57 1 94.5 277 VAL B C 1
ATOM 5767 O O . VAL B 1 277 ? 14.039 1.991 -13.555 1 94.5 277 VAL B O 1
ATOM 5770 N N . GLU B 1 278 ? 14.852 3.979 -13.094 1 96.12 278 GLU B N 1
ATOM 5771 C CA . GLU B 1 278 ? 15.898 3.445 -12.227 1 96.12 278 GLU B CA 1
ATOM 5772 C C . GLU B 1 278 ? 15.438 3.396 -10.773 1 96.12 278 GLU B C 1
ATOM 5774 O O . GLU B 1 278 ? 15.039 4.414 -10.211 1 96.12 278 GLU B O 1
ATOM 5779 N N . PHE B 1 279 ? 15.469 2.246 -10.211 1 95.44 279 PHE B N 1
ATOM 5780 C CA . PHE B 1 279 ? 15.141 2.074 -8.797 1 95.44 279 PHE B CA 1
ATOM 5781 C C . PHE B 1 279 ? 16.406 1.862 -7.973 1 95.44 279 PHE B C 1
ATOM 5783 O O . PHE B 1 279 ? 17.391 1.317 -8.469 1 95.44 279 PHE B O 1
ATOM 5790 N N . LEU B 1 280 ? 16.422 2.357 -6.82 1 95 280 LEU B N 1
ATOM 5791 C CA . LEU B 1 280 ? 17.484 2.145 -5.852 1 95 280 LEU B CA 1
ATOM 5792 C C . LEU B 1 280 ? 16.953 1.514 -4.574 1 95 280 LEU B C 1
ATOM 5794 O O . LEU B 1 280 ? 15.969 2.002 -4.004 1 95 280 LEU B O 1
ATOM 5798 N N . GLY B 1 281 ? 17.484 0.367 -4.207 1 91.81 281 GLY B N 1
ATOM 5799 C CA . GLY B 1 281 ? 17.156 -0.193 -2.908 1 91.81 281 GLY B CA 1
ATOM 5800 C C . GLY B 1 281 ? 17.688 0.625 -1.749 1 91.81 281 GLY B C 1
ATOM 5801 O O . GLY B 1 281 ? 18.875 0.525 -1.407 1 91.81 281 GLY B O 1
ATOM 5802 N N . ASP B 1 282 ? 16.859 1.642 -1.294 1 78.94 282 ASP B N 1
ATOM 5803 C CA . ASP B 1 282 ? 17.266 2.482 -0.17 1 78.94 282 ASP B CA 1
ATOM 5804 C C . ASP B 1 282 ? 16.531 2.088 1.104 1 78.94 282 ASP B C 1
ATOM 5806 O O . ASP B 1 282 ? 15.477 2.654 1.42 1 78.94 282 ASP B O 1
ATOM 5810 N N . GLY B 1 283 ? 17.047 1.119 1.842 1 72.94 283 GLY B N 1
ATOM 5811 C CA . GLY B 1 283 ? 16.406 0.758 3.096 1 72.94 283 GLY B CA 1
ATOM 5812 C C . GLY B 1 283 ? 15.367 -0.339 2.941 1 72.94 283 GLY B C 1
ATOM 5813 O O . GLY B 1 283 ? 14.234 -0.199 3.406 1 72.94 283 GLY B O 1
ATOM 5814 N N . SER B 1 284 ? 15.727 -1.285 2.357 1 69.94 284 SER B N 1
ATOM 5815 C CA . SER B 1 284 ? 14.883 -2.457 2.145 1 69.94 284 SER B CA 1
ATOM 5816 C C . SER B 1 284 ? 14.469 -3.088 3.469 1 69.94 284 SER B C 1
ATOM 5818 O O . SER B 1 284 ? 15.273 -3.186 4.395 1 69.94 284 SER B O 1
ATOM 5820 N N . SER B 1 285 ? 13.273 -3.291 3.625 1 87.94 285 SER B N 1
ATOM 5821 C CA . SER B 1 285 ? 12.781 -4.059 4.766 1 87.94 285 SER B CA 1
ATOM 5822 C C . SER B 1 285 ? 11.594 -4.934 4.371 1 87.94 285 SER B C 1
ATOM 5824 O O . SER B 1 285 ? 10.797 -4.555 3.514 1 87.94 285 SER B O 1
ATOM 5826 N N . PHE B 1 286 ? 11.641 -6.105 4.969 1 94.88 286 PHE B N 1
ATOM 5827 C CA . PHE B 1 286 ? 10.547 -7.055 4.754 1 94.88 286 PHE B CA 1
ATOM 5828 C C . PHE B 1 286 ? 9.203 -6.406 5.039 1 94.88 286 PHE B C 1
ATOM 5830 O O . PHE B 1 286 ? 8.25 -6.562 4.27 1 94.88 286 PHE B O 1
ATOM 5837 N N . GLU B 1 287 ? 9.117 -5.629 6.055 1 93.06 287 GLU B N 1
ATOM 5838 C CA . GLU B 1 287 ? 7.867 -4.984 6.453 1 93.06 287 GLU B CA 1
ATOM 5839 C C . GLU B 1 287 ? 7.41 -3.977 5.402 1 93.06 287 GLU B C 1
ATOM 5841 O O . GLU B 1 287 ? 6.242 -3.957 5.02 1 93.06 287 GLU B O 1
ATOM 5846 N N . ASP B 1 288 ? 8.344 -3.148 4.93 1 92.56 288 ASP B N 1
ATOM 5847 C CA . ASP B 1 288 ? 8.016 -2.123 3.945 1 92.56 288 ASP B CA 1
ATOM 5848 C C . ASP B 1 288 ? 7.598 -2.752 2.619 1 92.56 288 ASP B C 1
ATOM 5850 O O . ASP B 1 288 ? 6.625 -2.314 1.999 1 92.56 288 ASP B O 1
ATOM 5854 N N . CYS B 1 289 ? 8.344 -3.721 2.211 1 95.94 289 CYS B N 1
ATOM 5855 C CA . CYS B 1 289 ? 8.016 -4.395 0.96 1 95.94 289 CYS B CA 1
ATOM 5856 C C . CYS B 1 289 ? 6.68 -5.129 1.067 1 95.94 289 CYS B C 1
ATOM 5858 O O . CYS B 1 289 ? 5.887 -5.125 0.124 1 95.94 289 CYS B O 1
ATOM 5860 N N . SER B 1 290 ? 6.453 -5.797 2.199 1 96 290 SER B N 1
ATOM 5861 C CA . SER B 1 290 ? 5.211 -6.535 2.416 1 96 290 SER B CA 1
ATOM 5862 C C . SER B 1 290 ? 3.996 -5.617 2.301 1 96 290 SER B C 1
ATOM 5864 O O . SER B 1 290 ? 2.951 -6.023 1.79 1 96 290 SER B O 1
ATOM 5866 N N . ARG B 1 291 ? 4.086 -4.402 2.719 1 93.19 291 ARG B N 1
ATOM 5867 C CA . ARG B 1 291 ? 2.988 -3.445 2.617 1 93.19 291 ARG B CA 1
ATOM 5868 C C . ARG B 1 291 ? 2.617 -3.191 1.161 1 93.19 291 ARG B C 1
ATOM 5870 O O . ARG B 1 291 ? 1.434 -3.145 0.816 1 93.19 291 ARG B O 1
ATOM 5877 N N . LEU B 1 292 ? 3.641 -2.994 0.343 1 94.69 292 LEU B N 1
ATOM 5878 C CA . LEU B 1 292 ? 3.41 -2.768 -1.079 1 94.69 292 LEU B CA 1
ATOM 5879 C C . LEU B 1 292 ? 2.771 -3.992 -1.729 1 94.69 292 LEU B C 1
ATOM 5881 O O . LEU B 1 292 ? 1.802 -3.865 -2.479 1 94.69 292 LEU B O 1
ATOM 5885 N N . VAL B 1 293 ? 3.285 -5.137 -1.358 1 96.5 293 VAL B N 1
ATOM 5886 C CA . VAL B 1 293 ? 2.805 -6.395 -1.917 1 96.5 293 VAL B CA 1
ATOM 5887 C C . VAL B 1 293 ? 1.336 -6.598 -1.55 1 96.5 293 VAL B C 1
ATOM 5889 O O . VAL B 1 293 ? 0.524 -6.973 -2.398 1 96.5 293 VAL B O 1
ATOM 5892 N N . GLU B 1 294 ? 1.015 -6.383 -0.343 1 95.06 294 GLU B N 1
ATOM 5893 C CA . GLU B 1 294 ? -0.342 -6.637 0.132 1 95.06 294 GLU B CA 1
ATOM 5894 C C . GLU B 1 294 ? -1.347 -5.707 -0.544 1 95.06 294 GLU B C 1
ATOM 5896 O O . GLU B 1 294 ? -2.49 -6.098 -0.794 1 95.06 294 GLU B O 1
ATOM 5901 N N . VAL B 1 295 ? -0.939 -4.469 -0.861 1 93.56 295 VAL B N 1
ATOM 5902 C CA . VAL B 1 295 ? -1.812 -3.561 -1.601 1 93.56 295 VAL B CA 1
ATOM 5903 C C . VAL B 1 295 ? -2.121 -4.148 -2.977 1 93.56 295 VAL B C 1
ATOM 5905 O O . VAL B 1 295 ? -3.27 -4.125 -3.424 1 93.56 295 VAL B O 1
ATOM 5908 N N . MET B 1 296 ? -1.167 -4.77 -3.557 1 93.19 296 MET B N 1
ATOM 5909 C CA . MET B 1 296 ? -1.33 -5.262 -4.922 1 93.19 296 MET B CA 1
ATOM 5910 C C . MET B 1 296 ? -2.066 -6.598 -4.938 1 93.19 296 MET B C 1
ATOM 5912 O O . MET B 1 296 ? -2.617 -6.996 -5.965 1 93.19 296 MET B O 1
ATOM 5916 N N . ILE B 1 297 ? -2.012 -7.355 -3.82 1 93.69 297 ILE B N 1
ATOM 5917 C CA . ILE B 1 297 ? -2.791 -8.586 -3.719 1 93.69 297 ILE B CA 1
ATOM 5918 C C . ILE B 1 297 ? -4.281 -8.25 -3.73 1 93.69 297 ILE B C 1
ATOM 5920 O O . ILE B 1 297 ? -5.102 -9.062 -4.172 1 93.69 297 ILE B O 1
ATOM 5924 N N . SER B 1 298 ? -4.723 -7 -3.389 1 87.31 298 SER B N 1
ATOM 5925 C CA . SER B 1 298 ? -6.031 -6.402 -3.637 1 87.31 298 SER B CA 1
ATOM 5926 C C . SER B 1 298 ? -7.133 -7.145 -2.885 1 87.31 298 SER B C 1
ATOM 5928 O O . SER B 1 298 ? -8.141 -7.535 -3.477 1 87.31 298 SER B O 1
ATOM 5930 N N . LYS B 1 299 ? -6.938 -7.441 -1.675 1 87 299 LYS B N 1
ATOM 5931 C CA . LYS B 1 299 ? -7.977 -8.062 -0.859 1 87 299 LYS B CA 1
ATOM 5932 C C . LYS B 1 299 ? -9.133 -7.102 -0.611 1 87 299 LYS B C 1
ATOM 5934 O O . LYS B 1 299 ? -10.195 -7.508 -0.14 1 87 299 LYS B O 1
ATOM 5939 N N . GLN B 1 300 ? -8.984 -5.848 -0.977 1 80.69 300 GLN B N 1
ATOM 5940 C CA . GLN B 1 300 ? -10 -4.82 -0.773 1 80.69 300 GLN B CA 1
ATOM 5941 C C . GLN B 1 300 ? -11.078 -4.887 -1.857 1 80.69 300 GLN B C 1
ATOM 5943 O O . GLN B 1 300 ? -12.102 -4.203 -1.768 1 80.69 300 GLN B O 1
ATOM 5948 N N . THR B 1 301 ? -10.844 -5.703 -2.812 1 85.94 301 THR B N 1
ATOM 5949 C CA . THR B 1 301 ? -11.812 -5.871 -3.889 1 85.94 301 THR B CA 1
ATOM 5950 C C . THR B 1 301 ? -13.133 -6.414 -3.346 1 85.94 301 THR B C 1
ATOM 5952 O O . THR B 1 301 ? -13.141 -7.219 -2.412 1 85.94 301 THR B O 1
ATOM 5955 N N . ILE B 1 302 ? -14.18 -5.984 -3.969 1 88.81 302 ILE B N 1
ATOM 5956 C CA . ILE B 1 302 ? -15.516 -6.398 -3.541 1 88.81 302 ILE B CA 1
ATOM 5957 C C . ILE B 1 302 ? -15.633 -7.918 -3.629 1 88.81 302 ILE B C 1
ATOM 5959 O O . ILE B 1 302 ? -15.297 -8.516 -4.656 1 88.81 302 ILE B O 1
ATOM 5963 N N . CYS B 1 303 ? -16.016 -8.508 -2.484 1 88.56 303 CYS B N 1
ATOM 5964 C CA . CYS B 1 303 ? -16.234 -9.945 -2.381 1 88.56 303 CYS B CA 1
ATOM 5965 C C . CYS B 1 303 ? -17.719 -10.289 -2.465 1 88.56 303 CYS B C 1
ATOM 5967 O O . CYS B 1 303 ? -18.406 -10.281 -1.451 1 88.56 303 CYS B O 1
ATOM 5969 N N . LYS B 1 304 ? -18.156 -10.656 -3.629 1 86.94 304 LYS B N 1
ATOM 5970 C CA . LYS B 1 304 ? -19.578 -10.898 -3.857 1 86.94 304 LYS B CA 1
ATOM 5971 C C . LYS B 1 304 ? -20.016 -12.203 -3.209 1 86.94 304 LYS B C 1
ATOM 5973 O O . LYS B 1 304 ? -21.094 -12.266 -2.6 1 86.94 304 LYS B O 1
ATOM 5978 N N . ILE B 1 305 ? -19.219 -13.227 -3.41 1 89.81 305 ILE B N 1
ATOM 5979 C CA . ILE B 1 305 ? -19.469 -14.516 -2.789 1 89.81 305 ILE B CA 1
ATOM 5980 C C . ILE B 1 305 ? -18.422 -14.789 -1.711 1 89.81 305 ILE B C 1
ATOM 5982 O O . ILE B 1 305 ? -17.25 -14.977 -2.018 1 89.81 305 ILE B O 1
ATOM 5986 N N . LYS B 1 306 ? -18.859 -14.75 -0.481 1 87.81 306 LYS B N 1
ATOM 5987 C CA . LYS B 1 306 ? -17.938 -14.938 0.635 1 87.81 306 LYS B CA 1
ATOM 5988 C C . LYS B 1 306 ? -17.828 -16.406 1.019 1 87.81 306 LYS B C 1
ATOM 5990 O O . LYS B 1 306 ? -18.781 -17.172 0.868 1 87.81 306 LYS B O 1
ATOM 5995 N N . PRO B 1 307 ? -16.688 -16.875 1.441 1 91.62 307 PRO B N 1
ATOM 5996 C CA . PRO B 1 307 ? -15.461 -16.125 1.681 1 91.62 307 PRO B CA 1
ATOM 5997 C C . PRO B 1 307 ? -14.625 -15.93 0.415 1 91.62 307 PRO B C 1
ATOM 5999 O O . PRO B 1 307 ? -14.781 -16.688 -0.547 1 91.62 307 PRO B O 1
ATOM 6002 N N . CYS B 1 308 ? -13.742 -14.891 0.467 1 91.25 308 CYS B N 1
ATOM 6003 C CA . CYS B 1 308 ? -12.844 -14.648 -0.657 1 91.25 308 CYS B CA 1
ATOM 6004 C C . CYS B 1 308 ? -11.391 -14.797 -0.231 1 91.25 308 CYS B C 1
ATOM 6006 O O . CYS B 1 308 ? -11.023 -14.438 0.891 1 91.25 308 CYS B O 1
ATOM 6008 N N . ALA B 1 309 ? -10.539 -15.344 -1.095 1 92.06 309 ALA B N 1
ATOM 6009 C CA . ALA B 1 309 ? -9.094 -15.289 -0.914 1 92.06 309 ALA B CA 1
ATOM 6010 C C . ALA B 1 309 ? -8.555 -13.883 -1.145 1 92.06 309 ALA B C 1
ATOM 6012 O O . ALA B 1 309 ? -8.258 -13.164 -0.191 1 92.06 309 ALA B O 1
ATOM 6013 N N . PHE B 1 310 ? -8.43 -13.461 -2.393 1 92.25 310 PHE B N 1
ATOM 6014 C CA . PHE B 1 310 ? -8.039 -12.125 -2.822 1 92.25 310 PHE B CA 1
ATOM 6015 C C . PHE B 1 310 ? -8.578 -11.828 -4.219 1 92.25 310 PHE B C 1
ATOM 6017 O O . PHE B 1 310 ? -9.133 -12.711 -4.875 1 92.25 310 PHE B O 1
ATOM 6024 N N . ALA B 1 311 ? -8.617 -10.562 -4.57 1 90.81 311 ALA B N 1
ATOM 6025 C CA . ALA B 1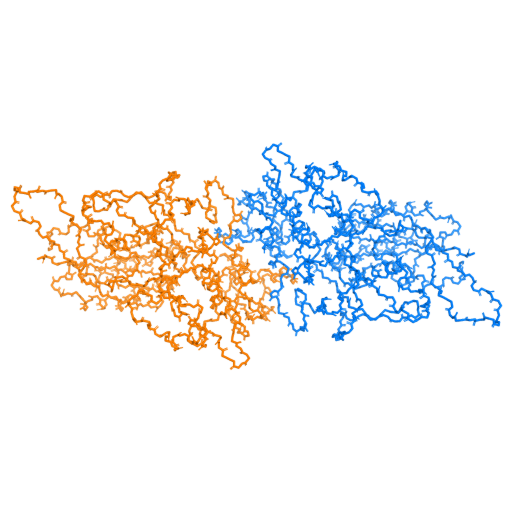 311 ? -9.102 -10.086 -5.863 1 90.81 311 ALA B CA 1
ATOM 6026 C C . ALA B 1 311 ? -10.578 -10.406 -6.055 1 90.81 311 ALA B C 1
ATOM 6028 O O . ALA B 1 311 ? -11.039 -10.625 -7.176 1 90.81 311 ALA B O 1
ATOM 6029 N N . GLY B 1 312 ? -11.289 -10.648 -4.953 1 89.81 312 GLY B N 1
ATOM 6030 C CA . GLY B 1 312 ? -12.727 -10.867 -4.988 1 89.81 312 GLY B CA 1
ATOM 6031 C C . GLY B 1 312 ? -13.102 -12.273 -5.398 1 89.81 312 GLY B C 1
ATOM 6032 O O . GLY B 1 312 ? -14.242 -12.531 -5.801 1 89.81 312 GLY B O 1
ATOM 6033 N N . VAL B 1 313 ? -12.18 -13.164 -5.32 1 93.31 313 VAL B N 1
ATOM 6034 C CA . VAL B 1 313 ? -12.414 -14.531 -5.781 1 93.31 313 VAL B CA 1
ATOM 6035 C C . VAL B 1 313 ? -12.828 -15.406 -4.602 1 93.31 313 VAL B C 1
ATOM 6037 O O . VAL B 1 313 ? -12.133 -15.453 -3.584 1 93.31 313 VAL B O 1
ATOM 6040 N N . TYR B 1 314 ? -13.891 -16.062 -4.816 1 94.5 314 TYR B N 1
ATOM 6041 C CA . TYR B 1 314 ? -14.375 -17 -3.816 1 94.5 314 TYR B CA 1
ATOM 6042 C C . TYR B 1 314 ? -13.352 -18.094 -3.562 1 94.5 314 TYR B C 1
ATOM 6044 O O . TYR B 1 314 ? -12.773 -18.641 -4.504 1 94.5 314 TYR B O 1
ATOM 6052 N N . GLN B 1 315 ? -13.102 -18.375 -2.365 1 95.38 315 GLN B N 1
ATOM 6053 C CA . GLN B 1 315 ? -12.32 -19.516 -1.894 1 95.38 315 GLN B CA 1
ATOM 6054 C C . GLN B 1 315 ? -12.781 -19.953 -0.508 1 95.38 315 GLN B C 1
ATOM 6056 O O . GLN B 1 315 ? -12.773 -19.172 0.438 1 95.38 315 GLN B O 1
ATOM 6061 N N . PRO B 1 316 ? -13.258 -21.266 -0.436 1 95 316 PRO B N 1
ATOM 6062 C CA . PRO B 1 316 ? -13.523 -21.703 0.936 1 95 316 PRO B CA 1
ATOM 6063 C C . PRO B 1 316 ? -12.305 -21.562 1.845 1 95 316 PRO B C 1
ATOM 6065 O O . PRO B 1 316 ? -11.172 -21.781 1.403 1 95 316 PRO B O 1
ATOM 6068 N N . ARG B 1 317 ? -12.555 -21.203 3.104 1 92.88 317 ARG B N 1
ATOM 6069 C CA . ARG B 1 317 ? -11.445 -21.062 4.047 1 92.88 317 ARG B CA 1
ATOM 6070 C C . ARG B 1 317 ? -10.656 -22.359 4.164 1 92.88 317 ARG B C 1
ATOM 6072 O O . ARG B 1 317 ? -11.211 -23.406 4.512 1 92.88 317 ARG B O 1
ATOM 6079 N N . LEU B 1 318 ? -9.398 -22.266 3.918 1 94 318 LEU B N 1
ATOM 6080 C CA . LEU B 1 318 ? -8.555 -23.469 3.943 1 94 318 LEU B CA 1
ATOM 6081 C C . LEU B 1 318 ? -8.602 -24.125 5.312 1 94 318 LEU B C 1
ATOM 6083 O O . LEU B 1 318 ? -8.602 -25.359 5.406 1 94 318 LEU B O 1
ATOM 6087 N N . SER B 1 319 ? -8.672 -23.297 6.359 1 93.12 319 SER B N 1
ATOM 6088 C CA . SER B 1 319 ? -8.672 -23.812 7.723 1 93.12 319 SER B CA 1
ATOM 6089 C C . SER B 1 319 ? -9.906 -24.672 7.98 1 93.12 319 SER B C 1
ATOM 6091 O O . SER B 1 319 ? -9.883 -25.562 8.836 1 93.12 319 SER B O 1
ATOM 6093 N N . GLU B 1 320 ? -10.93 -24.484 7.191 1 94.19 320 GLU B N 1
ATOM 6094 C CA . GLU B 1 320 ? -12.172 -25.234 7.359 1 94.19 320 GLU B CA 1
ATOM 6095 C C . GLU B 1 320 ? -12.305 -26.328 6.305 1 94.19 320 GLU B C 1
ATOM 6097 O O . GLU B 1 320 ? -12.602 -27.484 6.633 1 94.19 320 GLU B O 1
ATOM 6102 N N . ALA B 1 321 ? -11.984 -25.969 5.105 1 94.81 321 ALA B N 1
ATOM 6103 C CA . ALA B 1 321 ? -12.258 -26.859 3.979 1 94.81 321 ALA B CA 1
ATOM 6104 C C . ALA B 1 321 ? -11.109 -27.844 3.758 1 94.81 321 ALA B C 1
ATOM 6106 O O . ALA B 1 321 ? -11.281 -28.859 3.086 1 94.81 321 ALA B O 1
ATOM 6107 N N . PHE B 1 322 ? -10 -27.516 4.266 1 95.56 322 PHE B N 1
ATOM 6108 C CA . PHE B 1 322 ? -8.797 -28.328 4.109 1 95.56 322 PHE B CA 1
ATOM 6109 C C . PHE B 1 322 ? -7.898 -28.203 5.332 1 95.56 322 PHE B C 1
ATOM 6111 O O . PHE B 1 322 ? -6.758 -27.75 5.227 1 95.56 322 PHE B O 1
ATOM 6118 N N . PRO B 1 323 ? -8.266 -28.672 6.41 1 91.12 323 PRO B N 1
ATOM 6119 C CA . PRO B 1 323 ? -7.613 -28.375 7.684 1 91.12 323 PRO B CA 1
ATOM 6120 C C . PRO B 1 323 ? -6.309 -29.141 7.875 1 91.12 323 PRO B C 1
ATOM 6122 O O . PRO B 1 323 ? -5.414 -28.688 8.586 1 91.12 323 PRO B O 1
ATOM 6125 N N . SER B 1 324 ? -6.18 -30.422 7.25 1 89.06 324 SER B N 1
ATOM 6126 C CA . SER B 1 324 ? -5.043 -31.203 7.715 1 89.06 324 SER B CA 1
ATOM 6127 C C . SER B 1 324 ? -4.289 -31.844 6.547 1 89.06 324 SER B C 1
ATOM 6129 O O . SER B 1 324 ? -3.209 -32.406 6.73 1 89.06 324 SER B O 1
ATOM 6131 N N . GLY B 1 325 ? -4.746 -31.922 5.387 1 92.5 325 GLY B N 1
ATOM 6132 C CA . GLY B 1 325 ? -4.031 -32.531 4.273 1 92.5 325 GLY B CA 1
ATOM 6133 C C . GLY B 1 325 ? -2.75 -31.797 3.92 1 92.5 325 GLY B C 1
ATOM 6134 O O . GLY B 1 325 ? -2.576 -30.625 4.273 1 92.5 325 GLY B O 1
ATOM 6135 N N . PRO B 1 326 ? -1.789 -32.5 3.33 1 95.75 326 PRO B N 1
ATOM 6136 C CA . PRO B 1 326 ? -0.538 -31.828 2.955 1 95.75 326 PRO B CA 1
ATOM 6137 C C . PRO B 1 326 ? -0.732 -30.766 1.87 1 95.75 326 PRO B C 1
ATOM 6139 O O . PRO B 1 326 ? -1.592 -30.922 0.999 1 95.75 326 PRO B O 1
ATOM 6142 N N . ILE B 1 327 ? 0.004 -29.734 1.95 1 97.44 327 ILE B N 1
ATOM 6143 C CA . ILE B 1 327 ? -0.011 -28.672 0.949 1 97.44 327 ILE B CA 1
ATOM 6144 C C . ILE B 1 327 ? 1.314 -28.656 0.192 1 97.44 327 ILE B C 1
ATOM 6146 O O . ILE B 1 327 ? 2.377 -28.484 0.791 1 97.44 327 ILE B O 1
ATOM 6150 N N . TYR B 1 328 ? 1.247 -28.891 -1.107 1 97.5 328 TYR B N 1
ATOM 6151 C CA . TYR B 1 328 ? 2.424 -28.844 -1.969 1 97.5 328 TYR B CA 1
ATOM 6152 C C . TYR B 1 328 ? 2.479 -27.516 -2.73 1 97.5 328 TYR B C 1
ATOM 6154 O O . TYR B 1 328 ? 1.504 -27.125 -3.375 1 97.5 328 TYR B O 1
ATOM 6162 N N . ALA B 1 329 ? 3.572 -26.844 -2.621 1 97.56 329 ALA B N 1
ATOM 6163 C CA . ALA B 1 329 ? 3.838 -25.609 -3.357 1 97.56 329 ALA B CA 1
ATOM 6164 C C . ALA B 1 329 ? 4.91 -25.828 -4.422 1 97.56 329 ALA B C 1
ATOM 6166 O O . ALA B 1 329 ? 6.035 -26.219 -4.109 1 97.56 329 ALA B O 1
ATOM 6167 N N . LEU B 1 330 ? 4.59 -25.531 -5.641 1 96.75 330 LEU B N 1
ATOM 6168 C CA . LEU B 1 330 ? 5.418 -25.938 -6.77 1 96.75 330 LEU B CA 1
ATOM 6169 C C . LEU B 1 330 ? 5.992 -24.719 -7.488 1 96.75 330 LEU B C 1
ATOM 6171 O O . LEU B 1 330 ? 5.605 -23.594 -7.199 1 96.75 330 LEU B O 1
ATOM 6175 N N . SER B 1 331 ? 6.922 -24.953 -8.445 1 94.25 331 SER B N 1
ATOM 6176 C CA . SER B 1 331 ? 7.469 -23.984 -9.383 1 94.25 331 SER B CA 1
ATOM 6177 C C . SER B 1 331 ? 8.234 -22.875 -8.656 1 94.25 331 SER B C 1
ATOM 6179 O O . SER B 1 331 ? 9.141 -23.172 -7.871 1 94.25 331 SER B O 1
ATOM 6181 N N . TYR B 1 332 ? 7.84 -21.625 -8.742 1 95.81 332 TYR B N 1
ATOM 6182 C CA . TYR B 1 332 ? 8.648 -20.531 -8.211 1 95.81 332 TYR B CA 1
ATOM 6183 C C . TYR B 1 332 ? 8.688 -20.578 -6.688 1 95.81 332 TYR B C 1
ATOM 6185 O O . TYR B 1 332 ? 9.57 -19.984 -6.062 1 95.81 332 TYR B O 1
ATOM 6193 N N . PHE B 1 333 ? 7.688 -21.25 -6.039 1 97.69 333 PHE B N 1
ATOM 6194 C CA . PHE B 1 333 ? 7.84 -21.469 -4.605 1 97.69 333 PHE B CA 1
ATOM 6195 C C . PHE B 1 333 ? 9.133 -22.219 -4.309 1 97.69 333 PHE B C 1
ATOM 6197 O O . PHE B 1 333 ? 9.93 -21.797 -3.467 1 97.69 333 PHE B O 1
ATOM 6204 N N . TYR B 1 334 ? 9.32 -23.281 -5.027 1 95.44 334 TYR B N 1
ATOM 6205 C CA . TYR B 1 334 ? 10.523 -24.078 -4.852 1 95.44 334 TYR B CA 1
ATOM 6206 C C . TYR B 1 334 ? 11.758 -23.312 -5.301 1 95.44 334 TYR B C 1
ATOM 6208 O O . TYR B 1 334 ? 12.758 -23.234 -4.578 1 95.44 334 TYR B O 1
ATOM 6216 N N . ASP B 1 335 ? 11.688 -22.719 -6.43 1 93.31 335 ASP B N 1
ATOM 6217 C CA . ASP B 1 335 ? 12.844 -22.094 -7.07 1 93.31 335 ASP B CA 1
ATOM 6218 C C . ASP B 1 335 ? 13.406 -20.969 -6.219 1 93.31 335 ASP B C 1
ATOM 6220 O O . ASP B 1 335 ? 14.617 -20.703 -6.238 1 93.31 335 ASP B O 1
ATOM 6224 N N . ARG B 1 336 ? 12.562 -20.281 -5.469 1 95.5 336 ARG B N 1
ATOM 6225 C CA . ARG B 1 336 ? 13.008 -19.125 -4.703 1 95.5 336 ARG B CA 1
ATOM 6226 C C . ARG B 1 336 ? 13.328 -19.516 -3.264 1 95.5 336 ARG B C 1
ATOM 6228 O O . ARG B 1 336 ? 14.188 -18.906 -2.627 1 95.5 336 ARG B O 1
ATOM 6235 N N . LEU B 1 337 ? 12.711 -20.531 -2.781 1 94.56 337 LEU B N 1
ATOM 6236 C CA . LEU B 1 337 ? 12.836 -20.844 -1.361 1 94.56 337 LEU B CA 1
ATOM 6237 C C . LEU B 1 337 ? 13.914 -21.891 -1.129 1 94.56 337 LEU B C 1
ATOM 6239 O O . LEU B 1 337 ? 14.719 -21.781 -0.205 1 94.56 337 LEU B O 1
ATOM 6243 N N . ASN B 1 338 ? 13.977 -22.844 -1.992 1 91.88 338 ASN B N 1
ATOM 6244 C CA . ASN B 1 338 ? 14.867 -23.984 -1.795 1 91.88 338 ASN B CA 1
ATOM 6245 C C . ASN B 1 338 ? 16.328 -23.562 -1.778 1 91.88 338 ASN B C 1
ATOM 6247 O O . ASN B 1 338 ? 17.094 -23.969 -0.902 1 91.88 338 ASN B O 1
ATOM 6251 N N . PRO B 1 339 ? 16.75 -22.688 -2.691 1 90.06 339 PRO B N 1
ATOM 6252 C CA . PRO B 1 339 ? 18.156 -22.266 -2.686 1 90.06 339 PRO B CA 1
ATOM 6253 C C . PRO B 1 339 ? 18.547 -21.516 -1.419 1 90.06 339 PRO B C 1
ATOM 6255 O O . PRO B 1 339 ? 19.734 -21.406 -1.091 1 90.06 339 PRO B O 1
ATOM 6258 N N . LEU B 1 340 ? 17.562 -20.984 -0.792 1 90.25 340 LEU B N 1
ATOM 6259 C CA . LEU B 1 340 ? 17.828 -20.172 0.389 1 90.25 340 LEU B CA 1
ATOM 6260 C C . LEU B 1 340 ? 17.75 -21 1.658 1 90.25 340 LEU B C 1
ATOM 6262 O O . LEU B 1 340 ? 17.906 -20.484 2.766 1 90.25 340 LEU B O 1
ATOM 6266 N N . GLY B 1 341 ? 17.406 -22.297 1.504 1 84.25 341 GLY B N 1
ATOM 6267 C CA . GLY B 1 341 ? 17.531 -23.203 2.629 1 84.25 341 GLY B CA 1
ATOM 6268 C C . GLY B 1 341 ? 16.203 -23.719 3.137 1 84.25 341 GLY B C 1
ATOM 6269 O O . GLY B 1 341 ? 16.156 -24.562 4.031 1 84.25 341 GLY B O 1
ATOM 6270 N N . LEU B 1 342 ? 15.109 -23.188 2.588 1 85.94 342 LEU B N 1
ATOM 6271 C CA . LEU B 1 342 ? 13.812 -23.75 2.947 1 85.94 342 LEU B CA 1
ATOM 6272 C C . LEU B 1 342 ? 13.484 -24.969 2.084 1 85.94 342 LEU B C 1
ATOM 6274 O O . LEU B 1 342 ? 12.891 -24.828 1.013 1 85.94 342 LEU B O 1
ATOM 6278 N N . ARG B 1 343 ? 13.867 -26.109 2.266 1 72.88 343 ARG B N 1
ATOM 6279 C CA . ARG B 1 343 ? 13.953 -27.219 1.315 1 72.88 343 ARG B CA 1
ATOM 6280 C C . ARG B 1 343 ? 12.742 -28.141 1.44 1 72.88 343 ARG B C 1
ATOM 6282 O O . ARG B 1 343 ? 12.297 -28.719 0.449 1 72.88 343 ARG B O 1
ATOM 6289 N N . SER B 1 344 ? 12.32 -28.516 2.527 1 79.38 344 SER B N 1
ATOM 6290 C CA . SER B 1 344 ? 11.281 -29.547 2.477 1 79.38 344 SER B CA 1
ATOM 6291 C C . SER B 1 344 ? 9.984 -29.047 3.096 1 79.38 344 SER B C 1
ATOM 6293 O O . SER B 1 344 ? 9.047 -28.688 2.379 1 79.38 344 SER B O 1
ATOM 6295 N N . ARG B 1 345 ? 9.922 -29.031 4.156 1 91.94 345 ARG B N 1
ATOM 6296 C CA . ARG B 1 345 ? 8.758 -28.578 4.906 1 91.94 345 ARG B CA 1
ATOM 6297 C C . ARG B 1 345 ? 9.078 -27.312 5.699 1 91.94 345 ARG B C 1
ATOM 6299 O O . ARG B 1 345 ? 10.156 -27.203 6.293 1 91.94 345 ARG B O 1
ATOM 6306 N N . PHE B 1 346 ? 8.227 -26.359 5.562 1 93.19 346 PHE B N 1
ATOM 6307 C CA . PHE B 1 346 ? 8.438 -25.125 6.305 1 93.19 346 PHE B CA 1
ATOM 6308 C C . PHE B 1 346 ? 7.105 -24.531 6.762 1 93.19 346 PHE B C 1
ATOM 6310 O O . PHE B 1 346 ? 6.043 -24.922 6.266 1 93.19 346 PHE B O 1
ATOM 6317 N N . THR B 1 347 ? 7.18 -23.703 7.73 1 94.75 347 THR B N 1
ATOM 6318 C CA . THR B 1 347 ? 6.035 -22.922 8.18 1 94.75 347 THR B CA 1
ATOM 6319 C C . THR B 1 347 ? 6.148 -21.469 7.691 1 94.75 347 THR B C 1
ATOM 6321 O O . THR B 1 347 ? 7.223 -21.031 7.289 1 94.75 347 THR B O 1
ATOM 6324 N N . LEU B 1 348 ? 5.082 -20.734 7.754 1 95.75 348 LEU B N 1
ATOM 6325 C CA . LEU B 1 348 ? 5.098 -19.344 7.32 1 95.75 348 LEU B CA 1
ATOM 6326 C C . LEU B 1 348 ? 5.91 -18.484 8.281 1 95.75 348 LEU B C 1
ATOM 6328 O O . LEU B 1 348 ? 6.453 -17.453 7.895 1 95.75 348 LEU B O 1
ATOM 6332 N N . LYS B 1 349 ? 6 -18.906 9.508 1 94.44 349 LYS B N 1
ATOM 6333 C CA . LYS B 1 349 ? 6.871 -18.234 10.461 1 94.44 349 LYS B CA 1
ATOM 6334 C C . LYS B 1 349 ? 8.328 -18.297 10.008 1 94.44 349 LYS B C 1
ATOM 6336 O O . LYS B 1 349 ? 9.047 -17.297 10.086 1 94.44 349 LYS B O 1
ATOM 6341 N N . GLN B 1 350 ? 8.719 -19.422 9.562 1 92.38 350 GLN B N 1
ATOM 6342 C CA . GLN B 1 350 ? 10.078 -19.594 9.062 1 92.38 350 GLN B CA 1
ATOM 6343 C C . GLN B 1 350 ? 10.312 -18.781 7.801 1 92.38 350 GLN B C 1
ATOM 6345 O O . GLN B 1 350 ? 11.383 -18.188 7.625 1 92.38 350 GLN B O 1
ATOM 6350 N N . LEU B 1 351 ? 9.336 -18.781 6.965 1 95.75 351 LEU B N 1
ATOM 6351 C CA . LEU B 1 351 ? 9.445 -18 5.738 1 95.75 351 LEU B CA 1
ATOM 6352 C C . LEU B 1 351 ? 9.578 -16.5 6.051 1 95.75 351 LEU B C 1
ATOM 6354 O O . LEU B 1 351 ? 10.367 -15.805 5.418 1 95.75 351 LEU B O 1
ATOM 6358 N N . ALA B 1 352 ? 8.789 -16.047 6.984 1 95.88 352 ALA B N 1
ATOM 6359 C CA . ALA B 1 352 ? 8.875 -14.641 7.391 1 95.88 352 ALA B CA 1
ATOM 6360 C C . ALA B 1 352 ? 10.266 -14.297 7.906 1 95.88 352 ALA B C 1
ATOM 6362 O O . ALA B 1 352 ? 10.828 -13.258 7.559 1 95.88 352 ALA B O 1
ATOM 6363 N N . ARG B 1 353 ? 10.852 -15.125 8.719 1 92.88 353 ARG B N 1
ATOM 6364 C CA . ARG B 1 353 ? 12.188 -14.898 9.25 1 92.88 353 ARG B CA 1
ATOM 6365 C C . ARG B 1 353 ? 13.227 -14.867 8.133 1 92.88 353 ARG B C 1
ATOM 6367 O O . ARG B 1 353 ? 14.133 -14.031 8.148 1 92.88 353 ARG B O 1
ATOM 6374 N N . LEU B 1 354 ? 13.078 -15.805 7.234 1 92.81 354 LEU B N 1
ATOM 6375 C CA . LEU B 1 354 ? 13.977 -15.836 6.086 1 92.81 354 LEU B CA 1
ATOM 6376 C C . LEU B 1 354 ? 13.883 -14.539 5.289 1 92.81 354 LEU B C 1
ATOM 6378 O O . LEU B 1 354 ? 14.906 -13.953 4.926 1 92.81 354 LEU B O 1
ATOM 6382 N N . ALA B 1 355 ? 12.625 -14.125 5 1 95.44 355 ALA B N 1
ATOM 6383 C CA . ALA B 1 355 ? 12.414 -12.898 4.234 1 95.44 355 ALA B CA 1
ATOM 6384 C C . ALA B 1 355 ? 13.008 -11.688 4.949 1 95.44 355 ALA B C 1
ATOM 6386 O O . ALA B 1 355 ? 13.609 -10.82 4.316 1 95.44 355 ALA B O 1
ATOM 6387 N N . GLU B 1 356 ? 12.836 -11.648 6.254 1 94.56 356 GLU B N 1
ATOM 6388 C CA . GLU B 1 356 ? 13.391 -10.555 7.047 1 94.56 356 GLU B CA 1
ATOM 6389 C C . GLU B 1 356 ? 14.914 -10.492 6.906 1 94.56 356 GLU B C 1
ATOM 6391 O O . GLU B 1 356 ? 15.477 -9.406 6.738 1 94.56 356 GLU B O 1
ATOM 6396 N N . ARG B 1 357 ? 15.547 -11.586 6.965 1 91.44 357 ARG B N 1
ATOM 6397 C CA . ARG B 1 357 ? 17 -11.648 6.875 1 91.44 357 ARG B CA 1
ATOM 6398 C C . ARG B 1 357 ? 17.484 -11.25 5.48 1 91.44 357 ARG B C 1
ATOM 6400 O O . ARG B 1 357 ? 18.469 -10.523 5.344 1 91.44 357 ARG B O 1
ATOM 6407 N N . VAL B 1 358 ? 16.812 -11.781 4.516 1 93 358 VAL B N 1
ATOM 6408 C CA . VAL B 1 358 ? 17.203 -11.5 3.143 1 93 358 VAL B CA 1
ATOM 6409 C C . VAL B 1 358 ? 16.984 -10.016 2.834 1 93 358 VAL B C 1
ATOM 6411 O O . VAL B 1 358 ? 17.844 -9.367 2.236 1 93 358 VAL B O 1
ATOM 6414 N N . CYS B 1 359 ? 15.875 -9.438 3.271 1 94.25 359 CYS B N 1
ATOM 6415 C CA . CYS B 1 359 ? 15.531 -8.055 2.971 1 94.25 359 CYS B CA 1
ATOM 6416 C C . CYS B 1 359 ? 16.453 -7.094 3.725 1 94.25 359 CYS B C 1
ATOM 6418 O O . CYS B 1 359 ? 16.672 -5.965 3.279 1 94.25 359 CYS B O 1
ATOM 6420 N N . LYS B 1 360 ? 16.969 -7.523 4.828 1 91.12 360 LYS B N 1
ATOM 6421 C CA . LYS B 1 360 ? 17.906 -6.699 5.594 1 91.12 360 LYS B CA 1
ATOM 6422 C C . LYS B 1 360 ? 19.203 -6.465 4.816 1 91.12 360 LYS B C 1
ATOM 6424 O O . LYS B 1 360 ? 19.875 -5.465 5.027 1 91.12 360 LYS B O 1
ATOM 6429 N N . GLY B 1 361 ? 19.531 -7.383 3.932 1 89.12 361 GLY B N 1
ATOM 6430 C CA . GLY B 1 361 ? 20.734 -7.25 3.119 1 89.12 361 GLY B CA 1
ATOM 6431 C C . GLY B 1 361 ? 22 -7.684 3.842 1 89.12 361 GLY B C 1
ATOM 6432 O O . GLY B 1 361 ? 21.938 -8.125 4.992 1 89.12 361 GLY B O 1
ATOM 6433 N N . PRO B 1 362 ? 23.047 -7.602 3.143 1 88.06 362 PRO B N 1
ATOM 6434 C CA . PRO B 1 362 ? 24.328 -7.984 3.746 1 88.06 362 PRO B CA 1
ATOM 6435 C C . PRO B 1 362 ? 24.828 -6.961 4.762 1 88.06 362 PRO B C 1
ATOM 6437 O O . PRO B 1 362 ? 24.422 -5.793 4.715 1 88.06 362 PRO B O 1
ATOM 6440 N N . LYS B 1 363 ? 25.625 -7.441 5.602 1 86.19 363 LYS B N 1
ATOM 6441 C CA . LYS B 1 363 ? 26.312 -6.547 6.535 1 86.19 363 LYS B CA 1
ATOM 6442 C C . LYS B 1 363 ? 27.297 -5.633 5.805 1 86.19 363 LYS B C 1
ATOM 6444 O O . LYS B 1 363 ? 27.453 -5.727 4.586 1 86.19 363 LYS B O 1
ATOM 6449 N N . SER B 1 364 ? 27.812 -4.719 6.578 1 84.19 364 SER B N 1
ATOM 6450 C CA . SER B 1 364 ? 28.719 -3.73 6.016 1 84.19 364 SER B CA 1
ATOM 6451 C C . SER B 1 364 ? 29.922 -4.398 5.352 1 84.19 364 SER B C 1
ATOM 6453 O O . SER B 1 364 ? 30.516 -3.846 4.426 1 84.19 364 SER B O 1
ATOM 6455 N N . ASP B 1 365 ? 30.266 -5.602 5.758 1 84.62 365 ASP B N 1
ATOM 6456 C CA . ASP B 1 365 ? 31.406 -6.312 5.199 1 84.62 365 ASP B CA 1
ATOM 6457 C C . ASP B 1 365 ? 31.016 -7.133 3.977 1 84.62 365 ASP B C 1
ATOM 6459 O O . ASP B 1 365 ? 31.828 -7.871 3.422 1 84.62 365 ASP B O 1
ATOM 6463 N N . GLY B 1 366 ? 29.734 -7.043 3.691 1 82.81 366 GLY B N 1
ATOM 6464 C CA . GLY B 1 366 ? 29.266 -7.711 2.492 1 82.81 366 GLY B CA 1
ATOM 6465 C C . GLY B 1 366 ? 28.75 -9.117 2.754 1 82.81 366 GLY B C 1
ATOM 6466 O O . GLY B 1 366 ? 28.234 -9.773 1.848 1 82.81 366 GLY B O 1
ATOM 6467 N N . LYS B 1 367 ? 28.859 -9.492 3.984 1 85.88 367 LYS B N 1
ATOM 6468 C CA . LYS B 1 367 ? 28.469 -10.859 4.316 1 85.88 367 LYS B CA 1
ATOM 6469 C C . LYS B 1 367 ? 27 -10.914 4.727 1 85.88 367 LYS B C 1
ATOM 6471 O O . LYS B 1 367 ? 26.5 -10.016 5.418 1 85.88 367 LYS B O 1
ATOM 6476 N N . TRP B 1 368 ? 26.312 -11.961 4.219 1 88.19 368 TRP B N 1
ATOM 6477 C CA . TRP B 1 368 ? 24.906 -12.172 4.57 1 88.19 368 TRP B CA 1
ATOM 6478 C C . TRP B 1 368 ? 24.781 -12.945 5.883 1 88.19 368 TRP B C 1
ATOM 6480 O O . TRP B 1 368 ? 25.578 -13.852 6.156 1 88.19 368 TRP B O 1
ATOM 6490 N N . GLU B 1 369 ? 23.75 -12.594 6.633 1 82.5 369 GLU B N 1
ATOM 6491 C CA . GLU B 1 369 ? 23.484 -13.344 7.852 1 82.5 369 GLU B CA 1
ATOM 6492 C C . GLU B 1 369 ? 23.234 -14.82 7.547 1 82.5 369 GLU B C 1
ATOM 6494 O O . GLU B 1 369 ? 23.594 -15.695 8.328 1 82.5 369 GLU B O 1
ATOM 6499 N N . LEU B 1 370 ? 22.672 -15.055 6.441 1 80.25 370 LEU B N 1
ATOM 6500 C CA . LEU B 1 370 ? 22.312 -16.406 6.023 1 80.25 370 LEU B CA 1
ATOM 6501 C C . LEU B 1 370 ? 23.547 -17.219 5.684 1 80.25 370 LEU B C 1
ATOM 6503 O O . LEU B 1 370 ? 23.484 -18.453 5.621 1 80.25 370 LEU B O 1
ATOM 6507 N N . SER B 1 371 ? 24.547 -16.453 5.41 1 73.94 371 SER B N 1
ATOM 6508 C CA . SER B 1 371 ? 25.781 -17.141 5.039 1 73.94 371 SER B CA 1
ATOM 6509 C C . SER B 1 371 ? 26.484 -17.734 6.266 1 73.94 371 SER B C 1
ATOM 6511 O O . SER B 1 371 ? 27.359 -18.578 6.133 1 73.94 371 SER B O 1
ATOM 6513 N N . ASP B 1 372 ? 26.031 -17.141 7.344 1 70.62 372 ASP B N 1
ATOM 6514 C CA . ASP B 1 372 ? 26.547 -17.75 8.562 1 70.62 372 ASP B CA 1
ATOM 6515 C C . ASP B 1 372 ? 25.812 -19.047 8.898 1 70.62 372 ASP B C 1
ATOM 6517 O O . ASP B 1 372 ? 24.641 -19.016 9.258 1 70.62 372 ASP B O 1
ATOM 6521 N N . ARG B 1 373 ? 26.5 -20.125 8.609 1 58.47 373 ARG B N 1
ATOM 6522 C CA . ARG B 1 373 ? 25.938 -21.469 8.695 1 58.47 373 ARG B CA 1
ATOM 6523 C C . ARG B 1 373 ? 25.281 -21.703 10.047 1 58.47 373 ARG B C 1
ATOM 6525 O O . ARG B 1 373 ? 24.219 -22.312 10.117 1 58.47 373 ARG B O 1
ATOM 6532 N N . LYS B 1 374 ? 26.047 -21.359 11.094 1 57.78 374 LYS B N 1
ATOM 6533 C CA . LYS B 1 374 ? 25.547 -21.609 12.438 1 57.78 374 LYS B CA 1
ATOM 6534 C C . LYS B 1 374 ? 24.203 -20.922 12.672 1 57.78 374 LYS B C 1
ATOM 6536 O O . LYS B 1 374 ? 23.281 -21.531 13.211 1 57.78 374 LYS B O 1
ATOM 6541 N N . SER B 1 375 ? 24.062 -19.719 12.219 1 57.34 375 SER B N 1
ATOM 6542 C CA . SER B 1 375 ? 22.859 -18.938 12.422 1 57.34 375 SER B CA 1
ATOM 6543 C C . SER B 1 375 ? 21.703 -19.469 11.586 1 57.34 375 SER B C 1
ATOM 6545 O O . SER B 1 375 ? 20.562 -19.578 12.062 1 57.34 375 SER B O 1
ATOM 6547 N N . PHE B 1 376 ? 22.078 -19.859 10.453 1 59.28 376 PHE B N 1
ATOM 6548 C CA . PHE B 1 376 ? 21.078 -20.344 9.516 1 59.28 376 PHE B CA 1
ATOM 6549 C C . PHE B 1 376 ? 20.5 -21.672 9.984 1 59.28 376 PHE B C 1
ATOM 6551 O O . PHE B 1 376 ? 19.281 -21.859 9.953 1 59.28 376 PHE B O 1
ATOM 6558 N N . LEU B 1 377 ? 21.359 -22.547 10.438 1 58.97 377 LEU B N 1
ATOM 6559 C CA . LEU B 1 377 ? 20.938 -23.859 10.906 1 58.97 377 LEU B CA 1
ATOM 6560 C C . LEU B 1 377 ? 20.031 -23.734 12.125 1 58.97 377 LEU B C 1
ATOM 6562 O O . LEU B 1 377 ? 19.109 -24.547 12.312 1 58.97 377 LEU B O 1
ATOM 6566 N N . GLU B 1 378 ? 20.297 -22.781 12.914 1 57.5 378 GLU B N 1
ATOM 6567 C CA . GLU B 1 378 ? 19.469 -22.578 14.102 1 57.5 378 GLU B CA 1
ATOM 6568 C C . GLU B 1 378 ? 18.047 -22.172 13.734 1 57.5 378 GLU B C 1
ATOM 6570 O O . GLU B 1 378 ? 17.094 -22.594 14.383 1 57.5 378 GLU B O 1
ATOM 6575 N N . ASP B 1 379 ? 17.953 -21.391 12.758 1 58.44 379 ASP B N 1
ATOM 6576 C CA . ASP B 1 379 ? 16.641 -20.828 12.422 1 58.44 379 ASP B CA 1
ATOM 6577 C C . ASP B 1 379 ? 15.828 -21.812 11.586 1 58.44 379 ASP B C 1
ATOM 6579 O O . ASP B 1 379 ? 14.602 -21.797 11.625 1 58.44 379 ASP B O 1
ATOM 6583 N N . PHE B 1 380 ? 16.531 -22.625 10.883 1 60.28 380 PHE B N 1
ATOM 6584 C CA . PHE B 1 380 ? 15.836 -23.469 9.914 1 60.28 380 PHE B CA 1
ATOM 6585 C C . PHE B 1 380 ? 16.016 -24.953 10.25 1 60.28 380 PHE B C 1
ATOM 6587 O O . PHE B 1 380 ? 15.898 -25.812 9.375 1 60.28 380 PHE B O 1
ATOM 6594 N N . ARG B 1 381 ? 16.484 -25.281 11.648 1 52.25 381 ARG B N 1
ATOM 6595 C CA . ARG B 1 381 ? 16.609 -26.656 12.109 1 52.25 381 ARG B CA 1
ATOM 6596 C C . ARG B 1 381 ? 15.359 -27.453 11.805 1 52.25 381 ARG B C 1
ATOM 6598 O O . ARG B 1 381 ? 14.281 -27.172 12.336 1 52.25 381 ARG B O 1
ATOM 6605 N N . GLY B 1 382 ? 15 -27.578 10.656 1 46.06 382 GLY B N 1
ATOM 6606 C CA . GLY B 1 382 ? 13.977 -28.609 10.539 1 46.06 382 GLY B CA 1
ATOM 6607 C C . GLY B 1 382 ? 14.242 -29.812 11.43 1 46.06 382 GLY B C 1
ATOM 6608 O O . GLY B 1 382 ? 15.344 -29.969 11.961 1 46.06 382 GLY B O 1
ATOM 6609 N N . ASP B 1 383 ? 13.195 -30.406 11.984 1 41 383 ASP B N 1
ATOM 6610 C CA . ASP B 1 383 ? 13.273 -31.656 12.727 1 41 383 ASP B CA 1
ATOM 6611 C C . ASP B 1 383 ? 14.359 -32.562 12.164 1 41 383 ASP B C 1
ATOM 6613 O O . ASP B 1 383 ? 14.359 -32.875 10.969 1 41 383 ASP B O 1
ATOM 6617 N N . GLU B 1 384 ? 15.523 -32.656 12.719 1 37.53 384 GLU B N 1
ATOM 6618 C CA . GLU B 1 384 ? 16.531 -33.688 12.477 1 37.53 384 GLU B CA 1
ATOM 6619 C C . GLU B 1 384 ? 15.883 -35 12.133 1 37.53 384 GLU B C 1
ATOM 6621 O O . GLU B 1 384 ? 16.562 -35.969 11.773 1 37.53 384 GLU B O 1
ATOM 6626 N N . SER B 1 385 ? 14.672 -35.25 12.688 1 34.97 385 SER B N 1
ATOM 6627 C CA . SER B 1 385 ? 14.25 -36.625 12.703 1 34.97 385 SER B CA 1
ATOM 6628 C C . SER B 1 385 ? 14.102 -37.188 11.289 1 34.97 385 SER B C 1
ATOM 6630 O O . SER B 1 385 ? 13.883 -38.375 11.102 1 34.97 385 SER B O 1
ATOM 6632 N N . ASN B 1 386 ? 13.344 -36.531 10.328 1 33.88 386 ASN B N 1
ATOM 6633 C CA . ASN B 1 386 ? 13.188 -37.438 9.188 1 33.88 386 ASN B CA 1
ATOM 6634 C C . ASN B 1 386 ? 14.523 -37.719 8.508 1 33.88 386 ASN B C 1
ATOM 6636 O O . ASN B 1 386 ? 15.383 -36.844 8.438 1 33.88 386 ASN B O 1
ATOM 6640 N N . GLY B 1 387 ? 15.055 -38.938 8.492 1 32.09 387 GLY B N 1
ATOM 6641 C CA . GLY B 1 387 ? 16.141 -39.75 7.957 1 32.09 387 GLY B CA 1
ATOM 6642 C C . GLY B 1 387 ? 16.719 -39.188 6.672 1 32.09 387 GLY B C 1
ATOM 6643 O O . GLY B 1 387 ? 17.594 -39.812 6.055 1 32.09 387 GLY B O 1
ATOM 6644 N N . ASP B 1 388 ? 15.82 -38.781 5.801 1 33.91 388 ASP B N 1
ATOM 6645 C CA . ASP B 1 388 ? 16.625 -38.5 4.617 1 33.91 388 ASP B CA 1
ATOM 6646 C C . ASP B 1 388 ? 17.719 -37.5 4.941 1 33.91 388 ASP B C 1
ATOM 6648 O O . ASP B 1 388 ? 17.438 -36.344 5.336 1 33.91 388 ASP B O 1
ATOM 6652 N N . GLY B 1 389 ? 18.766 -37.875 5.586 1 35.88 389 GLY B N 1
ATOM 6653 C CA . GLY B 1 389 ? 20.141 -37.438 5.836 1 35.88 389 GLY B CA 1
ATOM 6654 C C . GLY B 1 389 ? 20.625 -36.375 4.859 1 35.88 389 GLY B C 1
ATOM 6655 O O . GLY B 1 389 ? 21.781 -35.938 4.926 1 35.88 389 GLY B O 1
ATOM 6656 N N . ASP B 1 390 ? 20.297 -36.531 3.572 1 34.12 390 ASP B N 1
ATOM 6657 C CA . ASP B 1 390 ? 20.969 -35.531 2.766 1 34.12 390 ASP B CA 1
ATOM 6658 C C . ASP B 1 390 ? 20.656 -34.125 3.262 1 34.12 390 ASP B C 1
ATOM 6660 O O . ASP B 1 390 ? 19.641 -33.531 2.885 1 34.12 390 ASP B O 1
ATOM 6664 N N . ARG B 1 391 ? 20.609 -33.938 4.504 1 42.09 391 ARG B N 1
ATOM 6665 C CA . ARG B 1 391 ? 20.875 -32.562 4.961 1 42.09 391 ARG B CA 1
ATOM 6666 C C . ARG B 1 391 ? 21.703 -31.797 3.939 1 42.09 391 ARG B C 1
ATOM 6668 O O . ARG B 1 391 ? 22.922 -31.828 3.971 1 42.09 391 ARG B O 1
ATOM 6675 N N . GLY B 1 392 ? 21.484 -32.031 2.768 1 43.62 392 GLY B N 1
ATOM 6676 C CA . GLY B 1 392 ? 22.328 -31.328 1.798 1 43.62 392 GLY B CA 1
ATOM 6677 C C . GLY B 1 392 ? 22.625 -29.891 2.188 1 43.62 392 GLY B C 1
ATOM 6678 O O . GLY B 1 392 ? 21.734 -29.172 2.639 1 43.62 392 GLY B O 1
ATOM 6679 N N . LEU B 1 393 ? 23.75 -29.781 2.734 1 55.91 393 LEU B N 1
ATOM 6680 C CA . LEU B 1 393 ? 24.406 -28.5 2.945 1 55.91 393 LEU B CA 1
ATOM 6681 C C . LEU B 1 393 ? 23.984 -27.484 1.882 1 55.91 393 LEU B C 1
ATOM 6683 O O . LEU B 1 393 ? 23.859 -27.828 0.705 1 55.91 393 LEU B O 1
ATOM 6687 N N . ILE B 1 394 ? 23.172 -26.469 2.414 1 68.12 394 ILE B N 1
ATOM 6688 C CA . ILE B 1 394 ? 22.969 -25.359 1.492 1 68.12 394 ILE B CA 1
ATOM 6689 C C . ILE B 1 394 ? 24.203 -25.172 0.613 1 68.12 394 ILE B C 1
ATOM 6691 O O . ILE B 1 394 ? 25.328 -25.203 1.107 1 68.12 394 ILE B O 1
ATOM 6695 N N . ASP B 1 395 ? 24.031 -25.5 -0.56 1 77.06 395 ASP B N 1
ATOM 6696 C CA . ASP B 1 395 ? 25.094 -25.125 -1.491 1 77.06 395 ASP B CA 1
ATOM 6697 C C . ASP B 1 395 ? 25.391 -23.641 -1.411 1 77.06 395 ASP B C 1
ATOM 6699 O O . ASP B 1 395 ? 24.594 -22.812 -1.848 1 77.06 395 ASP B O 1
ATOM 6703 N N . LEU B 1 396 ? 26.5 -23.375 -0.769 1 80.25 396 LEU B N 1
ATOM 6704 C CA . LEU B 1 396 ? 26.859 -21.984 -0.511 1 80.25 396 LEU B CA 1
ATOM 6705 C C . LEU B 1 396 ? 26.953 -21.203 -1.814 1 80.25 396 LEU B C 1
ATOM 6707 O O . LEU B 1 396 ? 26.672 -20.016 -1.85 1 80.25 396 LEU B O 1
ATOM 6711 N N . ASP B 1 397 ? 27.359 -21.859 -2.842 1 83.75 397 ASP B N 1
ATOM 6712 C CA . ASP B 1 397 ? 27.438 -21.188 -4.133 1 83.75 397 ASP B CA 1
ATOM 6713 C C . ASP B 1 397 ? 26.047 -20.828 -4.652 1 83.75 397 ASP B C 1
ATOM 6715 O O . ASP B 1 397 ? 25.844 -19.719 -5.172 1 83.75 397 ASP B O 1
ATOM 6719 N N . VAL B 1 398 ? 25.172 -21.781 -4.469 1 85.5 398 VAL B N 1
ATOM 6720 C CA . VAL B 1 398 ? 23.797 -21.547 -4.895 1 85.5 398 VAL B CA 1
ATOM 6721 C C . VAL B 1 398 ? 23.172 -20.438 -4.047 1 85.5 398 VAL B C 1
ATOM 6723 O O . VAL B 1 398 ? 22.469 -19.562 -4.57 1 85.5 398 VAL B O 1
ATOM 6726 N N . LEU B 1 399 ? 23.453 -20.516 -2.818 1 87.69 399 LEU B N 1
ATOM 6727 C CA . LEU B 1 399 ? 22.969 -19.484 -1.897 1 87.69 399 LEU B CA 1
ATOM 6728 C C . LEU B 1 399 ? 23.5 -18.109 -2.289 1 87.69 399 LEU B C 1
ATOM 6730 O O . LEU B 1 399 ? 22.75 -17.141 -2.336 1 87.69 399 LEU B O 1
ATOM 6734 N N . ASP B 1 400 ? 24.766 -18.016 -2.549 1 87.06 400 ASP B N 1
ATOM 6735 C CA . ASP B 1 400 ? 25.406 -16.766 -2.924 1 87.06 400 ASP B CA 1
ATOM 6736 C C . ASP B 1 400 ? 24.828 -16.219 -4.223 1 87.06 400 ASP B C 1
ATOM 6738 O O . ASP B 1 400 ? 24.594 -15.016 -4.34 1 87.06 400 ASP B O 1
ATOM 6742 N N . ASP B 1 401 ? 24.594 -17.094 -5.113 1 88.94 401 ASP B N 1
ATOM 6743 C CA . ASP B 1 401 ? 24 -16.688 -6.387 1 88.94 401 ASP B CA 1
ATOM 6744 C C . ASP B 1 401 ? 22.609 -16.125 -6.195 1 88.94 401 ASP B C 1
ATOM 6746 O O . ASP B 1 401 ? 22.234 -15.141 -6.836 1 88.94 401 ASP B O 1
ATOM 6750 N N . GLU B 1 402 ? 21.844 -16.812 -5.355 1 89.56 402 GLU B N 1
ATOM 6751 C CA . GLU B 1 402 ? 20.484 -16.375 -5.094 1 89.56 402 GLU B CA 1
ATOM 6752 C C . GLU B 1 402 ? 20.453 -15.023 -4.387 1 89.56 402 GLU B C 1
ATOM 6754 O O . GLU B 1 402 ? 19.609 -14.18 -4.684 1 89.56 402 GLU B O 1
ATOM 6759 N N . LEU B 1 403 ? 21.359 -14.805 -3.535 1 89.06 403 LEU B N 1
ATOM 6760 C CA . LEU B 1 403 ? 21.375 -13.594 -2.717 1 89.06 403 LEU B CA 1
ATOM 6761 C C . LEU B 1 403 ? 22 -12.43 -3.477 1 89.06 403 LEU B C 1
ATOM 6763 O O . LEU B 1 403 ? 21.531 -11.297 -3.373 1 89.06 403 LEU B O 1
ATOM 6767 N N . ASN B 1 404 ? 23.016 -12.703 -4.227 1 89.56 404 ASN B N 1
ATOM 6768 C CA . ASN B 1 404 ? 23.75 -11.617 -4.871 1 89.56 404 ASN B CA 1
ATOM 6769 C C . ASN B 1 404 ? 23.328 -11.438 -6.324 1 89.56 404 ASN B C 1
ATOM 6771 O O . ASN B 1 404 ? 23.562 -10.375 -6.914 1 89.56 404 ASN B O 1
ATOM 6775 N N . GLY B 1 405 ? 22.719 -12.445 -6.816 1 90.38 405 GLY B N 1
ATOM 6776 C CA . GLY B 1 405 ? 22.375 -12.391 -8.227 1 90.38 405 GLY B CA 1
ATOM 6777 C C . GLY B 1 405 ? 20.938 -11.969 -8.477 1 90.38 405 GLY B C 1
ATOM 6778 O O . GLY B 1 405 ? 20.516 -11.828 -9.633 1 90.38 405 GLY B O 1
ATOM 6779 N N . ARG B 1 406 ? 20.25 -11.711 -7.445 1 92.44 406 ARG B N 1
ATOM 6780 C CA . ARG B 1 406 ? 18.828 -11.414 -7.613 1 92.44 406 ARG B CA 1
ATOM 6781 C C . ARG B 1 406 ? 18.438 -10.133 -6.875 1 92.44 406 ARG B C 1
ATOM 6783 O O . ARG B 1 406 ? 18.047 -10.18 -5.711 1 92.44 406 ARG B O 1
ATOM 6790 N N . PRO B 1 407 ? 18.422 -9.008 -7.57 1 93.69 407 PRO B N 1
ATOM 6791 C CA . PRO B 1 407 ? 18.109 -7.73 -6.926 1 93.69 407 PRO B CA 1
ATOM 6792 C C . PRO B 1 407 ? 16.719 -7.719 -6.285 1 93.69 407 PRO B C 1
ATOM 6794 O O . PRO B 1 407 ? 16.469 -6.945 -5.359 1 93.69 407 PRO B O 1
ATOM 6797 N N . GLU B 1 408 ? 15.828 -8.648 -6.719 1 95.94 408 GLU B N 1
ATOM 6798 C CA . GLU B 1 408 ? 14.445 -8.633 -6.262 1 95.94 408 GLU B CA 1
ATOM 6799 C C . GLU B 1 408 ? 14.172 -9.773 -5.281 1 95.94 408 GLU B C 1
ATOM 6801 O O . GLU B 1 408 ? 13.023 -10.172 -5.082 1 95.94 408 GLU B O 1
ATOM 6806 N N . ALA B 1 409 ? 15.242 -10.297 -4.66 1 95.31 409 ALA B N 1
ATOM 6807 C CA . ALA B 1 409 ? 15.062 -11.398 -3.725 1 95.31 409 ALA B CA 1
ATOM 6808 C C . ALA B 1 409 ? 14.094 -11.016 -2.605 1 95.31 409 ALA B C 1
ATOM 6810 O O . ALA B 1 409 ? 13.211 -11.797 -2.25 1 95.31 409 ALA B O 1
ATOM 6811 N N . CYS B 1 410 ? 14.273 -9.789 -2.104 1 96.06 410 CYS B N 1
ATOM 6812 C CA . CYS B 1 410 ? 13.367 -9.312 -1.065 1 96.06 410 CYS B CA 1
ATOM 6813 C C . CYS B 1 410 ? 11.93 -9.242 -1.58 1 96.06 410 CYS B C 1
ATOM 6815 O O . CYS B 1 410 ? 11 -9.672 -0.895 1 96.06 410 CYS B O 1
ATOM 6817 N N . LEU B 1 411 ? 11.75 -8.75 -2.773 1 97.62 411 LEU B N 1
ATOM 6818 C CA . LEU B 1 411 ? 10.43 -8.648 -3.395 1 97.62 411 LEU B CA 1
ATOM 6819 C C . LEU B 1 411 ? 9.805 -10.023 -3.568 1 97.62 411 LEU B C 1
ATOM 6821 O O . LEU B 1 411 ? 8.648 -10.242 -3.195 1 97.62 411 LEU B O 1
ATOM 6825 N N . ASP B 1 412 ? 10.586 -10.945 -4.059 1 98 412 ASP B N 1
ATOM 6826 C CA . ASP B 1 412 ? 10.094 -12.297 -4.316 1 98 412 ASP B CA 1
ATOM 6827 C C . ASP B 1 412 ? 9.602 -12.961 -3.031 1 98 412 ASP B C 1
ATOM 6829 O O . ASP B 1 412 ? 8.508 -13.516 -2.99 1 98 412 ASP B O 1
ATOM 6833 N N . LEU B 1 413 ? 10.438 -12.875 -2.016 1 97.81 413 LEU B N 1
ATOM 6834 C CA . LEU B 1 413 ? 10.102 -13.531 -0.757 1 97.81 413 LEU B CA 1
ATOM 6835 C C . LEU B 1 413 ? 8.906 -12.867 -0.094 1 97.81 413 LEU B C 1
ATOM 6837 O O . LEU B 1 413 ? 8.047 -13.547 0.473 1 97.81 413 LEU B O 1
ATOM 6841 N N . SER B 1 414 ? 8.852 -11.531 -0.187 1 98 414 SER B N 1
ATOM 6842 C CA . SER B 1 414 ? 7.723 -10.812 0.39 1 98 414 SER B CA 1
ATOM 6843 C C . SER B 1 414 ? 6.422 -11.164 -0.323 1 98 414 SER B C 1
ATOM 6845 O O . SER B 1 414 ? 5.379 -11.312 0.316 1 98 414 SER B O 1
ATOM 6847 N N . PHE B 1 415 ? 6.523 -11.328 -1.587 1 98.56 415 PHE B N 1
ATOM 6848 C CA . PHE B 1 415 ? 5.34 -11.695 -2.355 1 98.56 415 PHE B CA 1
ATOM 6849 C C . PHE B 1 415 ? 4.891 -13.109 -2.018 1 98.56 415 PHE B C 1
ATOM 6851 O O . PHE B 1 415 ? 3.703 -13.359 -1.807 1 98.56 415 PHE B O 1
ATOM 6858 N N . ILE B 1 416 ? 5.781 -14.016 -2.006 1 98.69 416 ILE B N 1
ATOM 6859 C CA . ILE B 1 416 ? 5.457 -15.406 -1.683 1 98.69 416 ILE B CA 1
ATOM 6860 C C . ILE B 1 416 ? 4.809 -15.469 -0.301 1 98.69 416 ILE B C 1
ATOM 6862 O O . ILE B 1 416 ? 3.773 -16.125 -0.125 1 98.69 416 ILE B O 1
ATOM 6866 N N . TYR B 1 417 ? 5.41 -14.805 0.633 1 98.31 417 TYR B N 1
ATOM 6867 C CA . TYR B 1 417 ? 4.84 -14.766 1.975 1 98.31 417 TYR B CA 1
ATOM 6868 C C . TYR B 1 417 ? 3.443 -14.156 1.956 1 98.31 417 TYR B C 1
ATOM 6870 O O . TYR B 1 417 ? 2.508 -14.727 2.527 1 98.31 417 TYR B O 1
ATOM 6878 N N . GLY B 1 418 ? 3.336 -13.008 1.317 1 97.69 418 GLY B N 1
ATOM 6879 C CA . GLY B 1 418 ? 2.047 -12.336 1.242 1 97.69 418 GLY B CA 1
ATOM 6880 C C . GLY B 1 418 ? 0.976 -13.172 0.573 1 97.69 418 GLY B C 1
ATOM 6881 O O . GLY B 1 418 ? -0.174 -13.188 1.018 1 97.69 418 GLY B O 1
ATOM 6882 N N . LEU B 1 419 ? 1.32 -13.805 -0.485 1 98.19 419 LEU B N 1
ATOM 6883 C CA . LEU B 1 419 ? 0.384 -14.656 -1.214 1 98.19 419 LEU B CA 1
ATOM 6884 C C . LEU B 1 419 ? -0.13 -15.781 -0.327 1 98.19 419 LEU B C 1
ATOM 6886 O O . LEU B 1 419 ? -1.335 -16.047 -0.279 1 98.19 419 LEU B O 1
ATOM 6890 N N . LEU B 1 420 ? 0.753 -16.438 0.4 1 98 420 LEU B N 1
ATOM 6891 C CA . LEU B 1 420 ? 0.402 -17.594 1.214 1 98 420 LEU B CA 1
ATOM 6892 C C . LEU B 1 420 ? -0.348 -17.156 2.471 1 98 420 LEU B C 1
ATOM 6894 O O . LEU B 1 420 ? -1.404 -17.719 2.787 1 98 420 LEU B O 1
ATOM 6898 N N . ARG B 1 421 ? 0.18 -16.141 3.146 1 96.69 421 ARG B N 1
ATOM 6899 C CA . ARG B 1 421 ? -0.363 -15.742 4.441 1 96.69 421 ARG B CA 1
ATOM 6900 C C . ARG B 1 421 ? -1.586 -14.844 4.266 1 96.69 421 ARG B C 1
ATOM 6902 O O . ARG B 1 421 ? -2.625 -15.078 4.883 1 96.69 421 ARG B O 1
ATOM 6909 N N . PHE B 1 422 ? -1.37 -13.836 3.477 1 95.06 422 PHE B N 1
ATOM 6910 C CA . PHE B 1 422 ? -2.391 -12.805 3.32 1 95.06 422 PHE B CA 1
ATOM 6911 C C . PHE B 1 422 ? -3.396 -13.195 2.244 1 95.06 422 PHE B C 1
ATOM 6913 O O . PHE B 1 422 ? -4.605 -13.07 2.443 1 95.06 422 PHE B O 1
ATOM 6920 N N . GLY B 1 423 ? -2.98 -13.711 1.155 1 95.81 423 GLY B N 1
ATOM 6921 C CA . GLY B 1 423 ? -3.836 -14.086 0.043 1 95.81 423 GLY B CA 1
ATOM 6922 C C . GLY B 1 423 ? -4.648 -15.336 0.315 1 95.81 423 GLY B C 1
ATOM 6923 O O . GLY B 1 423 ? -5.863 -15.266 0.512 1 95.81 423 GLY B O 1
ATOM 6924 N N . TYR B 1 424 ? -3.953 -16.453 0.498 1 96.31 424 TYR B N 1
ATOM 6925 C CA . TYR B 1 424 ? -4.602 -17.75 0.667 1 96.31 424 TYR B CA 1
ATOM 6926 C C . TYR B 1 424 ? -5.016 -17.969 2.119 1 96.31 424 TYR B C 1
ATOM 6928 O O . TYR B 1 424 ? -5.727 -18.922 2.432 1 96.31 424 TYR B O 1
ATOM 6936 N N . GLU B 1 425 ? -4.523 -17.141 3.01 1 94.69 425 GLU B N 1
ATOM 6937 C CA . GLU B 1 425 ? -4.871 -17.156 4.43 1 94.69 425 GLU B CA 1
ATOM 6938 C C . GLU B 1 425 ? -4.434 -18.453 5.086 1 94.69 425 GLU B C 1
ATOM 6940 O O . GLU B 1 425 ? -5.199 -19.078 5.832 1 94.69 425 GLU B O 1
ATOM 6945 N N . ILE B 1 426 ? -3.266 -18.844 4.762 1 96.5 426 ILE B N 1
ATOM 6946 C CA . ILE B 1 426 ? -2.68 -20 5.43 1 96.5 426 ILE B CA 1
ATOM 6947 C C . ILE B 1 426 ? -2.199 -19.594 6.824 1 96.5 426 ILE B C 1
ATOM 6949 O O . ILE B 1 426 ? -1.567 -18.547 6.992 1 96.5 426 ILE B O 1
ATOM 6953 N N . ASP B 1 427 ? -2.486 -20.422 7.699 1 94.81 427 ASP B N 1
ATOM 6954 C CA . ASP B 1 427 ? -2.064 -20.172 9.07 1 94.81 427 ASP B CA 1
ATOM 6955 C C . ASP B 1 427 ? -0.542 -20.188 9.195 1 94.81 427 ASP B C 1
ATOM 6957 O O . ASP B 1 427 ? 0.13 -20.969 8.523 1 94.81 427 ASP B O 1
ATOM 6961 N N . GLU B 1 428 ? 0.011 -19.453 10.125 1 93.19 428 GLU B N 1
ATOM 6962 C CA . GLU B 1 428 ? 1.453 -19.266 10.25 1 93.19 428 GLU B CA 1
ATOM 6963 C C . GLU B 1 428 ? 2.146 -20.562 10.664 1 93.19 428 GLU B C 1
ATOM 6965 O O . GLU B 1 428 ? 3.326 -20.766 10.367 1 93.19 428 GLU B O 1
ATOM 6970 N N . ASN B 1 429 ? 1.389 -21.5 11.289 1 92.19 429 ASN B N 1
ATOM 6971 C CA . ASN B 1 429 ? 1.992 -22.734 11.773 1 92.19 429 ASN B CA 1
ATOM 6972 C C . ASN B 1 429 ? 1.729 -23.906 10.828 1 92.19 429 ASN B C 1
ATOM 6974 O O . ASN B 1 429 ? 2.246 -25 11.031 1 92.19 429 ASN B O 1
ATOM 6978 N N . ARG B 1 430 ? 0.941 -23.656 9.867 1 93.81 430 ARG B N 1
ATOM 6979 C CA . ARG B 1 430 ? 0.643 -24.703 8.898 1 93.81 430 ARG B CA 1
ATOM 6980 C C . ARG B 1 430 ? 1.868 -25.031 8.047 1 93.81 430 ARG B C 1
ATOM 6982 O O . ARG B 1 430 ? 2.547 -24.125 7.555 1 93.81 430 ARG B O 1
ATOM 6989 N N . GLU B 1 431 ? 2.146 -26.297 7.895 1 94.5 431 GLU B N 1
ATOM 6990 C CA . GLU B 1 431 ? 3.32 -26.703 7.129 1 94.5 431 GLU B CA 1
ATOM 6991 C C . GLU B 1 431 ? 3.014 -26.75 5.633 1 94.5 431 GLU B C 1
ATOM 6993 O O . GLU B 1 431 ? 1.934 -27.188 5.23 1 94.5 431 GLU B O 1
ATOM 6998 N N . ILE B 1 432 ? 3.953 -26.297 4.859 1 96.5 432 ILE B N 1
ATOM 6999 C CA . ILE B 1 432 ? 3.895 -26.328 3.4 1 96.5 432 ILE B CA 1
ATOM 7000 C C . ILE B 1 432 ? 5.105 -27.078 2.854 1 96.5 432 ILE B C 1
ATOM 7002 O O . ILE B 1 432 ? 6.215 -26.953 3.377 1 96.5 432 ILE B O 1
ATOM 7006 N N . ILE B 1 433 ? 4.891 -27.922 1.895 1 96.06 433 ILE B N 1
ATOM 7007 C CA . ILE B 1 433 ? 5.953 -28.703 1.276 1 96.06 433 ILE B CA 1
ATOM 7008 C C . ILE B 1 433 ? 6.328 -28.094 -0.072 1 96.06 433 ILE B C 1
ATOM 7010 O O . ILE B 1 433 ? 5.473 -27.922 -0.943 1 96.06 433 ILE B O 1
ATOM 7014 N N . VAL B 1 434 ? 7.57 -27.719 -0.184 1 95.25 434 VAL B N 1
ATOM 7015 C CA . VAL B 1 434 ? 8.062 -27.312 -1.493 1 95.25 434 VAL B CA 1
ATOM 7016 C C . VAL B 1 434 ? 8.852 -28.453 -2.135 1 95.25 434 VAL B C 1
ATOM 7018 O O . VAL B 1 434 ? 9.672 -29.094 -1.479 1 95.25 434 VAL B O 1
ATOM 7021 N N . SER B 1 435 ? 8.5 -28.688 -3.385 1 92.44 435 SER B N 1
ATOM 7022 C CA . SER B 1 435 ? 9.18 -29.766 -4.086 1 92.44 435 SER B CA 1
ATOM 7023 C C . SER B 1 435 ? 9.195 -29.531 -5.594 1 92.44 435 SER B C 1
ATOM 7025 O O . SER B 1 435 ? 8.242 -28.969 -6.148 1 92.44 435 SER B O 1
ATOM 7027 N N . LYS B 1 436 ? 10.273 -29.938 -6.141 1 92.81 436 LYS B N 1
ATOM 7028 C CA . LYS B 1 436 ? 10.398 -29.891 -7.598 1 92.81 436 LYS B CA 1
ATOM 7029 C C . LYS B 1 436 ? 10.078 -31.25 -8.219 1 92.81 436 LYS B C 1
ATOM 7031 O O . LYS B 1 436 ? 9.648 -31.328 -9.367 1 92.81 436 LYS B O 1
ATOM 7036 N N . LYS B 1 437 ? 10.32 -32.312 -7.484 1 93.25 437 LYS B N 1
ATOM 7037 C CA . LYS B 1 437 ? 10.125 -33.688 -7.965 1 93.25 437 LYS B CA 1
ATOM 7038 C C . LYS B 1 437 ? 9.539 -34.562 -6.875 1 93.25 437 LYS B C 1
ATOM 7040 O O . LYS B 1 437 ? 9.742 -34.312 -5.688 1 93.25 437 LYS B O 1
ATOM 7045 N N . ILE B 1 438 ? 8.82 -35.469 -7.25 1 91.88 438 ILE B N 1
ATOM 7046 C CA . ILE B 1 438 ? 8.445 -36.594 -6.43 1 91.88 438 ILE B CA 1
ATOM 7047 C C . ILE B 1 438 ? 8.867 -37.906 -7.125 1 91.88 438 ILE B C 1
ATOM 7049 O O . ILE B 1 438 ? 8.5 -38.125 -8.273 1 91.88 438 ILE B O 1
ATOM 7053 N N . ASN B 1 439 ? 9.719 -38.656 -6.504 1 88.44 439 ASN B N 1
ATOM 7054 C CA . ASN B 1 439 ? 10.234 -39.875 -7.059 1 88.44 439 ASN B CA 1
ATOM 7055 C C . ASN B 1 439 ? 10.898 -39.656 -8.414 1 88.44 439 ASN B C 1
ATOM 7057 O O . ASN B 1 439 ? 10.617 -40.406 -9.367 1 88.44 439 ASN B O 1
ATOM 7061 N N . GLY B 1 440 ? 11.609 -38.531 -8.523 1 89.69 440 GLY B N 1
ATOM 7062 C CA . GLY B 1 440 ? 12.398 -38.219 -9.719 1 89.69 440 GLY B CA 1
ATOM 7063 C C . GLY B 1 440 ? 11.578 -37.625 -10.836 1 89.69 440 GLY B C 1
ATOM 7064 O O . GLY B 1 440 ? 12.125 -37.281 -11.883 1 89.69 440 GLY B O 1
ATOM 7065 N N . VAL B 1 441 ? 10.312 -37.5 -10.594 1 91.94 441 VAL B N 1
ATOM 7066 C CA . VAL B 1 441 ? 9.422 -36.969 -11.625 1 91.94 441 VAL B CA 1
ATOM 7067 C C . VAL B 1 441 ? 9.156 -35.469 -11.367 1 91.94 441 VAL B C 1
ATOM 7069 O O . VAL B 1 441 ? 8.836 -35.094 -10.242 1 91.94 441 VAL B O 1
ATOM 7072 N N . GLU B 1 442 ? 9.328 -34.688 -12.461 1 93.12 442 GLU B N 1
ATOM 7073 C CA . GLU B 1 442 ? 9.086 -33.25 -12.344 1 93.12 442 GLU B CA 1
ATOM 7074 C C . GLU B 1 442 ? 7.637 -32.969 -11.977 1 93.12 442 GLU B C 1
ATOM 7076 O O . GLU B 1 442 ? 6.715 -33.562 -12.523 1 93.12 442 GLU B O 1
ATOM 7081 N N . LEU B 1 443 ? 7.496 -32.062 -11.039 1 93.88 443 LEU B N 1
ATOM 7082 C CA . LEU B 1 443 ? 6.145 -31.672 -10.641 1 93.88 443 LEU B CA 1
ATOM 7083 C C . LEU B 1 443 ? 5.621 -30.547 -11.531 1 93.88 443 LEU B C 1
ATOM 7085 O O . LEU B 1 443 ? 6.402 -29.781 -12.094 1 93.88 443 LEU B O 1
ATOM 7089 N N . GLY B 1 444 ? 4.328 -30.484 -11.695 1 93.81 444 GLY B N 1
ATOM 7090 C CA . GLY B 1 444 ? 3.604 -29.578 -12.57 1 93.81 444 GLY B CA 1
ATOM 7091 C C . GLY B 1 444 ? 2.387 -30.219 -13.211 1 93.81 444 GLY B C 1
ATOM 7092 O O . GLY B 1 444 ? 1.931 -31.281 -12.773 1 93.81 444 GLY B O 1
ATOM 7093 N N . TRP B 1 445 ? 1.913 -29.578 -14.188 1 95.75 445 TRP B N 1
ATOM 7094 C CA . TRP B 1 445 ? 0.646 -30.016 -14.766 1 95.75 445 TRP B CA 1
ATOM 7095 C C . TRP B 1 445 ? 0.873 -31.062 -15.852 1 95.75 445 TRP B C 1
ATOM 7097 O O . TRP B 1 445 ? -0.056 -31.766 -16.25 1 95.75 445 TRP B O 1
ATOM 7107 N N . THR B 1 446 ? 2.035 -31.25 -16.359 1 96.06 446 THR B N 1
ATOM 7108 C CA . THR B 1 446 ? 2.289 -31.969 -17.609 1 96.06 446 THR B CA 1
ATOM 7109 C C . THR B 1 446 ? 1.979 -33.438 -17.453 1 96.06 446 THR B C 1
ATOM 7111 O O . THR B 1 446 ? 1.37 -34.062 -18.344 1 96.06 446 THR B O 1
ATOM 7114 N N . LEU B 1 447 ? 2.432 -34.062 -16.359 1 95.31 447 LEU B N 1
ATOM 7115 C CA . LEU B 1 447 ? 2.16 -35.469 -16.188 1 95.31 447 LEU B CA 1
ATOM 7116 C C . LEU B 1 447 ? 0.66 -35.75 -16.125 1 95.31 447 LEU B C 1
ATOM 7118 O O . LEU B 1 447 ? 0.153 -36.625 -16.812 1 95.31 447 LEU B O 1
ATOM 7122 N N . GLY B 1 448 ? -0.012 -34.969 -15.359 1 94 448 GLY B N 1
ATOM 7123 C CA . GLY B 1 448 ? -1.457 -35.094 -15.273 1 94 448 GLY B CA 1
ATOM 7124 C C . GLY B 1 448 ? -2.154 -34.938 -16.609 1 94 448 GLY B C 1
ATOM 7125 O O . GLY B 1 448 ? -3.043 -35.719 -16.953 1 94 448 GLY B O 1
ATOM 7126 N N . ALA B 1 449 ? -1.778 -34 -17.328 1 93.69 449 ALA B N 1
ATOM 7127 C CA . ALA B 1 449 ? -2.352 -33.75 -18.641 1 93.69 449 ALA B CA 1
ATOM 7128 C C . ALA B 1 449 ? -2.053 -34.906 -19.609 1 93.69 449 ALA B C 1
ATOM 7130 O O . ALA B 1 449 ? -2.885 -35.25 -20.453 1 93.69 449 ALA B O 1
ATOM 7131 N N . THR B 1 450 ? -0.859 -35.438 -19.453 1 94.38 450 THR B N 1
ATOM 7132 C CA . THR B 1 450 ? -0.457 -36.531 -20.344 1 94.38 450 THR B CA 1
ATOM 7133 C C . THR B 1 450 ? -1.268 -37.781 -20.047 1 94.38 450 THR B C 1
ATOM 7135 O O . THR B 1 450 ? -1.673 -38.5 -20.969 1 94.38 450 THR B O 1
ATOM 7138 N N . ILE B 1 451 ? -1.466 -38.031 -18.812 1 90.5 451 ILE B N 1
ATOM 7139 C CA . ILE B 1 451 ? -2.289 -39.156 -18.438 1 90.5 451 ILE B CA 1
ATOM 7140 C C . ILE B 1 451 ? -3.697 -39 -19 1 90.5 451 ILE B C 1
ATOM 7142 O O . ILE B 1 451 ? -4.27 -39.938 -19.547 1 90.5 451 ILE B O 1
ATOM 7146 N N . ASP B 1 452 ? -4.195 -37.812 -18.859 1 86.62 452 ASP B N 1
ATOM 7147 C CA . ASP B 1 452 ? -5.508 -37.5 -19.406 1 86.62 452 ASP B CA 1
ATOM 7148 C C . ASP B 1 452 ? -5.523 -37.719 -20.922 1 86.62 452 ASP B C 1
ATOM 7150 O O . ASP B 1 452 ? -6.488 -38.25 -21.484 1 86.62 452 ASP B O 1
ATOM 7154 N N . LEU B 1 453 ? -4.512 -37.281 -21.609 1 86.94 453 LEU B N 1
ATOM 7155 C CA . LEU B 1 453 ? -4.352 -37.406 -23.047 1 86.94 453 LEU B CA 1
ATOM 7156 C C . LEU B 1 453 ? -4.371 -38.875 -23.453 1 86.94 453 LEU B C 1
ATOM 7158 O O . LEU B 1 453 ? -5.016 -39.25 -24.438 1 86.94 453 LEU B O 1
ATOM 7162 N N . LEU B 1 454 ? -3.701 -39.719 -22.688 1 86.5 454 LEU B N 1
ATOM 7163 C CA . LEU B 1 454 ? -3.602 -41.125 -23 1 86.5 454 LEU B CA 1
ATOM 7164 C C . LEU B 1 454 ? -4.93 -41.844 -22.75 1 86.5 454 LEU B C 1
ATOM 7166 O O . LEU B 1 454 ? -5.285 -42.781 -23.469 1 86.5 454 LEU B O 1
ATOM 7170 N N . GLU B 1 455 ? -5.559 -41.375 -21.75 1 79.19 455 GLU B N 1
ATOM 7171 C CA . GLU B 1 455 ? -6.859 -41.969 -21.438 1 79.19 455 GLU B CA 1
ATOM 7172 C C . GLU B 1 455 ? -7.879 -41.625 -22.531 1 79.19 455 GLU B C 1
ATOM 7174 O O . GLU B 1 455 ? -8.734 -42.469 -22.844 1 79.19 455 GLU B O 1
ATOM 7179 N N . LYS B 1 456 ? -7.758 -40.562 -23.031 1 76.56 456 LYS B N 1
ATOM 7180 C CA . LYS B 1 456 ? -8.734 -40.125 -24.016 1 76.56 456 LYS B CA 1
ATOM 7181 C C . LYS B 1 456 ? -8.352 -40.594 -25.422 1 76.56 456 LYS B C 1
ATOM 7183 O O . LYS B 1 456 ? -9.195 -40.625 -26.312 1 76.56 456 LYS B O 1
ATOM 7188 N N . ASN B 1 457 ? -7.121 -40.781 -25.625 1 72.19 457 ASN B N 1
ATOM 7189 C CA . ASN B 1 457 ? -6.648 -41.219 -26.938 1 72.19 457 ASN B CA 1
ATOM 7190 C C . ASN B 1 457 ? -6.133 -42.656 -26.875 1 72.19 457 ASN B C 1
ATOM 7192 O O . ASN B 1 457 ? -4.922 -42.906 -26.906 1 72.19 457 ASN B O 1
ATOM 7196 N N . LYS B 1 458 ? -7.07 -43.688 -26.719 1 64.56 458 LYS B N 1
ATOM 7197 C CA . LYS B 1 458 ? -6.684 -45.094 -26.719 1 64.56 458 LYS B CA 1
ATOM 7198 C C . LYS B 1 458 ? -6.215 -45.531 -28.109 1 64.56 458 LYS B C 1
ATOM 7200 O O . LYS B 1 458 ? -6.941 -45.375 -29.094 1 64.56 458 LYS B O 1
ATOM 7205 N N . VAL B 1 459 ? -4.898 -45.281 -28.328 1 57.41 459 VAL B N 1
ATOM 7206 C CA . VAL B 1 459 ? -4.355 -45.625 -29.641 1 57.41 459 VAL B CA 1
ATOM 7207 C C . VAL B 1 459 ? -4.52 -47.125 -29.906 1 57.41 459 VAL B C 1
ATOM 7209 O O . VAL B 1 459 ? -3.936 -47.938 -29.188 1 57.41 459 VAL B O 1
ATOM 7212 N N . GLU B 1 460 ? -5.676 -47.656 -30.344 1 54.06 460 GLU B N 1
ATOM 7213 C CA . GLU B 1 460 ? -5.898 -49.031 -30.703 1 54.06 460 GLU B CA 1
ATOM 7214 C C . GLU B 1 460 ? -4.891 -49.5 -31.75 1 54.06 460 GLU B C 1
ATOM 7216 O O . GLU B 1 460 ? -4.555 -50.688 -31.812 1 54.06 460 GLU B O 1
ATOM 7221 N N . ASN B 1 461 ? -4.406 -48.688 -32.656 1 53.72 461 ASN B N 1
ATOM 7222 C CA . ASN B 1 461 ? -3.729 -49.188 -33.844 1 53.72 461 ASN B CA 1
ATOM 7223 C C . ASN B 1 461 ? -2.242 -48.844 -33.844 1 53.72 461 ASN B C 1
ATOM 7225 O O . ASN B 1 461 ? -1.63 -48.719 -34.906 1 53.72 461 ASN B O 1
ATOM 7229 N N . CYS B 1 462 ? -1.752 -48.656 -32.688 1 61.16 462 CYS B N 1
ATOM 7230 C CA . CYS B 1 462 ? -0.297 -48.562 -32.688 1 61.16 462 CYS B CA 1
ATOM 7231 C C . CYS B 1 462 ? 0.32 -49.688 -31.875 1 61.16 462 CYS B C 1
ATOM 7233 O O . CYS B 1 462 ? -0.237 -50.125 -30.859 1 61.16 462 CYS B O 1
#

InterPro domains:
  IPR000407 Nucleoside phosphatase GDA1/CD39 [PF01150] (3-459)
  IPR000407 Nucleoside phosphatase GDA1/CD39 [PS01238] (136-151)
  IPR000407 Nucleoside phosphatase GDA1/CD39 [PTHR11782] (5-456)

Nearest PDB structures (foldseek):
  5u7p-assembly1_A  TM=7.612E-01  e=1.736E-33  Trifolium repens
  3zx3-assembly1_A  TM=8.326E-01  e=2.704E-29  Rattus norvegicus
  3zx3-assembly2_C  TM=8.304E-01  e=5.345E-29  Rattus norvegicus
  3zx2-assembly1_A  TM=8.280E-01  e=1.761E-28  Rattus norvegicus
  6wg5-assembly1_A  TM=6.522E-01  e=4.370E-28  Homo sapiens

Radius of gyration: 34.49 Å; Cα contacts (8 Å, |Δi|>4): 1889; chains: 2; bounding box: 60×123×80 Å

pLDDT: mean 86.51, std 14.95, range [32.09, 98.69]

Sequence (924 aa):
PTHRYALMIDAGSTGSRIHVYRFSFCDSHLPTSQKSKAIDNLPTLDHELFFKTQPGLSSYAGRPKEAAESLRPLLRAAIDGVPPQERACTPISVKATAGLRLLGDRESDEILKEVEGWLRDRWPFRLPDKSPVAIMDGADEGVYAWVTVNYLLKQIGSTPSKGNHPVTAAVMDLGGASTQIVFEPTGVRLEPGSDNYQLSFGNRTHTLYQHSHLGYGLMEARKAVHQLVSYSDLWRRKTVWSSISDQSPIGNPCLQRQISKNVTISTDGSGGELRTVEFLGDGSSFEDCSRLVEVMISKQTICKIKPCAFAGVYQPRLSEAFPSGPIYALSYFYDRLNPLGLRSRFTLKQLARLAERVCKGPKSDGKWELSDRKSFLEDFRGDESNGDGDRGLIDLDVLDDELNGRPEACLDLSFIYGLLRFGYEIDENREIIVSKKINGVELGWTLGATIDLLEKNKVENCPTHRYALMIDAGSTGSRIHVYRFSFCDSHLPTSQKSKAIDNLPTLDHELFFKTQPGLSSYAGRPKEAAESLRPLLRAAIDGVPPQERACTPISVKATAGLRLLGDRESDEILKEVEGWLRDRWPFRLPDKSPVAIMDGADEGVYAWVTVNYLLKQIGSTPSKGNHPVTAAVMDLGGASTQIVFEPTGVRLEPGSDNYQLSFGNRTHTLYQHSHLGYGLMEARKAVHQLVSYSDLWRRKTVWSSISDQSPIGNPCLQRQISKNVTISTDGSGGELRTVEFLGDGSSFEDCSRLVEVMISKQTICKIKPCAFAGVYQPRLSEAFPSGPIYALSYFYDRLNPLGLRSRFTLKQLARLAERVCKGPKSDGKWELSDRKSFLEDFRGDESNGDGDRGLIDLDVLDDELNGRPEACLDLSFIYGLLRFGYEIDENREIIVSKKINGVELGWTLGATIDLLEKNKVENC

Solvent-accessible surface area (backbone atoms only — not comparable to full-atom values): 48443 Å² total; per-residue (Å²): 110,58,73,47,52,40,37,40,30,45,32,25,50,72,23,30,34,32,38,42,35,34,27,35,37,81,74,68,79,68,72,79,84,77,58,62,71,86,66,59,81,63,68,40,81,74,47,76,46,78,47,75,47,75,68,10,54,43,74,28,67,89,33,28,67,58,33,37,57,67,44,46,70,46,52,53,52,44,55,74,72,40,57,77,92,47,30,63,65,17,38,38,34,39,38,25,33,60,32,32,62,73,67,36,68,67,47,36,50,46,32,37,51,39,31,44,50,50,43,66,74,73,43,66,48,26,65,50,89,71,70,27,48,38,73,50,51,50,53,56,46,29,48,19,24,34,43,29,54,24,44,76,67,60,48,43,43,59,74,70,61,91,85,64,77,61,74,52,50,29,32,33,40,33,41,48,38,25,26,25,39,24,33,64,57,45,97,54,84,77,66,87,53,87,40,49,41,80,42,77,50,65,93,37,77,42,63,27,42,35,48,46,42,74,61,57,3,57,54,35,43,52,52,50,44,56,38,49,48,50,51,46,48,27,43,72,68,56,34,44,69,90,53,48,56,76,56,49,65,38,31,29,24,30,26,32,52,79,40,70,47,80,42,78,37,41,70,31,43,70,68,40,60,79,44,58,35,36,33,30,8,44,69,19,28,38,70,62,27,33,41,52,41,50,53,66,53,28,62,35,33,51,53,84,50,77,51,48,38,36,63,32,36,66,37,77,53,40,73,65,23,50,68,75,54,53,34,38,30,25,59,49,51,23,69,62,33,34,49,73,60,60,51,50,70,44,31,48,56,53,48,51,54,51,28,39,52,56,11,58,34,50,46,98,86,63,49,42,66,70,70,36,58,73,60,37,46,67,70,59,58,55,78,77,70,68,71,79,67,76,67,64,68,68,50,62,66,53,30,48,45,53,64,74,66,32,61,46,46,31,38,52,41,29,39,53,48,38,45,43,42,64,30,59,49,46,56,54,79,48,64,38,31,35,42,61,52,60,94,87,37,77,63,46,30,59,61,24,47,48,51,52,50,50,68,72,50,72,69,80,87,103,111,56,74,46,51,41,37,40,29,46,30,24,49,73,24,29,33,31,38,40,36,34,29,36,36,79,72,70,81,67,75,79,80,76,56,60,75,86,70,56,80,62,68,40,82,73,47,75,46,78,46,74,47,74,69,11,52,42,75,29,68,89,34,28,67,60,33,37,57,68,45,45,70,47,53,53,52,45,58,73,72,41,57,79,92,48,30,62,66,17,39,40,34,38,38,26,32,61,33,34,63,73,65,36,70,67,47,36,48,48,31,38,52,38,32,43,51,49,44,66,72,72,42,66,47,26,66,50,90,72,70,28,48,38,74,50,51,52,53,54,45,30,48,19,24,35,42,29,54,24,45,76,68,60,47,44,44,60,74,69,60,92,85,63,77,61,75,52,50,29,31,33,38,36,42,48,37,24,25,24,41,23,34,62,55,44,98,56,85,76,65,88,52,88,40,50,39,80,41,78,51,65,95,36,77,42,63,26,42,34,47,46,42,73,61,58,3,59,56,34,44,51,50,49,44,58,38,46,48,50,50,45,47,28,43,72,68,56,35,45,69,91,52,48,53,76,55,50,65,38,32,29,24,29,27,32,52,80,40,69,47,79,42,80,38,40,70,30,43,70,66,39,60,79,44,58,36,37,33,28,8,44,69,19,27,39,70,60,28,32,40,52,39,48,54,67,54,28,61,35,32,53,54,84,52,78,50,48,39,36,63,32,35,66,35,77,55,39,74,64,22,51,66,77,53,54,36,38,31,25,58,50,51,23,68,63,33,34,51,72,58,59,51,48,69,44,32,48,55,52,51,50,54,50,27,40,52,57,11,58,33,50,45,98,86,64,48,42,67,70,68,36,57,72,59,36,48,66,71,59,60,53,77,79,69,67,68,77,67,74,66,62,67,66,48,62,66,53,31,47,46,53,64,73,67,31,62,46,46,31,37,52,42,29,40,54,49,36,44,42,41,65,30,60,49,46,56,53,78,48,64,38,30,35,42,62,51,59,96,86,37,76,64,46,30,57,61,25,48,48,52,50,50,49,69,72,50,72,68,80,88,103